Protein 3BMX (pdb70)

Foldseek 3Di:
DVLVVLLVVLLVVLVPDDLLQLVQLQEEAEQQWAAEVPGDDTAGPLADDVFVLVLCQVRLHQAYEYALSHAQDLLSLLRRLVVNQVSRDPAGHQYEYALQAFADHRHNQFARFNAQQLCLQLQDQVLLLVVLQLVLQLCVLSNHAEYADDELAQQFALLAQACFRSANFNDNVSSLSNRQSSCVSNVVSLHAYEYDAPQHSNRWNDDQLEAETEDEDAPVVSVVHSNRSVLSNLVVPHAEYEHFQYAYVNQPQDWDQFPQPRDTDGGGLLLALSRVPVPVCPVSPRLHAYEYDACNRCSRPRGAPLLRSLLSNVLSQHLHYYNSDHDRYSVRSCSSVSNSVSNVVCCVVVSQPVVSSSSSSSNSSSSCVSSCVPPPDDPDDSVVSSVVSVCRGNHPVSNVSSLQSLLQSKFWFFAPPLLPQDQDDAAFEEEEEEADPQLSVQLVVLVVVCCVVVVHHHYHYDYHHFQQHFDDPVNLVVLLRGQAYEYEAEDSRDDFCDDLLRGDLVDGGRPRRRQNVVVVSVVSNVVNVHSYEYEYAARPLCVLSCPVHRTYMYRHHHGGHDPRDGSHSRSSSVSCRNNPNGWYNTFRSYFHAHSSDHPHTPHHGGFGDGSVPRDTD/DVLVVLLVVLLVVLVPDDLLQLVQLQEEAEQQWAAEVPGDDTAGPLADDVFVLVLCQVRLHQAYEYALSHAQDLLSLLNRLVVNQVSRDDAGHQYEYALQAFPGHRHNQFARFNAQLLVLQLLDLVLLLVVLQLSLLLCVLSNHAEYADDELAQQFALLAQACFRSANFNANVSSLSSRQSSCVSNVVSLHQYEYDAPLHSNNWNDDQLEAETEDEDAPVCSVVGSNRSVLSNLVVPHAEYEYFQYAYCNQPVDWDQFPQPRDTDGGGLLLALSRVPVPVCPPSVRLHAYEYDACNRCSNPRGAPLLRSLLSNVLSQGLHYYNSDHDRYSVRSCSSVSNSVSNVVCCVVPVRPVVSSSSSSSNSSSSCVSSCVPPPDDPDDSVRSSVVSVCRGNHPVSNVSSLQSLLQSKFWDFAPPCLPQDQDDAAFEEEEEEADPQLSVQLVVLVVVCCVVVVHHHYHYDYHHFQQHFCDPVNLVVLLRGQAYEYEAEDRRDDFDDDLLRGDLVDGGRPNRRQNVVVVSQVSNVVNVHSYEYEYAARPLCVLSCPVHRTYIYRHHHGGHDPRDGSHSRSSSVSCRNNPNGWYNTFRSYFHAHPSDHPHTPHHGGFGAGSPPRHTD

InterPro domains:
  IPR001764 Glycoside hydrolase, family 3, N-terminal [PF00933] (44-392)
  IPR002772 Glycoside hydrolase family 3 C-terminal domain [PF01915] (436-635)
  IPR017853 Glycoside hydrolase superfamily [SSF51445] (35-434)
  IPR019800 Glycoside hydrolase, family 3, active site [PS00775] (304-321)
  IPR036881 Glycoside hydrolase family 3 C-terminal domain superfamily [G3DSA:3.40.50.1700] (420-641)
  IPR036881 Glycoside hydrolase family 3 C-terminal domain superfamily [SSF52279] (436-635)
  IPR036962 Glycoside hydrolase, family 3, N-terminal domain superfamily [G3DSA:3.20.20.300] (27-419)
  IPR050226 NagZ Beta-hexosaminidase [PTHR30480] (42-617)

Nearest PDB structures (foldseek):
  3nvd-assembly2_B  TM=1.001E+00  e=0.000E+00  Bacillus subtilis
  3lk6-assembly1_A  TM=9.775E-01  e=0.000E+00  Bacillus subtilis
  6k5j-assembly1_A  TM=8.594E-01  e=7.825E-49  Paenibacillaceae
  5vqe-assembly1_A  TM=8.425E-01  e=4.482E-40  unidentified
  5vqd-assembly1_A  TM=8.433E-01  e=1.366E-39  unidentified

Organism: Bacillus subtilis (strain 168) (NCBI:txid224308)

Sequence (1234 aa):
ASASKRAIDANQIVNRMSLDEKLGQMLMPDFRNWQKEGESSPQALTKMNDEVASLVKKYQFGGIILFAENVKTTKQTVQLTDDYQKASPKIPLMLSIDQEGGIVTRLGEGTNFPGNMALGAARSRINAYQTGSSIIGKELSSALGINTDFSPVVDINNNPDNPVIGVRSFSSNRELTSRLGLYTMKGLQRQDIASALKHFPGHGDTDVDSHYGLPLVSHGQERLREVELYPFQKAIDAGADMVMTAHVQFPAFDDTTYKSKLDGSDILVPATLSKKVMTGLLRQEMGFNGVIVTDALNMMKAIADHFGQEEAVVMAVKAGVDIALMPASVTSLKEEQKFARVIQALKEAVKNGDIPEQQINNSVERIISLKIKRGMYPARNSDSTKEKIAKAKKIVGSKQHLKAEKKLAEKAVTVLKNEQHTLPFKPKKGSRILIVAPYEEQTASIEQTIHHDLIKRKKIKPVSLSKMNFASQVFKTEHEKQVKEADYIITGSYVVKNDPVVNDGVIDDTISDSSKWATVFPRAVMKAALQHNKPFVLMSLRNPYDAANFEEAKALIAVYGFKGYANGRYLQPNIPAGVMAIFGQAKPKGTLPVDIPSVTKPGNNTLYPLGYGLNIKTGRPLLASASKRAIDANQIVNRMSLDEKLGQMLMPDFRNWQKEGESSSPQALTKMNDEVASLVKKYQFGGIILFAENVKTTKQTVQLTDDYQKASPKIPLMLSIDQEGGIVTRLGEGTNFPGNMALGAARSRINAYQTGSSIIGKELSALGINTDFSPVVDINNNPDNPVIGVRSFSSNRELTSRLGLYTMKGLQRQDIASALKHFPGHGDTDVDSHYGLPLVSHGQERLREVELYPFQKAIDAGADMVMTAHVQFPAFDDTTYKSKLDGSDILVPATLSKKVMTGLLRQEMGFNGVIVTDALNMMKAIADHFGQEEAVVMAVKAGVDIALMPASVTSLKEEQKFARVIQALKEAVKNGDIPEQQINNSVERIISLKIKRGMYPARNSDSTKKEKIAKAKKIVGSKQHLKAEKKLAEKAVTVLKKNEQHTLPFKPKKGSRILIVAPYEEQTASIEQTIHDLIKRKKIKPVSLSKMNFASQVFKTEHEKQVKEADYIITGSYVVKNDPVVNDGVIDDTISDSSKWATVFPRAVMKAALQHNKPFVLMSLRNPYDAANFEEAKALLIAVYGFKGYANGRYLQPNIPAGVMAIFGQAKPKGTLPVDIPSVTKPGNTLYPLGYGLNIKTGRPL

B-factor: mean 19.32, std 9.68, range [5.21, 81.59]

Structure (mmCIF, N/CA/C/O backbone):
data_3BMX
#
_entry.id   3BMX
#
_cell.length_a   58.385
_cell.length_b   73.085
_cell.length_c   83.567
_cell.angle_alpha   79.79
_cell.angle_beta   69.61
_cell.angle_gamma   88.25
#
_symmetry.space_group_name_H-M   'P 1'
#
loop_
_entity.id
_entity.type
_entity.pdbx_description
1 polymer 'Uncharacterized lipoprotein ybbD'
2 non-polymer 'ACETATE ION'
3 non-polymer 'SODIUM ION'
4 non-polymer 1-ETHOXY-2-(2-ETHOXYETHOXY)ETHANE
5 water water
#
loop_
_atom_site.group_PDB
_atom_site.id
_atom_site.type_symbol
_atom_site.label_atom_id
_atom_site.label_alt_id
_atom_site.label_comp_id
_atom_site.label_asym_id
_atom_site.label_entity_id
_atom_site.label_seq_id
_atom_site.pdbx_PDB_ins_code
_atom_site.Cartn_x
_atom_site.Cartn_y
_atom_site.Cartn_z
_atom_site.occupancy
_atom_site.B_iso_or_equiv
_atom_site.auth_seq_id
_atom_site.auth_comp_id
_atom_site.auth_asym_id
_atom_site.auth_atom_id
_atom_site.pdbx_PDB_model_num
ATOM 1 N N . ALA A 1 26 ? 64.155 25.951 70.834 1.00 38.46 26 ALA A N 1
ATOM 2 C CA . ALA A 1 26 ? 64.017 24.800 71.717 1.00 38.24 26 ALA A CA 1
ATOM 3 C C . ALA A 1 26 ? 64.309 25.216 73.151 1.00 36.23 26 ALA A C 1
ATOM 4 O O . ALA A 1 26 ? 63.692 24.718 74.088 1.00 33.15 26 ALA A O 1
ATOM 6 N N . SER A 1 27 ? 65.251 26.135 73.321 1.00 36.52 27 SER A N 1
ATOM 7 C CA . SER A 1 27 ? 65.583 26.615 74.653 1.00 35.39 27 SER A CA 1
ATOM 8 C C . SER A 1 27 ? 64.449 27.485 75.194 1.00 30.54 27 SER A C 1
ATOM 9 O O . SER A 1 27 ? 64.158 27.450 76.383 1.00 27.08 27 SER A O 1
ATOM 12 N N . ALA A 1 28 ? 63.789 28.243 74.325 1.00 29.38 28 ALA A N 1
ATOM 13 C CA . ALA A 1 28 ? 62.640 29.039 74.757 1.00 29.24 28 ALA A CA 1
ATOM 14 C C . ALA A 1 28 ? 61.472 28.144 75.192 1.00 28.03 28 ALA A C 1
ATOM 15 O O . ALA A 1 28 ? 60.809 28.411 76.198 1.00 26.00 28 ALA A O 1
ATOM 17 N N . SER A 1 29 ? 61.237 27.070 74.446 1.00 28.31 29 SER A N 1
ATOM 18 C CA . SER A 1 29 ? 60.170 26.133 74.763 1.00 27.87 29 SER A CA 1
ATOM 19 C C . SER A 1 29 ? 60.435 25.434 76.082 1.00 25.29 29 SER A C 1
ATOM 20 O O . SER A 1 29 ? 59.534 25.278 76.892 1.00 24.81 29 SER A O 1
ATOM 23 N N . LYS A 1 30 ? 61.674 24.996 76.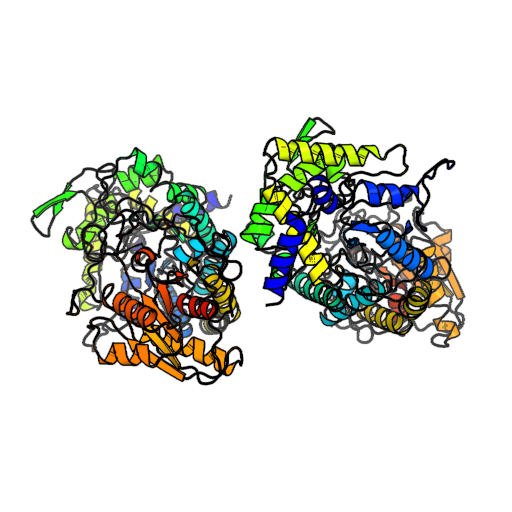280 1.00 24.55 30 LYS A N 1
ATOM 24 C CA . LYS A 1 30 ? 62.075 24.346 77.517 1.00 23.69 30 LYS A CA 1
ATOM 25 C C . LYS A 1 30 ? 61.938 25.299 78.696 1.00 21.19 30 LYS A C 1
ATOM 26 O O . LYS A 1 30 ? 61.492 24.913 79.757 1.00 20.91 30 LYS A O 1
ATOM 32 N N . ARG A 1 31 ? 62.322 26.550 78.499 1.00 20.46 31 ARG A N 1
ATOM 33 C CA . ARG A 1 31 ? 62.247 27.543 79.564 1.00 20.35 31 ARG A CA 1
ATOM 34 C C . ARG A 1 31 ? 60.811 27.733 80.041 1.00 17.80 31 ARG A C 1
ATOM 35 O O . ARG A 1 31 ? 60.548 27.815 81.236 1.00 17.18 31 ARG A O 1
ATOM 43 N N . ALA A 1 32 ? 59.882 27.789 79.100 1.00 19.32 32 ALA A N 1
ATOM 44 C CA . ALA A 1 32 ? 58.481 27.965 79.429 1.00 19.35 32 ALA A CA 1
ATOM 45 C C . ALA A 1 32 ? 57.964 26.769 80.216 1.00 17.65 32 ALA A C 1
ATOM 46 O O . ALA A 1 32 ? 57.249 26.931 81.207 1.00 16.94 32 ALA A O 1
ATOM 48 N N . ILE A 1 33 ? 58.349 25.566 79.801 1.00 17.34 33 ILE A N 1
ATOM 49 C CA . ILE A 1 33 ? 57.931 24.365 80.509 1.00 17.37 33 ILE A CA 1
ATOM 50 C C . ILE A 1 33 ? 58.542 24.290 81.904 1.00 15.92 33 ILE A C 1
ATOM 51 O O . ILE A 1 33 ? 57.847 23.999 82.875 1.00 15.45 33 ILE A O 1
ATOM 56 N N . ASP A 1 34 ? 59.825 24.605 82.013 1.00 16.26 34 ASP A N 1
ATOM 57 C CA . ASP A 1 34 ? 60.525 24.544 83.303 1.00 16.32 34 ASP A CA 1
ATOM 58 C C . ASP A 1 34 ? 59.876 25.521 84.278 1.00 15.22 34 ASP A C 1
ATOM 59 O O . ASP A 1 34 ? 59.614 25.183 85.428 1.00 14.26 34 ASP A O 1
ATOM 64 N N . ALA A 1 35 ? 59.597 26.738 83.809 1.00 15.10 35 ALA A N 1
ATOM 65 C CA . ALA A 1 35 ? 58.943 27.735 84.653 1.00 14.17 35 ALA A CA 1
ATOM 66 C C . ALA A 1 35 ? 57.573 27.258 85.125 1.00 14.31 35 ALA A C 1
ATOM 67 O O . ALA A 1 35 ? 57.230 27.414 86.297 1.00 14.86 35 ALA A O 1
ATOM 69 N N . ASN A 1 36 ? 56.796 26.663 84.224 1.00 15.90 36 ASN A N 1
ATOM 70 C CA . ASN A 1 36 ? 55.498 26.100 84.598 1.00 15.51 36 ASN A CA 1
ATOM 71 C C . ASN A 1 36 ? 55.647 25.004 85.665 1.00 15.50 36 ASN A C 1
ATOM 72 O O . ASN A 1 36 ? 54.889 24.961 86.638 1.00 15.97 36 ASN A O 1
ATOM 77 N N . GLN A 1 37 ? 56.635 24.133 85.514 1.00 15.79 37 GLN A N 1
ATOM 78 C CA . GLN A 1 37 ? 56.791 23.044 86.468 1.00 16.48 37 GLN A CA 1
ATOM 79 C C . GLN A 1 37 ? 57.189 23.558 87.852 1.00 16.35 37 GLN A C 1
ATOM 80 O O . GLN A 1 37 ? 56.683 23.090 88.877 1.00 16.54 37 GLN A O 1
ATOM 86 N N . ILE A 1 38 ? 58.053 24.566 87.879 1.00 15.42 38 ILE A N 1
ATOM 87 C CA . ILE A 1 38 ? 58.497 25.161 89.129 1.00 16.08 38 ILE A CA 1
ATOM 88 C C . ILE A 1 38 ? 57.325 25.854 89.820 1.00 15.23 38 ILE A C 1
ATOM 89 O O . ILE A 1 38 ? 57.072 25.645 90.995 1.00 14.86 38 ILE A O 1
ATOM 94 N N . VAL A 1 39 ? 56.567 26.649 89.079 1.00 15.09 39 VAL A N 1
ATOM 95 C CA . VAL A 1 39 ? 55.482 27.385 89.683 1.00 14.26 39 VAL A CA 1
ATOM 96 C C . VAL A 1 39 ? 54.371 26.458 90.156 1.00 15.67 39 VAL A C 1
ATOM 97 O O . VAL A 1 39 ? 53.777 26.699 91.179 1.00 16.15 39 VAL A O 1
ATOM 101 N N . ASN A 1 40 ? 54.154 25.351 89.456 1.00 16.89 40 ASN A N 1
ATOM 102 C CA . ASN A 1 40 ? 53.134 24.408 89.862 1.00 18.55 40 ASN A CA 1
ATOM 103 C C . ASN A 1 40 ? 53.371 23.809 91.238 1.00 18.77 40 ASN A C 1
ATOM 104 O O . ASN A 1 40 ? 52.420 23.359 91.890 1.00 20.65 40 ASN A O 1
ATOM 109 N N . ARG A 1 41 ? 54.634 23.763 91.658 1.00 17.77 41 ARG A N 1
ATOM 110 C CA . ARG A 1 41 ? 55.004 23.206 92.961 1.00 19.44 41 ARG A CA 1
ATOM 111 C C . ARG A 1 41 ? 55.003 24.246 94.104 1.00 19.55 41 ARG A C 1
ATOM 112 O O . ARG A 1 41 ? 55.212 23.912 95.275 1.00 23.14 41 ARG A O 1
ATOM 120 N N . MET A 1 42 ? 54.724 25.502 93.778 1.00 18.12 42 MET A N 1
ATOM 121 C CA . MET A 1 42 ? 54.767 26.555 94.784 1.00 18.52 42 MET A CA 1
ATOM 122 C C . MET A 1 42 ? 53.436 26.727 95.505 1.00 18.55 42 MET A C 1
ATOM 123 O O . MET A 1 42 ? 52.368 26.573 94.915 1.00 19.34 42 MET A O 1
ATOM 128 N N . SER A 1 43 ? 53.511 27.078 96.778 1.00 17.05 43 SER A N 1
ATOM 129 C CA . SER A 1 43 ? 52.328 27.505 97.510 1.00 15.25 43 SER A CA 1
ATOM 130 C C . SER A 1 43 ? 51.893 28.906 97.066 1.00 16.10 43 SER A C 1
ATOM 131 O O . SER A 1 43 ? 52.662 29.633 96.455 1.00 14.40 43 SER A O 1
ATOM 134 N N . LEU A 1 44 ? 50.661 29.289 97.387 1.00 16.12 44 LEU A N 1
ATOM 135 C CA . LEU A 1 44 ? 50.195 30.637 97.062 1.00 14.55 44 LEU A CA 1
ATOM 136 C C . LEU A 1 44 ? 51.069 31.686 97.768 1.00 15.05 44 LEU A C 1
ATOM 137 O O . LEU A 1 44 ? 51.443 32.689 97.159 1.00 14.16 44 LEU A O 1
ATOM 142 N N . ASP A 1 45 ? 51.428 31.451 99.030 1.00 15.17 45 ASP A N 1
ATOM 143 C CA . ASP A 1 45 ? 52.329 32.372 99.716 1.00 17.31 45 ASP A CA 1
ATOM 144 C C . ASP A 1 45 ? 53.643 32.573 98.951 1.00 15.64 45 ASP A C 1
ATOM 145 O O . ASP A 1 45 ? 54.132 33.684 98.832 1.00 14.49 45 ASP A O 1
ATOM 150 N N . GLU A 1 46 ? 54.223 31.488 98.454 1.00 14.22 46 GLU A N 1
ATOM 151 C CA . GLU A 1 46 ? 55.463 31.582 97.703 1.00 14.26 46 GLU A CA 1
ATOM 152 C C . GLU A 1 46 ? 55.258 32.336 96.390 1.00 12.89 46 GLU A C 1
ATOM 153 O O . GLU A 1 46 ? 56.105 33.145 95.983 1.00 12.63 46 GLU A O 1
ATOM 159 N N . LYS A 1 47 ? 54.131 32.094 95.730 1.00 13.03 47 LYS A N 1
ATOM 160 C CA . LYS A 1 47 ? 53.870 32.756 94.459 1.00 11.83 47 LYS A CA 1
ATOM 161 C C . LYS A 1 47 ? 53.694 34.251 94.659 1.00 10.64 47 LYS A C 1
ATOM 162 O O . LYS A 1 47 ? 54.290 35.051 93.930 1.00 10.45 47 LYS A O 1
ATOM 168 N N . LEU A 1 48 ? 52.905 34.637 95.653 1.00 11.02 48 LEU A N 1
ATOM 169 C CA . LEU A 1 48 ? 52.688 36.059 95.904 1.00 11.74 48 LEU A CA 1
ATOM 170 C C . LEU A 1 48 ? 53.992 36.729 96.337 1.00 12.32 48 LEU A C 1
ATOM 171 O O . LEU A 1 48 ? 54.256 37.865 95.975 1.00 11.50 48 LEU A O 1
ATOM 176 N N . GLY A 1 49 ? 54.823 36.003 97.083 1.00 10.38 49 GLY A N 1
ATOM 177 C CA . GLY A 1 49 ? 56.129 36.523 97.466 1.00 11.08 49 GLY A CA 1
ATOM 178 C C . GLY A 1 49 ? 56.957 36.892 96.254 1.00 10.35 49 GLY A C 1
ATOM 179 O O . GLY A 1 49 ? 57.602 37.936 96.236 1.00 10.00 49 GLY A O 1
ATOM 180 N N . GLN A 1 50 ? 56.951 36.026 95.238 1.00 10.97 50 GLN A N 1
ATOM 181 C CA . GLN A 1 50 ? 57.729 36.282 94.034 1.00 11.83 50 GLN A CA 1
ATOM 182 C C . GLN A 1 50 ? 57.352 37.595 93.371 1.00 10.33 50 GLN A C 1
ATOM 183 O O . GLN A 1 50 ? 58.175 38.193 92.689 1.00 10.96 50 GLN A O 1
ATOM 189 N N . MET A 1 51 ? 56.084 37.994 93.514 1.00 9.16 51 MET A N 1
ATOM 190 C CA . MET A 1 51 ? 55.537 39.187 92.902 1.00 8.30 51 MET A CA 1
ATOM 191 C C . MET A 1 51 ? 55.806 40.450 93.712 1.00 10.49 51 MET A C 1
ATOM 192 O O . MET A 1 51 ? 55.389 41.522 93.307 1.00 10.65 51 MET A O 1
ATOM 197 N N . LEU A 1 52 ? 56.544 40.339 94.815 1.00 10.07 52 LEU A N 1
ATOM 198 C CA . LEU A 1 52 ? 56.909 41.527 95.597 1.00 10.90 52 LEU A CA 1
ATOM 199 C C . LEU A 1 52 ? 58.387 41.808 95.497 1.00 9.25 52 LEU A C 1
ATOM 200 O O . LEU A 1 52 ? 59.196 40.899 95.629 1.00 10.15 52 LEU A O 1
ATOM 205 N N . MET A 1 53 ? 58.731 43.075 95.305 1.00 9.00 53 MET A N 1
ATOM 206 C CA . MET A 1 53 ? 60.121 43.502 95.292 1.00 8.99 53 MET A CA 1
ATOM 207 C C . MET A 1 53 ? 60.294 44.712 96.199 1.00 8.60 53 MET A C 1
ATOM 208 O O . MET A 1 53 ? 60.245 45.853 95.737 1.00 8.50 53 MET A O 1
ATOM 213 N N . PRO A 1 54 ? 60.507 44.484 97.499 1.00 9.40 54 PRO A N 1
ATOM 214 C CA . PRO A 1 54 ? 60.743 45.602 98.414 1.00 8.79 54 PRO A CA 1
ATOM 215 C C . PRO A 1 54 ? 62.131 46.177 98.267 1.00 9.07 54 PRO A C 1
ATOM 216 O O . PRO A 1 54 ? 62.977 45.608 97.579 1.00 9.21 54 PRO A O 1
ATOM 220 N N . ASP A 1 55 ? 62.328 47.332 98.887 1.00 8.71 55 ASP A N 1
ATOM 221 C CA . ASP A 1 55 ? 63.672 47.810 99.204 1.00 9.35 55 ASP A CA 1
ATOM 222 C C . ASP A 1 55 ? 63.921 47.626 100.675 1.00 9.69 55 ASP A C 1
ATOM 223 O O . ASP A 1 55 ? 62.985 47.534 101.462 1.00 11.12 55 ASP A O 1
ATOM 228 N N . PHE A 1 56 ? 65.197 47.567 101.039 1.00 9.08 56 PHE A N 1
ATOM 229 C CA . PHE A 1 56 ? 65.612 47.784 102.416 1.00 10.26 56 PHE A CA 1
ATOM 230 C C . PHE A 1 56 ? 66.729 48.816 102.362 1.00 8.66 56 PHE A C 1
ATOM 231 O O . PHE A 1 56 ? 67.894 48.543 102.647 1.00 10.94 56 PHE A O 1
ATOM 239 N N . ARG A 1 57 ? 66.357 50.032 101.992 1.00 11.17 57 ARG A N 1
ATOM 240 C CA . ARG A 1 57 ? 67.327 51.109 101.847 1.00 9.69 57 ARG A CA 1
ATOM 241 C C . ARG A 1 57 ? 67.999 51.391 103.174 1.00 10.40 57 ARG A C 1
ATOM 242 O O . ARG A 1 57 ? 69.221 51.377 103.263 1.00 11.13 57 ARG A O 1
ATOM 250 N N . ASN A 1 58 ? 67.161 51.639 104.180 1.00 11.91 58 ASN A N 1
ATOM 251 C CA . ASN A 1 58 ? 67.581 51.883 105.547 1.00 13.48 58 ASN A CA 1
ATOM 252 C C . ASN A 1 58 ? 66.967 50.868 106.495 1.00 13.21 58 ASN A C 1
ATOM 253 O O . ASN A 1 58 ? 65.911 50.316 106.220 1.00 14.85 58 ASN A O 1
ATOM 258 N N . TRP A 1 59 ? 67.629 50.634 107.618 1.00 13.80 59 TRP A N 1
ATOM 259 C CA . TRP A 1 59 ? 67.141 49.650 108.561 1.00 14.18 59 TRP A CA 1
ATOM 260 C C . TRP A 1 59 ? 67.514 50.074 109.963 1.00 13.66 59 TRP A C 1
ATOM 261 O O . TRP A 1 59 ? 68.599 50.571 110.170 1.00 14.16 59 TRP A O 1
ATOM 272 N N . GLN A 1 60 ? 66.615 49.825 110.903 1.00 13.73 60 GLN A N 1
ATOM 273 C CA . GLN A 1 60 ? 66.806 50.119 112.309 1.00 14.02 60 GLN A CA 1
ATOM 274 C C . GLN A 1 60 ? 66.822 48.773 113.030 1.00 12.69 60 GLN A C 1
ATOM 275 O O . GLN A 1 60 ? 65.788 48.159 113.208 1.00 14.31 60 GLN A O 1
ATOM 281 N N . LYS A 1 61 ? 68.007 48.307 113.423 1.00 12.71 61 LYS A N 1
ATOM 282 C CA . LYS A 1 61 ? 68.115 47.051 114.145 1.00 13.86 61 LYS A CA 1
ATOM 283 C C . LYS A 1 61 ? 67.566 47.181 115.545 1.00 14.23 61 LYS A C 1
ATOM 284 O O . LYS A 1 61 ? 67.410 48.270 116.069 1.00 14.30 61 LYS A O 1
ATOM 290 N N . GLU A 1 62 ? 67.272 46.050 116.141 1.00 13.99 62 GLU A N 1
ATOM 291 C CA . GLU A 1 62 ? 66.982 46.020 117.561 1.00 14.46 62 GLU A CA 1
ATOM 292 C C . GLU A 1 62 ? 68.063 46.787 118.322 1.00 14.91 62 GLU A C 1
ATOM 293 O O . GLU A 1 62 ? 69.255 46.531 118.158 1.00 15.86 62 GLU A O 1
ATOM 299 N N . GLY A 1 63 ? 67.643 47.719 119.163 1.00 15.77 63 GLY A N 1
ATOM 300 C CA . GLY A 1 63 ? 68.586 48.509 119.937 1.00 18.09 63 GLY A CA 1
ATOM 301 C C . GLY A 1 63 ? 68.953 49.854 119.346 1.00 17.15 63 GLY A C 1
ATOM 302 O O . GLY A 1 63 ? 69.478 50.710 120.051 1.00 20.19 63 GLY A O 1
ATOM 303 N N . GLU A 1 64 ? 68.684 50.055 118.053 1.00 17.25 64 GLU A N 1
ATOM 304 C CA . GLU A 1 64 ? 69.007 51.302 117.374 1.00 17.27 64 GLU A CA 1
ATOM 305 C C . GLU A 1 64 ? 67.818 52.239 117.429 1.00 18.87 64 GLU A C 1
ATOM 306 O O . GLU A 1 64 ? 66.706 51.784 117.650 1.00 17.98 64 GLU A O 1
ATOM 312 N N . SER A 1 65 ? 68.043 53.544 117.250 1.00 21.09 65 SER A N 1
ATOM 313 C CA . SER A 1 65 ? 66.955 54.509 117.466 1.00 23.08 65 SER A CA 1
ATOM 314 C C . SER A 1 65 ? 66.332 55.069 116.186 1.00 22.30 65 SER A C 1
ATOM 315 O O . SER A 1 65 ? 65.241 55.632 116.234 1.00 24.01 65 SER A O 1
ATOM 318 N N . SER A 1 66 ? 67.002 54.910 115.046 1.00 20.76 66 SER A N 1
ATOM 319 C CA . SER A 1 66 ? 66.455 55.387 113.778 1.00 20.41 66 SER A CA 1
ATOM 320 C C . SER A 1 66 ? 67.038 54.556 112.646 1.00 19.19 66 SER A C 1
ATOM 321 O O . SER A 1 66 ? 68.094 53.954 112.811 1.00 18.42 66 SER A O 1
ATOM 324 N N . PRO A 1 67 ? 66.361 54.520 111.485 1.00 18.74 67 PRO A N 1
ATOM 325 C CA . PRO A 1 67 ? 66.919 53.692 110.410 1.00 18.75 67 PRO A CA 1
ATOM 326 C C . PRO A 1 67 ? 68.211 54.266 109.834 1.00 18.21 67 PRO A C 1
ATOM 327 O O . PRO A 1 67 ? 68.337 55.477 109.639 1.00 21.16 67 PRO A O 1
ATOM 331 N N . GLN A 1 68 ? 69.157 53.371 109.567 1.00 17.07 68 GLN A N 1
ATOM 332 C CA . GLN A 1 68 ? 70.449 53.699 108.990 1.00 19.03 68 GLN A CA 1
ATOM 333 C C . GLN A 1 68 ? 70.637 52.973 107.670 1.00 14.19 68 GLN A C 1
ATOM 334 O O . GLN A 1 68 ? 70.052 51.927 107.460 1.00 13.33 68 GLN A O 1
ATOM 340 N N . ALA A 1 69 ? 71.489 53.494 106.799 1.00 14.18 69 ALA A N 1
ATOM 341 C CA . ALA A 1 69 ? 71.796 52.813 105.543 1.00 14.06 69 ALA A CA 1
ATOM 342 C C . ALA A 1 69 ? 72.142 51.343 105.762 1.00 13.40 69 ALA A C 1
ATOM 343 O O . ALA A 1 69 ? 73.010 50.993 106.584 1.00 14.20 69 ALA A O 1
ATOM 345 N N . LEU A 1 70 ? 71.484 50.464 105.014 1.00 12.78 70 LEU A N 1
ATOM 346 C CA . LEU A 1 70 ? 71.798 49.048 105.095 1.00 12.51 70 LEU A CA 1
ATOM 347 C C . LEU A 1 70 ? 72.928 48.686 104.137 1.00 11.98 70 LEU A C 1
ATOM 348 O O . LEU A 1 70 ? 72.714 48.453 102.945 1.00 13.16 70 LEU A O 1
ATOM 353 N N . THR A 1 71 ? 74.145 48.638 104.654 1.00 13.00 71 THR A N 1
ATOM 354 C CA . THR A 1 71 ? 75.287 48.252 103.821 1.00 14.35 71 THR A CA 1
ATOM 355 C C . THR A 1 71 ? 75.745 46.814 104.049 1.00 12.98 71 THR A C 1
ATOM 356 O O . THR A 1 71 ? 76.505 46.277 103.241 1.00 14.36 71 THR A O 1
ATOM 360 N N . LYS A 1 72 ? 75.262 46.197 105.124 1.00 13.46 72 LYS A N 1
ATOM 361 C CA . LYS A 1 72 ? 75.622 44.836 105.512 1.00 15.10 72 LYS A CA 1
ATOM 362 C C . LYS A 1 72 ? 74.361 44.106 105.930 1.00 14.36 72 LYS A C 1
ATOM 363 O O . LYS A 1 72 ? 73.484 44.682 106.563 1.00 15.43 72 LYS A O 1
ATOM 369 N N . MET A 1 73 ? 74.232 42.856 105.513 1.00 12.93 73 MET A N 1
ATOM 370 C CA . MET A 1 73 ? 73.091 42.055 105.893 1.00 13.12 73 MET A CA 1
ATOM 371 C C . MET A 1 73 ? 73.071 41.863 107.404 1.00 13.31 73 MET A C 1
ATOM 372 O O . MET A 1 73 ? 74.111 41.828 108.058 1.00 14.83 73 MET A O 1
ATOM 377 N N . ASN A 1 74 ? 71.882 41.715 107.956 1.00 13.24 74 ASN A N 1
ATOM 378 C CA . ASN A 1 74 ? 71.729 41.279 109.327 1.00 13.04 74 ASN A CA 1
ATOM 379 C C . ASN A 1 74 ? 70.621 40.238 109.368 1.00 13.98 74 ASN A C 1
ATOM 380 O O . ASN A 1 74 ? 69.894 40.057 108.406 1.00 13.44 74 ASN A O 1
ATOM 385 N N . ASP A 1 75 ? 70.500 39.540 110.482 1.00 13.48 75 ASP A N 1
ATOM 386 C CA . ASP A 1 75 ? 69.595 38.412 110.561 1.00 13.45 75 ASP A CA 1
ATOM 387 C C . ASP A 1 75 ? 68.154 38.862 110.612 1.00 13.15 75 ASP A C 1
ATOM 388 O O . ASP A 1 75 ? 67.272 38.074 110.346 1.00 14.03 75 ASP A O 1
ATOM 393 N N . GLU A 1 76 ? 67.913 40.132 110.939 1.00 11.98 76 GLU A N 1
ATOM 394 C CA . GLU A 1 76 ? 66.550 40.638 110.978 1.00 13.09 76 GLU A CA 1
ATOM 395 C C . GLU A 1 76 ? 66.006 40.749 109.558 1.00 11.53 76 GLU A C 1
ATOM 396 O O . GLU A 1 76 ? 64.951 40.202 109.238 1.00 12.05 76 GLU A O 1
ATOM 402 N N . VAL A 1 77 ? 66.713 41.459 108.694 1.00 12.14 77 VAL A N 1
ATOM 403 C CA . VAL A 1 77 ? 66.327 41.562 107.281 1.00 11.61 77 VAL A CA 1
ATOM 404 C C . VAL A 1 77 ? 66.325 40.180 106.636 1.00 10.67 77 VAL A C 1
ATOM 405 O O . VAL A 1 77 ? 65.384 39.822 105.942 1.00 11.49 77 VAL A O 1
ATOM 409 N N . ALA A 1 78 ? 67.326 39.364 106.939 1.00 11.25 78 ALA A N 1
ATOM 410 C CA . ALA A 1 78 ? 67.362 38.022 106.359 1.00 11.89 78 ALA A CA 1
ATOM 411 C C . ALA A 1 78 ? 66.135 37.229 106.763 1.00 12.00 78 ALA A C 1
ATOM 412 O O . ALA A 1 78 ? 65.609 36.464 105.964 1.00 12.79 78 ALA A O 1
ATOM 414 N N . SER A 1 79 ? 65.675 37.405 108.000 1.00 11.66 79 SER A N 1
ATOM 415 C CA . SER A 1 79 ? 64.497 36.691 108.464 1.00 12.55 79 SER A CA 1
ATOM 416 C C . SER A 1 79 ? 63.236 37.050 107.683 1.00 12.53 79 SER A C 1
ATOM 417 O O . SER A 1 79 ? 62.365 36.202 107.516 1.00 13.73 79 SER A O 1
ATOM 420 N N . LEU A 1 80 ? 63.151 38.284 107.185 1.00 12.02 80 LEU A N 1
ATOM 421 C CA . LEU A 1 80 ? 61.996 38.727 106.407 1.00 12.03 80 LEU A CA 1
ATOM 422 C C . LEU A 1 80 ? 62.079 38.180 104.994 1.00 10.96 80 LEU A C 1
ATOM 423 O O . LEU A 1 80 ? 61.071 37.800 104.423 1.00 11.33 80 LEU A O 1
ATOM 428 N N . VAL A 1 81 ? 63.275 38.126 104.428 1.00 10.83 81 VAL A N 1
ATOM 429 C CA . VAL A 1 81 ? 63.452 37.468 103.147 1.00 11.99 81 VAL A CA 1
ATOM 430 C C . VAL A 1 81 ? 63.016 36.004 103.253 1.00 12.93 81 VAL A C 1
ATOM 431 O O . VAL A 1 81 ? 62.306 35.488 102.398 1.00 13.12 81 VAL A O 1
ATOM 435 N N . LYS A 1 82 ? 63.429 35.339 104.323 1.00 13.39 82 LYS A N 1
ATOM 436 C CA . LYS A 1 82 ? 63.059 33.948 104.528 1.00 13.80 82 LYS A CA 1
ATOM 437 C C . LYS A 1 82 ? 61.554 33.781 104.720 1.00 13.59 82 LYS A C 1
ATOM 438 O O . LYS A 1 82 ? 60.950 32.832 104.217 1.00 15.59 82 LYS A O 1
ATOM 444 N N . LYS A 1 83 ? 60.954 34.686 105.478 1.00 12.83 83 LYS A N 1
ATOM 445 C CA . LYS A 1 83 ? 59.542 34.571 105.828 1.00 13.05 83 LYS A CA 1
ATOM 446 C C . LYS A 1 83 ? 58.625 34.831 104.633 1.00 13.36 83 LYS A C 1
ATOM 447 O O . LYS A 1 83 ? 57.691 34.070 104.367 1.00 15.68 83 LYS A O 1
ATOM 453 N N . TYR A 1 84 ? 58.908 35.900 103.910 1.00 11.58 84 TYR A N 1
ATOM 454 C CA . TYR A 1 84 ? 58.029 36.349 102.831 1.00 10.60 84 TYR A CA 1
ATOM 455 C C . TYR A 1 84 ? 58.446 35.867 101.457 1.00 9.99 84 TYR A C 1
ATOM 456 O O . TYR A 1 84 ? 57.643 35.882 100.540 1.00 11.98 84 TYR A O 1
ATOM 465 N N . GLN A 1 85 ? 59.699 35.446 101.322 1.00 11.34 85 GLN A N 1
ATOM 466 C CA . GLN A 1 85 ? 60.206 34.840 100.087 1.00 11.16 85 GLN A CA 1
ATOM 467 C C . GLN A 1 85 ? 59.986 35.754 98.888 1.00 9.62 85 GLN A C 1
ATOM 468 O O . GLN A 1 85 ? 59.420 35.378 97.860 1.00 10.77 85 GLN A O 1
ATOM 474 N N . PHE A 1 86 ? 60.472 36.973 99.029 1.00 10.06 86 PHE A N 1
ATOM 475 C CA . PHE A 1 86 ? 60.344 37.948 97.971 1.00 10.26 86 PHE A CA 1
ATOM 476 C C . PHE A 1 86 ? 60.984 37.443 96.700 1.00 9.11 86 PHE A C 1
ATOM 477 O O . PHE A 1 86 ? 61.948 36.686 96.726 1.00 10.01 86 PHE A O 1
ATOM 485 N N . GLY A 1 87 ? 60.463 37.910 95.576 1.00 8.86 87 GLY A N 1
ATOM 486 C CA . GLY A 1 87 ? 61.051 37.642 94.290 1.00 9.46 87 GLY A CA 1
ATOM 487 C C . GLY A 1 87 ? 62.306 38.428 94.009 1.00 9.72 87 GLY A C 1
ATOM 488 O O . GLY A 1 87 ? 63.100 38.054 93.138 1.00 10.16 87 GLY A O 1
ATOM 489 N N . GLY A 1 88 ? 62.446 39.567 94.669 1.00 9.82 88 GLY A N 1
ATOM 490 C CA . GLY A 1 88 ? 63.604 40.402 94.445 1.00 9.66 88 GLY A CA 1
ATOM 491 C C . GLY A 1 88 ? 63.696 41.538 95.451 1.00 9.96 88 GLY A C 1
ATOM 492 O O . GLY A 1 88 ? 62.824 41.725 96.279 1.00 9.76 88 GLY A O 1
ATOM 493 N N . ILE A 1 89 ? 64.797 42.278 95.373 1.00 9.06 89 ILE A N 1
ATOM 494 C CA . ILE A 1 89 ? 65.050 43.419 96.212 1.00 9.11 89 ILE A CA 1
ATOM 495 C C . ILE A 1 89 ? 65.605 44.500 95.307 1.00 9.54 89 ILE A C 1
ATOM 496 O O . ILE A 1 89 ? 66.471 44.200 94.468 1.00 9.35 89 ILE A O 1
ATOM 501 N N . ILE A 1 90 ? 65.106 45.733 95.435 1.00 8.04 90 ILE A N 1
ATOM 502 C CA . ILE A 1 90 ? 65.735 46.866 94.778 1.00 8.41 90 ILE A CA 1
ATOM 503 C C . ILE A 1 90 ? 66.735 47.510 95.727 1.00 8.33 90 ILE A C 1
ATOM 504 O O . ILE A 1 90 ? 66.418 47.778 96.879 1.00 9.59 90 ILE A O 1
ATOM 509 N N . LEU A 1 91 ? 67.905 47.806 95.190 1.00 9.10 91 LEU A N 1
ATOM 510 C CA . LEU A 1 91 ? 68.986 48.448 95.898 1.00 8.59 91 LEU A CA 1
ATOM 511 C C . LEU A 1 91 ? 69.084 49.905 95.544 1.00 8.94 91 LEU A C 1
ATOM 512 O O . LEU A 1 91 ? 68.844 50.283 94.424 1.00 10.05 91 LEU A O 1
ATOM 517 N N . PHE A 1 92 ? 69.433 50.710 96.529 1.00 9.09 92 PHE A N 1
ATOM 518 C CA . PHE A 1 92 ? 69.686 52.130 96.345 1.00 8.65 92 PHE A CA 1
ATOM 519 C C . PHE A 1 92 ? 71.121 52.482 96.702 1.00 9.43 92 PHE A C 1
ATOM 520 O O . PHE A 1 92 ? 71.875 51.620 97.138 1.00 10.37 92 PHE A O 1
ATOM 528 N N . ALA A 1 93 ? 71.494 53.741 96.536 1.00 9.70 93 ALA A N 1
ATOM 529 C CA . ALA A 1 93 ? 72.881 54.131 96.735 1.00 9.07 93 ALA A CA 1
ATOM 530 C C . ALA A 1 93 ? 73.343 53.816 98.153 1.00 10.78 93 ALA A C 1
ATOM 531 O O . ALA A 1 93 ? 74.510 53.491 98.368 1.00 12.06 93 ALA A O 1
ATOM 533 N N . GLU A 1 94 ? 72.426 53.942 99.113 1.00 11.38 94 GLU A N 1
ATOM 534 C CA . GLU A 1 94 ? 72.695 53.623 100.526 1.00 12.12 94 GLU A CA 1
ATOM 535 C C . GLU A 1 94 ? 73.250 52.202 100.694 1.00 11.95 94 GLU A C 1
ATOM 536 O O . GLU A 1 94 ? 73.986 51.935 101.625 1.00 12.97 94 GLU A O 1
ATOM 542 N N . ASN A 1 95 ? 72.844 51.295 99.807 1.00 10.04 95 ASN A N 1
ATOM 543 C CA . ASN A 1 95 ? 73.145 49.860 99.885 1.00 9.91 95 ASN A CA 1
ATOM 544 C C . ASN A 1 95 ? 74.369 49.422 99.088 1.00 10.40 95 ASN A C 1
ATOM 545 O O . ASN A 1 95 ? 74.765 48.271 99.188 1.00 12.56 95 ASN A O 1
ATOM 550 N N . VAL A 1 96 ? 74.944 50.321 98.291 1.00 9.84 96 VAL A N 1
ATOM 551 C CA . VAL A 1 96 ? 75.976 49.949 97.325 1.00 10.44 96 VAL A CA 1
ATOM 552 C C . VAL A 1 96 ? 77.112 50.974 97.294 1.00 11.69 96 VAL A C 1
ATOM 553 O O . VAL A 1 96 ? 77.670 51.274 96.233 1.00 11.30 96 VAL A O 1
ATOM 557 N N . LYS A 1 97 ? 77.485 51.466 98.476 1.00 11.67 97 LYS A N 1
ATOM 558 C CA . LYS A 1 97 ? 78.528 52.481 98.596 1.00 11.79 97 LYS A CA 1
ATOM 559 C C . LYS A 1 97 ? 79.909 52.019 98.171 1.00 10.70 97 LYS A C 1
ATOM 560 O O . LYS A 1 97 ? 80.654 52.817 97.610 1.00 13.23 97 LYS A O 1
ATOM 566 N N . THR A 1 98 ? 80.253 50.765 98.433 1.00 11.78 98 THR A N 1
ATOM 567 C CA . THR A 1 98 ? 81.580 50.249 98.073 1.00 12.50 98 THR A CA 1
ATOM 568 C C . THR A 1 98 ? 81.424 48.910 97.377 1.00 11.98 98 THR A C 1
ATOM 569 O O . THR A 1 98 ? 80.489 48.150 97.650 1.00 11.96 98 THR A O 1
ATOM 573 N N . THR A 1 99 ? 82.325 48.655 96.449 1.00 12.24 99 THR A N 1
ATOM 574 C CA . THR A 1 99 ? 82.327 47.416 95.717 1.00 12.64 99 THR A CA 1
ATOM 575 C C . THR A 1 99 ? 82.416 46.219 96.624 1.00 13.70 99 THR A C 1
ATOM 576 O O . THR A 1 99 ? 81.634 45.304 96.496 1.00 12.14 99 THR A O 1
ATOM 580 N N . LYS A 1 100 ? 83.355 46.232 97.559 1.00 14.51 100 LYS A N 1
ATOM 581 C CA . LYS A 1 100 ? 83.507 45.139 98.513 1.00 16.02 100 LYS A CA 1
ATOM 582 C C . LYS A 1 100 ? 82.245 44.869 99.333 1.00 15.34 100 LYS A C 1
ATOM 583 O O . LYS A 1 100 ? 81.788 43.727 99.403 1.00 15.04 100 LYS A O 1
ATOM 589 N N . GLN A 1 101 ? 81.671 45.899 99.956 1.00 12.54 101 GLN A N 1
ATOM 590 C CA . GLN A 1 101 ? 80.434 45.712 100.712 1.00 13.40 101 GLN A CA 1
ATOM 591 C C . GLN A 1 101 ? 79.281 45.235 99.828 1.00 11.38 101 GLN A C 1
ATOM 592 O O . GLN A 1 101 ? 78.460 44.436 100.259 1.00 12.85 101 GLN A O 1
ATOM 598 N N . THR A 1 102 ? 79.241 45.702 98.585 1.00 11.28 102 THR A N 1
ATOM 599 C CA . THR A 1 102 ? 78.129 45.354 97.705 1.00 10.62 102 THR A CA 1
ATOM 600 C C . THR A 1 102 ? 78.177 43.875 97.350 1.00 11.39 102 THR A C 1
ATOM 601 O O . THR A 1 102 ? 77.151 43.209 97.383 1.00 11.29 102 THR A O 1
ATOM 605 N N . VAL A 1 103 ? 79.361 43.353 97.026 1.00 11.43 103 VAL A N 1
ATOM 606 C CA . VAL A 1 103 ? 79.475 41.939 96.696 1.00 11.24 103 VAL A CA 1
ATOM 607 C C . VAL A 1 103 ? 79.064 41.100 97.895 1.00 11.72 103 VAL A C 1
ATOM 608 O O . VAL A 1 103 ? 78.382 40.082 97.751 1.00 12.29 103 VAL A O 1
ATOM 612 N N . GLN A 1 104 ? 79.475 41.523 99.085 1.00 11.88 104 GLN A N 1
ATOM 613 C CA . GLN A 1 104 ? 79.121 40.794 100.292 1.00 12.77 104 GLN A CA 1
ATOM 614 C C . GLN A 1 104 ? 77.599 40.815 100.507 1.00 13.00 104 GLN A C 1
ATOM 615 O O . GLN A 1 104 ? 77.007 39.814 100.866 1.00 12.27 104 GLN A O 1
ATOM 621 N N . LEU A 1 105 ? 76.974 41.966 100.278 1.00 10.33 105 LEU A N 1
ATOM 622 C CA . LEU A 1 105 ? 75.536 42.121 100.456 1.00 10.44 105 LEU A CA 1
ATOM 623 C C . LEU A 1 105 ? 74.725 41.312 99.457 1.00 11.13 105 LEU A C 1
ATOM 624 O O . LEU A 1 105 ? 73.741 40.701 99.832 1.00 12.58 105 LEU A O 1
ATOM 629 N N . THR A 1 106 ? 75.116 41.293 98.192 1.00 10.34 106 THR A N 1
ATOM 630 C CA . THR A 1 106 ? 74.344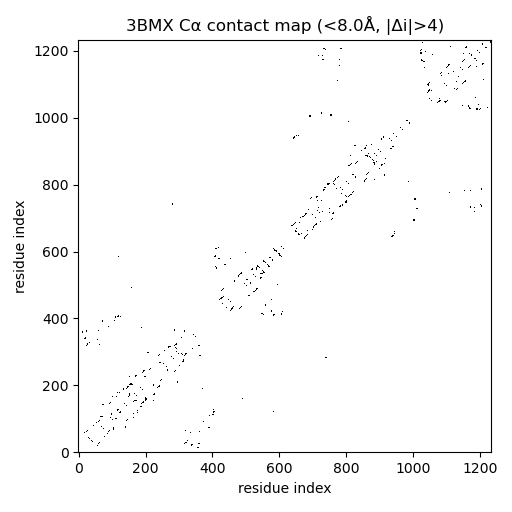 40.503 97.241 1.00 10.41 106 THR A CA 1
ATOM 631 C C . THR A 1 106 ? 74.536 39.003 97.508 1.00 11.26 106 THR A C 1
ATOM 632 O O . THR A 1 106 ? 73.576 38.243 97.413 1.00 11.53 106 THR A O 1
ATOM 636 N N . ASP A 1 107 ? 75.747 38.573 97.867 1.00 11.99 107 ASP A N 1
ATOM 637 C CA . ASP A 1 107 ? 75.949 37.182 98.282 1.00 12.40 107 ASP A CA 1
ATOM 638 C C . ASP A 1 107 ? 75.080 36.859 99.502 1.00 11.92 107 ASP A C 1
ATOM 639 O O . ASP A 1 107 ? 74.444 35.807 99.553 1.00 12.22 107 ASP A O 1
ATOM 644 N N . ASP A 1 108 ? 75.021 37.764 100.471 1.00 11.89 108 ASP A N 1
ATOM 645 C CA . ASP A 1 108 ? 74.239 37.516 101.679 1.00 11.76 108 ASP A CA 1
ATOM 646 C C . ASP A 1 108 ? 72.737 37.524 101.382 1.00 11.14 108 ASP A C 1
ATOM 647 O O . ASP A 1 108 ? 71.989 36.751 101.954 1.00 12.13 108 ASP A O 1
ATOM 652 N N . TYR A 1 109 ? 72.275 38.388 100.477 1.00 10.65 109 TYR A N 1
ATOM 653 C CA . TYR A 1 109 ? 70.868 38.344 100.095 1.00 11.20 109 TYR A CA 1
ATOM 654 C C . TYR A 1 109 ? 70.545 37.009 99.444 1.00 11.51 109 TYR A C 1
ATOM 655 O O . TYR A 1 109 ? 69.506 36.395 99.745 1.00 11.01 109 TYR A O 1
ATOM 664 N N . GLN A 1 110 ? 71.413 36.528 98.557 1.00 11.40 110 GLN A N 1
ATOM 665 C CA . GLN A 1 110 ? 71.127 35.248 97.915 1.00 11.78 110 GLN A CA 1
ATOM 666 C C . GLN A 1 110 ? 71.173 34.095 98.913 1.00 12.31 110 GLN A C 1
ATOM 667 O O . GLN A 1 110 ? 70.416 33.132 98.802 1.00 13.65 110 GLN A O 1
ATOM 673 N N . LYS A 1 111 ? 72.041 34.196 99.909 1.00 13.50 111 LYS A N 1
ATOM 674 C CA . LYS A 1 111 ? 72.101 33.192 100.959 1.00 14.50 111 LYS A CA 1
ATOM 675 C C . LYS A 1 111 ? 70.800 33.172 101.774 1.00 14.37 111 LYS A C 1
ATOM 676 O O . LYS A 1 111 ? 70.321 32.114 102.183 1.00 17.10 111 LYS A O 1
ATOM 682 N N . ALA A 1 112 ? 70.210 34.345 101.968 1.00 14.29 112 ALA A N 1
ATOM 683 C CA . ALA A 1 112 ? 68.974 34.450 102.728 1.00 14.17 112 ALA A CA 1
ATOM 684 C C . ALA A 1 112 ? 67.771 33.913 101.956 1.00 14.94 112 ALA A C 1
ATOM 685 O O . ALA A 1 112 ? 66.845 33.373 102.553 1.00 19.42 112 ALA A O 1
ATOM 687 N N . SER A 1 113 ? 67.783 34.046 100.637 1.00 12.74 113 SER A N 1
ATOM 688 C CA . SER A 1 113 ? 66.633 33.639 99.837 1.00 14.16 113 SER A CA 1
ATOM 689 C C . SER A 1 113 ? 66.487 32.125 99.898 1.00 15.88 113 SER A C 1
ATOM 690 O O . SER A 1 113 ? 67.390 31.403 99.482 1.00 16.17 113 SER A O 1
ATOM 693 N N . PRO A 1 114 ? 65.349 31.636 100.421 1.00 15.84 114 PRO A N 1
ATOM 694 C CA . PRO A 1 114 ? 65.302 30.210 100.775 1.00 17.02 114 PRO A CA 1
ATOM 695 C C . PRO A 1 114 ? 65.143 29.229 99.606 1.00 17.56 114 PRO A C 1
ATOM 696 O O . PRO A 1 114 ? 65.638 28.112 99.723 1.00 19.91 114 PRO A O 1
ATOM 700 N N . LYS A 1 115 ? 64.476 29.610 98.516 1.00 15.60 115 LYS A N 1
ATOM 701 C CA . LYS A 1 115 ? 64.157 28.627 97.461 1.00 16.14 115 LYS A CA 1
ATOM 702 C C . LYS A 1 115 ? 64.539 29.081 96.053 1.00 15.03 115 LYS A C 1
ATOM 703 O O . LYS A 1 115 ? 65.013 28.286 95.243 1.00 17.41 115 LYS A O 1
ATOM 709 N N . ILE A 1 116 ? 64.317 30.359 95.758 1.00 13.28 116 ILE A N 1
ATOM 710 C CA . ILE A 1 116 ? 64.526 30.889 94.417 1.00 12.14 116 ILE A CA 1
ATOM 711 C C . ILE A 1 116 ? 65.453 32.091 94.498 1.00 12.14 116 ILE A C 1
ATOM 712 O O . ILE A 1 116 ? 65.223 32.992 95.297 1.00 12.50 116 ILE A O 1
ATOM 717 N N . PRO A 1 117 ? 66.504 32.125 93.671 1.00 11.55 117 PRO A N 1
ATOM 718 C CA . PRO A 1 117 ? 67.385 33.299 93.670 1.00 12.68 117 PRO A CA 1
ATOM 719 C C . PRO A 1 117 ? 66.617 34.579 93.403 1.00 10.67 117 PRO A C 1
ATOM 720 O O . PRO A 1 117 ? 65.669 34.612 92.607 1.00 10.60 117 PRO A O 1
ATOM 724 N N . LEU A 1 118 ? 67.041 35.633 94.080 1.00 11.59 118 LEU A N 1
ATOM 725 C CA . LEU A 1 118 ? 66.423 36.943 93.977 1.00 10.58 118 LEU A CA 1
ATOM 726 C C . LEU A 1 118 ? 66.824 37.690 92.725 1.00 9.75 118 LEU A C 1
ATOM 727 O O . LEU A 1 118 ? 67.977 37.624 92.310 1.00 12.04 118 LEU A O 1
ATOM 732 N N . MET A 1 119 ? 65.885 38.442 92.149 1.00 9.98 119 MET A N 1
ATOM 733 C CA . MET A 1 119 ? 66.255 39.556 91.290 1.00 11.08 119 MET A CA 1
ATOM 734 C C . MET A 1 119 ? 66.781 40.627 92.224 1.00 10.83 119 MET A C 1
ATOM 735 O O . MET A 1 119 ? 66.136 40.992 93.178 1.00 13.71 119 MET A O 1
ATOM 740 N N . LEU A 1 120 ? 67.995 41.076 91.981 1.00 9.36 120 LEU A N 1
ATOM 741 C CA . LEU A 1 120 ? 68.578 42.177 92.712 1.00 10.43 120 LEU A CA 1
ATOM 742 C C . LEU A 1 120 ? 68.709 43.311 91.715 1.00 9.75 120 LEU A C 1
ATOM 743 O O . LEU A 1 120 ? 69.506 43.216 90.778 1.00 9.89 120 LEU A O 1
ATOM 748 N N . SER A 1 121 ? 67.882 44.353 91.878 1.00 8.64 121 SER A N 1
ATOM 749 C CA . SER A 1 121 ? 67.683 45.395 90.869 1.00 8.71 121 SER A CA 1
ATOM 750 C C . SER A 1 121 ? 68.240 46.709 91.369 1.00 8.11 121 SER A C 1
ATOM 751 O O . SER A 1 121 ? 68.491 46.902 92.562 1.00 8.70 121 SER A O 1
ATOM 754 N N . ILE A 1 122 ? 68.381 47.641 90.452 1.00 8.81 122 ILE A N 1
ATOM 755 C CA . ILE A 1 122 ? 68.973 48.934 90.732 1.00 8.97 122 ILE A CA 1
ATOM 756 C C . ILE A 1 122 ? 68.631 49.887 89.592 1.00 9.44 122 ILE A C 1
ATOM 757 O O . ILE A 1 122 ? 68.364 49.454 88.501 1.00 9.67 122 ILE A O 1
ATOM 762 N N . ASP A 1 123 ? 68.638 51.185 89.868 1.00 8.33 123 ASP A N 1
ATOM 763 C CA . ASP A 1 123 ? 68.481 52.212 88.836 1.00 9.62 123 ASP A CA 1
ATOM 764 C C . ASP A 1 123 ? 69.849 52.738 88.421 1.00 9.07 123 ASP A C 1
ATOM 765 O O . ASP A 1 123 ? 70.233 53.859 88.748 1.00 11.15 123 ASP A O 1
ATOM 770 N N . GLN A 1 124 ? 70.617 51.909 87.741 1.00 9.02 124 GLN A N 1
ATOM 771 C CA . GLN A 1 124 ? 71.918 52.350 87.254 1.00 9.51 124 GLN A CA 1
ATOM 772 C C . GLN A 1 124 ? 71.709 52.770 85.804 1.00 9.11 124 GLN A C 1
ATOM 773 O O . GLN A 1 124 ? 71.976 52.029 84.857 1.00 9.90 124 GLN A O 1
ATOM 779 N N . GLU A 1 125 ? 71.148 53.959 85.649 1.00 9.29 125 GLU A N 1
ATOM 780 C CA . GLU A 1 125 ? 70.842 54.493 84.341 1.00 8.81 125 GLU A CA 1
ATOM 781 C C . GLU A 1 125 ? 72.065 55.091 83.675 1.00 9.62 125 GLU A C 1
ATOM 782 O O . GLU A 1 125 ? 72.188 55.018 82.458 1.00 10.11 125 GLU A O 1
ATOM 788 N N . GLY A 1 126 ? 72.934 55.697 84.481 1.00 8.69 126 GLY A N 1
ATOM 789 C CA . GLY A 1 126 ? 74.041 56.508 84.003 1.00 9.58 126 GLY A CA 1
ATOM 790 C C . GLY A 1 126 ? 73.714 57.984 84.109 1.00 8.79 126 GLY A C 1
ATOM 791 O O . GLY A 1 126 ? 72.552 58.380 84.179 1.00 9.57 126 GLY A O 1
ATOM 792 N N . GLY A 1 127 ? 74.743 58.809 84.137 1.00 9.40 127 GLY A N 1
ATOM 793 C CA . GLY A 1 127 ? 74.532 60.247 84.184 1.00 8.90 127 GLY A CA 1
ATOM 794 C C . GLY A 1 127 ? 73.950 60.690 85.511 1.00 9.23 127 GLY A C 1
ATOM 795 O O . GLY A 1 127 ? 74.523 60.410 86.553 1.00 10.20 127 GLY A O 1
ATOM 796 N N . ILE A 1 128 ? 72.793 61.360 85.487 1.00 9.56 128 ILE A N 1
ATOM 797 C CA . ILE A 1 128 ? 72.266 61.928 86.717 1.00 10.20 128 ILE A CA 1
ATOM 798 C C . ILE A 1 128 ? 71.564 60.913 87.618 1.00 9.19 128 ILE A C 1
ATOM 799 O O . ILE A 1 128 ? 71.208 61.263 88.728 1.00 12.71 128 ILE A O 1
ATOM 804 N N . VAL A 1 129 ? 71.369 59.680 87.142 1.00 9.53 129 VAL A N 1
ATOM 805 C CA . VAL A 1 129 ? 70.825 58.620 87.988 1.00 9.36 129 VAL A CA 1
ATOM 806 C C . VAL A 1 129 ? 71.769 57.419 87.969 1.00 9.64 129 VAL A C 1
ATOM 807 O O . VAL A 1 129 ? 71.805 56.615 87.026 1.00 9.81 129 VAL A O 1
ATOM 811 N N . THR A 1 130 ? 72.562 57.346 89.024 1.00 10.14 130 THR A N 1
ATOM 812 C CA . THR A 1 130 ? 73.434 56.223 89.299 1.00 10.03 130 THR A CA 1
ATOM 813 C C . THR A 1 130 ? 73.387 55.967 90.784 1.00 10.30 130 THR A C 1
ATOM 814 O O . THR A 1 130 ? 73.060 56.860 91.581 1.00 11.59 130 THR A O 1
ATOM 818 N N . ARG A 1 131 ? 73.764 54.750 91.150 1.00 12.02 131 ARG A N 1
ATOM 819 C CA . ARG A 1 131 ? 73.742 54.329 92.544 1.00 10.56 131 ARG A CA 1
ATOM 820 C C . ARG A 1 131 ? 75.094 53.830 93.046 1.00 10.63 131 ARG A C 1
ATOM 821 O O . ARG A 1 131 ? 75.375 53.947 94.220 1.00 11.91 131 ARG A O 1
ATOM 829 N N . LEU A 1 132 ? 75.874 53.209 92.178 1.00 10.98 132 LEU A N 1
ATOM 830 C CA . LEU A 1 132 ? 77.106 52.543 92.629 1.00 10.61 132 LEU A CA 1
ATOM 831 C C . LEU A 1 132 ? 78.135 53.540 93.141 1.00 12.30 132 LEU A C 1
ATOM 832 O O . LEU A 1 132 ? 78.529 54.454 92.450 1.00 13.43 132 LEU A O 1
ATOM 837 N N . GLY A 1 133 ? 78.609 53.326 94.357 1.00 12.99 133 GLY A N 1
ATOM 838 C CA . GLY A 1 133 ? 79.530 54.265 94.965 1.00 13.32 133 GLY A CA 1
ATOM 839 C C . GLY A 1 133 ? 80.884 54.315 94.287 1.00 12.36 133 GLY A C 1
ATOM 840 O O . GLY A 1 133 ? 81.526 55.353 94.302 1.00 16.58 133 GLY A O 1
ATOM 841 N N . GLU A 1 134 ? 81.318 53.205 93.692 1.00 13.18 134 GLU A N 1
ATOM 842 C CA . GLU A 1 134 ? 82.631 53.151 93.035 1.00 14.65 134 GLU A CA 1
ATOM 843 C C . GLU A 1 134 ? 82.505 52.810 91.545 1.00 14.06 134 GLU A C 1
ATOM 844 O O . GLU A 1 134 ? 83.492 52.516 90.872 1.00 16.71 134 GLU A O 1
ATOM 850 N N . GLY A 1 135 ? 81.274 52.850 91.031 1.00 12.75 135 GLY A N 1
ATOM 851 C CA . GLY A 1 135 ? 81.027 52.503 89.650 1.00 13.01 135 GLY A CA 1
ATOM 852 C C . GLY A 1 135 ? 81.311 53.630 88.673 1.00 12.02 135 GLY A C 1
ATOM 853 O O . GLY A 1 135 ? 81.577 54.772 89.057 1.00 14.18 135 GLY A O 1
ATOM 854 N N . THR A 1 136 ? 81.280 53.288 87.395 1.00 10.51 136 THR A N 1
ATOM 855 C CA . THR A 1 136 ? 81.460 54.260 86.326 1.00 10.67 136 THR A CA 1
ATOM 856 C C . THR A 1 136 ? 80.126 54.963 86.086 1.00 10.57 136 THR A C 1
ATOM 857 O O . THR A 1 136 ? 79.129 54.315 85.810 1.00 11.36 136 THR A O 1
ATOM 861 N N . ASN A 1 137 ? 80.098 56.282 86.216 1.00 9.85 137 ASN A N 1
ATOM 862 C CA . ASN A 1 137 ? 78.834 56.997 86.212 1.00 10.14 137 ASN A CA 1
ATOM 863 C C . ASN A 1 137 ? 78.257 57.264 84.859 1.00 9.25 137 ASN A C 1
ATOM 864 O O . ASN A 1 137 ? 77.049 57.171 84.705 1.00 11.08 137 ASN A O 1
ATOM 869 N N . PHE A 1 138 ? 79.113 57.577 83.885 1.00 10.00 138 PHE A N 1
ATOM 870 C CA . PHE A 1 138 ? 78.734 57.919 82.515 1.00 10.68 138 PHE A CA 1
ATOM 871 C C . PHE A 1 138 ? 78.010 59.265 82.417 1.00 8.71 138 PHE A C 1
ATOM 872 O O . PHE A 1 138 ? 77.542 59.778 83.407 1.00 9.56 138 PHE A O 1
ATOM 880 N N . PRO A 1 139 ? 77.949 59.844 81.215 1.00 9.41 139 PRO A N 1
ATOM 881 C CA . PRO A 1 139 ? 77.355 61.185 81.117 1.00 8.62 139 PRO A CA 1
ATOM 882 C C . PRO A 1 139 ? 75.828 61.205 81.075 1.00 7.71 139 PRO A C 1
ATOM 883 O O . PRO A 1 139 ? 75.250 62.259 81.296 1.00 9.99 139 PRO A O 1
ATOM 887 N N . GLY A 1 140 ? 75.193 60.062 80.833 1.00 8.10 140 GLY A N 1
ATOM 888 C CA . GLY A 1 140 ? 73.747 59.961 80.886 1.00 8.25 140 GLY A CA 1
ATOM 889 C C . GLY A 1 140 ? 73.059 59.949 79.532 1.00 8.03 140 GLY A C 1
ATOM 890 O O . GLY A 1 140 ? 73.657 60.168 78.479 1.00 8.14 140 GLY A O 1
ATOM 891 N N . ASN A 1 141 ? 71.734 59.758 79.557 1.00 8.73 141 ASN A N 1
ATOM 892 C CA . ASN A 1 141 ? 70.994 59.542 78.330 1.00 8.73 141 ASN A CA 1
ATOM 893 C C . ASN A 1 141 ? 70.951 60.723 77.390 1.00 8.65 141 ASN A C 1
ATOM 894 O O . ASN A 1 141 ? 71.172 60.546 76.208 1.00 8.54 141 ASN A O 1
ATOM 899 N N . MET A 1 142 ? 70.732 61.928 77.884 1.00 8.47 142 MET A N 1
ATOM 900 C CA . MET A 1 142 ? 70.644 63.026 76.936 1.00 9.24 142 MET A CA 1
ATOM 901 C C . MET A 1 142 ? 72.012 63.324 76.328 1.00 8.02 142 MET A C 1
ATOM 902 O O . MET A 1 142 ? 72.100 63.683 75.166 1.00 8.78 142 MET A O 1
ATOM 907 N N . ALA A 1 143 ? 73.082 63.103 77.090 1.00 8.67 143 ALA A N 1
ATOM 908 C CA . ALA A 1 143 ? 74.410 63.191 76.525 1.00 8.44 143 ALA A CA 1
ATOM 909 C C . ALA A 1 143 ? 74.586 62.157 75.406 1.00 8.48 143 ALA A C 1
ATOM 910 O O . ALA A 1 143 ? 75.140 62.466 74.348 1.00 9.31 143 ALA A O 1
ATOM 912 N N . LEU A 1 144 ? 74.121 60.930 75.630 1.00 7.89 144 LEU A N 1
ATOM 913 C CA . LEU A 1 144 ? 74.150 59.917 74.567 1.00 8.87 144 LEU A CA 1
ATOM 914 C C . LEU A 1 144 ? 73.314 60.381 73.368 1.00 8.21 144 LEU A C 1
ATOM 915 O O . LEU A 1 144 ? 73.739 60.196 72.222 1.00 8.22 144 LEU A O 1
ATOM 920 N N . GLY A 1 145 ? 72.165 61.021 73.600 1.00 8.38 145 GLY A N 1
ATOM 921 C CA . GLY A 1 145 ? 71.379 61.576 72.505 1.00 8.83 145 GLY A CA 1
ATOM 922 C C . GLY A 1 145 ? 72.215 62.574 71.713 1.00 8.19 145 GLY A C 1
ATOM 923 O O . GLY A 1 145 ? 72.265 62.548 70.474 1.00 9.76 145 GLY A O 1
ATOM 924 N N . ALA A 1 146 ? 72.909 63.452 72.427 1.00 8.04 146 ALA A N 1
ATOM 925 C CA . ALA A 1 146 ? 73.724 64.459 71.782 1.00 9.65 146 ALA A CA 1
ATOM 926 C C . ALA A 1 146 ? 74.861 63.857 70.946 1.00 9.79 146 ALA A C 1
ATOM 927 O O . ALA A 1 146 ? 75.186 64.381 69.888 1.00 11.53 146 ALA A O 1
ATOM 929 N N . ALA A 1 147 ? 75.435 62.751 71.414 1.00 9.84 147 ALA A N 1
ATOM 930 C CA . ALA A 1 147 ? 76.492 62.063 70.694 1.00 11.04 147 ALA A CA 1
ATOM 931 C C . ALA A 1 147 ? 75.978 61.208 69.543 1.00 10.75 147 ALA A C 1
ATOM 932 O O . ALA A 1 147 ? 76.771 60.771 68.713 1.00 12.66 147 ALA A O 1
ATOM 934 N N . ARG A 1 148 ? 74.662 60.981 69.527 1.00 10.74 148 ARG A N 1
ATOM 935 C CA . ARG A 1 148 ? 73.914 60.354 68.422 1.00 12.39 148 ARG A CA 1
ATOM 936 C C . ARG A 1 148 ? 74.086 58.844 68.203 1.00 13.98 148 ARG A C 1
ATOM 937 O O . ARG A 1 148 ? 73.091 58.112 68.065 1.00 17.75 148 ARG A O 1
ATOM 945 N N . SER A 1 149 ? 75.302 58.343 68.242 1.00 12.32 149 SER A N 1
ATOM 946 C CA . SER A 1 149 ? 75.554 57.006 67.745 1.00 12.97 149 SER A CA 1
ATOM 947 C C . SER A 1 149 ? 75.030 55.904 68.658 1.00 11.83 149 SER A C 1
ATOM 948 O O . SER A 1 149 ? 75.221 55.904 69.891 1.00 12.74 149 SER A O 1
ATOM 951 N N . ARG A 1 150 ? 74.355 54.933 68.052 1.00 11.45 150 ARG A N 1
ATOM 952 C CA . ARG A 1 150 ? 73.708 53.948 68.868 1.00 14.75 150 ARG A CA 1
ATOM 953 C C . ARG A 1 150 ? 74.712 52.980 69.508 1.00 11.62 150 ARG A C 1
ATOM 954 O O . ARG A 1 150 ? 74.451 52.483 70.614 1.00 13.96 150 ARG A O 1
ATOM 962 N N . ILE A 1 151 ? 75.882 52.798 68.916 1.00 12.21 151 ILE A N 1
ATOM 963 C CA . ILE A 1 151 ? 76.872 51.949 69.558 1.00 15.69 151 ILE A CA 1
ATOM 964 C C . ILE A 1 151 ? 77.387 52.532 70.890 1.00 14.17 151 ILE A C 1
ATOM 965 O O . ILE A 1 151 ? 77.781 51.772 71.772 1.00 13.81 151 ILE A O 1
ATOM 970 N N . ASN A 1 152 ? 77.351 53.853 71.061 1.00 13.63 152 ASN A N 1
ATOM 971 C CA . ASN A 1 152 ? 77.722 54.453 72.339 1.00 12.95 152 ASN A CA 1
ATOM 972 C C . ASN A 1 152 ? 76.776 54.033 73.441 1.00 11.07 152 ASN A C 1
ATOM 973 O O . ASN A 1 152 ? 77.189 53.800 74.572 1.00 11.46 152 ASN A O 1
ATOM 978 N N . ALA A 1 153 ? 75.497 53.918 73.092 1.00 10.36 153 ALA A N 1
ATOM 979 C CA . ALA A 1 153 ? 74.534 53.408 74.051 1.00 10.61 153 ALA A CA 1
ATOM 980 C C . ALA A 1 153 ? 74.760 51.924 74.384 1.00 11.66 153 ALA A C 1
ATOM 981 O O . ALA A 1 153 ? 74.623 51.508 75.536 1.00 11.85 153 ALA A O 1
ATOM 983 N N . TYR A 1 154 ? 75.097 51.134 73.378 1.00 10.78 154 TYR A N 1
ATOM 984 C CA . TYR A 1 154 ? 75.459 49.743 73.580 1.00 9.38 154 TYR A CA 1
ATOM 985 C C . TYR A 1 154 ? 76.637 49.615 74.508 1.00 11.18 154 TYR A C 1
ATOM 986 O O . TYR A 1 154 ? 76.616 48.787 75.396 1.00 11.18 154 TYR A O 1
ATOM 995 N N . GLN A 1 155 ? 77.653 50.440 74.291 1.00 10.81 155 GLN A N 1
ATOM 996 C CA . GLN A 1 155 ? 78.845 50.409 75.107 1.00 13.10 155 GLN A CA 1
ATOM 997 C C . GLN A 1 155 ? 78.502 50.766 76.545 1.00 11.85 155 GLN A C 1
ATOM 998 O O . GLN A 1 155 ? 78.997 50.151 77.479 1.00 12.24 155 GLN A O 1
ATOM 1004 N N . THR A 1 156 ? 77.672 51.788 76.722 1.00 11.34 156 THR A N 1
ATOM 1005 C CA . THR A 1 156 ? 77.268 52.201 78.050 1.00 11.68 156 THR A CA 1
ATOM 1006 C C . THR A 1 156 ? 76.529 51.065 78.751 1.00 10.25 156 THR A C 1
ATOM 1007 O O . THR A 1 156 ? 76.840 50.681 79.887 1.00 10.54 156 THR A O 1
ATOM 1011 N N . GLY A 1 157 ? 75.560 50.479 78.068 1.00 10.74 157 GLY A N 1
ATOM 1012 C CA . GLY A 1 157 ? 74.834 49.359 78.647 1.00 11.63 157 GLY A CA 1
ATOM 1013 C C . GLY A 1 157 ? 75.711 48.171 78.983 1.00 11.06 157 GLY A C 1
ATOM 1014 O O . GLY A 1 157 ? 75.527 47.503 79.997 1.00 10.54 157 GLY A O 1
ATOM 1015 N N A SER A 1 158 ? 76.655 47.891 78.096 0.50 10.37 158 SER A N 1
ATOM 1016 N N B SER A 1 158 ? 76.672 47.912 78.110 0.50 10.35 158 SER A N 1
ATOM 1017 C CA A SER A 1 158 ? 77.582 46.780 78.280 0.50 10.35 158 SER A CA 1
ATOM 1018 C CA B SER A 1 158 ? 77.558 46.768 78.262 0.50 10.24 158 SER A CA 1
ATOM 1019 C C A SER A 1 158 ? 78.427 47.001 79.514 0.50 10.00 158 SER A C 1
ATOM 1020 C C B SER A 1 158 ? 78.516 46.963 79.434 0.50 10.52 158 SER A C 1
ATOM 1021 O O A SER A 1 158 ? 78.545 46.121 80.361 0.50 9.17 158 SER A O 1
ATOM 1022 O O B SER A 1 158 ? 78.778 46.025 80.179 0.50 10.63 158 SER A O 1
ATOM 1027 N N . ILE A 1 159 ? 79.044 48.169 79.613 1.00 9.70 159 ILE A N 1
ATOM 1028 C CA . ILE A 1 159 ? 79.928 48.425 80.744 1.00 10.01 159 ILE A CA 1
ATOM 1029 C C . ILE A 1 159 ? 79.137 48.440 82.048 1.00 9.87 159 ILE A C 1
ATOM 1030 O O . ILE A 1 159 ? 79.550 47.819 83.015 1.00 10.01 159 ILE A O 1
ATOM 1035 N N . ILE A 1 160 ? 77.989 49.127 82.074 1.00 9.28 160 ILE A N 1
ATOM 1036 C CA . ILE A 1 160 ? 77.147 49.113 83.264 1.00 8.75 160 ILE A CA 1
ATOM 1037 C C . ILE A 1 160 ? 76.801 47.659 83.597 1.00 9.59 160 ILE A C 1
ATOM 1038 O O . ILE A 1 160 ? 76.919 47.237 84.741 1.00 9.27 160 ILE A O 1
ATOM 1043 N N . GLY A 1 161 ? 76.465 46.879 82.576 1.00 9.18 161 GLY A N 1
ATOM 1044 C CA . GLY A 1 161 ? 76.092 45.496 82.786 1.00 10.56 161 GLY A CA 1
ATOM 1045 C C . GLY A 1 161 ? 77.230 44.666 83.347 1.00 11.17 161 GLY A C 1
ATOM 1046 O O . GLY A 1 161 ? 77.024 43.825 84.209 1.00 11.63 161 GLY A O 1
ATOM 1047 N N . LYS A 1 162 ? 78.442 44.922 82.876 1.00 10.45 162 LYS A N 1
ATOM 1048 C CA . LYS A 1 162 ? 79.599 44.186 83.371 1.00 10.79 162 LYS A CA 1
ATOM 1049 C C . LYS A 1 162 ? 79.852 44.532 84.843 1.00 10.24 162 LYS A C 1
ATOM 1050 O O . LYS A 1 162 ? 80.186 43.656 85.653 1.00 11.24 162 LYS A O 1
ATOM 1056 N N . GLU A 1 163 ? 79.692 45.809 85.197 1.00 10.48 163 GLU A N 1
ATOM 1057 C CA . GLU A 1 163 ? 79.884 46.222 86.574 1.00 10.75 163 GLU A CA 1
ATOM 1058 C C . GLU A 1 163 ? 78.827 45.606 87.490 1.00 10.37 163 GLU A C 1
ATOM 1059 O O . GLU A 1 163 ? 79.141 45.071 88.549 1.00 11.48 163 GLU A O 1
ATOM 1065 N N . LEU A 1 164 ? 77.568 45.679 87.077 1.00 10.58 164 LEU A N 1
ATOM 1066 C CA . LEU A 1 164 ? 76.491 45.088 87.851 1.00 9.60 164 LEU A CA 1
ATOM 1067 C C . LEU A 1 164 ? 76.719 43.599 88.031 1.00 10.16 164 LEU A C 1
ATOM 1068 O O . LEU A 1 164 ? 76.579 43.084 89.127 1.00 10.78 164 LEU A O 1
ATOM 1073 N N A SER A 1 165 ? 77.094 42.924 86.955 0.50 9.53 165 SER A N 1
ATOM 1074 N N B SER A 1 165 ? 77.076 42.923 86.945 0.50 9.50 165 SER A N 1
ATOM 1075 C CA A SER A 1 165 ? 77.317 41.488 87.018 0.50 10.99 165 SER A CA 1
ATOM 1076 C CA B SER A 1 165 ? 77.345 41.491 86.993 0.50 11.15 165 SER A CA 1
ATOM 1077 C C A SER A 1 165 ? 78.408 41.107 88.011 0.50 11.41 165 SER A C 1
ATOM 1078 C C B SER A 1 165 ? 78.389 41.140 88.040 0.50 11.30 165 SER A C 1
ATOM 1079 O O A SER A 1 165 ? 78.251 40.158 88.770 0.50 13.31 165 SER A O 1
ATOM 1080 O O B SER A 1 165 ? 78.185 40.246 88.857 0.50 12.49 165 SER A O 1
ATOM 1085 N N . ALA A 1 166 ? 79.498 41.860 88.025 1.00 11.21 166 ALA A N 1
ATOM 1086 C CA . ALA A 1 166 ? 80.567 41.617 88.982 1.00 12.81 166 ALA A CA 1
ATOM 1087 C C . ALA A 1 166 ? 80.082 41.801 90.425 1.00 12.14 166 ALA A C 1
ATOM 1088 O O . ALA A 1 166 ? 80.556 41.136 91.342 1.00 13.26 166 ALA A O 1
ATOM 1090 N N . LEU A 1 167 ? 79.167 42.748 90.624 1.00 11.60 167 LEU A N 1
ATOM 1091 C CA . LEU A 1 167 ? 78.642 43.054 91.944 1.00 11.29 167 LEU A CA 1
ATOM 1092 C C . LEU A 1 167 ? 77.572 42.090 92.400 1.00 10.92 167 LEU A C 1
ATOM 1093 O O . LEU A 1 167 ? 77.166 42.151 93.547 1.00 11.74 167 LEU A O 1
ATOM 1098 N N . GLY A 1 168 ? 77.111 41.206 91.513 1.00 11.08 168 GLY A N 1
ATOM 1099 C CA . GLY A 1 168 ? 76.027 40.291 91.834 1.00 12.23 168 GLY A CA 1
ATOM 1100 C C . GLY A 1 168 ? 74.651 40.930 91.724 1.00 11.51 168 GLY A C 1
ATOM 1101 O O . GLY A 1 168 ? 73.651 40.429 92.261 1.00 10.84 168 GLY A O 1
ATOM 1102 N N . ILE A 1 169 ? 74.595 42.055 91.032 1.00 10.88 169 ILE A N 1
ATOM 1103 C CA . ILE A 1 169 ? 73.316 42.717 90.743 1.00 10.45 169 ILE A CA 1
ATOM 1104 C C . ILE A 1 169 ? 72.895 42.223 89.380 1.00 11.41 169 ILE A C 1
ATOM 1105 O O . ILE A 1 169 ? 73.687 42.183 88.477 1.00 14.78 169 ILE A O 1
ATOM 1110 N N . ASN A 1 170 ? 71.663 41.766 89.243 1.00 10.29 170 ASN A N 1
ATOM 1111 C CA . ASN A 1 170 ? 71.295 41.048 88.024 1.00 10.04 170 ASN A CA 1
ATOM 1112 C C . ASN A 1 170 ? 70.195 41.724 87.203 1.00 8.88 170 ASN A C 1
ATOM 1113 O O . ASN A 1 170 ? 69.830 41.186 86.153 1.00 10.36 170 ASN A O 1
ATOM 1118 N N . THR A 1 171 ? 69.684 42.868 87.678 1.00 9.15 171 THR A N 1
ATOM 1119 C CA . THR A 1 171 ? 68.601 43.578 87.003 1.00 10.50 171 THR A CA 1
ATOM 1120 C C . THR A 1 171 ? 68.836 45.065 87.059 1.00 9.99 171 THR A C 1
ATOM 1121 O O . THR A 1 171 ? 69.101 45.611 88.104 1.00 10.41 171 THR A O 1
ATOM 1125 N N . ASP A 1 172 ? 68.750 45.708 85.906 1.00 9.33 172 ASP A N 1
ATOM 1126 C CA . ASP A 1 172 ? 68.909 47.146 85.827 1.00 8.27 172 ASP A CA 1
ATOM 1127 C C . ASP A 1 172 ? 67.617 47.747 85.324 1.00 9.23 172 ASP A C 1
ATOM 1128 O O . ASP A 1 172 ? 67.123 47.389 84.258 1.00 10.38 172 ASP A O 1
ATOM 1133 N N . PHE A 1 173 ? 67.089 48.684 86.101 1.00 8.13 173 PHE A N 1
ATOM 1134 C CA . PHE A 1 173 ? 65.936 49.451 85.657 1.00 8.63 173 PHE A CA 1
ATOM 1135 C C . PHE A 1 173 ? 66.391 50.596 84.726 1.00 9.72 173 PHE A C 1
ATOM 1136 O O . PHE A 1 173 ? 66.446 51.782 85.075 1.00 11.03 173 PHE A O 1
ATOM 1144 N N . SER A 1 174 ? 66.769 50.166 83.535 1.00 8.78 174 SER A N 1
ATOM 1145 C CA . SER A 1 174 ? 67.231 51.004 82.452 1.00 8.77 174 SER A CA 1
ATOM 1146 C C . SER A 1 174 ? 67.028 50.174 81.192 1.00 9.25 174 SER A C 1
ATOM 1147 O O . SER A 1 174 ? 67.177 48.946 81.243 1.00 10.09 174 SER A O 1
ATOM 1150 N N . PRO A 1 175 ? 66.754 50.818 80.045 1.00 9.04 175 PRO A N 1
ATOM 1151 C CA . PRO A 1 175 ? 66.736 52.257 79.774 1.00 8.10 175 PRO A CA 1
ATOM 1152 C C . PRO A 1 175 ? 65.424 52.964 79.977 1.00 7.51 175 PRO A C 1
ATOM 1153 O O . PRO A 1 175 ? 64.342 52.421 79.742 1.00 8.99 175 PRO A O 1
ATOM 1157 N N . VAL A 1 176 ? 65.547 54.199 80.407 1.00 8.44 176 VAL A N 1
ATOM 1158 C CA . VAL A 1 176 ? 64.480 55.166 80.222 1.00 8.32 176 VAL A CA 1
ATOM 1159 C C . VAL A 1 176 ? 64.298 55.393 78.730 1.00 6.89 176 VAL A C 1
ATOM 1160 O O . VAL A 1 176 ? 65.239 55.785 78.062 1.00 8.17 176 VAL A O 1
ATOM 1164 N N . VAL A 1 177 ? 63.083 55.133 78.227 1.00 7.75 177 VAL A N 1
ATOM 1165 C CA . VAL A 1 177 ? 62.739 55.446 76.839 1.00 8.51 177 VAL A CA 1
ATOM 1166 C C . VAL A 1 177 ? 61.582 56.444 76.777 1.00 7.76 177 VAL A C 1
ATOM 1167 O O . VAL A 1 177 ? 60.944 56.598 75.746 1.00 9.17 177 VAL A O 1
ATOM 1171 N N . ASP A 1 178 ? 61.368 57.153 77.876 1.00 8.33 178 ASP A N 1
ATOM 1172 C CA . ASP A 1 178 ? 60.554 58.370 77.877 1.00 8.13 178 ASP A CA 1
ATOM 1173 C C . ASP A 1 178 ? 61.185 59.353 76.910 1.00 7.99 178 ASP A C 1
ATOM 1174 O O . ASP A 1 178 ? 62.407 59.435 76.817 1.00 8.72 178 ASP A O 1
ATOM 1179 N N . ILE A 1 179 ? 60.344 60.095 76.198 1.00 8.32 179 ILE A N 1
ATOM 1180 C CA . ILE A 1 179 ? 60.759 61.070 75.213 1.00 9.79 179 ILE A CA 1
ATOM 1181 C C . ILE A 1 179 ? 60.502 62.440 75.836 1.00 9.69 179 ILE A C 1
ATOM 1182 O O . ILE A 1 179 ? 59.357 62.809 76.058 1.00 9.54 179 ILE A O 1
ATOM 1187 N N . ASN A 1 180 ? 61.552 63.207 76.100 1.00 9.14 180 ASN A N 1
ATOM 1188 C CA . ASN A 1 180 ? 61.392 64.443 76.850 1.00 9.16 180 ASN A CA 1
ATOM 1189 C C . ASN A 1 180 ? 60.967 65.574 75.933 1.00 9.42 180 ASN A C 1
ATOM 1190 O O . ASN A 1 180 ? 61.738 66.473 75.616 1.00 11.49 180 ASN A O 1
ATOM 1195 N N . ASN A 1 181 ? 59.718 65.499 75.509 1.00 10.76 181 ASN A N 1
ATOM 1196 C CA . ASN A 1 181 ? 59.193 66.514 74.611 1.00 13.01 181 ASN A CA 1
ATOM 1197 C C . ASN A 1 181 ? 58.606 67.703 75.327 1.00 13.71 181 ASN A C 1
ATOM 1198 O O . ASN A 1 181 ? 58.259 68.690 74.676 1.00 18.80 181 ASN A O 1
ATOM 1203 N N . ASN A 1 182 ? 58.465 67.610 76.646 1.00 11.59 182 ASN A N 1
ATOM 1204 C CA . ASN A 1 182 ? 58.063 68.769 77.443 1.00 11.47 182 ASN A CA 1
ATOM 1205 C C . ASN A 1 182 ? 59.295 69.291 78.183 1.00 10.40 182 ASN A C 1
ATOM 1206 O O . ASN A 1 182 ? 59.802 68.616 79.078 1.00 10.61 182 ASN A O 1
ATOM 1211 N N . PRO A 1 183 ? 59.803 70.460 77.783 1.00 9.37 183 PRO A N 1
ATOM 1212 C CA . PRO A 1 183 ? 61.040 70.942 78.419 1.00 11.43 183 PRO A CA 1
ATOM 1213 C C . PRO A 1 183 ? 60.868 71.224 79.909 1.00 10.89 183 PRO A C 1
ATOM 1214 O O . PRO A 1 183 ? 61.849 71.305 80.630 1.00 11.82 183 PRO A O 1
ATOM 1218 N N . ASP A 1 184 ? 59.640 71.354 80.370 1.00 11.19 184 ASP A N 1
ATOM 1219 C CA . ASP A 1 184 ? 59.383 71.629 81.776 1.00 13.17 184 ASP A CA 1
ATOM 1220 C C . ASP A 1 184 ? 59.307 70.368 82.617 1.00 11.84 184 ASP A C 1
ATOM 1221 O O . ASP A 1 184 ? 59.028 70.433 83.804 1.00 13.33 184 ASP A O 1
ATOM 1226 N N . ASN A 1 185 ? 59.581 69.232 82.011 1.00 10.39 185 ASN A N 1
ATOM 1227 C CA . ASN A 1 185 ? 59.492 67.961 82.719 1.00 9.53 185 ASN A CA 1
ATOM 1228 C C . ASN A 1 185 ? 60.495 67.888 83.867 1.00 8.42 185 ASN A C 1
ATOM 1229 O O . ASN A 1 185 ? 61.713 67.932 83.635 1.00 9.52 185 ASN A O 1
ATOM 1234 N N . PRO A 1 186 ? 60.001 67.797 85.120 1.00 8.76 186 PRO A N 1
ATOM 1235 C CA . PRO A 1 186 ? 60.897 67.861 86.287 1.00 9.48 186 PRO A CA 1
ATOM 1236 C C . PRO A 1 186 ? 61.482 66.544 86.743 1.00 10.34 186 PRO A C 1
ATOM 1237 O O . PRO A 1 186 ? 62.324 66.580 87.619 1.00 11.79 186 PRO A O 1
ATOM 1241 N N . VAL A 1 187 ? 61.067 65.433 86.148 1.00 9.18 187 VAL A N 1
ATOM 1242 C CA . VAL A 1 187 ? 61.532 64.123 86.601 1.00 8.89 187 VAL A CA 1
ATOM 1243 C C . VAL A 1 187 ? 62.273 63.355 85.510 1.00 8.51 187 VAL A C 1
ATOM 1244 O O . VAL A 1 187 ? 63.086 62.500 85.843 1.00 10.33 187 VAL A O 1
ATOM 1248 N N . ILE A 1 188 ? 62.069 63.681 84.234 1.00 8.63 188 ILE A N 1
ATOM 1249 C CA . ILE A 1 188 ? 62.756 62.979 83.164 1.00 8.64 188 ILE A CA 1
ATOM 1250 C C . ILE A 1 188 ? 63.928 63.836 82.723 1.00 8.90 188 ILE A C 1
ATOM 1251 O O . ILE A 1 188 ? 65.048 63.590 83.187 1.00 9.12 188 ILE A O 1
ATOM 1256 N N . GLY A 1 189 ? 63.731 64.831 81.858 1.00 8.56 189 GLY A N 1
ATOM 1257 C CA . GLY A 1 189 ? 64.815 65.752 81.521 1.00 9.26 189 GLY A CA 1
ATOM 1258 C C . GLY A 1 189 ? 65.969 64.989 80.890 1.00 7.81 189 GLY A C 1
ATOM 1259 O O . GLY A 1 189 ? 65.768 64.221 79.959 1.00 8.16 189 GLY A O 1
ATOM 1260 N N . VAL A 1 190 ? 67.176 65.180 81.422 1.00 8.31 190 VAL A N 1
ATOM 1261 C CA . VAL A 1 190 ? 68.361 64.552 80.854 1.00 9.20 190 VAL A CA 1
ATOM 1262 C C . VAL A 1 190 ? 68.435 63.045 81.051 1.00 8.52 190 VAL A C 1
ATOM 1263 O O . VAL A 1 190 ? 69.317 62.394 80.508 1.00 8.77 190 VAL A O 1
ATOM 1267 N N . ARG A 1 191 ? 67.478 62.489 81.784 1.00 7.05 191 ARG A N 1
ATOM 1268 C CA . ARG A 1 191 ? 67.308 61.041 81.798 1.00 7.90 191 ARG A CA 1
ATOM 1269 C C . ARG A 1 191 ? 66.762 60.484 80.487 1.00 8.41 191 ARG A C 1
ATOM 1270 O O . ARG A 1 191 ? 66.806 59.279 80.271 1.00 8.82 191 ARG A O 1
ATOM 1278 N N . SER A 1 192 ? 66.212 61.344 79.636 1.00 7.96 192 SER A N 1
ATOM 1279 C CA . SER A 1 192 ? 65.780 60.963 78.292 1.00 6.57 192 SER A CA 1
ATOM 1280 C C . SER A 1 192 ? 66.867 61.191 77.256 1.00 8.11 192 SER A C 1
ATOM 1281 O O . SER A 1 192 ? 67.584 62.165 77.327 1.00 8.83 192 SER A O 1
ATOM 1284 N N . PHE A 1 193 ? 66.955 60.302 76.265 1.00 8.10 193 PHE A N 1
ATOM 1285 C CA . PHE A 1 193 ? 67.870 60.512 75.153 1.00 8.43 193 PHE A CA 1
ATOM 1286 C C . PHE A 1 193 ? 67.548 61.754 74.329 1.00 8.42 193 PHE A C 1
ATOM 1287 O O . PHE A 1 193 ? 68.459 62.403 73.842 1.00 8.69 193 PHE A O 1
ATOM 1295 N N . SER A 1 194 ? 66.273 62.082 74.145 1.00 8.36 194 SER A N 1
ATOM 1296 C CA . SER A 1 194 ? 65.897 62.986 73.072 1.00 9.92 194 SER A CA 1
ATOM 1297 C C . SER A 1 194 ? 64.424 63.278 73.121 1.00 9.97 194 SER A C 1
ATOM 1298 O O . SER A 1 194 ? 63.649 62.500 73.667 1.00 11.69 194 SER A O 1
ATOM 1301 N N . SER A 1 195 ? 64.032 64.389 72.504 1.00 10.31 195 SER A N 1
ATOM 1302 C CA . SER A 1 195 ? 62.620 64.642 72.255 1.00 11.49 195 SER A CA 1
ATOM 1303 C C . SER A 1 195 ? 62.163 63.998 70.959 1.00 12.58 195 SER A C 1
ATOM 1304 O O . SER A 1 195 ? 60.989 64.097 70.600 1.00 14.34 195 SER A O 1
ATOM 1307 N N . ASN A 1 196 ? 63.080 63.359 70.249 1.00 12.75 196 ASN A N 1
ATOM 1308 C CA . ASN A 1 196 ? 62.761 62.691 68.989 1.00 13.43 196 ASN A CA 1
ATOM 1309 C C . ASN A 1 196 ? 62.544 61.204 69.206 1.00 12.20 196 ASN A C 1
ATOM 1310 O O . ASN A 1 196 ? 63.357 60.542 69.849 1.00 12.24 196 ASN A O 1
ATOM 1315 N N . ARG A 1 197 ? 61.451 60.658 68.686 1.00 12.61 197 ARG A N 1
ATOM 1316 C CA . ARG A 1 197 ? 61.108 59.255 68.955 1.00 11.87 197 ARG A CA 1
ATOM 1317 C C . ARG A 1 197 ? 62.103 58.248 68.390 1.00 12.01 197 ARG A C 1
ATOM 1318 O O . ARG A 1 197 ? 62.350 57.227 68.995 1.00 11.40 197 ARG A O 1
ATOM 1326 N N . GLU A 1 198 ? 62.677 58.527 67.233 1.00 12.07 198 GLU A N 1
ATOM 1327 C CA . GLU A 1 198 ? 63.553 57.557 66.598 1.00 12.60 198 GLU A CA 1
ATOM 1328 C C . GLU A 1 198 ? 64.882 57.521 67.315 1.00 12.33 198 GLU A C 1
ATOM 1329 O O . GLU A 1 198 ? 65.445 56.450 67.526 1.00 11.84 198 GLU A O 1
ATOM 1335 N N . LEU A 1 199 ? 65.396 58.691 67.680 1.00 11.28 199 LEU A N 1
ATOM 1336 C CA . LEU A 1 199 ? 66.681 58.734 68.368 1.00 10.89 199 LEU A CA 1
ATOM 1337 C C . LEU A 1 199 ? 66.528 58.040 69.722 1.00 10.26 199 LEU A C 1
ATOM 1338 O O . LEU A 1 199 ? 67.377 57.248 70.133 1.00 10.92 199 LEU A O 1
ATOM 1343 N N . THR A 1 200 ? 65.429 58.317 70.417 1.00 10.64 200 THR A N 1
ATOM 1344 C CA . THR A 1 200 ? 65.168 57.656 71.690 1.00 8.60 200 THR A CA 1
ATOM 1345 C C . THR A 1 200 ? 65.029 56.162 71.533 1.00 9.42 200 THR A C 1
ATOM 1346 O O . THR A 1 200 ? 65.614 55.389 72.316 1.00 9.26 200 THR A O 1
ATOM 1350 N N . SER A 1 201 ? 64.280 55.736 70.526 1.00 9.06 201 SER A N 1
ATOM 1351 C CA . SER A 1 201 ? 64.091 54.329 70.287 1.00 10.01 201 SER A CA 1
ATOM 1352 C C . SER A 1 201 ? 65.399 53.597 69.971 1.00 10.36 201 SER A C 1
ATOM 1353 O O . SER A 1 201 ? 65.658 52.526 70.528 1.00 10.74 201 SER A O 1
ATOM 1356 N N . ARG A 1 202 ? 66.231 54.159 69.097 1.00 10.35 202 ARG A N 1
ATOM 1357 C CA . ARG A 1 202 ? 67.496 53.539 68.723 1.00 11.67 202 ARG A CA 1
ATOM 1358 C C . ARG A 1 202 ? 68.438 53.393 69.916 1.00 9.96 202 ARG A C 1
ATOM 1359 O O . ARG A 1 202 ? 69.040 52.332 70.131 1.00 9.95 202 ARG A O 1
ATOM 1367 N N . LEU A 1 203 ? 68.546 54.444 70.713 1.00 9.88 203 LEU A N 1
ATOM 1368 C CA . LEU A 1 203 ? 69.498 54.414 71.813 1.00 10.73 203 LEU A CA 1
ATOM 1369 C C . LEU A 1 203 ? 68.954 53.543 72.939 1.00 9.70 203 LEU A C 1
ATOM 1370 O O . LEU A 1 203 ? 69.701 52.847 73.596 1.00 9.39 203 LEU A O 1
ATOM 1375 N N . GLY A 1 204 ? 67.644 53.522 73.103 1.00 9.25 204 GLY A N 1
ATOM 1376 C CA . GLY A 1 204 ? 67.011 52.656 74.089 1.00 9.77 204 GLY A CA 1
ATOM 1377 C C . GLY A 1 204 ? 67.268 51.198 73.743 1.00 9.85 204 GLY A C 1
ATOM 1378 O O . GLY A 1 204 ? 67.675 50.394 74.592 1.00 9.91 204 GLY A O 1
ATOM 1379 N N . LEU A 1 205 ? 67.094 50.856 72.473 1.00 10.06 205 LEU A N 1
ATOM 1380 C CA . LEU A 1 205 ? 67.273 49.489 72.019 1.00 10.51 205 LEU A CA 1
ATOM 1381 C C . LEU A 1 205 ? 68.688 49.034 72.263 1.00 11.36 205 LEU A C 1
ATOM 1382 O O . LEU A 1 205 ? 68.909 47.949 72.755 1.00 9.17 205 LEU A O 1
ATOM 1387 N N . TYR A 1 206 ? 69.652 49.881 71.941 1.00 9.28 206 TYR A N 1
ATOM 1388 C CA . TYR A 1 206 ? 71.050 49.491 72.054 1.00 10.06 206 TYR A CA 1
ATOM 1389 C C . TYR A 1 206 ? 71.523 49.449 73.506 1.00 9.85 206 TYR A C 1
ATOM 1390 O O . TYR A 1 206 ? 72.342 48.610 73.849 1.00 10.80 206 TYR A O 1
ATOM 1399 N N . THR A 1 207 ? 70.997 50.320 74.362 1.00 9.94 207 THR A N 1
ATOM 1400 C CA . THR A 1 207 ? 71.264 50.225 75.788 1.00 9.55 207 THR A CA 1
ATOM 1401 C C . THR A 1 207 ? 70.773 48.893 76.309 1.00 9.74 207 THR A C 1
ATOM 1402 O O . THR A 1 207 ? 71.482 48.176 77.011 1.00 9.47 207 THR A O 1
ATOM 1406 N N . MET A 1 208 ? 69.536 48.562 75.976 1.00 9.62 208 MET A N 1
ATOM 1407 C CA . MET A 1 208 ? 68.933 47.321 76.389 1.00 11.12 208 MET A CA 1
ATOM 1408 C C . MET A 1 208 ? 69.719 46.103 75.933 1.00 9.86 208 MET A C 1
ATOM 1409 O O . MET A 1 208 ? 70.007 45.209 76.727 1.00 10.78 208 MET A O 1
ATOM 1414 N N . LYS A 1 209 ? 70.154 46.104 74.676 1.00 10.82 209 LYS A N 1
ATOM 1415 C CA . LYS A 1 209 ? 70.911 44.990 74.158 1.00 11.09 209 LYS A CA 1
ATOM 1416 C C . LYS A 1 209 ? 72.254 44.887 74.842 1.00 11.04 209 LYS A C 1
ATOM 1417 O O . LYS A 1 209 ? 72.725 43.768 75.098 1.00 12.38 209 LYS A O 1
ATOM 1423 N N . GLY A 1 210 ? 72.884 46.024 75.144 1.00 10.81 210 GLY A N 1
ATOM 1424 C CA . GLY A 1 210 ? 74.161 45.977 75.838 1.00 10.31 210 GLY A CA 1
ATOM 1425 C C . GLY A 1 210 ? 74.053 45.356 77.225 1.00 10.93 210 GLY A C 1
ATOM 1426 O O . GLY A 1 210 ? 74.921 44.594 77.670 1.00 11.53 210 GLY A O 1
ATOM 1427 N N . LEU A 1 211 ? 72.984 45.683 77.935 1.00 9.61 211 LEU A N 1
ATOM 1428 C CA . LEU A 1 211 ? 72.745 45.117 79.266 1.00 8.79 211 LEU A CA 1
ATOM 1429 C C . LEU A 1 211 ? 72.456 43.616 79.161 1.00 10.65 211 LEU A C 1
ATOM 1430 O O . LEU A 1 211 ? 73.013 42.814 79.897 1.00 10.47 211 LEU A O 1
ATOM 1435 N N . GLN A 1 212 ? 71.607 43.245 78.220 1.00 11.67 212 GLN A N 1
ATOM 1436 C CA . GLN A 1 212 ? 71.199 41.853 78.075 1.00 12.61 212 GLN A CA 1
ATOM 1437 C C . GLN A 1 212 ? 72.362 40.972 77.668 1.00 13.59 212 GLN A C 1
ATOM 1438 O O . GLN A 1 212 ? 72.430 39.811 78.050 1.00 15.80 212 GLN A O 1
ATOM 1444 N N . ARG A 1 213 ? 73.287 41.524 76.900 1.00 15.06 213 ARG A N 1
ATOM 1445 C CA . ARG A 1 213 ? 74.463 40.768 76.508 1.00 17.46 213 ARG A CA 1
ATOM 1446 C C . ARG A 1 213 ? 75.331 40.375 77.710 1.00 15.53 213 ARG A C 1
ATOM 1447 O O . ARG A 1 213 ? 76.085 39.411 77.638 1.00 16.10 213 ARG A O 1
ATOM 1455 N N . GLN A 1 214 ? 75.220 41.130 78.800 1.00 14.22 214 GLN A N 1
ATOM 1456 C CA . GLN A 1 214 ? 75.952 40.866 80.035 1.00 14.39 214 GLN A CA 1
ATOM 1457 C C . GLN A 1 214 ? 75.099 40.072 81.014 1.00 14.65 214 GLN A C 1
ATOM 1458 O O . GLN A 1 214 ? 75.436 39.944 82.182 1.00 15.45 214 GLN A O 1
ATOM 1464 N N . ASP A 1 215 ? 73.991 39.544 80.507 1.00 14.61 215 ASP A N 1
ATOM 1465 C CA . ASP A 1 215 ? 73.070 38.736 81.297 1.00 14.56 215 ASP A CA 1
ATOM 1466 C C . ASP A 1 215 ? 72.458 39.566 82.430 1.00 14.04 215 ASP A C 1
ATOM 1467 O O . ASP A 1 215 ? 72.251 39.092 83.539 1.00 17.26 215 ASP A O 1
ATOM 1472 N N . ILE A 1 216 ? 72.165 40.827 82.145 1.00 12.18 216 ILE A N 1
ATOM 1473 C CA . ILE A 1 216 ? 71.441 41.665 83.092 1.00 10.01 216 ILE A CA 1
ATOM 1474 C C . ILE A 1 216 ? 70.036 41.870 82.552 1.00 10.08 216 ILE A C 1
ATOM 1475 O O . ILE A 1 216 ? 69.866 42.235 81.394 1.00 11.36 216 ILE A O 1
ATOM 1480 N N . ALA A 1 217 ? 69.021 41.577 83.355 1.00 9.69 217 ALA A N 1
ATOM 1481 C CA . ALA A 1 217 ? 67.650 41.900 82.942 1.00 10.76 217 ALA A CA 1
ATOM 1482 C C . ALA A 1 217 ? 67.470 43.396 82.824 1.00 10.33 217 ALA A C 1
ATOM 1483 O O . ALA A 1 217 ? 67.807 44.130 83.737 1.00 12.34 217 ALA A O 1
ATOM 1485 N N . SER A 1 218 ? 66.903 43.823 81.709 1.00 8.11 218 SER A N 1
ATOM 1486 C CA . SER A 1 218 ? 66.708 45.239 81.433 1.00 9.47 218 SER A CA 1
ATOM 1487 C C . SER A 1 218 ? 65.232 45.628 81.406 1.00 10.51 218 SER A C 1
ATOM 1488 O O . SER A 1 218 ? 64.419 44.929 80.816 1.00 12.74 218 SER A O 1
ATOM 1491 N N . ALA A 1 219 ? 64.907 46.753 82.033 1.00 9.65 219 ALA A N 1
ATOM 1492 C CA . ALA A 1 219 ? 63.536 47.256 82.051 1.00 9.44 219 ALA A CA 1
ATOM 1493 C C . ALA A 1 219 ? 63.429 48.579 81.305 1.00 9.08 219 ALA A C 1
ATOM 1494 O O . ALA A 1 219 ? 64.118 49.544 81.624 1.00 10.02 219 ALA A O 1
ATOM 1496 N N . LEU A 1 220 ? 62.525 48.618 80.335 1.00 9.53 220 LEU A N 1
ATOM 1497 C CA . LEU A 1 220 ? 62.134 49.863 79.696 1.00 9.15 220 LEU A CA 1
ATOM 1498 C C . LEU A 1 220 ? 61.275 50.684 80.655 1.00 9.12 220 LEU A C 1
ATOM 1499 O O . LEU A 1 220 ? 60.378 50.145 81.288 1.00 9.89 220 LEU A O 1
ATOM 1504 N N . LYS A 1 221 ? 61.513 51.984 80.734 1.00 8.66 221 LYS A N 1
ATOM 1505 C CA . LYS A 1 221 ? 60.753 52.841 81.667 1.00 9.20 221 LYS A CA 1
ATOM 1506 C C . LYS A 1 221 ? 60.381 54.162 80.986 1.00 7.60 221 LYS A C 1
ATOM 1507 O O . LYS A 1 221 ? 61.168 54.636 80.162 1.00 8.15 221 LYS A O 1
ATOM 1513 N N . HIS A 1 222 ? 59.248 54.798 81.304 1.00 7.95 222 HIS A N 1
ATOM 1514 C CA . HIS A 1 222 ? 58.205 54.368 82.232 1.00 7.65 222 HIS A CA 1
ATOM 1515 C C . HIS A 1 222 ? 56.925 54.316 81.400 1.00 8.33 222 HIS A C 1
ATOM 1516 O O . HIS A 1 222 ? 56.465 55.348 80.898 1.00 8.69 222 HIS A O 1
ATOM 1523 N N . PHE A 1 223 ? 56.374 53.127 81.213 1.00 8.99 223 PHE A N 1
ATOM 1524 C CA . PHE A 1 223 ? 55.273 52.915 80.260 1.00 8.37 223 PHE A CA 1
ATOM 1525 C C . PHE A 1 223 ? 53.935 53.434 80.773 1.00 8.98 223 PHE A C 1
ATOM 1526 O O . PHE A 1 223 ? 53.581 53.164 81.898 1.00 9.20 223 PHE A O 1
ATOM 1534 N N . PRO A 1 224 ? 53.161 54.119 79.927 1.00 8.28 224 PRO A N 1
ATOM 1535 C CA . PRO A 1 224 ? 53.330 54.280 78.480 1.00 8.03 224 PRO A CA 1
ATOM 1536 C C . PRO A 1 224 ? 54.009 55.555 77.997 1.00 10.59 224 PRO A C 1
ATOM 1537 O O . PRO A 1 224 ? 53.847 55.913 76.824 1.00 14.13 224 PRO A O 1
ATOM 1541 N N . GLY A 1 225 ? 54.763 56.217 78.868 1.00 9.33 225 GLY A N 1
ATOM 1542 C CA . GLY A 1 225 ? 55.637 57.314 78.480 1.00 9.99 225 GLY A CA 1
ATOM 1543 C C . GLY A 1 225 ? 55.460 58.502 79.386 1.00 9.34 225 GLY A C 1
ATOM 1544 O O . GLY A 1 225 ? 54.454 59.176 79.346 1.00 10.91 225 GLY A O 1
ATOM 1545 N N . HIS A 1 226 ? 56.489 58.821 80.155 1.00 9.56 226 HIS A N 1
ATOM 1546 C CA . HIS A 1 226 ? 56.428 59.890 81.159 1.00 8.90 226 HIS A CA 1
ATOM 1547 C C . HIS A 1 226 ? 57.059 61.181 80.636 1.00 8.69 226 HIS A C 1
ATOM 1548 O O . HIS A 1 226 ? 57.237 62.131 81.380 1.00 10.29 226 HIS A O 1
ATOM 1555 N N . GLY A 1 227 ? 57.397 61.227 79.355 1.00 8.42 227 GLY A N 1
ATOM 1556 C CA . GLY A 1 227 ? 58.143 62.341 78.813 1.00 9.85 227 GLY A CA 1
ATOM 1557 C C . GLY A 1 227 ? 57.439 63.684 78.695 1.00 10.52 227 GLY A C 1
ATOM 1558 O O . GLY A 1 227 ? 58.089 64.724 78.687 1.00 11.37 227 GLY A O 1
ATOM 1559 N N . ASP A 1 228 ? 56.116 63.682 78.608 1.00 9.69 228 ASP A N 1
ATOM 1560 C CA . ASP A 1 228 ? 55.381 64.917 78.387 1.00 11.66 228 ASP A CA 1
ATOM 1561 C C . ASP A 1 228 ? 54.896 65.587 79.670 1.00 14.94 228 ASP A C 1
ATOM 1562 O O . ASP A 1 228 ? 54.254 66.628 79.615 1.00 18.36 228 ASP A O 1
ATOM 1567 N N . THR A 1 229 ? 55.238 65.039 80.823 1.00 12.59 229 THR A N 1
ATOM 1568 C CA . THR A 1 229 ? 54.668 65.532 82.084 1.00 11.75 229 THR A CA 1
ATOM 1569 C C . THR A 1 229 ? 55.362 66.805 82.584 1.00 13.19 229 THR A C 1
ATOM 1570 O O . THR A 1 229 ? 56.552 66.924 82.472 1.00 15.66 229 THR A O 1
ATOM 1574 N N . ASP A 1 230 ? 54.617 67.717 83.186 1.00 12.48 230 ASP A N 1
ATOM 1575 C CA . ASP A 1 230 ? 55.243 68.814 83.921 1.00 12.48 230 ASP A CA 1
ATOM 1576 C C . ASP A 1 230 ? 55.217 68.606 85.438 1.00 10.66 230 ASP A C 1
ATOM 1577 O O . ASP A 1 230 ? 55.621 69.487 86.178 1.00 12.43 230 ASP A O 1
ATOM 1582 N N . VAL A 1 231 ? 54.747 67.443 85.876 1.00 10.75 231 VAL A N 1
ATOM 1583 C CA . VAL A 1 231 ? 54.683 67.066 87.292 1.00 9.65 231 VAL A CA 1
ATOM 1584 C C . VAL A 1 231 ? 55.534 65.815 87.511 1.00 9.43 231 VAL A C 1
ATOM 1585 O O . VAL A 1 231 ? 55.538 64.909 86.687 1.00 10.39 231 VAL A O 1
ATOM 1589 N N . ASP A 1 232 ? 56.250 65.796 88.631 1.00 8.34 232 ASP A N 1
ATOM 1590 C CA . ASP A 1 232 ? 57.076 64.677 89.039 1.00 10.14 232 ASP A CA 1
ATOM 1591 C C . ASP A 1 232 ? 56.195 63.712 89.831 1.00 9.54 232 ASP A C 1
ATOM 1592 O O . ASP A 1 232 ? 55.635 64.086 90.868 1.00 10.14 232 ASP A O 1
ATOM 1597 N N . SER A 1 233 ? 56.105 62.467 89.359 1.00 9.10 233 SER A N 1
ATOM 1598 C CA . SER A 1 233 ? 55.304 61.451 90.020 1.00 9.47 233 SER A CA 1
ATOM 1599 C C . SER A 1 233 ? 55.813 61.058 91.420 1.00 9.61 233 SER A C 1
ATOM 1600 O O . SER A 1 233 ? 55.126 60.358 92.164 1.00 10.58 233 SER A O 1
ATOM 1603 N N . HIS A 1 234 ? 57.013 61.500 91.796 1.00 9.55 234 HIS A N 1
ATOM 1604 C CA . HIS A 1 234 ? 57.423 61.308 93.178 1.00 9.95 234 HIS A CA 1
ATOM 1605 C C . HIS A 1 234 ? 56.636 62.212 94.122 1.00 12.26 234 HIS A C 1
ATOM 1606 O O . HIS A 1 234 ? 56.500 61.891 95.303 1.00 13.84 234 HIS A O 1
ATOM 1613 N N . TYR A 1 235 ? 56.099 63.317 93.598 1.00 11.47 235 TYR A N 1
ATOM 1614 C CA . TYR A 1 235 ? 55.471 64.339 94.431 1.00 12.06 235 TYR A CA 1
ATOM 1615 C C . TYR A 1 235 ? 53.991 64.548 94.204 1.00 12.18 235 TYR A C 1
ATOM 1616 O O . TYR A 1 235 ? 53.306 65.062 95.078 1.00 14.49 235 TYR A O 1
ATOM 1625 N N . GLY A 1 236 ? 53.501 64.109 93.057 1.00 12.47 236 GLY A N 1
ATOM 1626 C CA . GLY A 1 236 ? 52.095 64.260 92.730 1.00 11.83 236 GLY A CA 1
ATOM 1627 C C . GLY A 1 236 ? 51.749 63.431 91.517 1.00 11.44 236 GLY A C 1
ATOM 1628 O O . GLY A 1 236 ? 52.609 62.859 90.869 1.00 12.85 236 GLY A O 1
ATOM 1629 N N . LEU A 1 237 ? 50.465 63.353 91.213 1.00 12.84 237 LEU A N 1
ATOM 1630 C CA . LEU A 1 237 ? 49.995 62.504 90.127 1.00 12.34 237 LEU A CA 1
ATOM 1631 C C . LEU A 1 237 ? 49.932 63.311 88.847 1.00 11.45 237 LEU A C 1
ATOM 1632 O O . LEU A 1 237 ? 49.139 64.225 88.745 1.00 12.55 237 LEU A O 1
ATOM 1637 N N . PRO A 1 238 ? 50.783 63.001 87.866 1.00 10.48 238 PRO A N 1
ATOM 1638 C CA . PRO A 1 238 ? 50.779 63.755 86.622 1.00 9.42 238 PRO A CA 1
ATOM 1639 C C . PRO A 1 238 ? 49.695 63.308 85.662 1.00 10.65 238 PRO A C 1
ATOM 1640 O O . PRO A 1 238 ? 49.262 62.152 85.705 1.00 10.71 238 PRO A O 1
ATOM 1644 N N . LEU A 1 239 ? 49.302 64.243 84.793 1.00 12.18 239 LEU A N 1
ATOM 1645 C CA . LEU A 1 239 ? 48.309 64.021 83.741 1.00 10.91 239 LEU A CA 1
ATOM 1646 C C . LEU A 1 239 ? 48.912 64.235 82.324 1.00 10.19 239 LEU A C 1
ATOM 1647 O O . LEU A 1 239 ? 49.607 65.252 82.061 1.00 12.93 239 LEU A O 1
ATOM 1652 N N . VAL A 1 240 ? 48.673 63.296 81.406 1.00 10.43 240 VAL A N 1
ATOM 1653 C CA . VAL A 1 240 ? 49.046 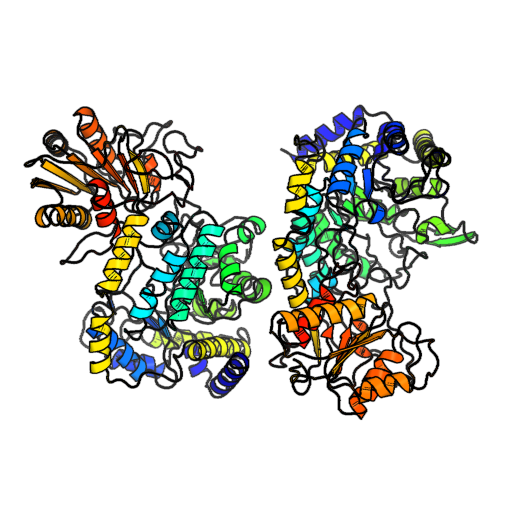63.488 80.001 1.00 10.65 240 VAL A CA 1
ATOM 1654 C C . VAL A 1 240 ? 47.738 63.367 79.235 1.00 11.21 240 VAL A C 1
ATOM 1655 O O . VAL A 1 240 ? 47.105 62.311 79.250 1.00 13.25 240 VAL A O 1
ATOM 1659 N N . SER A 1 241 ? 47.336 64.434 78.551 1.00 11.52 241 SER A N 1
ATOM 1660 C CA . SER A 1 241 ? 45.975 64.509 78.004 1.00 13.44 241 SER A CA 1
ATOM 1661 C C . SER A 1 241 ? 45.874 64.247 76.521 1.00 13.89 241 SER A C 1
ATOM 1662 O O . SER A 1 241 ? 44.785 64.327 75.952 1.00 16.66 241 SER A O 1
ATOM 1665 N N . HIS A 1 242 ? 46.995 63.949 75.888 1.00 13.78 242 HIS A N 1
ATOM 1666 C CA . HIS A 1 242 ? 47.017 63.733 74.445 1.00 13.43 242 HIS A CA 1
ATOM 1667 C C . HIS A 1 242 ? 46.128 62.575 74.018 1.00 13.93 242 HIS A C 1
ATOM 1668 O O . HIS A 1 242 ? 45.967 61.605 74.745 1.00 13.38 242 HIS A O 1
ATOM 1675 N N . GLY A 1 243 ? 45.599 62.659 72.799 1.00 14.70 243 GLY A N 1
ATOM 1676 C CA . GLY A 1 243 ? 44.825 61.572 72.245 1.00 14.43 243 GLY A CA 1
ATOM 1677 C C . GLY A 1 243 ? 45.631 60.349 71.866 1.00 13.47 243 GLY A C 1
ATOM 1678 O O . GLY A 1 243 ? 46.857 60.356 71.867 1.00 13.11 243 GLY A O 1
ATOM 1679 N N . GLN A 1 244 ? 44.929 59.269 71.552 1.00 13.72 244 GLN A N 1
ATOM 1680 C CA . GLN A 1 244 ? 45.564 58.011 71.232 1.00 15.20 244 GLN A CA 1
ATOM 1681 C C . GLN A 1 244 ? 46.482 58.090 70.021 1.00 14.34 244 GLN A C 1
ATOM 1682 O O . GLN A 1 244 ? 47.490 57.407 69.984 1.00 13.48 244 GLN A O 1
ATOM 1688 N N . GLU A 1 245 ? 46.120 58.871 69.007 1.00 14.26 245 GLU A N 1
ATOM 1689 C CA . GLU A 1 245 ? 46.948 58.924 67.812 1.00 15.75 245 GLU A CA 1
ATOM 1690 C C . GLU A 1 245 ? 48.322 59.475 68.167 1.00 13.08 245 GLU A C 1
ATOM 1691 O O . GLU A 1 245 ? 49.339 58.893 67.821 1.00 14.11 245 GLU A O 1
ATOM 1697 N N . ARG A 1 246 ? 48.362 60.566 68.912 1.00 13.09 246 ARG A N 1
ATOM 1698 C CA . ARG A 1 246 ? 49.647 61.136 69.337 1.00 12.60 246 ARG A CA 1
ATOM 1699 C C . ARG A 1 246 ? 50.407 60.178 70.258 1.00 12.90 246 ARG A C 1
ATOM 1700 O O . ARG A 1 246 ? 51.608 59.988 70.118 1.00 13.83 246 ARG A O 1
ATOM 1708 N N . LEU A 1 247 ? 49.712 59.579 71.214 1.00 12.24 247 LEU A N 1
ATOM 1709 C CA . LEU A 1 247 ? 50.377 58.672 72.131 1.00 12.20 247 LEU A CA 1
ATOM 1710 C C . LEU A 1 247 ? 50.991 57.493 71.393 1.00 12.36 247 LEU A C 1
ATOM 1711 O O . LEU A 1 247 ? 52.102 57.067 71.735 1.00 13.11 247 LEU A O 1
ATOM 1716 N N . ARG A 1 248 ? 50.298 56.954 70.390 1.00 13.95 248 ARG A N 1
ATOM 1717 C CA . ARG A 1 248 ? 50.858 55.833 69.620 1.00 16.31 248 ARG A CA 1
ATOM 1718 C C . ARG A 1 248 ? 52.058 56.262 68.782 1.00 15.13 248 ARG A C 1
ATOM 1719 O O . ARG A 1 248 ? 53.072 55.544 68.677 1.00 16.13 248 ARG A O 1
ATOM 1727 N N . GLU A 1 249 ? 51.968 57.449 68.200 1.00 15.78 249 GLU A N 1
ATOM 1728 C CA . GLU A 1 249 ? 53.009 57.952 67.322 1.00 16.36 249 GLU A CA 1
ATOM 1729 C C . GLU A 1 249 ? 54.268 58.378 68.035 1.00 18.21 249 GLU A C 1
ATOM 1730 O O . GLU A 1 249 ? 55.346 58.319 67.478 1.00 20.27 249 GLU A O 1
ATOM 1736 N N . VAL A 1 250 ? 54.138 58.790 69.282 1.00 15.12 250 VAL A N 1
ATOM 1737 C CA . VAL A 1 250 ? 55.279 59.332 70.002 1.00 13.52 250 VAL A CA 1
ATOM 1738 C C . VAL A 1 250 ? 55.592 58.454 71.209 1.00 12.04 250 VAL A C 1
ATOM 1739 O O . VAL A 1 250 ? 56.502 57.635 71.137 1.00 13.03 250 VAL A O 1
ATOM 1743 N N . GLU A 1 251 ? 54.826 58.599 72.293 1.00 11.27 251 GLU A N 1
ATOM 1744 C CA . GLU A 1 251 ? 55.108 57.913 73.551 1.00 11.38 251 GLU A CA 1
ATOM 1745 C C . GLU A 1 251 ? 55.345 56.420 73.362 1.00 10.10 251 GLU A C 1
ATOM 1746 O O . GLU A 1 251 ? 56.319 55.878 73.876 1.00 10.33 251 GLU A O 1
ATOM 1752 N N . LEU A 1 252 ? 54.481 55.734 72.625 1.00 10.29 252 LEU A N 1
ATOM 1753 C CA . LEU A 1 252 ? 54.584 54.278 72.561 1.00 10.29 252 LEU A CA 1
ATOM 1754 C C . LEU A 1 252 ? 55.702 53.774 71.659 1.00 10.88 252 LEU A C 1
ATOM 1755 O O . LEU A 1 252 ? 56.123 52.619 71.777 1.00 10.51 252 LEU A O 1
ATOM 1760 N N . TYR A 1 253 ? 56.158 54.617 70.742 1.00 10.12 253 TYR A N 1
ATOM 1761 C CA . TYR A 1 253 ? 57.064 54.176 69.681 1.00 9.55 253 TYR A CA 1
ATOM 1762 C C . TYR A 1 253 ? 58.333 53.465 70.195 1.00 9.46 253 TYR A C 1
ATOM 1763 O O . TYR A 1 253 ? 58.600 52.338 69.804 1.00 10.82 253 TYR A O 1
ATOM 1772 N N . PRO A 1 254 ? 59.096 54.091 71.102 1.00 9.16 254 PRO A N 1
ATOM 1773 C CA . PRO A 1 254 ? 60.312 53.380 71.527 1.00 9.98 254 PRO A CA 1
ATOM 1774 C C . PRO A 1 254 ? 60.017 52.111 72.339 1.00 10.38 254 PRO A C 1
ATOM 1775 O O . PRO A 1 254 ? 60.803 51.165 72.287 1.00 10.34 254 PRO A O 1
ATOM 1779 N N . PHE A 1 255 ? 58.904 52.081 73.067 1.00 9.90 255 PHE A N 1
ATOM 1780 C CA . PHE A 1 255 ? 58.505 50.858 73.760 1.00 10.31 255 PHE A CA 1
ATOM 1781 C C . PHE A 1 255 ? 58.225 49.725 72.778 1.00 10.53 255 PHE A C 1
ATOM 1782 O O . PHE A 1 255 ? 58.673 48.603 72.950 1.00 11.53 255 PHE A O 1
ATOM 1790 N N . GLN A 1 256 ? 57.495 50.033 71.720 1.00 10.91 256 GLN A N 1
ATOM 1791 C CA . GLN A 1 256 ? 57.143 48.990 70.763 1.00 11.90 256 GLN A CA 1
ATOM 1792 C C . GLN A 1 256 ? 58.385 48.394 70.112 1.00 12.28 256 GLN A C 1
ATOM 1793 O O . GLN A 1 256 ? 58.493 47.180 69.974 1.00 12.49 256 GLN A O 1
ATOM 1799 N N . LYS A 1 257 ? 59.332 49.244 69.734 1.00 11.59 257 LYS A N 1
ATOM 1800 C CA . LYS A 1 257 ? 60.529 48.773 69.039 1.00 13.26 257 LYS A CA 1
ATOM 1801 C C . LYS A 1 257 ? 61.343 47.862 69.944 1.00 12.26 257 LYS A C 1
ATOM 1802 O O . LYS A 1 257 ? 61.844 46.821 69.517 1.00 13.16 257 LYS A O 1
ATOM 1808 N N . ALA A 1 258 ? 61.462 48.250 71.202 1.00 11.59 258 ALA A N 1
ATOM 1809 C CA . ALA A 1 258 ? 62.282 47.476 72.126 1.00 10.94 258 ALA A CA 1
ATOM 1810 C C . ALA A 1 258 ? 61.567 46.199 72.572 1.00 13.20 258 ALA A C 1
ATOM 1811 O O . ALA A 1 258 ? 62.207 45.181 72.789 1.00 12.47 258 ALA A O 1
ATOM 1813 N N . ILE A 1 259 ? 60.245 46.255 72.696 1.00 12.85 259 ILE A N 1
ATOM 1814 C CA . ILE A 1 259 ? 59.462 45.072 73.008 1.00 12.73 259 ILE A CA 1
ATOM 1815 C C . ILE A 1 259 ? 59.645 44.040 71.889 1.00 13.63 259 ILE A C 1
ATOM 1816 O O . ILE A 1 259 ? 59.939 42.859 72.147 1.00 15.50 259 ILE A O 1
ATOM 1821 N N . ASP A 1 260 ? 59.508 44.491 70.644 1.00 15.66 260 ASP A N 1
ATOM 1822 C CA . ASP A 1 260 ? 59.692 43.615 69.488 1.00 16.46 260 ASP A CA 1
ATOM 1823 C C . ASP A 1 260 ? 61.091 42.990 69.432 1.00 16.82 260 ASP A C 1
ATOM 1824 O O . ASP A 1 260 ? 61.266 41.873 68.945 1.00 20.04 260 ASP A O 1
ATOM 1829 N N . ALA A 1 261 ? 62.079 43.717 69.926 1.00 14.67 261 ALA A N 1
ATOM 1830 C CA . ALA A 1 261 ? 63.458 43.241 69.969 1.00 16.30 261 ALA A CA 1
ATOM 1831 C C . ALA A 1 261 ? 63.831 42.439 71.217 1.00 18.95 261 ALA A C 1
ATOM 1832 O O . ALA A 1 261 ? 65.003 42.118 71.409 1.00 22.14 261 ALA A O 1
ATOM 1834 N N . GLY A 1 262 ? 62.869 42.118 72.069 1.00 17.24 262 GLY A N 1
ATOM 1835 C CA . GLY A 1 262 ? 63.153 41.226 73.183 1.00 17.02 262 GLY A CA 1
ATOM 1836 C C . GLY A 1 262 ? 63.348 41.855 74.565 1.00 18.01 262 GLY A C 1
ATOM 1837 O O . GLY A 1 262 ? 64.063 41.300 75.400 1.00 18.19 262 GLY A O 1
ATOM 1838 N N . ALA A 1 263 ? 62.692 42.969 74.853 1.00 18.19 263 ALA A N 1
ATOM 1839 C CA . ALA A 1 263 ? 62.760 43.552 76.190 1.00 16.62 263 ALA A CA 1
ATOM 1840 C C . ALA A 1 263 ? 62.356 42.543 77.268 1.00 14.09 263 ALA A C 1
ATOM 1841 O O . ALA A 1 263 ? 61.387 41.822 77.118 1.00 17.14 263 ALA A O 1
ATOM 1843 N N . ASP A 1 264 ? 63.103 42.511 78.368 1.00 11.66 264 ASP A N 1
ATOM 1844 C CA . ASP A 1 264 ? 62.829 41.626 79.478 1.00 10.92 264 ASP A CA 1
ATOM 1845 C C . ASP A 1 264 ? 61.694 42.100 80.360 1.00 10.20 264 ASP A C 1
ATOM 1846 O O . ASP A 1 264 ? 60.887 41.297 80.846 1.00 10.66 264 ASP A O 1
ATOM 1851 N N . MET A 1 265 ? 61.657 43.406 80.590 1.00 9.28 265 MET A N 1
ATOM 1852 C CA . MET A 1 265 ? 60.795 43.994 81.606 1.00 9.88 265 MET A CA 1
ATOM 1853 C C . MET A 1 265 ? 60.358 45.348 81.125 1.00 9.42 265 MET A C 1
ATOM 1854 O O . MET A 1 265 ? 61.055 45.978 80.344 1.00 9.47 265 MET A O 1
ATOM 1859 N N . VAL A 1 266 ? 59.185 45.770 81.582 1.00 8.31 266 VAL A N 1
ATOM 1860 C CA . VAL A 1 266 ? 58.695 47.125 81.376 1.00 8.59 266 VAL A CA 1
ATOM 1861 C C . VAL A 1 266 ? 58.216 47.648 82.713 1.00 8.72 266 VAL A C 1
ATOM 1862 O O . VAL A 1 266 ? 57.453 46.969 83.386 1.00 9.31 266 VAL A O 1
ATOM 1866 N N . MET A 1 267 ? 58.712 48.816 83.127 1.00 7.84 267 MET A N 1
ATOM 1867 C CA . MET A 1 267 ? 58.261 49.467 84.329 1.00 8.09 267 MET A CA 1
ATOM 1868 C C . MET A 1 267 ? 57.181 50.501 83.990 1.00 8.65 267 MET A C 1
ATOM 1869 O O . MET A 1 267 ? 57.263 51.184 82.982 1.00 9.05 267 MET A O 1
ATOM 1874 N N . THR A 1 268 ? 56.166 50.585 84.831 1.00 8.70 268 THR A N 1
ATOM 1875 C CA . THR A 1 268 ? 55.032 51.480 84.589 1.00 8.43 268 THR A CA 1
ATOM 1876 C C . THR A 1 268 ? 55.356 52.918 84.965 1.00 8.57 268 THR A C 1
ATOM 1877 O O . THR A 1 268 ? 56.371 53.217 85.640 1.00 9.36 268 THR A O 1
ATOM 1881 N N . ALA A 1 269 ? 54.476 53.805 84.515 1.00 9.03 269 ALA A N 1
ATOM 1882 C CA . ALA A 1 269 ? 54.432 55.203 84.922 1.00 10.22 269 ALA A CA 1
ATOM 1883 C C . ALA A 1 269 ? 53.188 55.439 85.763 1.00 8.84 269 ALA A C 1
ATOM 1884 O O . ALA A 1 269 ? 52.090 55.094 85.345 1.00 9.35 269 ALA A O 1
ATOM 1886 N N . HIS A 1 270 ? 53.329 56.110 86.895 1.00 9.44 270 HIS A N 1
ATOM 1887 C CA . HIS A 1 270 ? 52.217 56.518 87.719 1.00 9.64 270 HIS A CA 1
ATOM 1888 C C . HIS A 1 270 ? 51.679 57.819 87.173 1.00 8.90 270 HIS A C 1
ATOM 1889 O O . HIS A 1 270 ? 51.802 58.867 87.812 1.00 11.09 270 HIS A O 1
ATOM 1896 N N . VAL A 1 271 ? 51.072 57.732 85.994 1.00 9.01 271 VAL A N 1
ATOM 1897 C CA . VAL A 1 271 ? 50.673 58.907 85.249 1.00 9.12 271 VAL A CA 1
ATOM 1898 C C . VAL A 1 271 ? 49.307 58.628 84.649 1.00 8.51 271 VAL A C 1
ATOM 1899 O O . VAL A 1 271 ? 49.055 57.525 84.197 1.00 8.24 271 VAL A O 1
ATOM 1903 N N . GLN A 1 272 ? 48.439 59.643 84.616 1.00 8.46 272 GLN A N 1
ATOM 1904 C CA . GLN A 1 272 ? 47.092 59.503 84.048 1.00 9.14 272 GLN A CA 1
ATOM 1905 C C . GLN A 1 272 ? 47.122 59.716 82.524 1.00 9.83 272 GLN A C 1
ATOM 1906 O O . GLN A 1 272 ? 47.744 60.653 82.040 1.00 10.31 272 GLN A O 1
ATOM 1912 N N . PHE A 1 273 ? 46.473 58.821 81.789 1.00 9.22 273 PHE A N 1
ATOM 1913 C CA . PHE A 1 273 ? 46.340 58.924 80.342 1.00 9.61 273 PHE A CA 1
ATOM 1914 C C . PHE A 1 273 ? 44.867 58.691 79.996 1.00 10.54 273 PHE A C 1
ATOM 1915 O O . PHE A 1 273 ? 44.495 57.581 79.601 1.00 11.06 273 PHE A O 1
ATOM 1923 N N . PRO A 1 274 ? 44.031 59.714 80.163 1.00 10.44 274 PRO A N 1
ATOM 1924 C CA . PRO A 1 274 ? 42.602 59.525 79.919 1.00 10.81 274 PRO A CA 1
ATOM 1925 C C . PRO A 1 274 ? 42.280 59.018 78.518 1.00 10.85 274 PRO A C 1
ATOM 1926 O O . PRO A 1 274 ? 41.252 58.390 78.349 1.00 12.57 274 PRO A O 1
ATOM 1930 N N . ALA A 1 275 ? 43.104 59.287 77.517 1.00 10.60 275 ALA A N 1
ATOM 1931 C CA . ALA A 1 275 ? 42.803 58.755 76.176 1.00 12.85 275 ALA A CA 1
ATOM 1932 C C . ALA A 1 275 ? 42.870 57.227 76.128 1.00 13.25 275 ALA A C 1
ATOM 1933 O O . ALA A 1 275 ? 42.236 56.594 75.275 1.00 14.19 275 ALA A O 1
ATOM 1935 N N . PHE A 1 276 ? 43.650 56.633 77.024 1.00 11.94 276 PHE A N 1
ATOM 1936 C CA . PHE A 1 276 ? 43.723 55.181 77.136 1.00 11.17 276 PHE A CA 1
ATOM 1937 C C . PHE A 1 276 ? 42.761 54.612 78.189 1.00 12.83 276 PHE A C 1
ATOM 1938 O O . PHE A 1 276 ? 42.231 53.498 78.023 1.00 13.38 276 PHE A O 1
ATOM 1946 N N . ASP A 1 277 ? 42.581 55.329 79.298 1.00 11.15 277 ASP A N 1
ATOM 1947 C CA . ASP A 1 277 ? 41.717 54.860 80.388 1.00 11.07 277 ASP A CA 1
ATOM 1948 C C . ASP A 1 277 ? 41.220 56.033 81.169 1.00 10.76 277 ASP A C 1
ATOM 1949 O O . ASP A 1 277 ? 41.990 56.710 81.823 1.00 12.34 277 ASP A O 1
ATOM 1954 N N . ASP A 1 278 ? 39.920 56.301 81.080 1.00 12.33 278 ASP A N 1
ATOM 1955 C CA . ASP A 1 278 ? 39.325 57.402 81.818 1.00 13.30 278 ASP A CA 1
ATOM 1956 C C . ASP A 1 278 ? 38.550 56.949 83.055 1.00 13.02 278 ASP A C 1
ATOM 1957 O O . ASP A 1 278 ? 37.722 57.683 83.594 1.00 15.94 278 ASP A O 1
ATOM 1962 N N . THR A 1 279 ? 38.843 55.735 83.507 1.00 11.87 279 THR A N 1
ATOM 1963 C CA . THR A 1 279 ? 38.342 55.247 84.785 1.00 12.17 279 THR A CA 1
ATOM 1964 C C . THR A 1 279 ? 38.781 56.180 85.877 1.00 13.53 279 THR A C 1
ATOM 1965 O O . THR A 1 279 ? 39.952 56.563 85.907 1.00 14.02 279 THR A O 1
ATOM 1969 N N . THR A 1 280 ? 37.876 56.520 86.790 1.00 15.38 280 THR A N 1
ATOM 1970 C CA . THR A 1 280 ? 38.237 57.306 87.955 1.00 16.70 280 THR A CA 1
ATOM 1971 C C . THR A 1 280 ? 38.036 56.563 89.256 1.00 17.53 280 THR A C 1
ATOM 1972 O O . THR A 1 280 ? 37.264 55.604 89.350 1.00 18.86 280 THR A O 1
ATOM 1976 N N . TYR A 1 281 ? 38.757 57.039 90.265 1.00 15.59 281 TYR A N 1
ATOM 1977 C CA . TYR A 1 281 ? 38.647 56.550 91.630 1.00 15.53 281 TYR A CA 1
ATOM 1978 C C . TYR A 1 281 ? 38.514 57.744 92.562 1.00 16.30 281 TYR A C 1
ATOM 1979 O O . TYR A 1 281 ? 38.933 58.841 92.248 1.00 18.55 281 TYR A O 1
ATOM 1988 N N . LYS A 1 282 ? 37.930 57.508 93.729 1.00 18.22 282 LYS A N 1
ATOM 1989 C CA . LYS A 1 282 ? 37.892 58.495 94.791 1.00 20.25 282 LYS A CA 1
ATOM 1990 C C . LYS A 1 282 ? 39.251 58.526 95.501 1.00 18.40 282 LYS A C 1
ATOM 1991 O O . LYS A 1 282 ? 39.675 57.543 96.068 1.00 19.64 282 LYS A O 1
ATOM 1997 N N . SER A 1 283 ? 39.915 59.673 95.460 1.00 16.08 283 SER A N 1
ATOM 1998 C CA . SER A 1 283 ? 41.229 59.828 96.068 1.00 16.68 283 SER A CA 1
ATOM 1999 C C . SER A 1 283 ? 41.136 59.754 97.572 1.00 17.37 283 SER A C 1
ATOM 2000 O O . SER A 1 283 ? 40.258 60.355 98.178 1.00 18.82 283 SER A O 1
ATOM 2003 N N . LYS A 1 284 ? 42.091 59.046 98.162 1.00 16.30 284 LYS A N 1
ATOM 2004 C CA . LYS A 1 284 ? 42.236 58.961 99.598 1.00 20.60 284 LYS A CA 1
ATOM 2005 C C . LYS A 1 284 ? 42.628 60.313 100.196 1.00 21.31 284 LYS A C 1
ATOM 2006 O O . LYS A 1 284 ? 42.399 60.578 101.371 1.00 22.82 284 LYS A O 1
ATOM 2012 N N . LEU A 1 285 ? 43.246 61.167 99.393 1.00 21.51 285 LEU A N 1
ATOM 2013 C CA . LEU A 1 285 ? 43.718 62.461 99.876 1.00 22.87 285 LEU A CA 1
ATOM 2014 C C . LEU A 1 285 ? 42.573 63.433 100.166 1.00 24.93 285 LEU A C 1
ATOM 2015 O O . LEU A 1 285 ? 42.481 63.981 101.259 1.00 26.18 285 LEU A O 1
ATOM 2020 N N . ASP A 1 286 ? 41.692 63.638 99.197 1.00 25.40 286 ASP A N 1
ATOM 2021 C CA . ASP A 1 286 ? 40.668 64.659 99.346 1.00 27.84 286 ASP A CA 1
ATOM 2022 C C . ASP A 1 286 ? 39.282 64.216 98.887 1.00 28.20 286 ASP A C 1
ATOM 2023 O O . ASP A 1 286 ? 38.372 65.039 98.805 1.00 29.08 286 ASP A O 1
ATOM 2028 N N . GLY A 1 287 ? 39.125 62.929 98.592 1.00 26.45 287 GLY A N 1
ATOM 2029 C CA . GLY A 1 287 ? 37.835 62.368 98.213 1.00 25.71 287 GLY A CA 1
ATOM 2030 C C . GLY A 1 287 ? 37.388 62.668 96.787 1.00 26.27 287 GLY A C 1
ATOM 2031 O O . GLY A 1 287 ? 36.302 62.243 96.365 1.00 26.73 287 GLY A O 1
ATOM 2032 N N . SER A 1 288 ? 38.213 63.390 96.036 1.00 24.90 288 SER A N 1
ATOM 2033 C CA . SER A 1 288 ? 37.840 63.790 94.675 1.00 24.92 288 SER A CA 1
ATOM 2034 C C . SER A 1 288 ? 38.010 62.655 93.677 1.00 22.43 288 SER A C 1
ATOM 2035 O O . SER A 1 288 ? 38.738 61.729 93.916 1.00 20.25 288 SER A O 1
ATOM 2038 N N . ASP A 1 289 ? 37.316 62.737 92.551 1.00 23.31 289 ASP A N 1
ATOM 2039 C CA . ASP A 1 289 ? 37.512 61.810 91.443 1.00 23.68 289 ASP A CA 1
ATOM 2040 C C . ASP A 1 289 ? 38.858 62.099 90.800 1.00 21.67 289 ASP A C 1
ATOM 2041 O O . ASP A 1 289 ? 39.106 63.224 90.356 1.00 23.06 289 ASP A O 1
ATOM 2046 N N . ILE A 1 290 ? 39.712 61.088 90.733 1.00 18.32 290 ILE A N 1
ATOM 2047 C CA . ILE A 1 290 ? 40.966 61.208 90.004 1.00 15.72 290 ILE A CA 1
ATOM 2048 C C . ILE A 1 290 ? 41.039 60.155 88.929 1.00 13.37 290 ILE A C 1
ATOM 2049 O O . ILE A 1 290 ? 40.600 59.034 89.121 1.00 14.75 290 ILE A O 1
ATOM 2054 N N . LEU A 1 291 ? 41.580 60.525 87.773 1.00 12.86 291 LEU A N 1
ATOM 2055 C CA . LEU A 1 291 ? 41.824 59.553 86.744 1.00 12.09 291 LEU A CA 1
ATOM 2056 C C . LEU A 1 291 ? 42.826 58.520 87.243 1.00 10.29 291 LEU A C 1
ATOM 2057 O O . LEU A 1 291 ? 43.789 58.819 87.977 1.00 12.05 291 LEU A O 1
ATOM 2062 N N . VAL A 1 292 ? 42.644 57.298 86.790 1.00 10.69 292 VAL A N 1
ATOM 2063 C CA . VAL A 1 292 ? 43.502 56.211 87.234 1.00 10.44 292 VAL A CA 1
ATOM 2064 C C . VAL A 1 292 ? 44.937 56.411 86.732 1.00 10.07 292 VAL A C 1
ATOM 2065 O O . VAL A 1 292 ? 45.160 56.734 85.587 1.00 11.85 292 VAL A O 1
ATOM 2069 N N . PRO A 1 293 ? 45.924 56.187 87.604 1.00 9.22 293 PRO A N 1
ATOM 2070 C CA . PRO A 1 293 ? 47.320 56.140 87.139 1.00 11.63 293 PRO A CA 1
ATOM 2071 C C . PRO A 1 293 ? 47.547 54.909 86.265 1.00 11.00 293 PRO A C 1
ATOM 2072 O O . PRO A 1 293 ? 46.948 53.873 86.511 1.00 9.83 293 PRO A O 1
ATOM 2076 N N . ALA A 1 294 ? 48.411 55.011 85.270 1.00 10.34 294 ALA A N 1
ATOM 2077 C CA . ALA A 1 294 ? 48.597 53.911 84.337 1.00 9.40 294 ALA A CA 1
ATOM 2078 C C . ALA A 1 294 ? 48.967 52.609 85.068 1.00 8.86 294 ALA A C 1
ATOM 2079 O O . ALA A 1 294 ? 48.530 51.513 84.702 1.00 9.55 294 ALA A O 1
ATOM 2081 N N . THR A 1 295 ? 49.792 52.732 86.094 1.00 9.29 295 THR A N 1
ATOM 2082 C CA . THR A 1 295 ? 50.190 51.594 86.924 1.00 10.41 295 THR A CA 1
ATOM 2083 C C . THR A 1 295 ? 49.002 50.751 87.382 1.00 10.11 295 THR A C 1
ATOM 2084 O O . THR A 1 295 ? 49.122 49.545 87.503 1.00 10.47 295 THR A O 1
ATOM 2088 N N . LEU A 1 296 ? 47.861 51.398 87.636 1.00 9.52 296 LEU A N 1
ATOM 2089 C CA . LEU A 1 296 ? 46.668 50.722 88.185 1.00 9.97 296 LEU A CA 1
ATOM 2090 C C . LEU A 1 296 ? 45.579 50.517 87.143 1.00 8.99 296 LEU A C 1
ATOM 2091 O O . LEU A 1 296 ? 44.448 50.183 87.482 1.00 10.99 296 LEU A O 1
ATOM 2096 N N . SER A 1 297 ? 45.938 50.707 85.877 1.00 9.66 297 SER A N 1
ATOM 2097 C CA . SER A 1 297 ? 44.972 50.618 84.762 1.00 10.03 297 SER A CA 1
ATOM 2098 C C . SER A 1 297 ? 45.080 49.280 84.047 1.00 10.90 297 SER A C 1
ATOM 2099 O O . SER A 1 297 ? 46.115 48.971 83.443 1.00 10.87 297 SER A O 1
ATOM 2102 N N . LYS A 1 298 ? 44.015 48.494 84.088 1.00 11.56 298 LYS A N 1
ATOM 2103 C CA . LYS A 1 298 ? 43.977 47.259 83.332 1.00 10.74 298 LYS A CA 1
ATOM 2104 C C . LYS A 1 298 ? 43.967 47.545 81.843 1.00 9.04 298 LYS A C 1
ATOM 2105 O O . LYS A 1 298 ? 44.540 46.809 81.077 1.00 9.94 298 LYS A O 1
ATOM 2111 N N . LYS A 1 299 ? 43.274 48.592 81.413 1.00 10.41 299 LYS A N 1
ATOM 2112 C CA . LYS A 1 299 ? 43.272 48.926 79.996 1.00 11.69 299 LYS A CA 1
ATOM 2113 C C . LYS A 1 299 ? 44.681 49.194 79.476 1.00 10.95 299 LYS A C 1
ATOM 2114 O O . LYS A 1 299 ? 45.033 48.772 78.375 1.00 13.17 299 LYS A O 1
ATOM 2120 N N . VAL A 1 300 ? 45.484 49.910 80.256 1.00 10.72 300 VAL A N 1
ATOM 2121 C CA . VAL A 1 300 ? 46.858 50.193 79.821 1.00 10.26 300 VAL A CA 1
ATOM 2122 C C . VAL A 1 300 ? 47.801 48.989 79.949 1.00 11.13 300 VAL A C 1
ATOM 2123 O O . VAL A 1 300 ? 48.518 48.666 79.013 1.00 11.90 300 VAL A O 1
ATOM 2127 N N . MET A 1 301 ? 47.759 48.300 81.084 1.00 10.17 301 MET A N 1
ATOM 2128 C CA . MET A 1 301 ? 48.753 47.270 81.331 1.00 10.36 301 MET A CA 1
ATOM 2129 C C . MET A 1 301 ? 48.377 45.941 80.695 1.00 10.23 301 MET A C 1
ATOM 2130 O O . MET A 1 301 ? 49.232 45.260 80.157 1.00 12.68 301 MET A O 1
ATOM 2135 N N . THR A 1 302 ? 47.093 45.615 80.666 1.00 10.63 302 THR A N 1
ATOM 2136 C CA . THR A 1 302 ? 46.681 44.382 80.016 1.00 11.81 302 THR A CA 1
ATOM 2137 C C . THR A 1 302 ? 46.213 44.643 78.584 1.00 11.34 302 THR A C 1
ATOM 2138 O O . THR A 1 302 ? 46.700 44.014 77.653 1.00 11.88 302 THR A O 1
ATOM 2142 N N . GLY A 1 303 ? 45.262 45.542 78.401 1.00 11.60 303 GLY A N 1
ATOM 2143 C CA . GLY A 1 303 ? 44.766 45.809 77.070 1.00 11.13 303 GLY A CA 1
ATOM 2144 C C . GLY A 1 303 ? 45.823 46.297 76.105 1.00 12.41 303 GLY A C 1
ATOM 2145 O O . GLY A 1 303 ? 45.938 45.762 74.992 1.00 13.36 303 GLY A O 1
ATOM 2146 N N . LEU A 1 304 ? 46.599 47.298 76.513 1.00 11.80 304 LEU A N 1
ATOM 2147 C CA . LEU A 1 304 ? 47.551 47.926 75.603 1.00 11.49 304 LEU A CA 1
ATOM 2148 C C . LEU A 1 304 ? 48.921 47.212 75.629 1.00 11.03 304 LEU A C 1
ATOM 2149 O O . LEU A 1 304 ? 49.401 46.741 74.602 1.00 11.01 304 LEU A O 1
ATOM 2154 N N . LEU A 1 305 ? 49.532 47.097 76.795 1.00 10.89 305 LEU A N 1
ATOM 2155 C CA . LEU A 1 305 ? 50.880 46.557 76.842 1.00 9.98 305 LEU A CA 1
ATOM 2156 C C . LEU A 1 305 ? 50.947 45.071 76.528 1.00 10.88 305 LEU A C 1
ATOM 2157 O O . LEU A 1 305 ? 51.697 44.662 75.656 1.00 11.19 305 LEU A O 1
ATOM 2162 N N . ARG A 1 306 ? 50.131 44.280 77.220 1.00 11.29 306 ARG A N 1
ATOM 2163 C CA . ARG A 1 306 ? 50.170 42.830 77.088 1.00 13.62 306 ARG A CA 1
ATOM 2164 C C . ARG A 1 306 ? 49.572 42.405 75.759 1.00 13.94 306 ARG A C 1
ATOM 2165 O O . ARG A 1 306 ? 50.171 41.639 75.000 1.00 18.20 306 ARG A O 1
ATOM 2173 N N . GLN A 1 307 ? 48.390 42.923 75.446 1.00 14.48 307 GLN A N 1
ATOM 2174 C CA . GLN A 1 307 ? 47.643 42.410 74.309 1.00 15.61 307 GLN A CA 1
ATOM 2175 C C . GLN A 1 307 ? 47.997 43.151 73.013 1.00 15.87 307 GLN A C 1
ATOM 2176 O O . GLN A 1 307 ? 48.542 42.559 72.096 1.00 18.75 307 GLN A O 1
ATOM 2182 N N . GLU A 1 308 ? 47.706 44.441 72.936 1.00 13.91 308 GLU A N 1
ATOM 2183 C CA . GLU A 1 308 ? 47.950 45.171 71.700 1.00 13.46 308 GLU A CA 1
ATOM 2184 C C . GLU A 1 308 ? 49.421 45.151 71.300 1.00 13.15 308 GLU A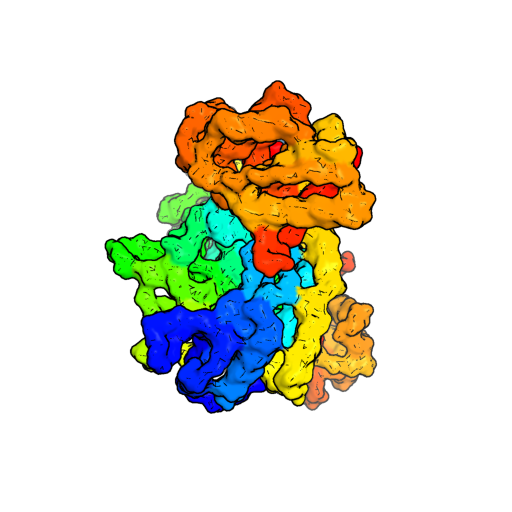 C 1
ATOM 2185 O O . GLU A 1 308 ? 49.760 44.888 70.141 1.00 14.62 308 GLU A O 1
ATOM 2191 N N . MET A 1 309 ? 50.301 45.412 72.257 1.00 12.48 309 MET A N 1
ATOM 2192 C CA . MET A 1 309 ? 51.705 45.567 71.944 1.00 12.31 309 MET A CA 1
ATOM 2193 C C . MET A 1 309 ? 52.466 44.249 72.046 1.00 14.01 309 MET A C 1
ATOM 2194 O O . MET A 1 309 ? 53.625 44.169 71.634 1.00 15.13 309 MET A O 1
ATOM 2199 N N . GLY A 1 310 ? 51.805 43.217 72.565 1.00 12.79 310 GLY A N 1
ATOM 2200 C CA . GLY A 1 310 ? 52.352 41.868 72.563 1.00 13.59 310 GLY A CA 1
ATOM 2201 C C . GLY A 1 310 ? 53.505 41.645 73.525 1.00 11.38 310 GLY A C 1
ATOM 2202 O O . GLY A 1 310 ? 54.307 40.734 73.329 1.00 13.76 310 GLY A O 1
ATOM 2203 N N . PHE A 1 311 ? 53.586 42.442 74.589 1.00 11.06 311 PHE A N 1
ATOM 2204 C CA . PHE A 1 311 ? 54.656 42.258 75.571 1.00 9.89 311 PHE A CA 1
ATOM 2205 C C . PHE A 1 311 ? 54.334 41.132 76.546 1.00 11.62 311 PHE A C 1
ATOM 2206 O O . PHE A 1 311 ? 53.374 41.211 77.322 1.00 12.50 311 PHE A O 1
ATOM 2214 N N . ASN A 1 312 ? 55.153 40.088 76.521 1.00 11.37 312 ASN A N 1
ATOM 2215 C CA . ASN A 1 312 ? 54.942 38.932 77.388 1.00 12.87 312 ASN A CA 1
ATOM 2216 C C . ASN A 1 312 ? 55.958 38.825 78.502 1.00 12.38 312 ASN A C 1
ATOM 2217 O O . ASN A 1 312 ? 55.991 37.840 79.194 1.00 13.48 312 ASN A O 1
ATOM 2222 N N . GLY A 1 313 ? 56.807 39.839 78.651 1.00 11.05 313 GLY A N 1
ATOM 2223 C CA . GLY A 1 313 ? 57.807 39.845 79.709 1.00 9.42 313 GLY A CA 1
ATOM 2224 C C . GLY A 1 313 ? 57.219 40.375 81.019 1.00 9.31 313 GLY A C 1
ATOM 2225 O O . GLY A 1 313 ? 56.013 40.464 81.203 1.00 10.58 313 GLY A O 1
ATOM 2226 N N . VAL A 1 314 ? 58.095 40.675 81.957 1.00 9.53 314 VAL A N 1
ATOM 2227 C CA . VAL A 1 314 ? 57.675 41.067 83.292 1.00 8.49 314 VAL A CA 1
ATOM 2228 C C . VAL A 1 314 ? 57.311 42.543 83.349 1.00 8.83 314 VAL A C 1
ATOM 2229 O O . VAL A 1 314 ? 58.099 43.402 82.945 1.00 8.69 314 VAL A O 1
ATOM 2233 N N . ILE A 1 315 ? 56.097 42.845 83.800 1.00 9.70 315 ILE A N 1
ATOM 2234 C CA . ILE A 1 315 ? 55.680 44.208 84.038 1.00 8.82 315 ILE A CA 1
ATOM 2235 C C . ILE A 1 315 ? 55.896 44.494 85.509 1.00 8.94 315 ILE A C 1
ATOM 2236 O O . ILE A 1 315 ? 55.408 43.763 86.367 1.00 10.03 315 ILE A O 1
ATOM 2241 N N . VAL A 1 316 ? 56.645 45.552 85.794 1.00 8.70 316 VAL A N 1
ATOM 2242 C CA . VAL A 1 316 ? 56.910 45.947 87.164 1.00 8.34 316 VAL A CA 1
ATOM 2243 C C . VAL A 1 316 ? 56.380 47.369 87.400 1.00 8.59 316 VAL A C 1
ATOM 2244 O O . VAL A 1 316 ? 56.540 48.232 86.559 1.00 8.79 316 VAL A O 1
ATOM 2248 N N . THR A 1 317 ? 55.788 47.621 88.558 1.00 8.03 317 THR A N 1
ATOM 2249 C CA . THR A 1 317 ? 55.337 48.966 88.879 1.00 7.91 317 THR A CA 1
ATOM 2250 C C . THR A 1 317 ? 56.554 49.870 89.096 1.00 7.69 317 THR A C 1
ATOM 2251 O O . THR A 1 317 ? 57.641 49.410 89.529 1.00 8.62 317 THR A O 1
ATOM 2255 N N . ASP A 1 318 ? 56.387 51.163 88.822 1.00 7.51 318 ASP A N 1
ATOM 2256 C CA . ASP A 1 318 ? 57.278 52.148 89.441 1.00 8.29 318 ASP A CA 1
ATOM 2257 C C . ASP A 1 318 ? 57.044 52.060 90.967 1.00 7.82 318 ASP A C 1
ATOM 2258 O O . ASP A 1 318 ? 56.089 51.422 91.432 1.00 8.44 318 ASP A O 1
ATOM 2263 N N . ALA A 1 319 ? 57.954 52.632 91.738 1.00 9.52 319 ALA A N 1
ATOM 2264 C CA . ALA A 1 319 ? 57.926 52.455 93.188 1.00 9.89 319 ALA A CA 1
ATOM 2265 C C . ALA A 1 319 ? 56.592 52.888 93.773 1.00 10.31 319 ALA A C 1
ATOM 2266 O O . ALA A 1 319 ? 56.159 54.011 93.541 1.00 10.01 319 ALA A O 1
ATOM 2268 N N . LEU A 1 320 ? 55.957 52.026 94.571 1.00 9.25 320 LEU A N 1
ATOM 2269 C CA . LEU A 1 320 ? 54.598 52.300 95.008 1.00 10.05 320 LEU A CA 1
ATOM 2270 C C . LEU A 1 320 ? 54.496 53.284 96.166 1.00 10.25 320 LEU A C 1
ATOM 2271 O O . LEU A 1 320 ? 53.391 53.722 96.508 1.00 12.23 320 LEU A O 1
ATOM 2276 N N . ASN A 1 321 ? 55.631 53.662 96.744 1.00 12.71 321 ASN A N 1
ATOM 2277 C CA . ASN A 1 321 ? 55.631 54.699 97.758 1.00 12.10 321 ASN A CA 1
ATOM 2278 C C . ASN A 1 321 ? 55.620 56.100 97.189 1.00 11.42 321 ASN A C 1
ATOM 2279 O O . ASN A 1 321 ? 55.460 57.067 97.921 1.00 12.91 321 ASN A O 1
ATOM 2284 N N . MET A 1 322 ? 55.799 56.225 95.877 1.00 9.54 322 MET A N 1
ATOM 2285 C CA A MET A 1 322 ? 55.754 57.528 95.232 0.50 9.10 322 MET A CA 1
ATOM 2286 C CA B MET A 1 322 ? 55.730 57.540 95.257 0.50 9.24 322 MET A CA 1
ATOM 2287 C C . MET A 1 322 ? 54.373 58.171 95.446 1.00 8.46 322 MET A C 1
ATOM 2288 O O . MET A 1 322 ? 53.359 57.495 95.388 1.00 9.50 322 MET A O 1
ATOM 2297 N N . LYS A 1 323 ? 54.361 59.481 95.680 1.00 10.47 323 LYS A N 1
ATOM 2298 C CA . LYS A 1 323 ? 53.135 60.142 96.052 1.00 10.59 323 LYS A CA 1
ATOM 2299 C C . LYS A 1 323 ? 52.051 60.112 94.984 1.00 10.46 323 LYS A C 1
ATOM 2300 O O . LYS A 1 323 ? 50.870 60.159 95.347 1.00 11.86 323 LYS A O 1
ATOM 2306 N N . ALA A 1 324 ? 52.415 59.961 93.704 1.00 8.82 324 ALA A N 1
ATOM 2307 C CA . ALA A 1 324 ? 51.408 59.811 92.664 1.00 9.80 324 ALA A CA 1
ATOM 2308 C C . ALA A 1 324 ? 50.454 58.669 93.016 1.00 9.89 324 ALA A C 1
ATOM 2309 O O . ALA A 1 324 ? 49.290 58.720 92.673 1.00 11.99 324 ALA A O 1
ATOM 2311 N N . ILE A 1 325 ? 50.969 57.624 93.664 1.00 9.43 325 ILE A N 1
ATOM 2312 C CA . ILE A 1 325 ? 50.158 56.515 94.122 1.00 10.12 325 ILE A CA 1
ATOM 2313 C C . ILE A 1 325 ? 49.757 56.680 95.584 1.00 9.91 325 ILE A C 1
ATOM 2314 O O . ILE A 1 325 ? 48.582 56.611 95.903 1.00 11.24 325 ILE A O 1
ATOM 2319 N N . ALA A 1 326 ? 50.743 56.866 96.466 1.00 10.55 326 ALA A N 1
ATOM 2320 C CA . ALA A 1 326 ? 50.511 56.805 97.892 1.00 12.87 326 ALA A CA 1
ATOM 2321 C C . ALA A 1 326 ? 49.648 57.920 98.450 1.00 12.25 326 ALA A C 1
ATOM 2322 O O . ALA A 1 326 ? 49.038 57.730 99.500 1.00 14.46 326 ALA A O 1
ATOM 2324 N N . ASP A 1 327 ? 49.553 59.063 97.779 1.00 11.36 327 ASP A N 1
ATOM 2325 C CA . ASP A 1 327 ? 48.679 60.114 98.292 1.00 12.01 327 ASP A CA 1
ATOM 2326 C C . ASP A 1 327 ? 47.220 59.719 98.055 1.00 12.35 327 ASP A C 1
ATOM 2327 O O . ASP A 1 327 ? 46.327 60.197 98.741 1.00 14.81 327 ASP A O 1
ATOM 2332 N N . HIS A 1 328 ? 46.986 58.845 97.081 1.00 12.17 328 HIS A N 1
ATOM 2333 C CA . HIS A 1 328 ? 45.632 58.642 96.559 1.00 12.60 328 HIS A CA 1
ATOM 2334 C C . HIS A 1 328 ? 45.017 57.280 96.806 1.00 12.69 328 HIS A C 1
ATOM 2335 O O . HIS A 1 328 ? 43.801 57.130 96.735 1.00 15.17 328 HIS A O 1
ATOM 2342 N N . PHE A 1 329 ? 45.867 56.297 97.070 1.00 11.89 329 PHE A N 1
ATOM 2343 C CA . PHE A 1 329 ? 45.460 54.918 97.250 1.00 12.27 329 PHE A CA 1
ATOM 2344 C C . PHE A 1 329 ? 46.119 54.347 98.484 1.00 12.27 329 PHE A C 1
ATOM 2345 O O . PHE A 1 329 ? 47.233 54.695 98.812 1.00 13.41 329 PHE A O 1
ATOM 2353 N N . GLY A 1 330 ? 45.415 53.473 99.173 1.00 13.68 330 GLY A N 1
ATOM 2354 C CA . GLY A 1 330 ? 45.971 52.796 100.324 1.00 14.55 330 GLY A CA 1
ATOM 2355 C C . GLY A 1 330 ? 47.064 51.845 99.914 1.00 12.84 330 GLY A C 1
ATOM 2356 O O . GLY A 1 330 ? 47.195 51.466 98.760 1.00 13.23 330 GLY A O 1
ATOM 2357 N N . GLN A 1 331 ? 47.863 51.460 100.887 1.00 12.65 331 GLN A N 1
ATOM 2358 C CA . GLN A 1 331 ? 49.040 50.672 100.617 1.00 12.39 331 GLN A CA 1
ATOM 2359 C C . GLN A 1 331 ? 48.694 49.285 100.085 1.00 11.61 331 GLN A C 1
ATOM 2360 O O . GLN A 1 331 ? 49.235 48.851 99.062 1.00 12.27 331 GLN A O 1
ATOM 2366 N N . GLU A 1 332 ? 47.774 48.599 100.756 1.00 12.34 332 GLU A N 1
ATOM 2367 C CA . GLU A 1 332 ? 47.327 47.284 100.290 1.00 13.40 332 GLU A CA 1
ATOM 2368 C C . GLU A 1 332 ? 46.574 47.417 98.971 1.00 13.21 332 GLU A C 1
ATOM 2369 O O . GLU A 1 332 ? 46.788 46.626 98.029 1.00 12.98 332 GLU A O 1
ATOM 2375 N N . GLU A 1 333 ? 45.700 48.418 98.911 1.00 13.67 333 GLU A N 1
ATOM 2376 C CA . GLU A 1 333 ? 44.856 48.666 97.751 1.00 14.94 333 GLU A CA 1
ATOM 2377 C C . GLU A 1 333 ? 45.695 48.886 96.508 1.00 13.15 333 GLU A C 1
ATOM 2378 O O . GLU A 1 333 ? 45.386 48.374 95.438 1.00 14.21 333 GLU A O 1
ATOM 2384 N N . ALA A 1 334 ? 46.793 49.614 96.643 1.00 12.16 334 ALA A N 1
ATOM 2385 C CA . ALA A 1 334 ? 47.606 49.913 95.465 1.00 11.75 334 ALA A CA 1
ATOM 2386 C C . ALA A 1 334 ? 48.203 48.642 94.879 1.00 11.41 334 ALA A C 1
ATOM 2387 O O . ALA A 1 334 ? 48.282 48.486 93.662 1.00 11.43 334 ALA A O 1
ATOM 2389 N N . VAL A 1 335 ? 48.641 47.744 95.745 1.00 10.26 335 VAL A N 1
ATOM 2390 C CA . VAL A 1 335 ? 49.261 46.518 95.279 1.00 11.00 335 VAL A CA 1
ATOM 2391 C C . VAL A 1 335 ? 48.216 45.653 94.602 1.00 11.48 335 VAL A C 1
ATOM 2392 O O . VAL A 1 335 ? 48.445 45.149 93.504 1.00 11.84 335 VAL A O 1
ATOM 2396 N N . VAL A 1 336 ? 47.065 45.477 95.249 1.00 11.35 336 VAL A N 1
ATOM 2397 C CA . VAL A 1 336 ? 45.998 44.688 94.659 1.00 12.18 336 VAL A CA 1
ATOM 2398 C C . VAL A 1 336 ? 45.533 45.267 93.315 1.00 11.68 336 VAL A C 1
ATOM 2399 O O . VAL A 1 336 ? 45.348 44.529 92.346 1.00 11.66 336 VAL A O 1
ATOM 2403 N N . MET A 1 337 ? 45.361 46.579 93.243 1.00 11.23 337 MET A N 1
ATOM 2404 C CA . MET A 1 337 ? 44.940 47.206 92.001 1.00 11.21 337 MET A CA 1
ATOM 2405 C C . MET A 1 337 ? 45.993 47.031 90.903 1.00 9.92 337 MET A C 1
ATOM 2406 O O . MET A 1 337 ? 45.647 46.860 89.733 1.00 11.22 337 MET A O 1
ATOM 2411 N N . ALA A 1 338 ? 47.280 47.109 91.261 1.00 10.48 338 ALA A N 1
ATOM 2412 C CA . ALA A 1 338 ? 48.331 46.950 90.271 1.00 10.05 338 ALA A CA 1
ATOM 2413 C C . ALA A 1 338 ? 48.331 45.543 89.702 1.00 9.48 338 ALA A C 1
ATOM 2414 O O . ALA A 1 338 ? 48.403 45.354 88.492 1.00 10.30 338 ALA A O 1
ATOM 2416 N N . VAL A 1 339 ? 48.174 44.555 90.571 1.00 10.86 339 VAL A N 1
ATOM 2417 C CA . VAL A 1 339 ? 48.116 43.185 90.093 1.00 10.75 339 VAL A CA 1
ATOM 2418 C C . VAL A 1 339 ? 46.852 42.951 89.255 1.00 11.07 339 VAL A C 1
ATOM 2419 O O . VAL A 1 339 ? 46.902 42.343 88.176 1.00 11.62 339 VAL A O 1
ATOM 2423 N N . LYS A 1 340 ? 45.728 43.482 89.715 1.00 11.89 340 LYS A N 1
ATOM 2424 C CA . LYS A 1 340 ? 44.496 43.413 88.926 1.00 12.98 340 LYS A CA 1
ATOM 2425 C C . LYS A 1 340 ? 44.700 44.010 87.524 1.00 12.95 340 LYS A C 1
ATOM 2426 O O . LYS A 1 340 ? 44.162 43.493 86.541 1.00 14.36 340 LYS A O 1
ATOM 2432 N N . ALA A 1 341 ? 45.505 45.064 87.430 1.00 11.81 341 ALA A N 1
ATOM 2433 C CA . ALA A 1 341 ? 45.745 45.738 86.158 1.00 12.77 341 ALA A CA 1
ATOM 2434 C C . ALA A 1 341 ? 46.590 44.881 85.230 1.00 10.62 341 ALA A C 1
ATOM 2435 O O . ALA A 1 341 ? 46.630 45.115 84.032 1.00 11.47 341 ALA A O 1
ATOM 2437 N N . GLY A 1 342 ? 47.302 43.916 85.808 1.00 11.37 342 GLY A N 1
ATOM 2438 C CA . GLY A 1 342 ? 48.124 42.989 85.056 1.00 11.33 342 GLY A CA 1
ATOM 2439 C C . GLY A 1 342 ? 49.610 43.045 85.369 1.00 11.09 342 GLY A C 1
ATOM 2440 O O . GLY A 1 342 ? 50.391 42.364 84.702 1.00 12.06 342 GLY A O 1
ATOM 2441 N N . VAL A 1 343 ? 50.041 43.822 86.359 1.00 10.81 343 VAL A N 1
ATOM 2442 C CA . VAL A 1 343 ? 51.476 43.857 86.625 1.00 10.32 343 VAL A CA 1
ATOM 2443 C C . VAL A 1 343 ? 51.905 42.532 87.242 1.00 9.86 343 VAL A C 1
ATOM 2444 O O . VAL A 1 343 ? 51.122 41.891 87.942 1.00 11.10 343 VAL A O 1
ATOM 2448 N N . ASP A 1 344 ? 53.163 42.156 87.025 1.00 8.75 344 ASP A N 1
ATOM 2449 C CA . ASP A 1 344 ? 53.723 40.934 87.582 1.00 9.95 344 ASP A CA 1
ATOM 2450 C C . ASP A 1 344 ? 54.489 41.162 88.887 1.00 10.01 344 ASP A C 1
ATOM 2451 O O . ASP A 1 344 ? 54.547 40.281 89.727 1.00 10.50 344 ASP A O 1
ATOM 2456 N N . ILE A 1 345 ? 55.119 42.329 89.024 1.00 9.43 345 ILE A N 1
ATOM 2457 C CA . ILE A 1 345 ? 55.862 42.669 90.219 1.00 9.11 345 ILE A CA 1
ATOM 2458 C C . ILE A 1 345 ? 55.445 44.020 90.774 1.00 9.63 345 ILE A C 1
ATOM 2459 O O . ILE A 1 345 ? 55.395 45.015 90.053 1.00 9.53 345 ILE A O 1
ATOM 2464 N N . ALA A 1 346 ? 55.118 44.030 92.060 1.00 8.06 346 ALA A N 1
ATOM 2465 C CA . ALA A 1 346 ? 54.871 45.255 92.824 1.00 9.40 346 ALA A CA 1
ATOM 2466 C C . ALA A 1 346 ? 56.179 45.702 93.466 1.00 9.27 346 ALA A C 1
ATOM 2467 O O . ALA A 1 346 ? 56.728 45.040 94.377 1.00 9.16 346 ALA A O 1
ATOM 2469 N N . LEU A 1 347 ? 56.673 46.844 92.995 1.00 9.21 347 LEU A N 1
ATOM 2470 C CA . LEU A 1 347 ? 57.943 47.410 93.432 1.00 8.78 347 LEU A CA 1
ATOM 2471 C C . LEU A 1 347 ? 57.696 48.288 94.650 1.00 9.17 347 LEU A C 1
ATOM 2472 O O . LEU A 1 347 ? 56.881 49.199 94.611 1.00 9.57 347 LEU A O 1
ATOM 2477 N N . MET A 1 348 ? 58.448 48.037 95.717 1.00 9.77 348 MET A N 1
ATOM 2478 C CA . MET A 1 348 ? 58.371 48.830 96.923 1.00 11.43 348 MET A CA 1
ATOM 2479 C C . MET A 1 348 ? 56.955 48.938 97.419 1.00 10.94 348 MET A C 1
ATOM 2480 O O . MET A 1 348 ? 56.429 50.033 97.601 1.00 10.66 348 MET A O 1
ATOM 2485 N N . PRO A 1 349 ? 56.345 47.790 97.698 1.00 9.56 349 PRO A N 1
ATOM 2486 C CA . PRO A 1 349 ? 54.932 47.816 98.081 1.00 11.08 349 PRO A CA 1
ATOM 2487 C C . PRO A 1 349 ? 54.670 48.421 99.464 1.00 11.75 349 PRO A C 1
ATOM 2488 O O . PRO A 1 349 ? 53.563 48.868 99.748 1.00 12.84 349 PRO A O 1
ATOM 2492 N N . ALA A 1 350 ? 55.663 48.382 100.337 1.00 12.35 350 ALA A N 1
ATOM 2493 C CA . ALA A 1 350 ? 55.535 48.921 101.681 1.00 12.54 350 ALA A CA 1
ATOM 2494 C C . ALA A 1 350 ? 56.936 49.153 102.184 1.00 13.28 350 ALA A C 1
ATOM 2495 O O . ALA A 1 350 ? 57.841 48.388 101.863 1.00 13.27 350 ALA A O 1
ATOM 2497 N N . SER A 1 351 ? 57.109 50.200 102.974 1.00 14.61 351 SER A N 1
ATOM 2498 C CA . SER A 1 351 ? 58.400 50.499 103.573 1.00 14.68 351 SER A CA 1
ATOM 2499 C C . SER A 1 351 ? 58.470 49.957 105.000 1.00 14.55 351 SER A C 1
ATOM 2500 O O . SER A 1 351 ? 57.777 50.441 105.903 1.00 15.79 351 SER A O 1
ATOM 2503 N N . VAL A 1 352 ? 59.327 48.957 105.178 1.00 12.81 352 VAL A N 1
ATOM 2504 C CA . VAL A 1 352 ? 59.554 48.303 106.461 1.00 12.28 352 VAL A CA 1
ATOM 2505 C C . VAL A 1 352 ? 60.997 48.572 106.854 1.00 13.61 352 VAL A C 1
ATOM 2506 O O . VAL A 1 352 ? 61.902 48.083 106.213 1.00 13.50 352 VAL A O 1
ATOM 2510 N N . THR A 1 353 ? 61.196 49.370 107.904 1.00 14.05 353 THR A N 1
ATOM 2511 C CA . THR A 1 353 ? 62.533 49.788 108.302 1.00 14.69 353 THR A CA 1
ATOM 2512 C C . THR A 1 353 ? 62.949 49.175 109.623 1.00 15.22 353 THR A C 1
ATOM 2513 O O . THR A 1 353 ? 64.026 49.488 110.124 1.00 16.57 353 THR A O 1
ATOM 2517 N N . SER A 1 354 ? 62.091 48.328 110.196 1.00 15.26 354 SER A N 1
ATOM 2518 C CA . SER A 1 354 ? 62.448 47.543 111.370 1.00 15.03 354 SER A CA 1
ATOM 2519 C C . SER A 1 354 ? 61.516 46.359 111.513 1.00 13.98 354 SER A C 1
ATOM 2520 O O . SER A 1 354 ? 60.473 46.302 110.867 1.00 14.64 354 SER A O 1
ATOM 2523 N N . LEU A 1 355 ? 61.885 45.412 112.363 1.00 15.03 355 LEU A N 1
ATOM 2524 C CA . LEU A 1 355 ? 61.064 44.230 112.588 1.00 15.58 355 LEU A CA 1
ATOM 2525 C C . LEU A 1 355 ? 59.715 44.629 113.155 1.00 15.89 355 LEU A C 1
ATOM 2526 O O . LEU A 1 355 ? 58.736 43.932 112.958 1.00 18.12 355 LEU A O 1
ATOM 2531 N N . LYS A 1 356 ? 59.642 45.776 113.816 1.00 16.58 356 LYS A N 1
ATOM 2532 C CA . LYS A 1 356 ? 58.379 46.180 114.419 1.00 18.72 356 LYS A CA 1
ATOM 2533 C C . LYS A 1 356 ? 57.327 46.572 113.382 1.00 18.11 356 LYS A C 1
ATOM 2534 O O . LYS A 1 356 ? 56.141 46.636 113.700 1.00 21.82 356 LYS A O 1
ATOM 2540 N N . GLU A 1 357 ? 57.752 46.762 112.132 1.00 16.85 357 GLU A N 1
ATOM 2541 C CA . GLU A 1 357 ? 56.831 47.108 111.026 1.00 18.16 357 GLU A CA 1
ATOM 2542 C C . GLU A 1 357 ? 56.635 45.945 110.038 1.00 15.99 357 GLU A C 1
ATOM 2543 O O . GLU A 1 357 ? 56.041 46.135 108.987 1.00 15.68 357 GLU A O 1
ATOM 2549 N N . GLU A 1 358 ? 57.136 44.750 110.344 1.00 15.23 358 GLU A N 1
ATOM 2550 C CA . GLU A 1 358 ? 57.151 43.667 109.355 1.00 14.91 358 GLU A CA 1
ATOM 2551 C C . GLU A 1 358 ? 55.754 43.206 108.928 1.00 15.25 358 GLU A C 1
ATOM 2552 O O . GLU A 1 358 ? 55.583 42.680 107.840 1.00 13.68 358 GLU A O 1
ATOM 2558 N N . GLN A 1 359 ? 54.751 43.418 109.763 1.00 14.70 359 GLN A N 1
ATOM 2559 C CA . GLN A 1 359 ? 53.383 43.060 109.389 1.00 15.78 359 GLN A CA 1
ATOM 2560 C C . GLN A 1 359 ? 52.846 43.841 108.199 1.00 15.21 359 GLN A C 1
ATOM 2561 O O . GLN A 1 359 ? 51.858 43.439 107.616 1.00 15.92 359 GLN A O 1
ATOM 2567 N N . LYS A 1 360 ? 53.483 44.938 107.816 1.00 13.75 360 LYS A N 1
ATOM 2568 C CA . LYS A 1 360 ? 53.077 45.626 106.584 1.00 13.62 360 LYS A CA 1
ATOM 2569 C C . LYS A 1 360 ? 53.147 44.674 105.397 1.00 13.70 360 LYS A C 1
ATOM 2570 O O . LYS A 1 360 ? 52.288 44.706 104.512 1.00 12.98 360 LYS A O 1
ATOM 2576 N N . PHE A 1 361 ? 54.159 43.811 105.380 1.00 11.99 361 PHE A N 1
ATOM 2577 C CA . PHE A 1 361 ? 54.273 42.810 104.315 1.00 12.58 361 PHE A CA 1
ATOM 2578 C C . PHE A 1 361 ? 53.169 41.764 104.416 1.00 13.78 361 PHE A C 1
ATOM 2579 O O . PHE A 1 361 ? 52.538 41.408 103.406 1.00 14.07 361 PHE A O 1
ATOM 2587 N N . ALA A 1 362 ? 52.913 41.291 105.635 1.00 12.69 362 ALA A N 1
ATOM 2588 C CA . ALA A 1 362 ? 51.859 40.300 105.839 1.00 12.41 362 ALA A CA 1
ATOM 2589 C C . ALA A 1 362 ? 50.510 40.859 105.385 1.00 12.40 362 ALA A C 1
ATOM 2590 O O . ALA A 1 362 ? 49.711 40.132 104.786 1.00 13.46 362 ALA A O 1
ATOM 2592 N N . ARG A 1 363 ? 50.281 42.150 105.601 1.00 12.81 363 ARG A N 1
ATOM 2593 C CA . ARG A 1 363 ? 48.996 42.740 105.214 1.00 12.72 363 ARG A CA 1
ATOM 2594 C C . ARG A 1 363 ? 48.840 42.870 103.711 1.00 13.77 363 ARG A C 1
ATOM 2595 O O . ARG A 1 363 ? 47.742 42.677 103.173 1.00 13.54 363 ARG A O 1
ATOM 2603 N N . VAL A 1 364 ? 49.933 43.169 103.022 1.00 14.00 364 VAL A N 1
ATOM 2604 C CA . VAL A 1 364 ? 49.911 43.185 101.560 1.00 12.91 364 VAL A CA 1
ATOM 2605 C C . VAL A 1 364 ? 49.630 41.781 101.030 1.00 12.25 364 VAL A C 1
ATOM 2606 O O . VAL A 1 364 ? 48.788 41.592 100.162 1.00 13.23 364 VAL A O 1
ATOM 2610 N N . ILE A 1 365 ? 50.318 40.783 101.559 1.00 13.22 365 ILE A N 1
ATOM 2611 C CA . ILE A 1 365 ? 50.104 39.417 101.111 1.00 13.88 365 ILE A CA 1
ATOM 2612 C C . ILE A 1 365 ? 48.654 38.988 101.376 1.00 14.69 365 ILE A C 1
ATOM 2613 O O . ILE A 1 365 ? 48.002 38.376 100.528 1.00 13.82 365 ILE A O 1
ATOM 2618 N N . GLN A 1 366 ? 48.137 39.331 102.537 1.00 13.80 366 GLN A N 1
ATOM 2619 C CA . GLN A 1 366 ? 46.778 38.940 102.879 1.00 14.36 366 GLN A CA 1
ATOM 2620 C C . GLN A 1 366 ? 45.774 39.595 101.942 1.00 13.19 366 GLN A C 1
ATOM 2621 O O . GLN A 1 366 ? 44.812 38.964 101.555 1.00 13.54 366 GLN A O 1
ATOM 2627 N N . ALA A 1 367 ? 46.000 40.858 101.586 1.00 12.42 367 ALA A N 1
ATOM 2628 C CA . ALA A 1 367 ? 45.086 41.549 100.685 1.00 12.32 367 ALA A CA 1
ATOM 2629 C C . ALA A 1 367 ? 45.075 40.853 99.324 1.00 12.03 367 ALA A C 1
ATOM 2630 O O . ALA A 1 367 ? 44.020 40.688 98.700 1.00 12.46 367 ALA A O 1
ATOM 2632 N N . LEU A 1 368 ? 46.240 40.440 98.860 1.00 12.32 368 LEU A N 1
ATOM 2633 C CA . LEU A 1 368 ? 46.337 39.687 97.606 1.00 11.51 368 LEU A CA 1
ATOM 2634 C C . LEU A 1 368 ? 45.626 38.351 97.732 1.00 12.77 368 LEU A C 1
ATOM 2635 O O . LEU A 1 368 ? 44.858 37.982 96.856 1.00 13.13 368 LEU A O 1
ATOM 2640 N N . LYS A 1 369 ? 45.800 37.663 98.860 1.00 13.13 369 LYS A N 1
ATOM 2641 C CA . LYS A 1 369 ? 45.128 36.373 99.045 1.00 14.19 369 LYS A CA 1
ATOM 2642 C C . LYS A 1 369 ? 43.615 36.520 99.028 1.00 15.14 369 LYS A C 1
ATOM 2643 O O . LYS A 1 369 ? 42.922 35.660 98.523 1.00 17.23 369 LYS A O 1
ATOM 2649 N N . GLU A 1 370 ? 43.116 37.583 99.627 1.00 15.09 370 GLU A N 1
ATOM 2650 C CA . GLU A 1 370 ? 41.684 37.831 99.664 1.00 17.52 370 GLU A CA 1
ATOM 2651 C C . GLU A 1 370 ? 41.135 38.035 98.258 1.00 16.46 370 GLU A C 1
ATOM 2652 O O . GLU A 1 370 ? 40.059 37.527 97.941 1.00 18.40 370 GLU A O 1
ATOM 2658 N N . ALA A 1 371 ? 41.877 38.760 97.431 1.00 15.36 371 ALA A N 1
ATOM 2659 C CA . ALA A 1 371 ? 41.510 38.993 96.036 1.00 14.99 371 ALA A CA 1
ATOM 2660 C C . ALA A 1 371 ? 41.545 37.705 95.220 1.00 15.84 371 ALA A C 1
ATOM 2661 O O . ALA A 1 371 ? 40.709 37.499 94.344 1.00 18.25 371 ALA A O 1
ATOM 2663 N N . VAL A 1 372 ? 42.456 36.800 95.551 1.00 14.44 372 VAL A N 1
ATOM 2664 C CA . VAL A 1 372 ? 42.499 35.518 94.867 1.00 15.43 372 VAL A CA 1
ATOM 2665 C C . VAL A 1 372 ? 41.339 34.641 95.326 1.00 19.03 372 VAL A C 1
ATOM 2666 O O . VAL A 1 372 ? 40.689 33.989 94.512 1.00 20.60 372 VAL A O 1
ATOM 2670 N N . LYS A 1 373 ? 41.062 34.665 96.628 1.00 19.16 373 LYS A N 1
ATOM 2671 C CA . LYS A 1 373 ? 39.999 33.862 97.210 1.00 22.06 373 LYS A CA 1
ATOM 2672 C C . LYS A 1 373 ? 38.643 34.253 96.619 1.00 23.49 373 LYS A C 1
ATOM 2673 O O . LYS A 1 373 ? 37.812 33.380 96.344 1.00 26.40 373 LYS A O 1
ATOM 2679 N N . ASN A 1 374 ? 38.414 35.551 96.417 1.00 25.15 374 ASN A N 1
ATOM 2680 C CA . ASN A 1 374 ? 37.131 36.016 95.865 1.00 27.07 374 ASN A CA 1
ATOM 2681 C C . ASN A 1 374 ? 37.064 35.885 94.354 1.00 25.95 374 ASN A C 1
ATOM 2682 O O . ASN A 1 374 ? 35.997 36.095 93.774 1.00 28.53 374 ASN A O 1
ATOM 2687 N N . GLY A 1 375 ? 38.186 35.583 93.710 1.00 25.07 375 GLY A N 1
ATOM 2688 C CA . GLY A 1 375 ? 38.213 35.446 92.264 1.00 24.22 375 GLY A CA 1
ATOM 2689 C C . GLY A 1 375 ? 38.515 36.734 91.507 1.00 24.07 375 GLY A C 1
ATOM 2690 O O . GLY A 1 375 ? 38.654 36.705 90.278 1.00 24.15 375 GLY A O 1
ATOM 2691 N N . ASP A 1 376 ? 38.619 37.860 92.213 1.00 23.74 376 ASP A N 1
ATOM 2692 C CA . ASP A 1 376 ? 38.957 39.133 91.572 1.00 23.88 376 ASP A CA 1
ATOM 2693 C C . ASP A 1 376 ? 40.332 39.087 90.897 1.00 21.36 376 ASP A C 1
ATOM 2694 O O . ASP A 1 376 ? 40.554 39.709 89.858 1.00 22.90 376 ASP A O 1
ATOM 2699 N N . ILE A 1 377 ? 41.257 38.341 91.483 1.00 20.35 377 ILE A N 1
ATOM 2700 C CA . ILE A 1 377 ? 42.482 37.994 90.796 1.00 19.29 377 ILE A CA 1
ATOM 2701 C C . ILE A 1 377 ? 42.505 36.479 90.678 1.00 18.73 377 ILE A C 1
ATOM 2702 O O . ILE A 1 377 ? 42.770 35.790 91.651 1.00 20.55 377 ILE A O 1
ATOM 2707 N N . PRO A 1 378 ? 42.223 35.945 89.484 1.00 18.91 378 PRO A N 1
ATOM 2708 C CA . PRO A 1 378 ? 42.211 34.480 89.353 1.00 19.76 378 PRO A CA 1
ATOM 2709 C C . PRO A 1 378 ? 43.569 33.907 89.696 1.00 18.82 378 PRO A C 1
ATOM 2710 O O . PRO A 1 378 ? 44.586 34.512 89.327 1.00 17.69 378 PRO A O 1
ATOM 2714 N N . GLU A 1 379 ? 43.608 32.779 90.393 1.00 19.33 379 GLU A N 1
ATOM 2715 C CA . GLU A 1 379 ? 44.902 32.192 90.726 1.00 20.13 379 GLU A CA 1
ATOM 2716 C C . GLU A 1 379 ? 45.711 31.921 89.466 1.00 19.46 379 GLU A C 1
ATOM 2717 O O . GLU A 1 379 ? 46.926 31.973 89.500 1.00 17.64 379 GLU A O 1
ATOM 2723 N N . GLN A 1 380 ? 45.061 31.650 88.342 1.00 18.82 380 GLN A N 1
ATOM 2724 C CA . GLN A 1 380 ? 45.811 31.414 87.116 1.00 18.01 380 GLN A CA 1
ATOM 2725 C C . GLN A 1 380 ? 46.571 32.666 86.640 1.00 15.89 380 GLN A C 1
ATOM 2726 O O . GLN A 1 380 ? 47.626 32.568 86.002 1.00 15.64 380 GLN A O 1
ATOM 2732 N N . GLN A 1 381 ? 46.017 33.840 86.912 1.00 14.07 381 GLN A N 1
ATOM 2733 C CA . GLN A 1 381 ? 46.722 35.086 86.638 1.00 13.48 381 GLN A CA 1
ATOM 2734 C C . GLN A 1 381 ? 48.005 35.177 87.476 1.00 11.96 381 GLN A C 1
ATOM 2735 O O . GLN A 1 381 ? 49.068 35.552 86.971 1.00 11.93 381 GLN A O 1
ATOM 2741 N N . ILE A 1 382 ? 47.913 34.844 88.756 1.00 12.43 382 ILE A N 1
ATOM 2742 C CA . ILE A 1 382 ? 49.095 34.768 89.604 1.00 12.43 382 ILE A CA 1
ATOM 2743 C C . ILE A 1 382 ? 50.103 33.770 89.022 1.00 12.04 382 ILE A C 1
ATOM 2744 O O . ILE A 1 382 ? 51.279 34.091 88.901 1.00 11.88 382 ILE A O 1
ATOM 2749 N N . ASN A 1 383 ? 49.657 32.583 88.625 1.00 13.09 383 ASN A N 1
ATOM 2750 C CA . ASN A 1 383 ? 50.585 31.592 88.084 1.00 12.83 383 ASN A CA 1
ATOM 2751 C C . ASN A 1 383 ? 51.290 32.132 86.851 1.00 13.12 383 ASN A C 1
ATOM 2752 O O . ASN A 1 383 ? 52.502 31.984 86.707 1.00 13.43 383 ASN A O 1
ATOM 2757 N N . ASN A 1 384 ? 50.542 32.788 85.969 1.00 13.76 384 ASN A N 1
ATOM 2758 C CA . ASN A 1 384 ? 51.149 33.302 84.743 1.00 12.42 384 ASN A CA 1
ATOM 2759 C C . ASN A 1 384 ? 52.186 34.363 85.061 1.00 12.12 384 ASN A C 1
ATOM 2760 O O . ASN A 1 384 ? 53.235 34.406 84.451 1.00 12.85 384 ASN A O 1
ATOM 2765 N N . SER A 1 385 ? 51.883 35.233 86.019 1.00 11.25 385 SER A N 1
ATOM 2766 C CA . SER A 1 385 ? 52.836 36.269 86.429 1.00 10.14 385 SER A CA 1
ATOM 2767 C C . SER A 1 385 ? 54.099 35.662 87.021 1.00 10.97 385 SER A C 1
ATOM 2768 O O . SER A 1 385 ? 55.207 36.069 86.684 1.00 10.59 385 SER A O 1
ATOM 2771 N N . VAL A 1 386 ? 53.941 34.691 87.910 1.00 9.51 386 VAL A N 1
ATOM 2772 C CA . VAL A 1 386 ? 55.103 34.072 88.524 1.00 9.87 386 VAL A CA 1
ATOM 2773 C C . VAL A 1 386 ? 55.925 33.308 87.487 1.00 10.92 386 VAL A C 1
ATOM 2774 O O . VAL A 1 386 ? 57.159 33.317 87.554 1.00 10.76 386 VAL A O 1
ATOM 2778 N N . GLU A 1 387 ? 55.257 32.687 86.515 1.00 11.94 387 GLU A N 1
ATOM 2779 C CA . GLU A 1 387 ? 55.964 32.047 85.419 1.00 12.21 387 GLU A CA 1
ATOM 2780 C C . GLU A 1 387 ? 56.800 33.024 84.605 1.00 13.53 387 GLU A C 1
ATOM 2781 O O . GLU A 1 387 ? 57.931 32.700 84.223 1.00 14.60 387 GLU A O 1
ATOM 2787 N N . ARG A 1 388 ? 56.288 34.229 84.384 1.00 11.80 388 ARG A N 1
ATOM 2788 C CA . ARG A 1 388 ? 57.087 35.258 83.690 1.00 11.19 388 ARG A CA 1
ATOM 2789 C C . ARG A 1 388 ? 58.342 35.596 84.499 1.00 9.59 388 ARG A C 1
ATOM 2790 O O . ARG A 1 388 ? 59.419 35.782 83.944 1.00 10.44 388 ARG A O 1
ATOM 2798 N N . ILE A 1 389 ? 58.182 35.740 85.809 1.00 8.85 389 ILE A N 1
ATOM 2799 C CA . ILE A 1 389 ? 59.300 36.095 86.668 1.00 9.71 389 ILE A CA 1
ATOM 2800 C C . ILE A 1 389 ? 60.347 34.983 86.666 1.00 9.72 389 ILE A C 1
ATOM 2801 O O . ILE A 1 389 ? 61.538 35.249 86.493 1.00 10.18 389 ILE A O 1
ATOM 2806 N N . ILE A 1 390 ? 59.917 33.738 86.887 1.00 9.49 390 ILE A N 1
ATOM 2807 C CA . ILE A 1 390 ? 60.833 32.600 86.919 1.00 8.47 390 ILE A CA 1
ATOM 2808 C C . ILE A 1 390 ? 61.490 32.431 85.549 1.00 10.43 390 ILE A C 1
ATOM 2809 O O . ILE A 1 390 ? 62.681 32.154 85.459 1.00 11.17 390 ILE A O 1
ATOM 2814 N N . SER A 1 391 ? 60.724 32.610 84.485 1.00 11.15 391 SER A N 1
ATOM 2815 C CA . SER A 1 391 ? 61.270 32.479 83.143 1.00 11.76 391 SER A CA 1
ATOM 2816 C C . SER A 1 391 ? 62.395 33.497 82.922 1.00 11.77 391 SER A C 1
ATOM 2817 O O . SER A 1 391 ? 63.423 33.162 82.349 1.00 12.41 391 SER A O 1
ATOM 2820 N N . LEU A 1 392 ? 62.211 34.737 83.375 1.00 10.00 392 LEU A N 1
ATOM 2821 C CA . LEU A 1 392 ? 63.256 35.748 83.241 1.00 10.53 392 LEU A CA 1
ATOM 2822 C C . LEU A 1 392 ? 64.484 35.387 84.069 1.00 10.09 392 LEU A C 1
ATOM 2823 O O . LEU A 1 392 ? 65.612 35.549 83.620 1.00 10.50 392 LEU A O 1
ATOM 2828 N N . LYS A 1 393 ? 64.259 34.879 85.279 1.00 8.95 393 LYS A N 1
ATOM 2829 C CA . LYS A 1 393 ? 65.374 34.442 86.116 1.00 9.31 393 LYS A CA 1
ATOM 2830 C C . LYS A 1 393 ? 66.181 33.335 85.431 1.00 11.56 393 LYS A C 1
ATOM 2831 O O . LYS A 1 393 ? 67.420 33.318 85.514 1.00 13.09 393 LYS A O 1
ATOM 2837 N N . ILE A 1 394 ? 65.496 32.413 84.755 1.00 11.21 394 ILE A N 1
ATOM 2838 C CA . ILE A 1 394 ? 66.187 31.379 84.005 1.00 12.09 394 ILE A CA 1
ATOM 2839 C C . ILE A 1 394 ? 66.911 31.962 82.781 1.00 13.40 394 ILE A C 1
ATOM 2840 O O . ILE A 1 394 ? 68.085 31.698 82.547 1.00 13.36 394 ILE A O 1
ATOM 2845 N N . LYS A 1 395 ? 66.214 32.807 82.044 1.00 11.97 395 LYS A N 1
ATOM 2846 C CA . LYS A 1 395 ? 66.734 33.358 80.799 1.00 13.11 395 LYS A CA 1
ATOM 2847 C C . LYS A 1 395 ? 68.033 34.109 81.020 1.00 13.70 395 LYS A C 1
ATOM 2848 O O . LYS A 1 395 ? 68.970 34.007 80.219 1.00 15.83 395 LYS A O 1
ATOM 2854 N N . ARG A 1 396 ? 68.083 34.874 82.104 1.00 12.69 396 ARG A N 1
ATOM 2855 C CA . ARG A 1 396 ? 69.244 35.711 82.376 1.00 12.63 396 ARG A CA 1
ATOM 2856 C C . ARG A 1 396 ? 70.267 35.046 83.316 1.00 14.20 396 ARG A C 1
ATOM 2857 O O . ARG A 1 396 ? 71.197 35.687 83.786 1.00 16.27 396 ARG A O 1
ATOM 2865 N N . GLY A 1 397 ? 70.121 33.750 83.555 1.00 13.80 397 GLY A N 1
ATOM 2866 C CA . GLY A 1 397 ? 71.160 33.023 84.265 1.00 15.39 397 GLY A CA 1
ATOM 2867 C C . GLY A 1 397 ? 71.192 33.305 85.759 1.00 14.68 397 GLY A C 1
ATOM 2868 O O . GLY A 1 397 ? 72.205 33.119 86.403 1.00 16.85 397 GLY A O 1
ATOM 2869 N N . MET A 1 398 ? 70.077 33.752 86.318 1.00 13.55 398 MET A N 1
ATOM 2870 C CA . MET A 1 398 ? 69.947 33.921 87.766 1.00 13.52 398 MET A CA 1
ATOM 2871 C C . MET A 1 398 ? 69.614 32.615 88.489 1.00 14.46 398 MET A C 1
ATOM 2872 O O . MET A 1 398 ? 69.915 32.469 89.665 1.00 15.33 398 MET A O 1
ATOM 2877 N N . TYR A 1 399 ? 68.968 31.696 87.775 1.00 14.60 399 TYR A N 1
ATOM 2878 C CA . TYR A 1 399 ? 68.366 30.491 88.352 1.00 14.71 399 TYR A CA 1
ATOM 2879 C C . TYR A 1 399 ? 68.466 29.373 87.327 1.00 16.87 399 TYR A C 1
ATOM 2880 O O . TYR A 1 399 ? 67.875 29.477 86.259 1.00 17.36 399 TYR A O 1
ATOM 2889 N N . PRO A 1 400 ? 69.236 28.312 87.618 1.00 18.60 400 PRO A N 1
ATOM 2890 C CA . PRO A 1 400 ? 70.040 28.066 88.817 1.00 20.79 400 PRO A CA 1
ATOM 2891 C C . PRO A 1 400 ? 71.183 29.073 88.944 1.00 21.22 400 PRO A C 1
ATOM 2892 O O . PRO A 1 400 ? 71.655 29.614 87.947 1.00 21.38 400 PRO A O 1
ATOM 2896 N N . ALA A 1 401 ? 71.620 29.322 90.166 1.00 23.17 401 ALA A N 1
ATOM 2897 C CA . ALA A 1 401 ? 72.763 30.195 90.393 1.00 25.22 401 ALA A CA 1
ATOM 2898 C C . ALA A 1 401 ? 73.996 29.603 89.712 1.00 27.86 401 ALA A C 1
ATOM 2899 O O . ALA A 1 401 ? 74.209 28.389 89.743 1.00 28.47 401 ALA A O 1
ATOM 2901 N N . ARG A 1 402 ? 74.804 30.463 89.099 1.00 29.72 402 ARG A N 1
ATOM 2902 C CA . ARG A 1 402 ? 75.869 30.023 88.206 1.00 32.77 402 ARG A CA 1
ATOM 2903 C C . ARG A 1 402 ? 77.276 30.171 88.779 1.00 33.09 402 ARG A C 1
ATOM 2904 O O . ARG A 1 402 ? 78.209 29.511 88.323 1.00 33.60 402 ARG A O 1
ATOM 2912 N N . ASN A 1 403 ? 77.431 31.044 89.764 1.00 32.74 403 ASN A N 1
ATOM 2913 C CA . ASN A 1 403 ? 78.755 31.426 90.230 1.00 33.91 403 ASN A CA 1
ATOM 2914 C C . ASN A 1 403 ? 79.148 30.665 91.492 1.00 34.84 403 ASN A C 1
ATOM 2915 O O . ASN A 1 403 ? 78.526 30.837 92.541 1.00 35.46 403 ASN A O 1
ATOM 2920 N N . SER A 1 404 ? 80.188 29.840 91.388 1.00 35.10 404 SER A N 1
ATOM 2921 C CA . SER A 1 404 ? 80.658 29.045 92.520 1.00 35.02 404 SER A CA 1
ATOM 2922 C C . SER A 1 404 ? 81.880 29.635 93.230 1.00 32.58 404 SER A C 1
ATOM 2923 O O . SER A 1 404 ? 82.458 28.988 94.105 1.00 33.93 404 SER A O 1
ATOM 2926 N N . ASP A 1 405 ? 82.291 30.845 92.863 1.00 30.22 405 ASP A N 1
ATOM 2927 C CA . ASP A 1 405 ? 83.420 31.480 93.542 1.00 28.51 405 ASP A CA 1
ATOM 2928 C C . ASP A 1 405 ? 83.035 31.812 94.967 1.00 25.57 405 ASP A C 1
ATOM 2929 O O . ASP A 1 405 ? 81.869 32.061 95.255 1.00 25.90 405 ASP A O 1
ATOM 2934 N N . SER A 1 406 ? 84.022 31.832 95.853 1.00 23.72 406 SER A N 1
ATOM 2935 C CA . SER A 1 406 ? 83.827 32.322 97.208 1.00 22.23 406 SER A CA 1
ATOM 2936 C C . SER A 1 406 ? 83.568 33.823 97.154 1.00 20.62 406 SER A C 1
ATOM 2937 O O . SER A 1 406 ? 83.900 34.474 96.178 1.00 20.47 406 SER A O 1
ATOM 2940 N N . THR A 1 407 ? 83.008 34.361 98.226 1.00 19.45 407 THR A N 1
ATOM 2941 C CA . THR A 1 407 ? 82.731 35.787 98.292 1.00 18.15 407 THR A CA 1
ATOM 2942 C C . THR A 1 407 ? 84.040 36.572 98.158 1.00 19.24 407 THR A C 1
ATOM 2943 O O . THR A 1 407 ? 84.092 37.582 97.473 1.00 18.09 407 THR A O 1
ATOM 2947 N N . LYS A 1 408 ? 85.097 36.100 98.810 1.00 20.38 408 LYS A N 1
ATOM 2948 C CA . LYS A 1 408 ? 86.373 36.788 98.764 1.00 21.25 408 LYS A CA 1
ATOM 2949 C C . LYS A 1 408 ? 86.864 36.874 97.323 1.00 21.78 408 LYS A C 1
ATOM 2950 O O . LYS A 1 408 ? 87.377 37.925 96.894 1.00 21.77 408 LYS A O 1
ATOM 2956 N N . GLU A 1 409 ? 86.715 35.768 96.588 1.00 22.19 409 GLU A N 1
ATOM 2957 C CA . GLU A 1 409 ? 87.100 35.702 95.179 1.00 22.25 409 GLU A CA 1
ATOM 2958 C C . GLU A 1 409 ? 86.263 36.680 94.340 1.00 19.74 409 GLU A C 1
ATOM 2959 O O . GLU A 1 409 ? 86.787 37.391 93.488 1.00 20.87 409 GLU A O 1
ATOM 2965 N N . LYS A 1 410 ? 84.959 36.713 94.569 1.00 17.41 410 LYS A N 1
ATOM 2966 C CA . LYS A 1 410 ? 84.090 37.634 93.841 1.00 16.41 410 LYS A CA 1
ATOM 2967 C C . LYS A 1 410 ? 84.442 39.089 94.140 1.00 15.98 410 LYS A C 1
ATOM 2968 O O . LYS A 1 410 ? 84.397 39.936 93.262 1.00 16.00 410 LYS A O 1
ATOM 2974 N N . ILE A 1 411 ? 84.790 39.379 95.388 1.00 16.69 411 ILE A N 1
ATOM 2975 C CA . ILE A 1 411 ? 85.185 40.723 95.774 1.00 16.95 411 ILE A CA 1
ATOM 2976 C C . ILE A 1 411 ? 86.427 41.157 94.999 1.00 16.84 411 ILE A C 1
ATOM 2977 O O . ILE A 1 411 ? 86.460 42.238 94.415 1.00 17.29 411 ILE A O 1
ATOM 2982 N N . ALA A 1 412 ? 87.445 40.299 94.995 1.00 18.61 412 ALA A N 1
ATOM 2983 C CA . ALA A 1 412 ? 88.682 40.606 94.317 1.00 20.37 412 ALA A CA 1
ATOM 2984 C C . ALA A 1 412 ? 88.432 40.842 92.837 1.00 18.73 412 ALA A C 1
ATOM 2985 O O . ALA A 1 412 ? 88.953 41.788 92.259 1.00 20.77 412 ALA A O 1
ATOM 2987 N N . LYS A 1 413 ? 87.592 40.017 92.221 1.00 19.28 413 LYS A N 1
ATOM 2988 C CA . LYS A 1 413 ? 87.301 40.189 90.802 1.00 19.16 413 LYS A CA 1
ATOM 2989 C C . LYS A 1 413 ? 86.559 41.489 90.533 1.00 17.45 413 LYS A C 1
ATOM 2990 O O . LYS A 1 413 ? 86.854 42.208 89.565 1.00 17.93 413 LYS A O 1
ATOM 2996 N N . ALA A 1 414 ? 85.613 41.808 91.403 1.00 15.52 414 ALA A N 1
ATOM 2997 C CA . ALA A 1 414 ? 84.788 42.984 91.197 1.00 14.65 414 ALA A CA 1
ATOM 2998 C C . ALA A 1 414 ? 85.610 44.259 91.332 1.00 16.57 414 ALA A C 1
ATOM 2999 O O . ALA A 1 414 ? 85.368 45.241 90.641 1.00 15.57 414 ALA A O 1
ATOM 3001 N N . LYS A 1 415 ? 86.596 44.244 92.224 1.00 16.69 415 LYS A N 1
ATOM 3002 C CA . LYS A 1 415 ? 87.399 45.439 92.448 1.00 18.04 415 LYS A CA 1
ATOM 3003 C C . LYS A 1 415 ? 88.274 45.779 91.252 1.00 18.80 415 LYS A C 1
ATOM 3004 O O . LYS A 1 415 ? 88.680 46.922 91.103 1.00 21.03 415 LYS A O 1
ATOM 3010 N N . LYS A 1 416 ? 88.555 44.800 90.400 1.00 17.61 416 LYS A N 1
ATOM 3011 C CA . LYS A 1 416 ? 89.311 45.045 89.172 1.00 18.81 416 LYS A CA 1
ATOM 3012 C C . LYS A 1 416 ? 88.429 45.492 88.015 1.00 17.69 416 LYS A C 1
ATOM 3013 O O . LYS A 1 416 ? 88.932 45.997 87.019 1.00 20.89 416 LYS A O 1
ATOM 3019 N N . ILE A 1 417 ? 87.124 45.292 88.139 1.00 15.15 417 ILE A N 1
ATOM 3020 C CA . ILE A 1 417 ? 86.166 45.609 87.066 1.00 14.29 417 ILE A CA 1
ATOM 3021 C C . ILE A 1 417 ? 85.381 46.901 87.313 1.00 12.80 417 ILE A C 1
ATOM 3022 O O . ILE A 1 417 ? 85.218 47.734 86.402 1.00 13.39 417 ILE A O 1
ATOM 3027 N N . VAL A 1 418 ? 84.859 47.058 88.518 1.00 12.68 418 VAL A N 1
ATOM 3028 C CA . VAL A 1 418 ? 83.952 48.162 88.808 1.00 13.32 418 VAL A CA 1
ATOM 3029 C C . VAL A 1 418 ? 84.759 49.449 88.932 1.00 14.02 418 VAL A C 1
ATOM 3030 O O . VAL A 1 418 ? 85.651 49.563 89.773 1.00 15.18 418 VAL A O 1
ATOM 3034 N N . GLY A 1 419 ? 84.480 50.412 88.058 1.00 12.94 419 GLY A N 1
ATOM 3035 C CA . GLY A 1 419 ? 85.258 51.636 88.005 1.00 13.76 419 GLY A CA 1
ATOM 3036 C C . GLY A 1 419 ? 86.670 51.485 87.464 1.00 14.61 419 GLY A C 1
ATOM 3037 O O . GLY A 1 419 ? 87.508 52.334 87.729 1.00 16.30 419 GLY A O 1
ATOM 3038 N N . SER A 1 420 ? 86.912 50.433 86.684 1.00 14.27 420 SER A N 1
ATOM 3039 C CA . SER A 1 420 ? 88.232 50.166 86.110 1.00 15.32 420 SER A CA 1
ATOM 3040 C C . SER A 1 420 ? 88.702 51.292 85.203 1.00 14.12 420 SER A C 1
ATOM 3041 O O . SER A 1 420 ? 87.935 52.086 84.668 1.00 15.55 420 SER A O 1
ATOM 3044 N N . LYS A 1 421 ? 89.997 51.364 85.011 1.00 15.43 421 LYS A N 1
ATOM 3045 C CA . LYS A 1 421 ? 90.565 52.381 84.168 1.00 17.49 421 LYS A CA 1
ATOM 3046 C C . LYS A 1 421 ? 90.032 52.335 82.734 1.00 17.14 421 LYS A C 1
ATOM 3047 O O . LYS A 1 421 ? 89.767 53.372 82.136 1.00 16.97 421 LYS A O 1
ATOM 3053 N N . GLN A 1 422 ? 89.844 51.142 82.189 1.00 18.16 422 GLN A N 1
ATOM 3054 C CA . GLN A 1 422 ? 89.273 51.004 80.854 1.00 18.02 422 GLN A CA 1
ATOM 3055 C C . GLN A 1 422 ? 87.853 51.578 80.816 1.00 15.65 422 GLN A C 1
ATOM 3056 O O . GLN A 1 422 ? 87.449 52.221 79.837 1.00 17.03 422 GLN A O 1
ATOM 3062 N N . HIS A 1 423 ? 87.089 51.353 81.876 1.00 13.61 423 HIS A N 1
ATOM 3063 C CA . HIS A 1 423 ? 85.724 51.899 81.929 1.00 11.56 423 HIS A CA 1
ATOM 3064 C C . HIS A 1 423 ? 85.759 53.411 82.046 1.00 12.13 423 HIS A C 1
ATOM 3065 O O . HIS A 1 423 ? 84.955 54.098 81.426 1.00 11.47 423 HIS A O 1
ATOM 3072 N N . LEU A 1 424 ? 86.689 53.939 82.831 1.00 12.10 424 LEU A N 1
ATOM 3073 C CA . LEU A 1 424 ? 86.812 55.399 82.947 1.00 13.08 424 LEU A CA 1
ATOM 3074 C C . LEU A 1 424 ? 87.214 56.038 81.627 1.00 13.49 424 LEU A C 1
ATOM 3075 O O . LEU A 1 424 ? 86.749 57.131 81.286 1.00 13.22 424 LEU A O 1
ATOM 3080 N N . LYS A 1 425 ? 88.074 55.357 80.879 1.00 14.12 425 LYS A N 1
ATOM 3081 C CA . LYS A 1 425 ? 88.480 55.849 79.578 1.00 15.80 425 LYS A CA 1
ATOM 3082 C C . LYS A 1 425 ? 87.269 55.929 78.646 1.00 14.94 425 LYS A C 1
ATOM 3083 O O . LYS A 1 425 ? 87.077 56.925 77.947 1.00 14.22 425 LYS A O 1
ATOM 3089 N N . ALA A 1 426 ? 86.443 54.890 78.642 1.00 14.11 426 ALA A N 1
ATOM 3090 C CA . ALA A 1 426 ? 85.236 54.922 77.840 1.00 13.71 426 ALA A CA 1
ATOM 3091 C C . ALA A 1 426 ? 84.327 56.054 78.270 1.00 12.26 426 ALA A C 1
ATOM 3092 O O . ALA A 1 426 ? 83.755 56.741 77.418 1.00 12.03 426 ALA A O 1
ATOM 3094 N N . GLU A 1 427 ? 84.160 56.223 79.579 1.00 10.61 427 GLU A N 1
ATOM 3095 C CA . GLU A 1 427 ? 83.307 57.276 80.117 1.00 10.79 427 GLU A CA 1
ATOM 3096 C C . GLU A 1 427 ? 83.758 58.653 79.667 1.00 10.56 427 GLU A C 1
ATOM 3097 O O . GLU A 1 427 ? 82.955 59.488 79.262 1.00 11.15 427 GLU A O 1
ATOM 3103 N N . LYS A 1 428 ? 85.053 58.889 79.731 1.00 10.32 428 LYS A N 1
ATOM 3104 C CA . LYS A 1 428 ? 85.625 60.163 79.335 1.00 10.68 428 LYS A CA 1
ATOM 3105 C C . LYS A 1 428 ? 85.379 60.433 77.852 1.00 11.83 428 LYS A C 1
ATOM 3106 O O . LYS A 1 428 ? 84.985 61.528 77.485 1.00 11.99 428 LYS A O 1
ATOM 3112 N N . LYS A 1 429 ? 85.595 59.439 77.002 1.00 11.82 429 LYS A N 1
ATOM 3113 C CA . LYS A 1 429 ? 85.397 59.622 75.567 1.00 13.27 429 LYS A CA 1
ATOM 3114 C C . LYS A 1 429 ? 83.944 59.955 75.273 1.00 12.56 429 LYS A C 1
ATOM 3115 O O . LYS A 1 429 ? 83.658 60.845 74.484 1.00 12.07 429 LYS A O 1
ATOM 3121 N N . LEU A 1 430 ? 83.019 59.248 75.916 1.00 11.95 430 LEU A N 1
ATOM 3122 C CA . LEU A 1 430 ? 81.595 59.496 75.682 1.00 11.25 430 LEU A CA 1
ATOM 3123 C C . LEU A 1 430 ? 81.156 60.861 76.189 1.00 10.65 430 LEU A C 1
ATOM 3124 O O . LEU A 1 430 ? 80.435 61.561 75.499 1.00 11.59 430 LEU A O 1
ATOM 3129 N N . ALA A 1 431 ? 81.607 61.264 77.372 1.00 9.94 431 ALA A N 1
ATOM 3130 C CA . ALA A 1 431 ? 81.247 62.557 77.910 1.00 10.12 431 ALA A CA 1
ATOM 3131 C C . ALA A 1 431 ? 81.791 63.675 77.049 1.00 10.98 431 ALA A C 1
ATOM 3132 O O . ALA A 1 431 ? 81.091 64.680 76.832 1.00 10.08 431 ALA A O 1
ATOM 3134 N N . GLU A 1 432 ? 83.021 63.521 76.566 1.00 11.49 432 GLU A N 1
ATOM 3135 C CA . GLU A 1 432 ? 83.628 64.549 75.717 1.00 11.36 432 GLU A CA 1
ATOM 3136 C C . GLU A 1 432 ? 82.925 64.666 74.376 1.00 11.21 432 GLU A C 1
ATOM 3137 O O . GLU A 1 432 ? 82.668 65.777 73.920 1.00 11.43 432 GLU A O 1
ATOM 3143 N N . LYS A 1 433 ? 82.562 63.540 73.765 1.00 11.29 433 LYS A N 1
ATOM 3144 C CA . LYS A 1 433 ? 81.804 63.566 72.504 1.00 12.70 433 LYS A CA 1
ATOM 3145 C C . LYS A 1 433 ? 80.491 64.283 72.647 1.00 11.07 433 LYS A C 1
ATOM 3146 O O . LYS A 1 433 ? 80.062 65.004 71.745 1.00 11.24 433 LYS A O 1
ATOM 3152 N N . ALA A 1 434 ? 79.849 64.085 73.786 1.00 9.37 434 ALA A N 1
ATOM 3153 C CA . ALA A 1 434 ? 78.496 64.584 73.974 1.00 10.34 434 ALA A CA 1
ATOM 3154 C C . ALA A 1 434 ? 78.429 66.092 74.130 1.00 9.68 434 ALA A C 1
ATOM 3155 O O . ALA A 1 434 ? 77.396 66.686 73.870 1.00 10.10 434 ALA A O 1
ATOM 3157 N N . VAL A 1 435 ? 79.505 66.715 74.573 1.00 9.93 435 VAL A N 1
ATOM 3158 C CA . VAL A 1 435 ? 79.489 68.156 74.784 1.00 9.69 435 VAL A CA 1
ATOM 3159 C C . VAL A 1 435 ? 78.992 68.825 73.505 1.00 8.69 435 VAL A C 1
ATOM 3160 O O . VAL A 1 435 ? 79.450 68.515 72.396 1.00 9.40 435 VAL A O 1
ATOM 3164 N N . THR A 1 436 ? 78.064 69.759 73.660 1.00 10.01 436 THR A N 1
ATOM 3165 C CA . THR A 1 436 ? 77.434 70.427 72.536 1.00 9.14 436 THR A CA 1
ATOM 3166 C C . THR A 1 436 ? 77.753 71.905 72.584 1.00 8.84 436 THR A C 1
ATOM 3167 O O . THR A 1 436 ? 77.415 72.601 73.529 1.00 11.07 436 THR A O 1
ATOM 3171 N N . VAL A 1 437 ? 78.446 72.379 71.560 1.00 10.24 437 VAL A N 1
ATOM 3172 C CA . VAL A 1 437 ? 78.797 73.780 71.468 1.00 11.01 437 VAL A CA 1
ATOM 3173 C C . VAL A 1 437 ? 77.681 74.495 70.739 1.00 10.18 437 VAL A C 1
ATOM 3174 O O . VAL A 1 437 ? 77.380 74.188 69.576 1.00 10.94 437 VAL A O 1
ATOM 3178 N N . LEU A 1 438 ? 77.110 75.499 71.390 1.00 10.64 438 LEU A N 1
ATOM 3179 C CA . LEU A 1 438 ? 75.957 76.194 70.823 1.00 11.30 438 LEU A CA 1
ATOM 3180 C C . LEU A 1 438 ? 76.349 77.558 70.289 1.00 12.95 438 LEU A C 1
ATOM 3181 O O . LEU A 1 438 ? 75.711 78.065 69.375 1.00 13.73 438 LEU A O 1
ATOM 3186 N N . LYS A 1 439 ? 77.371 78.162 70.886 1.00 16.11 439 LYS A N 1
ATOM 3187 C CA . LYS A 1 439 ? 77.915 79.428 70.408 1.00 14.86 439 LYS A CA 1
ATOM 3188 C C . LYS A 1 439 ? 79.406 79.466 70.654 1.00 13.58 439 LYS A C 1
ATOM 3189 O O . LYS A 1 439 ? 79.893 79.045 71.698 1.00 14.15 439 LYS A O 1
ATOM 3195 N N . ASN A 1 440 ? 80.125 80.010 69.687 1.00 14.41 440 ASN A N 1
ATOM 3196 C CA . ASN A 1 440 ? 81.540 80.277 69.843 1.00 15.48 440 ASN A CA 1
ATOM 3197 C C . ASN A 1 440 ? 81.942 81.357 68.864 1.00 17.13 440 ASN A C 1
ATOM 3198 O O . ASN A 1 440 ? 82.469 81.070 67.805 1.00 17.87 440 ASN A O 1
ATOM 3203 N N . GLU A 1 441 ? 81.681 82.604 69.225 1.00 18.01 441 GLU A N 1
ATOM 3204 C CA . GLU A 1 441 ? 81.921 83.713 68.315 1.00 20.81 441 GLU A CA 1
ATOM 3205 C C . GLU A 1 441 ? 83.371 84.145 68.366 1.00 22.31 441 GLU A C 1
ATOM 3206 O O . GLU A 1 441 ? 83.951 84.247 69.429 1.00 21.17 441 GLU A O 1
ATOM 3212 N N . GLN A 1 442 ? 83.953 84.344 67.191 1.00 22.76 442 GLN A N 1
ATOM 3213 C CA . GLN A 1 442 ? 85.305 84.878 67.052 1.00 26.61 442 GLN A CA 1
ATOM 3214 C C . GLN A 1 442 ? 86.319 84.088 67.880 1.00 23.68 442 GLN A C 1
ATOM 3215 O O . GLN A 1 442 ? 87.218 84.651 68.497 1.00 24.67 442 GLN A O 1
ATOM 3221 N N . HIS A 1 443 ? 86.161 82.774 67.878 1.00 22.22 443 HIS A N 1
ATOM 3222 C CA . HIS A 1 443 ? 87.113 81.884 68.521 1.00 20.71 443 HIS A CA 1
ATOM 3223 C C . HIS A 1 443 ? 87.355 82.260 69.979 1.00 17.54 443 HIS A C 1
ATOM 3224 O O . HIS A 1 443 ? 88.480 82.216 70.481 1.00 18.66 443 HIS A O 1
ATOM 3231 N N . THR A 1 444 ? 86.276 82.593 70.668 1.00 15.64 444 THR A N 1
ATOM 3232 C CA . THR A 1 444 ? 86.331 82.818 72.103 1.00 15.19 444 THR A CA 1
ATOM 3233 C C . THR A 1 444 ? 86.858 81.557 72.796 1.00 13.24 444 THR A C 1
ATOM 3234 O O . THR A 1 444 ? 87.693 81.623 73.706 1.00 15.01 444 THR A O 1
ATOM 3238 N N . LEU A 1 445 ? 86.365 80.401 72.352 1.00 14.64 445 LEU A N 1
ATOM 3239 C CA . LEU A 1 445 ? 86.903 79.117 72.752 1.00 14.64 445 LEU A CA 1
ATOM 3240 C C . LEU A 1 445 ? 87.776 78.593 71.627 1.00 15.42 445 LEU A C 1
ATOM 3241 O O . LEU A 1 445 ? 87.457 78.801 70.465 1.00 16.77 445 LEU A O 1
ATOM 3246 N N . PRO A 1 446 ? 88.845 77.854 71.968 1.00 16.83 446 PRO A N 1
ATOM 3247 C CA . PRO A 1 446 ? 89.219 77.515 73.342 1.00 15.69 446 PRO A CA 1
ATOM 3248 C C . PRO A 1 446 ? 89.904 78.669 74.052 1.00 15.33 446 PRO A C 1
ATOM 3249 O O . PRO A 1 446 ? 90.554 79.481 73.398 1.00 16.46 446 PRO A O 1
ATOM 3253 N N . PHE A 1 447 ? 89.755 78.746 75.369 1.00 15.30 447 PHE A N 1
ATOM 3254 C CA . PHE A 1 447 ? 90.566 79.660 76.148 1.00 15.54 447 PHE A CA 1
ATOM 3255 C C . PHE A 1 447 ? 92.022 79.190 76.095 1.00 16.93 447 PHE A C 1
ATOM 3256 O O . PHE A 1 447 ? 92.311 77.991 76.274 1.00 17.34 447 PHE A O 1
ATOM 3264 N N . LYS A 1 448 ? 92.937 80.135 75.902 1.00 19.27 448 LYS A N 1
ATOM 3265 C CA . LYS A 1 448 ? 94.374 79.859 75.863 1.00 20.71 448 LYS A CA 1
ATOM 3266 C C . LYS A 1 448 ? 95.083 80.831 76.804 1.00 20.17 448 LYS A C 1
ATOM 3267 O O . LYS A 1 448 ? 95.723 81.774 76.357 1.00 22.33 448 LYS A O 1
ATOM 3273 N N . PRO A 1 449 ? 94.943 80.618 78.115 1.00 19.72 449 PRO A N 1
ATOM 3274 C CA . PRO A 1 449 ? 95.390 81.630 79.078 1.00 20.52 449 PRO A CA 1
ATOM 3275 C C . PRO A 1 449 ? 96.908 81.758 79.157 1.00 21.67 449 PRO A C 1
ATOM 3276 O O . PRO A 1 449 ? 97.618 80.752 79.205 1.00 23.03 449 PRO A O 1
ATOM 3280 N N . LYS A 1 450 ? 97.404 82.989 79.196 1.00 23.68 450 LYS A N 1
ATOM 3281 C CA . LYS A 1 450 ? 98.823 83.189 79.419 1.00 26.38 450 LYS A CA 1
ATOM 3282 C C . LYS A 1 450 ? 99.116 82.863 80.878 1.00 25.35 450 LYS A C 1
ATOM 3283 O O . LYS A 1 450 ? 98.220 82.868 81.728 1.00 25.39 450 LYS A O 1
ATOM 3289 N N . LYS A 1 451 ? 100.377 82.576 81.176 1.00 24.23 451 LYS A N 1
ATOM 3290 C CA . LYS A 1 451 ? 100.756 82.263 82.537 1.00 24.51 451 LYS A CA 1
ATOM 3291 C C . LYS A 1 451 ? 100.360 83.397 83.470 1.00 24.16 451 LYS A C 1
ATOM 3292 O O . LYS A 1 451 ? 100.586 84.577 83.171 1.00 27.30 451 LYS A O 1
ATOM 3298 N N . GLY A 1 452 ? 99.787 83.032 84.606 1.00 21.77 452 GLY A N 1
ATOM 3299 C CA . GLY A 1 452 ? 99.398 83.989 85.611 1.00 23.94 452 GLY A CA 1
ATOM 3300 C C . GLY A 1 452 ? 97.998 84.541 85.432 1.00 23.29 452 GLY A C 1
ATOM 3301 O O . GLY A 1 452 ? 97.563 85.338 86.251 1.00 23.52 452 GLY A O 1
ATOM 3302 N N . SER A 1 453 ? 97.297 84.121 84.378 1.00 22.33 453 SER A N 1
ATOM 3303 C CA . SER A 1 453 ? 95.896 84.518 84.189 1.00 22.64 453 SER A CA 1
ATOM 3304 C C . SER A 1 453 ? 95.065 84.122 85.412 1.00 21.62 453 SER A C 1
ATOM 3305 O O . SER A 1 453 ? 95.347 83.119 86.062 1.00 22.19 453 SER A O 1
ATOM 3308 N N . ARG A 1 454 ? 94.048 84.922 85.709 1.00 19.41 454 ARG A N 1
ATOM 3309 C CA . ARG A 1 454 ? 93.099 84.656 86.768 1.00 20.95 454 ARG A CA 1
ATOM 3310 C C . ARG A 1 454 ? 91.828 84.085 86.127 1.00 18.25 454 ARG A C 1
ATOM 3311 O O . ARG A 1 454 ? 91.209 84.738 85.297 1.00 19.18 454 ARG A O 1
ATOM 3319 N N . ILE A 1 455 ? 91.455 82.869 86.498 1.00 17.45 455 ILE A N 1
ATOM 3320 C CA . ILE A 1 455 ? 90.226 82.253 86.011 1.00 16.04 455 ILE A CA 1
ATOM 3321 C C . ILE A 1 455 ? 89.214 82.246 87.138 1.00 15.72 455 ILE A C 1
ATOM 3322 O O . ILE A 1 455 ? 89.487 81.737 88.230 1.00 17.42 455 ILE A O 1
ATOM 3327 N N . LEU A 1 456 ? 88.057 82.846 86.880 1.00 14.91 456 LEU A N 1
ATOM 3328 C CA . LEU A 1 456 ? 86.962 82.859 87.833 1.00 15.77 456 LEU A CA 1
ATOM 3329 C C . LEU A 1 456 ? 85.964 81.760 87.474 1.00 14.96 456 LEU A C 1
ATOM 3330 O O . LEU A 1 456 ? 85.473 81.681 86.341 1.00 15.82 456 LEU A O 1
ATOM 3335 N N . ILE A 1 457 ? 85.665 80.921 88.458 1.00 14.27 457 ILE A N 1
ATOM 3336 C CA . ILE A 1 457 ? 84.810 79.763 88.266 1.00 13.14 457 ILE A CA 1
ATOM 3337 C C . ILE A 1 457 ? 83.512 80.002 89.018 1.00 13.85 457 ILE A C 1
ATOM 3338 O O . ILE A 1 457 ? 83.529 80.154 90.235 1.00 14.00 457 ILE A O 1
ATOM 3343 N N . VAL A 1 458 ? 82.394 80.032 88.303 1.00 12.58 458 VAL A N 1
ATOM 3344 C CA . VAL A 1 458 ? 81.124 80.451 88.862 1.00 12.74 458 VAL A CA 1
ATOM 3345 C C . VAL A 1 458 ? 80.127 79.324 88.632 1.00 12.18 458 VAL A C 1
ATOM 3346 O O . VAL A 1 458 ? 79.943 78.882 87.499 1.00 12.85 458 VAL A O 1
ATOM 3350 N N . ALA A 1 459 ? 79.514 78.821 89.695 1.00 11.81 459 ALA A N 1
ATOM 3351 C CA . ALA A 1 459 ? 78.494 77.790 89.542 1.00 11.57 459 ALA A CA 1
ATOM 3352 C C . ALA A 1 459 ? 77.566 77.800 90.736 1.00 11.88 459 ALA A C 1
ATOM 3353 O O . ALA A 1 459 ? 77.891 78.392 91.758 1.00 12.71 459 ALA A O 1
ATOM 3355 N N . PRO A 1 460 ? 76.411 77.129 90.619 1.00 12.66 460 PRO A N 1
ATOM 3356 C CA . PRO A 1 460 ? 75.472 77.172 91.740 1.00 12.22 460 PRO A CA 1
ATOM 3357 C C . PRO A 1 460 ? 76.024 76.606 93.033 1.00 13.26 460 PRO A C 1
ATOM 3358 O O . PRO A 1 460 ? 75.845 77.232 94.071 1.00 13.17 460 PRO A O 1
ATOM 3362 N N . TYR A 1 461 ? 76.664 75.453 92.963 1.00 13.34 461 TYR A N 1
ATOM 3363 C CA . TYR A 1 461 ? 76.984 74.673 94.153 1.00 13.55 461 TYR A CA 1
ATOM 3364 C C . TYR A 1 461 ? 78.469 74.382 94.259 1.00 14.15 461 TYR A C 1
ATOM 3365 O O . TYR A 1 461 ? 79.165 74.228 93.265 1.00 12.74 461 TYR A O 1
ATOM 3374 N N . GLU A 1 462 ? 78.941 74.242 95.484 1.00 14.56 462 GLU A N 1
ATOM 3375 C CA . GLU A 1 462 ? 80.368 74.072 95.727 1.00 15.70 462 GLU A CA 1
ATOM 3376 C C . GLU A 1 462 ? 80.961 72.839 95.040 1.00 16.00 462 GLU A C 1
ATOM 3377 O O . GLU A 1 462 ? 82.094 72.863 94.570 1.00 15.15 462 GLU A O 1
ATOM 3383 N N . GLU A 1 463 ? 80.194 71.764 94.943 1.00 13.59 463 GLU A N 1
ATOM 3384 C CA . GLU A 1 463 ? 80.713 70.570 94.290 1.00 14.13 463 GLU A CA 1
ATOM 3385 C C . GLU A 1 463 ? 80.967 70.859 92.801 1.00 12.99 463 GLU A C 1
ATOM 3386 O O . GLU A 1 463 ? 81.852 70.262 92.178 1.00 14.03 463 GLU A O 1
ATOM 3392 N N . GLN A 1 464 ? 80.170 71.758 92.216 1.00 12.14 464 GLN A N 1
ATOM 3393 C CA . GLN A 1 464 ? 80.346 72.076 90.810 1.00 12.88 464 GLN A CA 1
ATOM 3394 C C . GLN A 1 464 ? 81.563 72.959 90.581 1.00 11.93 464 GLN A C 1
ATOM 3395 O O . GLN A 1 464 ? 82.356 72.708 89.678 1.00 11.53 464 GLN A O 1
ATOM 3401 N N . THR A 1 465 ? 81.744 73.987 91.392 1.00 12.19 465 THR A N 1
ATOM 3402 C CA . THR A 1 465 ? 82.958 74.783 91.235 1.00 12.88 465 THR A CA 1
ATOM 3403 C C . THR A 1 465 ? 84.178 73.930 91.541 1.00 13.65 465 THR A C 1
ATOM 3404 O O . THR A 1 465 ? 85.204 74.088 90.908 1.00 13.20 465 THR A O 1
ATOM 3408 N N . ALA A 1 466 ? 84.056 73.005 92.482 1.00 12.89 466 ALA A N 1
ATOM 3409 C CA . ALA A 1 466 ? 85.155 72.108 92.789 1.00 12.61 466 ALA A CA 1
ATOM 3410 C C . ALA A 1 466 ? 85.528 71.224 91.596 1.00 12.73 466 ALA A C 1
ATOM 3411 O O . ALA A 1 466 ? 86.695 71.002 91.330 1.00 13.90 466 ALA A O 1
ATOM 3413 N N . SER A 1 467 ? 84.534 70.726 90.868 1.00 10.82 467 SER A N 1
ATOM 3414 C CA . SER A 1 467 ? 84.815 69.887 89.719 1.00 11.09 467 SER A CA 1
ATOM 3415 C C . SER A 1 467 ? 85.554 70.655 88.634 1.00 12.26 467 SER A C 1
ATOM 3416 O O . SER A 1 467 ? 86.541 70.161 88.085 1.00 13.60 467 SER A O 1
ATOM 3419 N N . ILE A 1 468 ? 85.092 71.873 88.342 1.00 11.90 468 ILE A N 1
ATOM 3420 C CA . ILE A 1 468 ? 85.771 72.728 87.384 1.00 12.28 468 ILE A CA 1
ATOM 3421 C C . ILE A 1 468 ? 87.201 73.023 87.862 1.00 12.25 468 ILE A C 1
ATOM 3422 O O . ILE A 1 468 ? 88.158 72.886 87.094 1.00 12.73 468 ILE A O 1
ATOM 3427 N N . GLU A 1 469 ? 87.355 73.384 89.132 1.00 12.51 469 GLU A N 1
ATOM 3428 C CA . GLU A 1 469 ? 88.666 73.693 89.693 1.00 12.68 469 GLU A CA 1
ATOM 3429 C C . GLU A 1 469 ? 89.613 72.506 89.577 1.00 14.03 469 GLU A C 1
ATOM 3430 O O . GLU A 1 469 ? 90.778 72.661 89.210 1.00 15.57 469 GLU A O 1
ATOM 3436 N N . GLN A 1 470 ? 89.128 71.322 89.917 1.00 13.77 470 GLN A N 1
ATOM 3437 C CA . GLN A 1 470 ? 89.983 70.148 89.921 1.00 15.05 470 GLN A CA 1
ATOM 3438 C C . GLN A 1 470 ? 90.418 69.813 88.497 1.00 14.45 470 GLN A C 1
ATOM 3439 O O . GLN A 1 470 ? 91.544 69.391 88.268 1.00 14.75 470 GLN A O 1
ATOM 3445 N N . THR A 1 471 ? 89.528 70.002 87.536 1.00 13.30 471 THR A N 1
ATOM 3446 C CA . THR A 1 471 ? 89.864 69.703 86.153 1.00 13.36 471 THR A CA 1
ATOM 3447 C C . THR A 1 471 ? 90.938 70.678 85.654 1.00 14.70 471 THR A C 1
ATOM 3448 O O . THR A 1 471 ? 91.890 70.274 84.984 1.00 14.56 471 THR A O 1
ATOM 3452 N N . ILE A 1 472 ? 90.794 71.962 85.988 1.00 13.69 472 ILE A N 1
ATOM 3453 C CA . ILE A 1 472 ? 91.804 72.941 85.593 1.00 13.87 472 ILE A CA 1
ATOM 3454 C C . ILE A 1 472 ? 93.135 72.645 86.285 1.00 14.33 472 ILE A C 1
ATOM 3455 O O . ILE A 1 472 ? 94.182 72.669 85.654 1.00 14.52 472 ILE A O 1
ATOM 3460 N N . HIS A 1 473 ? 93.087 72.320 87.563 1.00 14.65 473 HIS A N 1
ATOM 3461 C CA A HIS A 1 473 ? 94.298 71.983 88.303 0.50 15.97 473 HIS A CA 1
ATOM 3462 C CA B HIS A 1 473 ? 94.308 71.979 88.298 0.50 15.98 473 HIS A CA 1
ATOM 3463 C C . HIS A 1 473 ? 95.032 70.834 87.621 1.00 16.50 473 HIS A C 1
ATOM 3464 O O . HIS A 1 473 ? 96.264 70.844 87.506 1.00 17.32 473 HIS A O 1
ATOM 3477 N N . ASP A 1 474 ? 94.278 69.843 87.162 1.00 15.19 474 ASP A N 1
ATOM 3478 C CA . ASP A 1 474 ? 94.897 68.734 86.475 1.00 16.72 474 ASP A CA 1
ATOM 3479 C C . ASP A 1 474 ? 95.501 69.128 85.135 1.00 16.48 474 ASP A C 1
ATOM 3480 O O . ASP A 1 474 ? 96.572 68.629 84.774 1.00 16.27 474 ASP A O 1
ATOM 3485 N N . LEU A 1 475 ? 94.843 70.036 84.427 1.00 16.88 475 LEU A N 1
ATOM 3486 C CA . LEU A 1 475 ? 95.354 70.522 83.154 1.00 13.86 475 LEU A CA 1
ATOM 3487 C C . LEU A 1 475 ? 96.680 71.239 83.349 1.00 14.12 475 LEU A C 1
ATOM 3488 O O . LEU A 1 475 ? 97.582 71.086 82.543 1.00 16.33 475 LEU A O 1
ATOM 3493 N N . ILE A 1 476 ? 96.794 72.002 84.434 1.00 14.24 476 ILE A N 1
ATOM 3494 C CA . ILE A 1 476 ? 98.053 72.662 84.799 1.00 15.46 476 ILE A CA 1
ATOM 3495 C C . ILE A 1 476 ? 99.132 71.643 85.143 1.00 18.08 476 ILE A C 1
ATOM 3496 O O . ILE A 1 476 ? 100.268 71.748 84.671 1.00 19.23 476 ILE A O 1
ATOM 3501 N N . LYS A 1 477 ? 98.774 70.664 85.963 1.00 17.92 477 LYS A N 1
ATOM 3502 C CA . LYS A 1 477 ? 99.720 69.653 86.427 1.00 19.41 477 LYS A CA 1
ATOM 3503 C C . LYS A 1 477 ? 100.269 68.850 85.250 1.00 18.24 477 LYS A C 1
ATOM 3504 O O . LYS A 1 477 ? 101.434 68.449 85.228 1.00 18.76 477 LYS A O 1
ATOM 3510 N N . ARG A 1 478 ? 99.432 68.628 84.247 1.00 18.83 478 ARG A N 1
ATOM 3511 C CA . ARG A 1 478 ? 99.831 67.839 83.109 1.00 18.24 478 ARG A CA 1
ATOM 3512 C C . ARG A 1 478 ? 100.412 68.690 82.000 1.00 19.71 478 ARG A C 1
ATOM 3513 O O . ARG A 1 478 ? 100.701 68.191 80.916 1.00 20.17 478 ARG A O 1
ATOM 3521 N N . LYS A 1 479 ? 100.578 69.980 82.287 1.00 19.65 479 LYS A N 1
ATOM 3522 C CA . LYS A 1 479 ? 101.241 70.908 81.382 1.00 20.88 479 LYS A CA 1
ATOM 3523 C C . LYS A 1 479 ? 100.463 71.138 80.102 1.00 20.46 479 LYS A C 1
ATOM 3524 O O . LYS A 1 479 ? 101.043 71.433 79.060 1.00 22.68 479 LYS A O 1
ATOM 3530 N N . LYS A 1 480 ? 99.145 70.997 80.181 1.00 18.35 480 LYS A N 1
ATOM 3531 C CA . LYS A 1 480 ? 98.313 71.242 79.008 1.00 20.08 480 LYS A CA 1
ATOM 3532 C C . LYS A 1 480 ? 97.921 72.695 78.887 1.00 20.35 480 LYS A C 1
ATOM 3533 O O . LYS A 1 480 ? 97.597 73.165 77.795 1.00 22.00 480 LYS A O 1
ATOM 3539 N N . ILE A 1 481 ? 97.896 73.399 80.010 1.00 19.11 481 ILE A N 1
ATOM 3540 C CA . ILE A 1 481 ? 97.717 74.843 79.982 1.00 20.20 481 ILE A CA 1
ATOM 3541 C C . ILE A 1 481 ? 98.767 75.442 80.897 1.00 21.30 481 ILE A C 1
ATOM 3542 O O . ILE A 1 481 ? 99.381 74.723 81.700 1.00 20.30 481 ILE A O 1
ATOM 3547 N N . LYS A 1 482 ? 99.002 76.743 80.748 1.00 22.08 482 LYS A N 1
ATOM 3548 C CA . LYS A 1 482 ? 99.941 77.453 81.608 1.00 22.93 482 LYS A CA 1
ATOM 3549 C C . LYS A 1 482 ? 99.372 77.565 83.006 1.00 23.06 482 LYS A C 1
ATOM 3550 O O . LYS A 1 482 ? 98.156 77.528 83.195 1.00 23.30 482 LYS A O 1
ATOM 3556 N N . PRO A 1 483 ? 100.249 77.703 84.000 1.00 22.34 483 PRO A N 1
ATOM 3557 C CA . PRO A 1 483 ? 99.807 77.950 85.368 1.00 23.20 483 PRO A CA 1
ATOM 3558 C C . PRO A 1 483 ? 98.913 79.170 85.407 1.00 23.18 483 PRO A C 1
ATOM 3559 O O . PRO A 1 483 ? 99.259 80.202 84.827 1.00 23.93 483 PRO A O 1
ATOM 3563 N N . VAL A 1 484 ? 97.766 79.031 86.054 1.00 21.92 484 VAL A N 1
ATOM 3564 C CA . VAL A 1 484 ? 96.821 80.123 86.228 1.00 20.69 484 VAL A CA 1
ATOM 3565 C C . VAL A 1 484 ? 96.325 80.038 87.654 1.00 22.34 484 VAL A C 1
ATOM 3566 O O . VAL A 1 484 ? 96.452 78.983 88.295 1.00 24.62 484 VAL A O 1
ATOM 3570 N N . SER A 1 485 ? 95.776 81.135 88.168 1.00 20.55 485 SER A N 1
ATOM 3571 C CA . SER A 1 485 ? 95.202 81.130 89.501 1.00 21.97 485 SER A CA 1
ATOM 3572 C C . SER A 1 485 ? 93.692 81.030 89.355 1.00 21.39 485 SER A C 1
ATOM 3573 O O . SER A 1 485 ? 93.130 81.540 88.398 1.00 24.04 485 SER A O 1
ATOM 3576 N N . LEU A 1 486 ? 93.055 80.392 90.323 1.00 20.83 486 LEU A N 1
ATOM 3577 C CA . LEU A 1 486 ? 91.645 80.066 90.252 1.00 20.90 486 LEU A CA 1
ATOM 3578 C C . LEU A 1 486 ? 90.941 80.633 91.462 1.00 21.56 486 LEU A C 1
ATOM 3579 O O . LEU A 1 486 ? 91.484 80.645 92.557 1.00 24.34 486 LEU A O 1
ATOM 3584 N N . SER A 1 487 ? 89.733 81.132 91.263 1.00 19.81 487 SER A N 1
ATOM 3585 C CA . SER A 1 487 ? 88.878 81.484 92.377 1.00 20.40 487 SER A CA 1
ATOM 3586 C C . SER A 1 487 ? 87.488 80.990 92.038 1.00 19.28 487 SER A C 1
ATOM 3587 O O . SER A 1 487 ? 87.164 80.818 90.866 1.00 19.37 487 SER A O 1
ATOM 3590 N N . LYS A 1 488 ? 86.687 80.769 93.069 1.00 20.40 488 LYS A N 1
ATOM 3591 C CA . LYS A 1 488 ? 85.376 80.163 92.924 1.00 18.90 488 LYS A CA 1
ATOM 3592 C C . LYS A 1 488 ? 84.301 81.074 93.501 1.00 19.10 488 LYS A C 1
ATOM 3593 O O . LYS A 1 488 ? 84.511 81.765 94.499 1.00 22.62 488 LYS A O 1
ATOM 3599 N N . MET A 1 489 ? 83.143 81.043 92.867 1.00 15.81 489 MET A N 1
ATOM 3600 C CA . MET A 1 489 ? 81.976 81.805 93.276 1.00 16.78 489 MET A CA 1
ATOM 3601 C C . MET A 1 489 ? 80.781 80.863 93.177 1.00 15.57 489 MET A C 1
ATOM 3602 O O . MET A 1 489 ? 80.420 80.441 92.093 1.00 16.60 489 MET A O 1
ATOM 3607 N N . ASN A 1 490 ? 80.232 80.475 94.327 1.00 15.72 490 ASN A N 1
ATOM 3608 C CA . ASN A 1 490 ? 79.059 79.610 94.390 1.00 15.10 490 ASN A CA 1
ATOM 3609 C C . ASN A 1 490 ? 77.841 80.478 94.564 1.00 15.34 490 ASN A C 1
ATOM 3610 O O . ASN A 1 490 ? 77.766 81.218 95.521 1.00 20.18 490 ASN A O 1
ATOM 3615 N N . PHE A 1 491 ? 76.874 80.386 93.668 1.00 14.96 491 PHE A N 1
ATOM 3616 C CA . PHE A 1 491 ? 75.835 81.402 93.664 1.00 14.51 491 PHE A CA 1
ATOM 3617 C C . PHE A 1 491 ? 74.425 80.953 94.034 1.00 15.69 491 PHE A C 1
ATOM 3618 O O . PHE A 1 491 ? 73.519 81.772 94.063 1.00 16.44 491 PHE A O 1
ATOM 3626 N N . ALA A 1 492 ? 74.218 79.681 94.348 1.00 15.20 492 ALA A N 1
ATOM 3627 C CA . ALA A 1 492 ? 72.868 79.265 94.705 1.00 17.41 492 ALA A CA 1
ATOM 3628 C C . ALA A 1 492 ? 72.370 80.078 95.906 1.00 18.24 492 ALA A C 1
ATOM 3629 O O . ALA A 1 492 ? 73.075 80.261 96.898 1.00 19.02 492 ALA A O 1
ATOM 3631 N N . SER A 1 493 ? 71.144 80.562 95.790 1.00 17.99 493 SER A N 1
ATOM 3632 C CA . SER A 1 493 ? 70.465 81.345 96.825 1.00 20.04 493 SER A CA 1
ATOM 3633 C C . SER A 1 493 ? 71.115 82.690 97.114 1.00 20.33 493 SER A C 1
ATOM 3634 O O . SER A 1 493 ? 70.782 83.333 98.113 1.00 24.11 493 SER A O 1
ATOM 3637 N N . GLN A 1 494 ? 71.973 83.152 96.212 1.00 19.03 494 GLN A N 1
ATOM 3638 C CA . GLN A 1 494 ? 72.647 84.432 96.395 1.00 20.73 494 GLN A CA 1
ATOM 3639 C C . GLN A 1 494 ? 72.115 85.534 95.504 1.00 22.04 494 GLN A C 1
ATOM 3640 O O . GLN A 1 494 ? 71.542 85.297 94.436 1.00 20.11 494 GLN A O 1
ATOM 3646 N N . VAL A 1 495 ? 72.328 86.761 95.949 1.00 25.14 495 VAL A N 1
ATOM 3647 C CA . VAL A 1 495 ? 72.038 87.906 95.102 1.00 28.31 495 VAL A CA 1
ATOM 3648 C C . VAL A 1 495 ? 73.367 88.469 94.624 1.00 26.92 495 VAL A C 1
ATOM 3649 O O . VAL A 1 495 ? 74.362 88.445 95.340 1.00 27.18 495 VAL A O 1
ATOM 3653 N N . PHE A 1 496 ? 73.395 88.914 93.381 1.00 27.61 496 PHE A N 1
ATOM 3654 C CA . PHE A 1 496 ? 74.605 89.446 92.791 1.00 26.65 496 PHE A CA 1
ATOM 3655 C C . PHE A 1 496 ? 74.907 90.800 93.422 1.00 26.73 496 PHE A C 1
ATOM 3656 O O . PHE A 1 496 ? 74.099 91.717 93.357 1.00 29.01 496 PHE A O 1
ATOM 3664 N N . LYS A 1 497 ? 76.077 90.917 94.025 1.00 26.81 497 LYS A N 1
ATOM 3665 C CA . LYS A 1 497 ? 76.436 92.112 94.787 1.00 29.59 497 LYS A CA 1
ATOM 3666 C C . LYS A 1 497 ? 77.677 92.750 94.219 1.00 29.11 497 LYS A C 1
ATOM 3667 O O . LYS A 1 497 ? 78.338 92.200 93.348 1.00 28.56 497 LYS A O 1
ATOM 3673 N N . THR A 1 498 ? 78.022 93.909 94.752 1.00 30.56 498 THR A N 1
ATOM 3674 C CA . THR A 1 498 ? 79.212 94.610 94.309 1.00 31.06 498 THR A CA 1
ATOM 3675 C C . THR A 1 498 ? 80.467 93.738 94.448 1.00 31.06 498 THR A C 1
ATOM 3676 O O . THR A 1 498 ? 81.336 93.777 93.588 1.00 31.09 498 THR A O 1
ATOM 3680 N N . GLU A 1 499 ? 80.550 92.925 95.497 1.00 30.84 499 GLU A N 1
ATOM 3681 C CA . GLU A 1 499 ? 81.725 92.067 95.695 1.00 31.70 499 GLU A CA 1
ATOM 3682 C C . GLU A 1 499 ? 81.895 91.080 94.535 1.00 28.59 499 GLU A C 1
ATOM 3683 O O . GLU A 1 499 ? 83.011 90.736 94.156 1.00 27.83 499 GLU A O 1
ATOM 3689 N N . HIS A 1 500 ? 80.782 90.629 93.970 1.00 26.12 500 HIS A N 1
ATOM 3690 C CA . HIS A 1 500 ? 80.833 89.694 92.864 1.00 24.24 500 HIS A CA 1
ATOM 3691 C C . HIS A 1 500 ? 81.286 90.405 91.600 1.00 23.21 500 HIS A C 1
ATOM 3692 O O . HIS A 1 500 ? 82.077 89.871 90.827 1.00 24.22 500 HIS A O 1
ATOM 3699 N N . GLU A 1 501 ? 80.792 91.626 91.396 1.00 24.60 501 GLU A N 1
ATOM 3700 C CA . GLU A 1 501 ? 81.167 92.388 90.213 1.00 27.41 501 GLU A CA 1
ATOM 3701 C C . GLU A 1 501 ? 82.668 92.667 90.256 1.00 26.32 501 GLU A C 1
ATOM 3702 O O . GLU A 1 501 ? 83.344 92.655 89.231 1.00 25.11 501 GLU A O 1
ATOM 3708 N N . LYS A 1 502 ? 83.191 92.899 91.456 1.00 27.24 502 LYS A N 1
ATOM 3709 C CA . LYS A 1 502 ? 84.621 93.139 91.616 1.00 29.60 502 LYS A CA 1
ATOM 3710 C C . LYS A 1 502 ? 85.432 91.908 91.202 1.00 27.73 502 LYS A C 1
ATOM 3711 O O . LYS A 1 502 ? 86.454 92.038 90.548 1.00 27.85 502 LYS A O 1
ATOM 3717 N N . GLN A 1 503 ? 84.979 90.715 91.577 1.00 26.06 503 GLN A N 1
ATOM 3718 C CA . GLN A 1 503 ? 85.654 89.490 91.144 1.00 23.90 503 GLN A CA 1
ATOM 3719 C C . GLN A 1 503 ? 85.621 89.313 89.623 1.00 22.58 503 GLN A C 1
ATOM 3720 O O . GLN A 1 503 ? 86.595 88.870 89.026 1.00 22.71 503 GLN A O 1
ATOM 3726 N N . VAL A 1 504 ? 84.506 89.665 88.997 1.00 20.91 504 VAL A N 1
ATOM 3727 C CA . VAL A 1 504 ? 84.423 89.589 87.550 1.00 21.23 504 VAL A CA 1
ATOM 3728 C C . VAL A 1 504 ? 85.414 90.552 86.929 1.00 22.75 504 VAL A C 1
ATOM 3729 O O . VAL A 1 504 ? 86.141 90.206 86.011 1.00 21.26 504 VAL A O 1
ATOM 3733 N N . LYS A 1 505 ? 85.465 91.767 87.458 1.00 25.36 505 LYS A N 1
ATOM 3734 C CA . LYS A 1 505 ? 86.337 92.792 86.915 1.00 28.94 505 LYS A CA 1
ATOM 3735 C C . LYS A 1 505 ? 87.806 92.391 87.013 1.00 29.76 505 LYS A C 1
ATOM 3736 O O . LYS A 1 505 ? 88.609 92.734 86.148 1.00 30.87 505 LYS A O 1
ATOM 3742 N N . GLU A 1 506 ? 88.145 91.658 88.066 1.00 28.57 506 GLU A N 1
ATOM 3743 C CA . GLU A 1 506 ? 89.526 91.254 88.313 1.00 29.95 506 GLU A CA 1
ATOM 3744 C C . GLU A 1 506 ? 89.941 90.001 87.549 1.00 25.60 506 GLU A C 1
ATOM 3745 O O . GLU A 1 506 ? 91.130 89.732 87.397 1.00 26.94 506 GLU A O 1
ATOM 3751 N N . ALA A 1 507 ? 88.970 89.225 87.077 1.00 23.56 507 ALA A N 1
ATOM 3752 C CA . ALA A 1 507 ? 89.276 87.994 86.355 1.00 22.06 507 ALA A CA 1
ATOM 3753 C C . ALA A 1 507 ? 89.774 88.249 84.939 1.00 21.30 507 ALA A C 1
ATOM 3754 O O . ALA A 1 507 ? 89.461 89.271 84.327 1.00 24.01 507 ALA A O 1
ATOM 3756 N N . ASP A 1 508 ? 90.543 87.307 84.408 1.00 18.89 508 ASP A N 1
ATOM 3757 C CA . ASP A 1 508 ? 90.939 87.339 83.003 1.00 18.87 508 ASP A CA 1
ATOM 3758 C C . ASP A 1 508 ? 90.086 86.435 82.123 1.00 17.98 508 ASP A C 1
ATOM 3759 O O . ASP A 1 508 ? 89.928 86.703 80.930 1.00 18.71 508 ASP A O 1
ATOM 3764 N N . TYR A 1 509 ? 89.558 85.366 82.717 1.00 16.33 509 TYR A N 1
ATOM 3765 C CA . TYR A 1 509 ? 88.654 84.430 82.049 1.00 16.25 509 TYR A CA 1
ATOM 3766 C C . TYR A 1 509 ? 87.573 84.041 83.025 1.00 15.93 509 TYR A C 1
ATOM 3767 O O . TYR A 1 509 ? 87.848 83.857 84.209 1.00 17.02 509 TYR A O 1
ATOM 3776 N N . ILE A 1 510 ? 86.352 83.880 82.524 1.00 14.87 510 ILE A N 1
ATOM 3777 C CA . ILE A 1 510 ? 85.233 83.495 83.379 1.00 14.38 510 ILE A CA 1
ATOM 3778 C C . ILE A 1 510 ? 84.492 82.282 82.813 1.00 13.85 510 ILE A C 1
ATOM 3779 O O . ILE A 1 510 ? 84.114 82.269 81.639 1.00 13.27 510 ILE A O 1
ATOM 3784 N N . ILE A 1 511 ? 84.354 81.251 83.638 1.00 12.23 511 ILE A N 1
ATOM 3785 C CA . ILE A 1 511 ? 83.553 80.079 83.311 1.00 12.53 511 ILE A CA 1
ATOM 3786 C C . ILE A 1 511 ? 82.389 80.051 84.281 1.00 11.47 511 ILE A C 1
ATOM 3787 O O . ILE A 1 511 ? 82.584 79.998 85.485 1.00 13.03 511 ILE A O 1
ATOM 3792 N N . THR A 1 512 ? 81.176 80.105 83.745 1.00 10.59 512 THR A N 1
ATOM 3793 C CA . THR A 1 512 ? 79.955 80.089 84.546 1.00 10.50 512 THR A CA 1
ATOM 3794 C C . THR A 1 512 ? 79.084 78.905 84.167 1.00 10.55 512 THR A C 1
ATOM 3795 O O . THR A 1 512 ? 78.800 78.677 82.994 1.00 13.15 512 THR A O 1
ATOM 3799 N N . GLY A 1 513 ? 78.676 78.146 85.166 1.00 10.11 513 GLY A N 1
ATOM 3800 C CA . GLY A 1 513 ? 77.723 77.074 84.970 1.00 10.26 513 GLY A CA 1
ATOM 3801 C C . GLY A 1 513 ? 76.331 77.526 85.367 1.00 10.47 513 GLY A C 1
ATOM 3802 O O . GLY A 1 513 ? 76.141 78.208 86.371 1.00 13.08 513 GLY A O 1
ATOM 3803 N N . SER A 1 514 ? 75.363 77.136 84.547 1.00 10.48 514 SER A N 1
ATOM 3804 C CA . SER A 1 514 ? 73.948 77.382 84.784 1.00 10.52 514 SER A CA 1
ATOM 3805 C C . SER A 1 514 ? 73.244 76.063 85.030 1.00 9.91 514 SER A C 1
ATOM 3806 O O . SER A 1 514 ? 73.521 75.077 84.366 1.00 11.37 514 SER A O 1
ATOM 3809 N N . TYR A 1 515 ? 72.323 76.062 85.979 1.00 10.37 515 TYR A N 1
ATOM 3810 C CA . TYR A 1 515 ? 71.585 74.877 86.370 1.00 11.01 515 TYR A CA 1
ATOM 3811 C C . TYR A 1 515 ? 70.087 75.170 86.369 1.00 10.30 515 TYR A C 1
ATOM 3812 O O . TYR A 1 515 ? 69.614 75.985 87.161 1.00 10.71 515 TYR A O 1
ATOM 3821 N N . VAL A 1 516 ? 69.346 74.462 85.525 1.00 10.27 516 VAL A N 1
ATOM 3822 C CA . VAL A 1 516 ? 67.888 74.497 85.569 1.00 10.65 516 VAL A CA 1
ATOM 3823 C C . VAL A 1 516 ? 67.298 73.127 85.344 1.00 9.94 516 VAL A C 1
ATOM 3824 O O . VAL A 1 516 ? 67.885 72.285 84.683 1.00 10.78 516 VAL A O 1
ATOM 3828 N N . VAL A 1 517 ? 66.127 72.926 85.939 1.00 10.35 517 VAL A N 1
ATOM 3829 C CA . VAL A 1 517 ? 65.263 71.804 85.634 1.00 11.62 517 VAL A CA 1
ATOM 3830 C C . VAL A 1 517 ? 64.213 72.408 84.711 1.00 12.05 517 VAL A C 1
ATOM 3831 O O . VAL A 1 517 ? 64.425 72.452 83.507 1.00 13.83 517 VAL A O 1
ATOM 3835 N N . LYS A 1 518 ? 63.136 72.959 85.259 1.00 13.62 518 LYS A N 1
ATOM 3836 C CA . LYS A 1 518 ? 62.232 73.783 84.469 1.00 12.34 518 LYS A CA 1
ATOM 3837 C C . LYS A 1 518 ? 62.867 75.140 84.312 1.00 12.54 518 LYS A C 1
ATOM 3838 O O . LYS A 1 518 ? 63.145 75.808 85.308 1.00 14.75 518 LYS A O 1
ATOM 3844 N N . ASN A 1 519 ? 63.107 75.555 83.077 1.00 13.13 519 ASN A N 1
ATOM 3845 C CA . ASN A 1 519 ? 63.651 76.884 82.847 1.00 16.24 519 ASN A CA 1
ATOM 3846 C C . ASN A 1 519 ? 62.582 77.915 83.057 1.00 19.70 519 ASN A C 1
ATOM 3847 O O . ASN A 1 519 ? 61.613 77.972 82.302 1.00 21.38 519 ASN A O 1
ATOM 3852 N N . ASP A 1 520 ? 62.778 78.759 84.063 1.00 21.52 520 ASP A N 1
ATOM 3853 C CA . ASP A 1 520 ? 61.759 79.732 84.442 1.00 24.07 520 ASP A CA 1
ATOM 3854 C C . ASP A 1 520 ? 62.362 81.100 84.719 1.00 24.03 520 ASP A C 1
ATOM 3855 O O . ASP A 1 520 ? 62.274 81.610 85.836 1.00 25.67 520 ASP A O 1
ATOM 3860 N N . PRO A 1 521 ? 62.988 81.696 83.706 1.00 20.76 521 PRO A N 1
ATOM 3861 C CA . PRO A 1 521 ? 63.461 83.067 83.895 1.00 21.12 521 PRO A CA 1
ATOM 3862 C C . PRO A 1 521 ? 62.282 83.996 84.037 1.00 23.26 521 PRO A C 1
ATOM 3863 O O . PRO A 1 521 ? 61.207 83.687 83.550 1.00 23.81 521 PRO A O 1
ATOM 3867 N N . VAL A 1 522 ? 62.498 85.148 84.657 1.00 23.75 522 VAL A N 1
ATOM 3868 C CA . VAL A 1 522 ? 61.475 86.181 84.698 1.00 25.21 522 VAL A CA 1
ATOM 3869 C C . VAL A 1 522 ? 61.554 86.974 83.396 1.00 22.38 522 VAL A C 1
ATOM 3870 O O . VAL A 1 522 ? 62.583 87.547 83.075 1.00 21.36 522 VAL A O 1
ATOM 3874 N N . VAL A 1 523 ? 60.476 86.988 82.633 1.00 21.99 523 VAL A N 1
ATOM 3875 C CA . VAL A 1 523 ? 60.524 87.590 81.312 1.00 21.53 523 VAL A CA 1
ATOM 3876 C C . VAL A 1 523 ? 59.246 88.370 81.067 1.00 22.63 523 VAL A C 1
ATOM 3877 O O . VAL A 1 523 ? 58.153 87.929 81.409 1.00 23.62 523 VAL A O 1
ATOM 3881 N N . ASN A 1 524 ? 59.412 89.571 80.533 1.00 21.21 524 ASN A N 1
ATOM 3882 C CA . ASN A 1 524 ? 58.296 90.449 80.229 1.00 20.97 524 ASN A CA 1
ATOM 3883 C C . ASN A 1 524 ? 58.500 91.001 78.827 1.00 23.22 524 ASN A C 1
ATOM 3884 O O . ASN A 1 524 ? 59.503 91.651 78.524 1.00 24.07 524 ASN A O 1
ATOM 3889 N N . ASP A 1 525 ? 57.544 90.717 77.961 1.00 26.38 525 ASP A N 1
ATOM 3890 C CA . ASP A 1 525 ? 57.618 91.166 76.589 1.00 28.88 525 ASP A CA 1
ATOM 3891 C C . ASP A 1 525 ? 58.966 90.861 75.962 1.00 29.65 525 ASP A C 1
ATOM 3892 O O . ASP A 1 525 ? 59.524 91.697 75.261 1.00 29.72 525 ASP A O 1
ATOM 3897 N N . GLY A 1 526 ? 59.485 89.666 76.232 1.00 30.17 526 GLY A N 1
ATOM 3898 C CA . GLY A 1 526 ? 60.707 89.196 75.603 1.00 30.23 526 GLY A CA 1
ATOM 3899 C C . GLY A 1 526 ? 61.996 89.701 76.227 1.00 28.89 526 GLY A C 1
ATOM 3900 O O . GLY A 1 526 ? 63.085 89.328 75.795 1.00 31.53 526 GLY A O 1
ATOM 3901 N N . VAL A 1 527 ? 61.879 90.550 77.239 1.00 24.47 527 VAL A N 1
ATOM 3902 C CA . VAL A 1 527 ? 63.043 91.064 77.958 1.00 21.59 527 VAL A CA 1
ATOM 3903 C C . VAL A 1 527 ? 63.178 90.296 79.249 1.00 19.65 527 VAL A C 1
ATOM 3904 O O . VAL A 1 527 ? 62.268 90.319 80.074 1.00 20.05 527 VAL A O 1
ATOM 3908 N N . ILE A 1 528 ? 64.296 89.583 79.421 1.00 17.74 528 ILE A N 1
ATOM 3909 C CA . ILE A 1 528 ? 64.525 88.888 80.670 1.00 17.65 528 ILE A CA 1
ATOM 3910 C C . ILE A 1 528 ? 64.772 89.961 81.717 1.00 18.24 528 ILE A C 1
ATOM 3911 O O . ILE A 1 528 ? 65.496 90.926 81.473 1.00 20.24 528 ILE A O 1
ATOM 3916 N N . ASP A 1 529 ? 64.171 89.788 82.885 1.00 18.60 529 ASP A N 1
ATOM 3917 C CA . ASP A 1 529 ? 64.172 90.834 83.891 1.00 19.64 529 ASP A CA 1
ATOM 3918 C C . ASP A 1 529 ? 65.426 90.747 84.735 1.00 20.34 529 ASP A C 1
ATOM 3919 O O . ASP A 1 529 ? 65.560 89.871 85.583 1.00 23.89 529 ASP A O 1
ATOM 3924 N N . ASP A 1 530 ? 66.347 91.675 84.517 1.00 18.92 530 ASP A N 1
ATOM 3925 C CA . ASP A 1 530 ? 67.567 91.704 85.302 1.00 19.40 530 ASP A CA 1
ATOM 3926 C C . ASP A 1 530 ? 67.485 92.741 86.432 1.00 19.62 530 ASP A C 1
ATOM 3927 O O . ASP A 1 530 ? 68.477 93.009 87.104 1.00 21.11 530 ASP A O 1
ATOM 3932 N N . THR A 1 531 ? 66.301 93.300 86.659 1.00 19.26 531 THR A N 1
ATOM 3933 C CA . THR A 1 531 ? 66.151 94.310 87.704 1.00 19.86 531 THR A CA 1
ATOM 3934 C C . THR A 1 531 ? 65.883 93.687 89.060 1.00 22.46 531 THR A C 1
ATOM 3935 O O . THR A 1 531 ? 65.889 94.382 90.063 1.00 23.16 531 THR A O 1
ATOM 3939 N N . ILE A 1 532 ? 65.633 92.383 89.085 1.00 24.22 532 ILE A N 1
ATOM 3940 C CA . ILE A 1 532 ? 65.419 91.667 90.331 1.00 28.06 532 ILE A CA 1
ATOM 3941 C C . ILE A 1 532 ? 66.670 91.785 91.198 1.00 30.04 532 ILE A C 1
ATOM 3942 O O . ILE A 1 532 ? 67.775 91.500 90.738 1.00 31.01 532 ILE A O 1
ATOM 3947 N N . SER A 1 533 ? 66.488 92.212 92.445 1.00 32.01 533 SER A N 1
ATOM 3948 C CA . SER A 1 533 ? 67.610 92.557 93.316 1.00 33.70 533 SER A CA 1
ATOM 3949 C C . SER A 1 533 ? 67.643 91.730 94.599 1.00 33.86 533 SER A C 1
ATOM 3950 O O . SER A 1 533 ? 68.436 92.014 95.499 1.00 34.15 533 SER A O 1
ATOM 3953 N N . ASP A 1 534 ? 66.793 90.705 94.679 1.00 32.54 534 ASP A N 1
ATOM 3954 C CA . ASP A 1 534 ? 66.893 89.730 95.757 1.00 33.21 534 ASP A CA 1
ATOM 3955 C C . ASP A 1 534 ? 67.353 88.388 95.176 1.00 32.13 534 ASP A C 1
ATOM 3956 O O . ASP A 1 534 ? 67.838 88.341 94.041 1.00 32.02 534 ASP A O 1
ATOM 3961 N N . SER A 1 535 ? 67.201 87.308 95.940 1.00 29.95 535 SER A N 1
ATOM 3962 C CA . SER A 1 535 ? 67.769 86.009 95.558 1.00 28.32 535 SER A CA 1
ATOM 3963 C C . SER A 1 535 ? 66.724 85.035 95.034 1.00 27.67 535 SER A C 1
ATOM 3964 O O . SER A 1 535 ? 67.034 83.870 94.775 1.00 25.57 535 SER A O 1
ATOM 3967 N N . SER A 1 536 ? 65.505 85.531 94.843 1.00 29.35 536 SER A N 1
ATOM 3968 C CA . SER A 1 536 ? 64.347 84.685 94.577 1.00 30.15 536 SER A CA 1
ATOM 3969 C C . SER A 1 536 ? 64.435 83.931 93.245 1.00 29.09 536 SER A C 1
ATOM 3970 O O . SER A 1 536 ? 63.780 82.904 93.040 1.00 31.83 536 SER A O 1
ATOM 3973 N N . LYS A 1 537 ? 65.256 84.438 92.340 1.00 25.57 537 LYS A N 1
ATOM 3974 C CA . LYS A 1 537 ? 65.342 83.862 91.021 1.00 22.28 537 LYS A CA 1
ATOM 3975 C C . LYS A 1 537 ? 66.804 83.645 90.664 1.00 18.66 537 LYS A C 1
ATOM 3976 O O . LYS A 1 537 ? 67.222 83.840 89.520 1.00 18.22 537 LYS A O 1
ATOM 3982 N N . TRP A 1 538 ? 67.580 83.200 91.648 1.00 17.10 538 TRP A N 1
ATOM 3983 C CA . TRP A 1 538 ? 69.026 83.134 91.490 1.00 16.60 538 TRP A CA 1
ATOM 3984 C C . TRP A 1 538 ? 69.479 82.292 90.298 1.00 14.58 538 TRP A C 1
ATOM 3985 O O . TRP A 1 538 ? 70.513 82.569 89.703 1.00 16.21 538 TRP A O 1
ATOM 3996 N N . ALA A 1 539 ? 68.733 81.247 89.960 1.00 14.96 539 ALA A N 1
ATOM 3997 C CA . ALA A 1 539 ? 69.187 80.321 88.925 1.00 15.30 539 ALA A CA 1
ATOM 3998 C C . ALA A 1 539 ? 69.309 80.974 87.554 1.00 14.74 539 ALA A C 1
ATOM 3999 O O . ALA A 1 539 ? 70.006 80.470 86.695 1.00 14.93 539 ALA A O 1
ATOM 4001 N N . THR A 1 540 ? 68.622 82.085 87.343 1.00 16.37 540 THR A N 1
ATOM 4002 C CA . THR A 1 540 ? 68.688 82.780 86.080 1.00 17.14 540 THR A CA 1
ATOM 4003 C C . THR A 1 540 ? 69.297 84.161 86.273 1.00 15.28 540 THR A C 1
ATOM 4004 O O . THR A 1 540 ? 70.158 84.578 85.501 1.00 16.62 540 THR A O 1
ATOM 4008 N N . VAL A 1 541 ? 68.851 84.865 87.305 1.00 15.65 541 VAL A N 1
ATOM 4009 C CA . VAL A 1 541 ? 69.294 86.226 87.527 1.00 16.06 541 VAL A CA 1
ATOM 4010 C C . VAL A 1 541 ? 70.798 86.301 87.787 1.00 16.33 541 VAL A C 1
ATOM 4011 O O . VAL A 1 541 ? 71.497 87.137 87.219 1.00 15.65 541 VAL A O 1
ATOM 4015 N N . PHE A 1 542 ? 71.311 85.432 88.645 1.00 15.92 542 PHE A N 1
ATOM 4016 C CA . PHE A 1 542 ? 72.708 85.550 89.018 1.00 15.59 542 PHE A CA 1
ATOM 4017 C C . PHE A 1 542 ? 73.638 85.283 87.830 1.00 15.19 542 PHE A C 1
ATOM 4018 O O . PHE A 1 542 ? 74.481 86.107 87.535 1.00 14.84 542 PHE A O 1
ATOM 4026 N N . PRO A 1 543 ? 73.484 84.137 87.133 1.00 14.96 543 PRO A N 1
ATOM 4027 C CA . PRO A 1 543 ? 74.456 83.949 86.052 1.00 15.35 543 PRO A CA 1
ATOM 4028 C C . PRO A 1 543 ? 74.317 84.984 84.937 1.00 15.18 543 PRO A C 1
ATOM 4029 O O . PRO A 1 543 ? 75.313 85.306 84.307 1.00 14.66 543 PRO A O 1
ATOM 4033 N N . ARG A 1 544 ? 73.128 85.515 84.698 1.00 14.27 544 ARG A N 1
ATOM 4034 C CA . ARG A 1 544 ? 72.998 86.589 83.723 1.00 15.31 544 ARG A CA 1
ATOM 4035 C C . ARG A 1 544 ? 73.717 87.835 84.199 1.00 14.85 544 ARG A C 1
ATOM 4036 O O . ARG A 1 544 ? 74.293 88.559 83.408 1.00 16.24 544 ARG A O 1
ATOM 4044 N N . ALA A 1 545 ? 73.694 88.087 85.496 1.00 15.26 545 ALA A N 1
ATOM 4045 C CA . ALA A 1 545 ? 74.393 89.258 86.009 1.00 17.01 545 ALA A CA 1
ATOM 4046 C C . ALA A 1 545 ? 75.912 89.097 85.857 1.00 16.82 545 ALA A C 1
ATOM 4047 O O . ALA A 1 545 ? 76.608 90.056 85.528 1.00 16.77 545 ALA A O 1
ATOM 4049 N N . VAL A 1 546 ? 76.430 87.893 86.097 1.00 16.19 546 VAL A N 1
ATOM 4050 C CA . VAL A 1 546 ? 77.841 87.639 85.858 1.00 15.90 546 VAL A CA 1
ATOM 4051 C C . VAL A 1 546 ? 78.162 87.867 84.375 1.00 15.46 546 VAL A C 1
ATOM 4052 O O . VAL A 1 546 ? 79.153 88.531 84.031 1.00 14.35 546 VAL A O 1
ATOM 4056 N N . MET A 1 547 ? 77.321 87.338 83.487 1.00 14.43 547 MET A N 1
ATOM 4057 C CA . MET A 1 547 ? 77.544 87.501 82.061 1.00 15.46 547 MET A CA 1
ATOM 4058 C C . MET A 1 547 ? 77.562 88.979 81.678 1.00 16.24 547 MET A C 1
ATOM 4059 O O . MET A 1 547 ? 78.437 89.426 80.941 1.00 15.94 547 MET A O 1
ATOM 4064 N N . LYS A 1 548 ? 76.596 89.739 82.185 1.00 16.77 548 LYS A N 1
ATOM 4065 C CA . LYS A 1 548 ? 76.494 91.149 81.841 1.00 18.62 548 LYS A CA 1
ATOM 4066 C C . LYS A 1 548 ? 77.760 91.876 82.286 1.00 18.60 548 LYS A C 1
ATOM 4067 O O . LYS A 1 548 ? 78.322 92.662 81.536 1.00 18.23 548 LYS A O 1
ATOM 4073 N N . ALA A 1 549 ? 78.213 91.604 83.503 1.00 19.56 549 ALA A N 1
ATOM 4074 C CA . ALA A 1 549 ? 79.412 92.255 84.015 1.00 19.34 549 ALA A CA 1
ATOM 4075 C C . ALA A 1 549 ? 80.636 91.857 83.181 1.00 18.37 549 ALA A C 1
ATOM 4076 O O . ALA A 1 549 ? 81.485 92.679 82.877 1.00 19.88 549 ALA A O 1
ATOM 4078 N N . ALA A 1 550 ? 80.709 90.590 82.787 1.00 18.01 550 ALA A N 1
ATOM 4079 C CA . ALA A 1 550 ? 81.850 90.116 82.029 1.00 16.88 550 ALA A CA 1
ATOM 4080 C C . ALA A 1 550 ? 81.898 90.785 80.671 1.00 18.74 550 ALA A C 1
ATOM 4081 O O . ALA A 1 550 ? 82.943 91.259 80.237 1.00 18.75 550 ALA A O 1
ATOM 4083 N N . LEU A 1 551 ? 80.759 90.846 79.997 1.00 18.86 551 LEU A N 1
ATOM 4084 C CA . LEU A 1 551 ? 80.718 91.453 78.680 1.00 20.15 551 LEU A CA 1
ATOM 4085 C C . LEU A 1 551 ? 81.033 92.949 78.759 1.00 22.12 551 LEU A C 1
ATOM 4086 O O . LEU A 1 551 ? 81.722 93.469 77.899 1.00 23.31 551 LEU A O 1
ATOM 4091 N N . GLN A 1 552 ? 80.528 93.619 79.794 1.00 21.63 552 GLN A N 1
ATOM 4092 C CA . GLN A 1 552 ? 80.747 95.055 79.947 1.00 23.36 552 GLN A CA 1
ATOM 4093 C C . GLN A 1 552 ? 82.231 95.346 80.134 1.00 24.93 552 GLN A C 1
ATOM 4094 O O . GLN A 1 552 ? 82.724 96.399 79.726 1.00 25.73 552 GLN A O 1
ATOM 4100 N N . HIS A 1 553 ? 82.942 94.408 80.752 1.00 24.04 553 HIS A N 1
ATOM 4101 C CA . HIS A 1 553 ? 84.365 94.586 81.018 1.00 25.11 553 HIS A CA 1
ATOM 4102 C C . HIS A 1 553 ? 85.250 93.815 80.044 1.00 25.47 553 HIS A C 1
ATOM 4103 O O . HIS A 1 553 ? 86.447 93.661 80.267 1.00 25.57 553 HIS A O 1
ATOM 4110 N N . ASN A 1 554 ? 84.649 93.354 78.953 1.00 25.65 554 ASN A N 1
ATOM 4111 C CA . ASN A 1 554 ? 85.385 92.749 77.857 1.00 26.49 554 ASN A CA 1
ATOM 4112 C C . ASN A 1 554 ? 86.177 91.524 78.314 1.00 25.20 554 ASN A C 1
ATOM 4113 O O . ASN A 1 554 ? 87.294 91.301 77.871 1.00 25.18 554 ASN A O 1
ATOM 4118 N N . LYS A 1 555 ? 85.578 90.740 79.204 1.00 23.13 555 LYS A N 1
ATOM 4119 C CA . LYS A 1 555 ? 86.179 89.496 79.694 1.00 21.28 555 LYS A CA 1
ATOM 4120 C C . LYS A 1 555 ? 85.701 88.301 78.881 1.00 20.91 555 LYS A C 1
ATOM 4121 O O . LYS A 1 555 ? 84.508 88.140 78.672 1.00 23.21 555 LYS A O 1
ATOM 4127 N N . PRO A 1 556 ? 86.630 87.434 78.458 1.00 17.15 556 PRO A N 1
ATOM 4128 C CA . PRO A 1 556 ? 86.265 86.131 77.902 1.00 15.85 556 PRO A CA 1
ATOM 4129 C C . PRO A 1 556 ? 85.369 85.395 78.883 1.00 14.88 556 PRO A C 1
ATOM 4130 O O . PRO A 1 556 ? 85.722 85.237 80.057 1.00 15.13 556 PRO A O 1
ATOM 4134 N N . PHE A 1 557 ? 84.207 84.987 78.388 1.00 13.91 557 PHE A N 1
ATOM 4135 C CA . PHE A 1 557 ? 83.153 84.412 79.199 1.00 12.80 557 PHE A CA 1
ATOM 4136 C C . PHE A 1 557 ? 82.540 83.227 78.469 1.00 12.83 557 PHE A C 1
ATOM 4137 O O . PHE A 1 557 ? 82.184 83.325 77.302 1.00 14.04 557 PHE A O 1
ATOM 4145 N N . VAL A 1 558 ? 82.389 82.116 79.171 1.00 12.69 558 VAL A N 1
ATOM 4146 C CA . VAL A 1 558 ? 81.695 80.979 78.623 1.00 11.86 558 VAL A CA 1
ATOM 4147 C C . VAL A 1 558 ? 80.677 80.484 79.624 1.00 11.99 558 VAL A C 1
ATOM 4148 O O . VAL A 1 558 ? 80.951 80.409 80.818 1.00 12.14 558 VAL A O 1
ATOM 4152 N N . LEU A 1 559 ? 79.479 80.208 79.114 1.00 11.17 559 LEU A N 1
ATOM 4153 C CA . LEU A 1 559 ? 78.383 79.654 79.883 1.00 10.90 559 LEU A CA 1
ATOM 4154 C C . LEU A 1 559 ? 78.281 78.161 79.572 1.00 11.25 559 LEU A C 1
ATOM 4155 O O . LEU A 1 559 ? 78.172 77.766 78.409 1.00 11.64 559 LEU A O 1
ATOM 4160 N N . MET A 1 560 ? 78.328 77.340 80.616 1.00 10.32 560 MET A N 1
ATOM 4161 C CA . MET A 1 560 ? 78.176 75.898 80.504 1.00 10.91 560 MET A CA 1
ATOM 4162 C C . MET A 1 560 ? 76.836 75.516 81.120 1.00 10.13 560 MET A C 1
ATOM 4163 O O . MET A 1 560 ? 76.612 75.699 82.319 1.00 10.62 560 MET A O 1
ATOM 4168 N N . SER A 1 561 ? 75.930 74.990 80.303 1.00 10.30 561 SER A N 1
ATOM 4169 C CA . SER A 1 561 ? 74.647 74.519 80.801 1.00 10.31 561 SER A CA 1
ATOM 4170 C C . SER A 1 561 ? 74.859 73.152 81.439 1.00 9.34 561 SER A C 1
ATOM 4171 O O . SER A 1 561 ? 75.401 72.230 80.822 1.00 10.63 561 SER A O 1
ATOM 4174 N N . LEU A 1 562 ? 74.429 73.019 82.685 1.00 10.33 562 LEU A N 1
ATOM 4175 C CA . LEU A 1 562 ? 74.789 71.871 83.505 1.00 10.38 562 LEU A CA 1
ATOM 4176 C C . LEU A 1 562 ? 73.754 70.768 83.610 1.00 10.22 562 LEU A C 1
ATOM 4177 O O . LEU A 1 562 ? 74.102 69.601 83.790 1.00 11.29 562 LEU A O 1
ATOM 4182 N N . ARG A 1 563 ? 72.475 71.125 83.585 1.00 9.74 563 ARG A N 1
ATOM 4183 C CA . ARG A 1 563 ? 71.457 70.081 83.684 1.00 10.23 563 ARG A CA 1
ATOM 4184 C C . ARG A 1 563 ? 70.632 70.113 82.416 1.00 11.25 563 ARG A C 1
ATOM 4185 O O . ARG A 1 563 ? 71.135 69.694 81.363 1.00 10.85 563 ARG A O 1
ATOM 4193 N N . ASN A 1 564 ? 69.406 70.624 82.469 1.00 11.09 564 ASN A N 1
ATOM 4194 C CA . ASN A 1 564 ? 68.618 70.683 81.251 1.00 10.99 564 ASN A CA 1
ATOM 4195 C C . ASN A 1 564 ? 69.159 71.781 80.354 1.00 10.90 564 ASN A C 1
ATOM 4196 O O . ASN A 1 564 ? 69.533 72.841 80.831 1.00 12.25 564 ASN A O 1
ATOM 4201 N N . PRO A 1 565 ? 69.199 71.544 79.036 1.00 11.13 565 PRO A N 1
ATOM 4202 C CA . PRO A 1 565 ? 69.929 72.490 78.187 1.00 11.62 565 PRO A CA 1
ATOM 4203 C C . PRO A 1 565 ? 69.104 73.727 77.824 1.00 10.09 565 PRO A C 1
ATOM 4204 O O . PRO A 1 565 ? 69.610 74.637 77.171 1.00 10.56 565 PRO A O 1
ATOM 4208 N N . TYR A 1 566 ? 67.856 73.766 78.268 1.00 10.95 566 TYR A N 1
ATOM 4209 C CA . TYR A 1 566 ? 66.930 74.843 77.895 1.00 11.36 566 TYR A CA 1
ATOM 4210 C C . TYR A 1 566 ? 67.395 76.199 78.418 1.00 11.56 566 TYR A C 1
ATOM 4211 O O . TYR A 1 566 ? 67.019 77.220 77.861 1.00 11.65 566 TYR A O 1
ATOM 4220 N N . ASP A 1 567 ? 68.235 76.204 79.450 1.00 11.29 567 ASP A N 1
ATOM 4221 C CA . ASP A 1 567 ? 68.792 77.465 79.943 1.00 12.79 567 ASP A CA 1
ATOM 4222 C C . ASP A 1 567 ? 69.754 78.141 78.961 1.00 10.84 567 ASP A C 1
ATOM 4223 O O . ASP A 1 567 ? 70.082 79.308 79.126 1.00 11.90 567 ASP A O 1
ATOM 4228 N N . ALA A 1 568 ? 70.143 77.470 77.886 1.00 11.67 568 ALA A N 1
ATOM 4229 C CA . ALA A 1 568 ? 70.929 78.158 76.868 1.00 14.10 568 ALA A CA 1
ATOM 4230 C C . ALA A 1 568 ? 70.201 79.418 76.351 1.00 13.23 568 ALA A C 1
ATOM 4231 O O . ALA A 1 568 ? 70.835 80.403 76.005 1.00 14.61 568 ALA A O 1
ATOM 4233 N N . ALA A 1 569 ? 68.869 79.392 76.331 1.00 12.08 569 ALA A N 1
ATOM 4234 C CA . ALA A 1 569 ? 68.074 80.521 75.865 1.00 13.05 569 ALA A CA 1
ATOM 4235 C C . ALA A 1 569 ? 68.131 81.727 76.808 1.00 12.42 569 ALA A C 1
ATOM 4236 O O . ALA A 1 569 ? 67.664 82.798 76.454 1.00 13.44 569 ALA A O 1
ATOM 4238 N N . ASN A 1 570 ? 68.726 81.558 77.983 1.00 12.87 570 ASN A N 1
ATOM 4239 C CA . ASN A 1 570 ? 68.846 82.631 78.953 1.00 12.69 570 ASN A CA 1
ATOM 4240 C C . ASN A 1 570 ? 70.124 83.447 78.734 1.00 12.65 570 ASN A C 1
ATOM 4241 O O . ASN A 1 570 ? 70.375 84.409 79.445 1.00 12.73 570 ASN A O 1
ATOM 4246 N N . PHE A 1 571 ? 70.911 83.089 77.727 1.00 12.48 571 PHE A N 1
ATOM 4247 C CA . PHE A 1 571 ? 72.219 83.715 77.536 1.00 12.82 571 PHE A CA 1
ATOM 4248 C C . PHE A 1 571 ? 72.511 84.042 76.082 1.00 14.31 571 PHE A C 1
ATOM 4249 O O . PHE A 1 571 ? 73.590 83.770 75.582 1.00 17.33 571 PHE A O 1
ATOM 4257 N N . GLU A 1 572 ? 71.564 84.674 75.400 1.00 15.04 572 GLU A N 1
ATOM 4258 C CA . GLU A 1 572 ? 71.783 85.024 74.009 1.00 16.65 572 GLU A CA 1
ATOM 4259 C C . GLU A 1 572 ? 72.920 86.016 73.820 1.00 16.64 572 GLU A C 1
ATOM 4260 O O . GLU A 1 572 ? 73.514 86.086 72.755 1.00 18.94 572 GLU A O 1
ATOM 4266 N N . GLU A 1 573 ? 73.212 86.793 74.851 1.00 17.31 573 GLU A N 1
ATOM 4267 C CA . GLU A 1 573 ? 74.260 87.801 74.789 1.00 18.19 573 GLU A CA 1
ATOM 4268 C C . GLU A 1 573 ? 75.655 87.183 74.835 1.00 18.44 573 GLU A C 1
ATOM 4269 O O . GLU A 1 573 ? 76.620 87.816 74.450 1.00 19.11 573 GLU A O 1
ATOM 4275 N N . ALA A 1 574 ? 75.751 85.942 75.292 1.00 16.29 574 ALA A N 1
ATOM 4276 C CA . ALA A 1 574 ? 77.050 85.288 75.436 1.00 16.10 574 ALA A CA 1
ATOM 4277 C C . ALA A 1 574 ? 77.707 85.020 74.096 1.00 15.59 574 ALA A C 1
ATOM 4278 O O . ALA A 1 574 ? 77.047 84.738 73.107 1.00 17.02 574 ALA A O 1
ATOM 4280 N N . LYS A 1 575 ? 79.029 85.073 74.086 1.00 13.77 575 LYS A N 1
ATOM 4281 C CA . LYS A 1 575 ? 79.807 84.750 72.902 1.00 14.86 575 LYS A CA 1
ATOM 4282 C C . LYS A 1 575 ? 80.209 83.276 72.860 1.00 15.43 575 LYS A C 1
ATOM 4283 O O . LYS A 1 575 ? 80.575 82.782 71.811 1.00 17.42 575 LYS A O 1
ATOM 4289 N N . ALA A 1 576 ? 80.125 82.576 73.991 1.00 13.39 576 ALA A N 1
ATOM 4290 C CA . ALA A 1 576 ? 80.504 81.170 74.061 1.00 11.74 576 ALA A CA 1
ATOM 4291 C C . ALA A 1 576 ? 79.571 80.461 75.008 1.00 10.82 576 ALA A C 1
ATOM 4292 O O . ALA A 1 576 ? 79.332 80.921 76.133 1.00 12.54 576 ALA A O 1
ATOM 4294 N N . LEU A 1 577 ? 79.009 79.359 74.534 1.00 11.96 577 LEU A N 1
ATOM 4295 C CA . LEU A 1 577 ? 78.009 78.629 75.280 1.00 12.06 577 LEU A CA 1
ATOM 4296 C C . LEU A 1 577 ? 78.043 77.169 74.876 1.00 10.69 577 LEU A C 1
ATOM 4297 O O . LEU A 1 577 ? 78.022 76.850 73.692 1.00 10.79 577 LEU A O 1
ATOM 4302 N N . ILE A 1 578 ? 78.113 76.299 75.878 1.00 10.31 578 ILE A N 1
ATOM 4303 C CA . ILE A 1 578 ? 78.114 74.872 75.666 1.00 10.61 578 ILE A CA 1
ATOM 4304 C C . ILE A 1 578 ? 77.106 74.212 76.602 1.00 9.42 578 ILE A C 1
ATOM 4305 O O . ILE A 1 578 ? 76.711 74.805 77.607 1.00 10.69 578 ILE A O 1
ATOM 4310 N N . ALA A 1 579 ? 76.661 73.012 76.251 1.00 9.57 579 ALA A N 1
ATOM 4311 C CA . ALA A 1 579 ? 75.770 72.220 77.094 1.00 9.74 579 ALA A CA 1
ATOM 4312 C C . ALA A 1 579 ? 76.435 70.882 77.337 1.00 8.87 579 ALA A C 1
ATOM 4313 O O . ALA A 1 579 ? 77.003 70.290 76.414 1.00 9.41 579 ALA A O 1
ATOM 4315 N N . VAL A 1 580 ? 76.382 70.401 78.578 1.00 8.60 580 VAL A N 1
ATOM 4316 C CA . VAL A 1 580 ? 77.017 69.143 78.930 1.00 9.22 580 VAL A CA 1
ATOM 4317 C C . VAL A 1 580 ? 76.059 68.084 79.469 1.00 9.84 580 VAL A C 1
ATOM 4318 O O . VAL A 1 580 ? 76.435 66.926 79.571 1.00 9.74 580 VAL A O 1
ATOM 4322 N N . TYR A 1 581 ? 74.821 68.467 79.772 1.00 9.35 581 TYR A N 1
ATOM 4323 C CA . TYR A 1 581 ? 73.736 67.540 80.132 1.00 9.18 581 TYR A CA 1
ATOM 4324 C C . TYR A 1 581 ? 73.998 66.717 81.409 1.00 9.49 581 TYR A C 1
ATOM 4325 O O . TYR A 1 581 ? 73.540 65.583 81.524 1.00 9.89 581 TYR A O 1
ATOM 4334 N N . GLY A 1 582 ? 74.750 67.254 82.355 1.00 9.70 582 GLY A N 1
ATOM 4335 C CA . GLY A 1 582 ? 74.935 66.565 83.614 1.00 9.97 582 GLY A CA 1
ATOM 4336 C C . GLY A 1 582 ? 75.641 67.453 84.600 1.00 9.44 582 GLY A C 1
ATOM 4337 O O . GLY A 1 582 ? 76.678 68.012 84.293 1.00 11.60 582 GLY A O 1
ATOM 4338 N N . PHE A 1 583 ? 75.098 67.522 85.808 1.00 9.41 583 PHE A N 1
ATOM 4339 C CA . PHE A 1 583 ? 75.393 68.603 86.749 1.00 10.05 583 PHE A CA 1
ATOM 4340 C C . PHE A 1 583 ? 76.212 68.201 87.975 1.00 11.43 583 PHE A C 1
ATOM 4341 O O . PHE A 1 583 ? 76.649 69.074 88.735 1.00 12.23 583 PHE A O 1
ATOM 4349 N N . LYS A 1 584 ? 76.383 66.909 88.214 1.00 10.33 584 LYS A N 1
ATOM 4350 C CA . LYS A 1 584 ? 76.992 66.498 89.475 1.00 11.14 584 LYS A CA 1
ATOM 4351 C C . LYS A 1 584 ? 78.461 66.812 89.470 1.00 12.40 584 LYS A C 1
ATOM 4352 O O . LYS A 1 584 ? 79.123 66.718 88.449 1.00 11.32 584 LYS A O 1
ATOM 4358 N N . GLY A 1 585 ? 78.957 67.213 90.628 1.00 11.09 585 GLY A N 1
ATOM 4359 C CA . GLY A 1 585 ? 80.299 67.750 90.719 1.00 11.03 585 GLY A CA 1
ATOM 4360 C C . GLY A 1 585 ? 81.280 66.792 91.348 1.00 12.67 585 GLY A C 1
ATOM 4361 O O . GLY A 1 585 ? 81.235 65.588 91.122 1.00 14.58 585 GLY A O 1
ATOM 4362 N N . TYR A 1 586 ? 82.182 67.357 92.133 1.00 12.46 586 TYR A N 1
ATOM 4363 C CA . TYR A 1 586 ? 83.305 66.619 92.694 1.00 12.87 586 TYR A CA 1
ATOM 4364 C C . TYR A 1 586 ? 83.208 66.732 94.193 1.00 13.54 586 TYR A C 1
ATOM 4365 O O . TYR A 1 586 ? 83.061 67.828 94.739 1.00 14.40 586 TYR A O 1
ATOM 4374 N N . ALA A 1 587 ? 83.274 65.598 94.864 1.00 17.49 587 ALA A N 1
ATOM 4375 C CA . ALA A 1 587 ? 83.130 65.564 96.314 1.00 21.39 587 ALA A CA 1
ATOM 4376 C C . ALA A 1 587 ? 83.862 64.356 96.862 1.00 25.09 587 ALA A C 1
ATOM 4377 O O . ALA A 1 587 ? 83.850 63.276 96.272 1.00 24.85 587 ALA A O 1
ATOM 4379 N N . ASN A 1 588 ? 84.475 64.543 98.021 1.00 27.61 588 ASN A N 1
ATOM 4380 C CA . ASN A 1 588 ? 85.179 63.467 98.709 1.00 29.94 588 ASN A CA 1
ATOM 4381 C C . ASN A 1 588 ? 86.147 62.758 97.767 1.00 30.34 588 ASN A C 1
ATOM 4382 O O . ASN A 1 588 ? 86.267 61.533 97.777 1.00 32.31 588 ASN A O 1
ATOM 4387 N N . GLY A 1 589 ? 86.818 63.546 96.931 1.00 29.83 589 GLY A N 1
ATOM 4388 C CA . GLY A 1 589 ? 87.865 63.038 96.065 1.00 28.39 589 GLY A CA 1
ATOM 4389 C C . GLY A 1 589 ? 87.370 62.323 94.818 1.00 26.77 589 GLY A C 1
ATOM 4390 O O . GLY A 1 589 ? 88.173 61.735 94.100 1.00 27.53 589 GLY A O 1
ATOM 4391 N N . ARG A 1 590 ? 86.071 62.406 94.539 1.00 24.03 590 ARG A N 1
ATOM 4392 C CA . ARG A 1 590 ? 85.459 61.635 93.455 1.00 21.72 590 ARG A CA 1
ATOM 4393 C C . ARG A 1 590 ? 84.649 62.550 92.555 1.00 18.25 590 ARG A C 1
ATOM 4394 O O . ARG A 1 590 ? 83.924 63.414 93.036 1.00 18.75 590 ARG A O 1
ATOM 4402 N N . TYR A 1 591 ? 84.803 62.385 91.247 1.00 16.03 591 TYR A N 1
ATOM 4403 C CA . TYR A 1 591 ? 83.885 62.999 90.307 1.00 14.37 591 TYR A CA 1
ATOM 4404 C C . TYR A 1 591 ? 82.593 62.207 90.272 1.00 14.09 591 TYR A C 1
ATOM 4405 O O . TYR A 1 591 ? 82.594 61.012 89.982 1.00 15.81 591 TYR A O 1
ATOM 4414 N N . LEU A 1 592 ? 81.487 62.887 90.530 1.00 11.80 592 LEU A N 1
ATOM 4415 C CA . LEU A 1 592 ? 80.191 62.239 90.567 1.00 13.25 592 LEU A CA 1
ATOM 4416 C C . LEU A 1 592 ? 79.555 62.124 89.183 1.00 10.81 592 LEU A C 1
ATOM 4417 O O . LEU A 1 592 ? 78.615 61.384 89.009 1.00 13.48 592 LEU A O 1
ATOM 4422 N N . GLN A 1 593 ? 80.065 62.883 88.220 1.00 10.43 593 GLN A N 1
ATOM 4423 C CA . GLN A 1 593 ? 79.726 62.743 86.808 1.00 9.92 593 GLN A CA 1
ATOM 4424 C C . GLN A 1 593 ? 80.869 63.264 85.984 1.00 10.33 593 GLN A C 1
ATOM 4425 O O . GLN A 1 593 ? 81.678 64.065 86.460 1.00 11.49 593 GLN A O 1
ATOM 4431 N N . PRO A 1 594 ? 80.951 62.822 84.734 1.00 9.74 594 PRO A N 1
ATOM 4432 C CA . PRO A 1 594 ? 82.055 63.188 83.853 1.00 10.09 594 PRO A CA 1
ATOM 4433 C C . PRO A 1 594 ? 81.774 64.417 82.993 1.00 9.60 594 PRO A C 1
ATOM 4434 O O . PRO A 1 594 ? 82.653 64.889 82.269 1.00 9.15 594 PRO A O 1
ATOM 4438 N N . ASN A 1 595 ? 80.555 64.935 83.082 1.00 10.00 595 ASN A N 1
ATOM 4439 C CA . ASN A 1 595 ? 80.073 65.914 82.129 1.00 9.82 595 ASN A CA 1
ATOM 4440 C C . ASN A 1 595 ? 80.738 67.286 82.304 1.00 8.99 595 ASN A C 1
ATOM 4441 O O . ASN A 1 595 ? 81.188 67.893 81.328 1.00 9.42 595 ASN A O 1
ATOM 4446 N N . ILE A 1 596 ? 80.817 67.764 83.537 1.00 8.77 596 ILE A N 1
ATOM 4447 C CA . ILE A 1 596 ? 81.500 69.014 83.812 1.00 10.59 596 ILE A CA 1
ATOM 4448 C C . ILE A 1 596 ? 82.967 68.950 83.386 1.00 10.78 596 ILE A C 1
ATOM 4449 O O . ILE A 1 596 ? 83.431 69.832 82.682 1.00 10.04 596 ILE A O 1
ATOM 4454 N N . PRO A 1 597 ? 83.704 67.908 83.785 1.00 10.29 597 PRO A N 1
ATOM 4455 C CA . PRO A 1 597 ? 85.085 67.831 83.320 1.00 10.99 597 PRO A CA 1
ATOM 4456 C C . PRO A 1 597 ? 85.202 67.836 81.795 1.00 10.86 597 PRO A C 1
ATOM 4457 O O . PRO A 1 597 ? 86.103 68.476 81.242 1.00 11.25 597 PRO A O 1
ATOM 4461 N N . ALA A 1 598 ? 84.294 67.148 81.116 1.00 10.10 598 ALA A N 1
ATOM 4462 C CA . ALA A 1 598 ? 84.319 67.103 79.670 1.00 10.21 598 ALA A CA 1
ATOM 4463 C C . ALA A 1 598 ? 84.142 68.491 79.089 1.00 10.40 598 ALA A C 1
ATOM 4464 O O . ALA A 1 598 ? 84.812 68.853 78.118 1.00 10.76 598 ALA A O 1
ATOM 4466 N N . GLY A 1 599 ? 83.238 69.275 79.667 1.00 9.87 599 GLY A N 1
ATOM 4467 C CA . GLY A 1 599 ? 83.013 70.636 79.195 1.00 9.49 599 GLY A CA 1
ATOM 4468 C C . GLY A 1 599 ? 84.233 71.528 79.434 1.00 10.50 599 GLY A C 1
ATOM 4469 O O . GLY A 1 599 ? 84.617 72.329 78.576 1.00 10.66 599 GLY A O 1
ATOM 4470 N N . VAL A 1 600 ? 84.865 71.361 80.589 1.00 10.86 600 VAL A N 1
ATOM 4471 C CA . VAL A 1 600 ? 86.043 72.143 80.925 1.00 12.35 600 VAL A CA 1
ATOM 4472 C C . VAL A 1 600 ? 87.195 71.770 79.992 1.00 11.94 600 VAL A C 1
ATOM 4473 O O . VAL A 1 600 ? 87.900 72.637 79.495 1.00 12.42 600 VAL A O 1
ATOM 4477 N N . MET A 1 601 ? 87.368 70.478 79.722 1.00 11.60 601 MET A N 1
ATOM 4478 C CA . MET A 1 601 ? 88.346 70.057 78.735 1.00 12.32 601 MET A CA 1
ATOM 4479 C C . MET A 1 601 ? 88.104 70.725 77.386 1.00 12.24 601 MET A C 1
ATOM 4480 O O . MET A 1 601 ? 89.036 71.218 76.769 1.00 14.20 601 MET A O 1
ATOM 4485 N N . ALA A 1 602 ? 86.850 70.804 76.958 1.00 11.80 602 ALA A N 1
ATOM 4486 C CA . ALA A 1 602 ? 86.534 71.424 75.681 1.00 13.23 602 ALA A CA 1
ATOM 4487 C C . ALA A 1 602 ? 86.898 72.917 75.694 1.00 12.91 602 ALA A C 1
ATOM 4488 O O . ALA A 1 602 ? 87.473 73.451 74.738 1.00 13.93 602 ALA A O 1
ATOM 4490 N N . ILE A 1 603 ? 86.556 73.584 76.786 1.00 12.26 603 ILE A N 1
ATOM 4491 C CA . ILE A 1 603 ? 86.818 75.008 76.943 1.00 12.18 603 ILE A CA 1
ATOM 4492 C C . ILE A 1 603 ? 88.301 75.315 76.776 1.00 13.57 603 ILE A C 1
ATOM 4493 O O . ILE A 1 603 ? 88.653 76.333 76.202 1.00 14.89 603 ILE A O 1
ATOM 4498 N N . PHE A 1 604 ? 89.163 74.427 77.257 1.00 12.51 604 PHE A N 1
ATOM 4499 C CA . PHE A 1 604 ? 90.613 74.661 77.186 1.00 13.12 604 PHE A CA 1
ATOM 4500 C C . PHE A 1 604 ? 91.283 73.949 76.014 1.00 13.61 604 PHE A C 1
ATOM 4501 O O . PHE A 1 604 ? 92.504 73.864 75.940 1.00 16.87 604 PHE A O 1
ATOM 4509 N N . GLY A 1 605 ? 90.489 73.457 75.078 1.00 14.76 605 GLY A N 1
ATOM 4510 C CA . GLY A 1 605 ? 91.017 72.875 73.857 1.00 15.44 605 GLY A CA 1
ATOM 4511 C C . GLY A 1 605 ? 91.626 71.498 73.998 1.00 14.66 605 GLY A C 1
ATOM 4512 O O . GLY A 1 605 ? 92.460 71.096 73.185 1.00 17.99 605 GLY A O 1
ATOM 4513 N N . GLN A 1 606 ? 91.214 70.776 75.031 1.00 14.83 606 GLN A N 1
ATOM 4514 C CA . GLN A 1 606 ? 91.803 69.483 75.343 1.00 15.08 606 GLN A CA 1
ATOM 4515 C C . GLN A 1 606 ? 90.831 68.343 75.108 1.00 16.80 606 GLN A C 1
ATOM 4516 O O . GLN A 1 606 ? 91.105 67.211 75.484 1.00 19.20 606 GLN A O 1
ATOM 4522 N N . ALA A 1 607 ? 89.699 68.650 74.489 1.00 14.00 607 ALA A N 1
ATOM 4523 C CA . ALA A 1 607 ? 88.737 67.627 74.074 1.00 15.74 607 ALA A CA 1
ATOM 4524 C C . ALA A 1 607 ? 88.004 68.173 72.878 1.00 15.98 607 ALA A C 1
ATOM 4525 O O . ALA A 1 607 ? 87.931 69.391 72.705 1.00 16.28 607 ALA A O 1
ATOM 4527 N N . LYS A 1 608 ? 87.437 67.272 72.085 1.00 16.72 608 LYS A N 1
ATOM 4528 C CA . LYS A 1 608 ? 86.732 67.637 70.875 1.00 15.94 608 LYS A CA 1
ATOM 4529 C C . LYS A 1 608 ? 85.237 67.340 70.979 1.00 13.34 608 LYS A C 1
ATOM 4530 O O . LYS A 1 608 ? 84.811 66.198 70.834 1.00 14.60 608 LYS A O 1
ATOM 4536 N N . PRO A 1 609 ? 84.432 68.374 71.248 1.00 12.53 609 PRO A N 1
ATOM 4537 C CA . PRO A 1 609 ? 82.987 68.148 71.308 1.00 12.37 609 PRO A CA 1
ATOM 4538 C C . PRO A 1 609 ? 82.452 67.734 69.947 1.00 12.05 609 PRO A C 1
ATOM 4539 O O . PRO A 1 609 ? 82.890 68.253 68.915 1.00 13.93 609 PRO A O 1
ATOM 4543 N N . LYS A 1 610 ? 81.512 66.798 69.962 1.00 12.52 610 LYS A N 1
ATOM 4544 C CA . LYS A 1 610 ? 80.864 66.339 68.742 1.00 13.84 610 LYS A CA 1
ATOM 4545 C C . LYS A 1 610 ? 79.358 66.371 68.863 1.00 12.70 610 LYS A C 1
ATOM 4546 O O . LYS A 1 610 ? 78.654 65.842 68.011 1.00 14.14 610 LYS A O 1
ATOM 4552 N N . GLY A 1 611 ? 78.859 66.996 69.922 1.00 10.99 611 GLY A N 1
ATOM 4553 C CA . GLY A 1 611 ? 77.449 66.929 70.216 1.00 10.03 611 GLY A CA 1
ATOM 4554 C C . GLY A 1 611 ? 76.598 67.824 69.355 1.00 9.06 611 GLY A C 1
ATOM 4555 O O . GLY A 1 611 ? 76.988 68.913 68.955 1.00 10.17 611 GLY A O 1
ATOM 4556 N N . THR A 1 612 ? 75.386 67.344 69.097 1.00 9.47 612 THR A N 1
ATOM 4557 C CA . THR A 1 612 ? 74.352 68.128 68.442 1.00 10.21 612 THR A CA 1
ATOM 4558 C C . THR A 1 612 ? 73.098 67.966 69.286 1.00 10.61 612 THR A C 1
ATOM 4559 O O . THR A 1 612 ? 72.869 66.909 69.892 1.00 10.75 612 THR A O 1
ATOM 4563 N N . LEU A 1 613 ? 72.284 69.008 69.358 1.00 9.45 613 LEU A N 1
ATOM 4564 C CA . LEU A 1 613 ? 71.178 69.005 70.319 1.00 10.17 613 LEU A CA 1
ATOM 4565 C C . LEU A 1 613 ? 70.257 67.837 70.052 1.00 9.71 613 LEU A C 1
ATOM 4566 O O . LEU A 1 613 ? 69.839 67.623 68.909 1.00 10.08 613 LEU A O 1
ATOM 4571 N N . PRO A 1 614 ? 69.882 67.102 71.103 1.00 9.05 614 PRO A N 1
ATOM 4572 C CA . PRO A 1 614 ? 68.875 66.048 70.960 1.00 9.01 614 PRO A CA 1
ATOM 4573 C C . PRO A 1 614 ? 67.474 66.511 71.327 1.00 9.17 614 PRO A C 1
ATOM 4574 O O . PRO A 1 614 ? 66.548 65.701 71.376 1.00 9.87 614 PRO A O 1
ATOM 4578 N N . VAL A 1 615 ? 67.354 67.801 71.639 1.00 9.70 615 VAL A N 1
ATOM 4579 C CA . VAL A 1 615 ? 66.076 68.449 71.888 1.00 9.65 615 VAL A CA 1
ATOM 4580 C C . VAL A 1 615 ? 66.104 69.824 71.225 1.00 10.61 615 VAL A C 1
ATOM 4581 O O . VAL A 1 615 ? 67.177 70.328 70.934 1.00 12.30 615 VAL A O 1
ATOM 4585 N N . ASP A 1 616 ? 64.934 70.403 70.953 1.00 10.60 616 ASP A N 1
ATOM 4586 C CA . ASP A 1 616 ? 64.847 71.822 70.597 1.00 12.21 616 ASP A CA 1
ATOM 4587 C C . ASP A 1 616 ? 65.016 72.673 71.846 1.00 11.86 616 ASP A C 1
ATOM 4588 O O . ASP A 1 616 ? 64.541 72.300 72.931 1.00 13.04 616 ASP A O 1
ATOM 4593 N N . ILE A 1 617 ? 65.662 73.825 71.695 1.00 11.50 617 ILE A N 1
ATOM 4594 C CA . ILE A 1 617 ? 65.741 74.802 72.760 1.00 11.89 617 ILE A CA 1
ATOM 4595 C C . ILE A 1 617 ? 64.813 75.965 72.442 1.00 11.46 617 ILE A C 1
ATOM 4596 O O . ILE A 1 617 ? 65.064 76.716 71.497 1.00 13.53 617 ILE A O 1
ATOM 4601 N N . PRO A 1 618 ? 63.696 76.074 73.168 1.00 10.25 618 PRO A N 1
ATOM 4602 C CA . PRO A 1 618 ? 62.759 77.173 72.929 1.00 12.65 618 PRO A CA 1
ATOM 4603 C C . PRO A 1 618 ? 63.399 78.514 73.208 1.00 12.78 618 PRO A C 1
ATOM 4604 O O . PRO A 1 618 ? 64.195 78.664 74.124 1.00 12.76 618 PRO A O 1
ATOM 4608 N N . SER A 1 619 ? 63.060 79.502 72.407 1.00 12.98 619 SER A N 1
ATOM 4609 C CA . SER A 1 619 ? 63.424 80.862 72.719 1.00 13.38 619 SER A CA 1
ATOM 4610 C C . SER A 1 619 ? 62.695 81.336 73.954 1.00 14.83 619 SER A C 1
ATOM 4611 O O . SER A 1 619 ? 61.529 81.008 74.174 1.00 15.89 619 SER A O 1
ATOM 4614 N N . VAL A 1 620 ? 63.396 82.123 74.756 1.00 14.67 620 VAL A N 1
ATOM 4615 C CA . VAL A 1 620 ? 62.817 82.847 75.875 1.00 16.33 620 VAL A CA 1
ATOM 4616 C C . VAL A 1 620 ? 62.454 84.276 75.457 1.00 17.56 620 VAL A C 1
ATOM 4617 O O . VAL A 1 620 ? 61.418 84.807 75.850 1.00 18.45 620 VAL A O 1
ATOM 4621 N N . THR A 1 621 ? 63.299 84.900 74.650 1.00 17.27 621 THR A N 1
ATOM 4622 C CA . THR A 1 621 ? 63.076 86.292 74.248 1.00 19.99 621 THR A CA 1
ATOM 4623 C C . THR A 1 621 ? 62.030 86.446 73.148 1.00 21.82 621 THR A C 1
ATOM 4624 O O . THR A 1 621 ? 61.451 87.526 72.977 1.00 23.06 621 THR A O 1
ATOM 4628 N N . LYS A 1 622 ? 61.800 85.379 72.388 1.00 21.63 622 LYS A N 1
ATOM 4629 C CA . LYS A 1 622 ? 60.782 85.379 71.344 1.00 22.04 622 LYS A CA 1
ATOM 4630 C C . LYS A 1 622 ? 59.882 84.159 71.521 1.00 21.09 622 LYS A C 1
ATOM 4631 O O . LYS A 1 622 ? 60.062 83.132 70.870 1.00 19.42 622 LYS A O 1
ATOM 4637 N N . PRO A 1 623 ? 58.913 84.262 72.432 1.00 22.09 623 PRO A N 1
ATOM 4638 C CA . PRO A 1 623 ? 58.104 83.100 72.811 1.00 23.92 623 PRO A CA 1
ATOM 4639 C C . PRO A 1 623 ? 57.397 82.454 71.629 1.00 23.99 623 PRO A C 1
ATOM 4640 O O . PRO A 1 623 ? 56.837 83.158 70.788 1.00 24.96 623 PRO A O 1
ATOM 4644 N N . GLY A 1 624 ? 57.411 81.125 71.596 1.00 23.79 624 GLY A N 1
ATOM 4645 C CA . GLY A 1 624 ? 56.839 80.368 70.498 1.00 23.61 624 GLY A CA 1
ATOM 4646 C C . GLY A 1 624 ? 57.846 79.999 69.420 1.00 23.97 624 GLY A C 1
ATOM 4647 O O . GLY A 1 624 ? 57.566 79.167 68.555 1.00 28.23 624 GLY A O 1
ATOM 4648 N N A ASN A 1 625 ? 59.034 80.581 69.486 0.50 22.64 625 ASN A N 1
ATOM 4649 N N B ASN A 1 625 ? 59.018 80.632 69.471 0.50 22.67 625 ASN A N 1
ATOM 4650 C CA A ASN A 1 625 ? 60.044 80.311 68.482 0.50 21.47 625 ASN A CA 1
ATOM 4651 C CA B ASN A 1 625 ? 60.094 80.376 68.521 0.50 21.32 625 ASN A CA 1
ATOM 4652 C C A ASN A 1 625 ? 61.128 79.414 69.046 0.50 19.96 625 ASN A C 1
ATOM 4653 C C B ASN A 1 625 ? 61.052 79.325 69.062 0.50 19.81 625 ASN A C 1
ATOM 4654 O O A ASN A 1 625 ? 61.331 79.363 70.254 0.50 19.14 625 ASN A O 1
ATOM 4655 O O B ASN A 1 625 ? 61.113 79.103 70.270 0.50 18.82 625 ASN A O 1
ATOM 4664 N N . THR A 1 626 ? 61.798 78.683 68.167 1.00 20.17 626 THR A N 1
ATOM 4665 C CA . THR A 1 626 ? 62.881 77.799 68.571 1.00 17.27 626 THR A CA 1
ATOM 4666 C C . THR A 1 626 ? 64.188 78.557 68.400 1.00 17.40 626 THR A C 1
ATOM 4667 O O . THR A 1 626 ? 64.486 79.045 67.314 1.00 20.32 626 THR A O 1
ATOM 4671 N N . LEU A 1 627 ? 64.949 78.693 69.476 1.00 15.97 627 LEU A N 1
ATOM 4672 C CA . LEU A 1 627 ? 66.249 79.359 69.405 1.00 14.62 627 LEU A CA 1
ATOM 4673 C C . LEU A 1 627 ? 67.314 78.480 68.751 1.00 14.51 627 LEU A C 1
ATOM 4674 O O . LEU A 1 627 ? 68.004 78.919 67.832 1.00 15.44 627 LEU A O 1
ATOM 4679 N N . TYR A 1 628 ? 67.453 77.249 69.238 1.00 14.39 628 TYR A N 1
ATOM 4680 C CA . TYR A 1 628 ? 68.359 76.272 68.663 1.00 13.81 628 TYR A CA 1
ATOM 4681 C C . TYR A 1 628 ? 67.586 74.994 68.399 1.00 12.84 628 TYR A C 1
ATOM 4682 O O . TYR A 1 628 ? 67.005 74.433 69.292 1.00 12.72 628 TYR A O 1
ATOM 4691 N N . PRO A 1 629 ? 67.602 74.524 67.162 1.00 13.03 629 PRO A N 1
ATOM 4692 C CA . PRO A 1 629 ? 66.821 73.344 66.823 1.00 12.14 629 PRO A CA 1
ATOM 4693 C C . PRO A 1 629 ? 67.532 72.042 67.110 1.00 11.81 629 PRO A C 1
ATOM 4694 O O . PRO A 1 629 ? 68.767 71.975 67.113 1.00 13.10 629 PRO A O 1
ATOM 4698 N N . LEU A 1 630 ? 66.739 71.003 67.312 1.00 13.18 630 LEU A N 1
ATOM 4699 C CA . LEU A 1 630 ? 67.270 69.650 67.384 1.00 12.44 630 LEU A CA 1
ATOM 4700 C C . LEU A 1 630 ? 68.212 69.423 66.196 1.00 12.47 630 LEU A C 1
ATOM 4701 O O . LEU A 1 630 ? 67.896 69.744 65.054 1.00 12.89 630 LEU A O 1
ATOM 4706 N N . GLY A 1 631 ? 69.413 68.934 66.483 1.00 11.63 631 GLY A N 1
ATOM 4707 C CA . GLY A 1 631 ? 70.392 68.680 65.453 1.00 12.37 631 GLY A CA 1
ATOM 4708 C C . GLY A 1 631 ? 71.489 69.722 65.352 1.00 13.41 631 GLY A C 1
ATOM 4709 O O . GLY A 1 631 ? 72.475 69.496 64.650 1.00 15.03 631 GLY A O 1
ATOM 4710 N N . TYR A 1 632 ? 71.305 70.865 66.018 1.00 12.45 632 TYR A N 1
ATOM 4711 C CA . TYR A 1 632 ? 72.287 71.947 65.987 1.00 12.03 632 TYR A CA 1
ATOM 4712 C C . TYR A 1 632 ? 73.437 71.712 66.940 1.00 11.84 632 TYR A C 1
ATOM 4713 O O . TYR A 1 632 ? 73.237 71.385 68.101 1.00 11.44 632 TYR A O 1
ATOM 4722 N N . GLY A 1 633 ? 74.644 71.930 66.447 1.00 12.62 633 GLY A N 1
ATOM 4723 C CA . GLY A 1 633 ? 75.822 71.914 67.301 1.00 11.61 633 GLY A CA 1
ATOM 4724 C C . GLY A 1 633 ? 76.989 72.368 66.461 1.00 12.45 633 GLY A C 1
ATOM 4725 O O . GLY A 1 633 ? 76.993 72.141 65.261 1.00 14.24 633 GLY A O 1
ATOM 4726 N N . LEU A 1 634 ? 77.969 73.013 67.087 1.00 13.24 634 LEU A N 1
ATOM 4727 C CA . LEU A 1 634 ? 79.086 73.580 66.356 1.00 12.52 634 LEU A CA 1
ATOM 4728 C C . LEU A 1 634 ? 80.372 72.812 66.544 1.00 13.08 634 LEU A C 1
ATOM 4729 O O . LEU A 1 634 ? 80.601 72.193 67.572 1.00 13.49 634 LEU A O 1
ATOM 4734 N N . ASN A 1 635 ? 81.195 72.862 65.503 1.00 14.83 635 ASN A N 1
ATOM 4735 C CA . ASN A 1 635 ? 82.588 72.455 65.579 1.00 16.47 635 ASN A CA 1
ATOM 4736 C C . ASN A 1 635 ? 83.322 73.568 66.322 1.00 16.69 635 ASN A C 1
ATOM 4737 O O . ASN A 1 635 ? 83.311 74.733 65.894 1.00 18.43 635 ASN A O 1
ATOM 4742 N N . ILE A 1 636 ? 83.977 73.218 67.424 1.00 16.19 636 ILE A N 1
ATOM 4743 C CA . ILE A 1 636 ? 84.538 74.244 68.303 1.00 17.52 636 ILE A CA 1
ATOM 4744 C C . ILE A 1 636 ? 85.716 74.991 67.665 1.00 17.59 636 ILE A C 1
ATOM 4745 O O . ILE A 1 636 ? 85.953 76.162 67.973 1.00 18.63 636 ILE A O 1
ATOM 4750 N N . LYS A 1 637 ? 86.423 74.333 66.751 1.00 18.24 637 LYS A N 1
ATOM 4751 C CA . LYS A 1 637 ? 87.582 74.927 66.085 1.00 21.41 637 LYS A CA 1
ATOM 4752 C C . LYS A 1 637 ? 87.173 75.842 64.932 1.00 23.43 637 LYS A C 1
ATOM 4753 O O . LYS A 1 637 ? 87.820 76.831 64.645 1.00 24.81 637 LYS A O 1
ATOM 4759 N N . THR A 1 638 ? 86.063 75.498 64.295 1.00 25.80 638 THR A N 1
ATOM 4760 C CA . THR A 1 638 ? 85.701 76.041 63.001 1.00 29.26 638 THR A CA 1
ATOM 4761 C C . THR A 1 638 ? 84.550 77.059 63.166 1.00 30.77 638 THR A C 1
ATOM 4762 O O . THR A 1 638 ? 84.387 77.986 62.359 1.00 32.37 63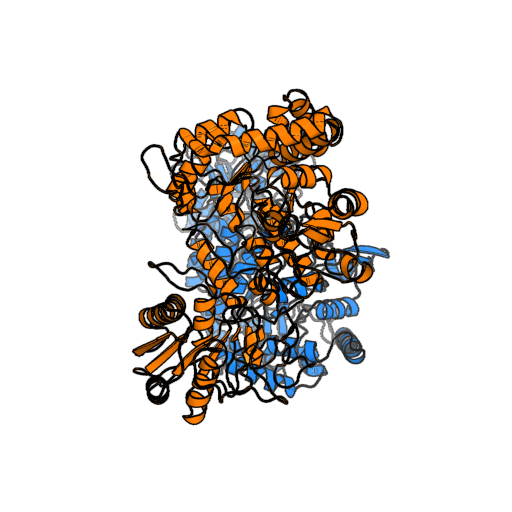8 THR A O 1
ATOM 4766 N N . GLY A 1 639 ? 83.779 76.896 64.239 1.00 31.10 639 GLY A N 1
ATOM 4767 C CA . GLY A 1 639 ? 82.637 77.752 64.540 1.00 33.99 639 GLY A CA 1
ATOM 4768 C C . GLY A 1 639 ? 81.404 77.465 63.696 1.00 35.48 639 GLY A C 1
ATOM 4769 O O . GLY A 1 639 ? 80.371 78.128 63.846 1.00 36.66 639 GLY A O 1
ATOM 4770 N N . ARG A 1 640 ? 81.526 76.485 62.804 1.00 34.95 640 ARG A N 1
ATOM 4771 C CA . ARG A 1 640 ? 80.469 76.096 61.885 1.00 36.68 640 ARG A CA 1
ATOM 4772 C C . ARG A 1 640 ? 79.774 74.812 62.360 1.00 31.10 640 ARG A C 1
ATOM 4773 O O . ARG A 1 640 ? 80.321 74.058 63.154 1.00 27.44 640 ARG A O 1
ATOM 4781 N N . PRO A 1 641 ? 78.565 74.550 61.858 1.00 28.36 641 PRO A N 1
ATOM 4782 C CA . PRO A 1 641 ? 77.730 73.410 62.266 1.00 25.96 641 PRO A CA 1
ATOM 4783 C C . PRO A 1 641 ? 78.229 72.000 61.920 1.00 25.82 641 PRO A C 1
ATOM 4784 O O . PRO A 1 641 ? 78.801 71.755 60.850 1.00 28.10 641 PRO A O 1
ATOM 4788 N N A LEU A 1 642 ? 77.947 71.088 62.848 0.50 24.45 642 LEU A N 1
ATOM 4789 N N B LEU A 1 642 ? 78.035 71.060 62.840 0.50 24.47 642 LEU A N 1
ATOM 4790 C CA A LEU A 1 642 ? 78.072 69.649 62.657 0.50 23.68 642 LEU A CA 1
ATOM 4791 C CA B LEU A 1 642 ? 78.459 69.674 62.635 0.50 24.05 642 LEU A CA 1
ATOM 4792 C C A LEU A 1 642 ? 76.790 69.068 62.058 0.50 23.94 642 LEU A C 1
ATOM 4793 C C B LEU A 1 642 ? 77.496 68.927 61.707 0.50 24.62 642 LEU A C 1
ATOM 4794 O O A LEU A 1 642 ? 75.965 69.791 61.497 0.50 23.72 642 LEU A O 1
ATOM 4795 O O B LEU A 1 642 ? 77.509 67.690 61.631 0.50 24.74 642 LEU A O 1
ATOM 4804 N N . ALA B 1 26 ? 36.045 76.844 64.628 1.00 41.50 26 ALA B N 1
ATOM 4805 C CA . ALA B 1 26 ? 35.272 77.559 63.609 1.00 40.14 26 ALA B CA 1
ATOM 4806 C C . ALA B 1 26 ? 35.437 76.946 62.211 1.00 36.28 26 ALA B C 1
ATOM 4807 O O . ALA B 1 26 ? 34.848 77.423 61.230 1.00 31.39 26 ALA B O 1
ATOM 4809 N N . SER B 1 27 ? 36.228 75.880 62.124 1.00 35.30 27 SER B N 1
ATOM 4810 C CA . SER B 1 27 ? 36.501 75.260 60.839 1.00 32.69 27 SER B CA 1
ATOM 4811 C C . SER B 1 27 ? 35.238 74.620 60.244 1.00 26.45 27 SER B C 1
ATOM 4812 O O . SER B 1 27 ? 34.977 74.789 59.054 1.00 24.69 27 SER B O 1
ATOM 4815 N N . ALA B 1 28 ? 34.444 73.921 61.059 1.00 24.23 28 ALA B N 1
ATOM 4816 C CA . ALA B 1 28 ? 33.228 73.279 60.561 1.00 22.86 28 ALA B CA 1
ATOM 4817 C C . ALA B 1 28 ? 32.224 74.308 60.032 1.00 21.06 28 ALA B C 1
ATOM 4818 O O . ALA B 1 28 ? 31.578 74.088 59.013 1.00 17.95 28 ALA B O 1
ATOM 4820 N N . SER B 1 29 ? 32.101 75.432 60.722 1.00 21.32 29 SER B N 1
ATOM 4821 C CA . SER B 1 29 ? 31.146 76.452 60.340 1.00 21.66 29 SER B CA 1
ATOM 4822 C C . SER B 1 29 ? 31.539 77.098 59.021 1.00 19.34 29 SER B C 1
ATOM 4823 O O . SER B 1 29 ? 30.705 77.279 58.131 1.00 18.02 29 SER B O 1
ATOM 4826 N N . LYS B 1 30 ? 32.814 77.453 58.898 1.00 18.42 30 LYS B N 1
ATOM 4827 C CA . LYS B 1 30 ? 33.339 78.047 57.672 1.00 17.84 30 LYS B CA 1
ATOM 4828 C C . LYS B 1 30 ? 33.192 77.080 56.504 1.00 16.95 30 LYS B C 1
ATOM 4829 O O . LYS B 1 30 ? 32.788 77.474 55.411 1.00 16.79 30 LYS B O 1
ATOM 4835 N N . ARG B 1 31 ? 33.482 75.803 56.746 1.00 17.22 31 ARG B N 1
ATOM 4836 C CA . ARG B 1 31 ? 33.362 74.795 55.696 1.00 15.74 31 ARG B CA 1
ATOM 4837 C C . ARG B 1 31 ? 31.932 74.704 55.145 1.00 14.99 31 ARG B C 1
ATOM 4838 O O . ARG B 1 31 ? 31.726 74.607 53.934 1.00 15.25 31 ARG B O 1
ATOM 4846 N N . ALA B 1 32 ? 30.941 74.712 56.026 1.00 15.65 32 ALA B N 1
ATOM 4847 C CA . ALA B 1 32 ? 29.551 74.632 55.596 1.00 14.88 32 ALA B CA 1
ATOM 4848 C C . ALA B 1 32 ? 29.173 75.859 54.779 1.00 14.95 32 ALA B C 1
ATOM 4849 O O . ALA B 1 32 ? 28.503 75.765 53.761 1.00 15.61 32 ALA B O 1
ATOM 4851 N N . ILE B 1 33 ? 29.594 77.021 55.232 1.00 15.05 33 ILE B N 1
ATOM 4852 C CA . ILE B 1 33 ? 29.288 78.255 54.524 1.00 15.14 33 ILE B CA 1
ATOM 4853 C C . ILE B 1 33 ? 29.989 78.293 53.170 1.00 14.00 33 ILE B C 1
ATOM 4854 O O . ILE B 1 33 ? 29.386 78.636 52.169 1.00 15.25 33 ILE B O 1
ATOM 4859 N N . ASP B 1 34 ? 31.263 77.920 53.139 1.00 13.81 34 ASP B N 1
ATOM 4860 C CA . ASP B 1 34 ? 32.023 77.887 51.901 1.00 15.19 34 ASP B CA 1
ATOM 4861 C C . ASP B 1 34 ? 31.357 76.957 50.885 1.00 14.65 34 ASP B C 1
ATOM 4862 O O . ASP B 1 34 ? 31.185 77.312 49.717 1.00 14.90 34 ASP B O 1
ATOM 4867 N N . ALA B 1 35 ? 31.002 75.750 51.320 1.00 14.45 35 ALA B N 1
ATOM 4868 C CA . ALA B 1 35 ? 30.375 74.804 50.407 1.00 14.55 35 ALA B CA 1
ATOM 4869 C C . ALA B 1 35 ? 29.070 75.367 49.859 1.00 13.93 35 ALA B C 1
ATOM 4870 O O . ALA B 1 35 ? 28.775 75.224 48.682 1.00 14.56 35 ALA B O 1
ATOM 4872 N N . ASN B 1 36 ? 28.280 76.011 50.715 1.00 14.55 36 ASN B N 1
ATOM 4873 C CA . ASN B 1 36 ? 27.023 76.608 50.277 1.00 14.66 36 ASN B CA 1
ATOM 4874 C C . ASN B 1 36 ? 27.259 77.710 49.232 1.00 15.57 36 ASN B C 1
ATOM 4875 O O . ASN B 1 36 ? 26.566 77.769 48.227 1.00 17.62 36 ASN B O 1
ATOM 4880 N N . GLN B 1 37 ? 28.241 78.578 49.457 1.00 15.52 37 GLN B N 1
ATOM 4881 C CA . GLN B 1 37 ? 28.522 79.656 48.512 1.00 17.75 37 GLN B CA 1
ATOM 4882 C C . GLN B 1 37 ? 28.947 79.098 47.147 1.00 17.13 37 GLN B C 1
ATOM 4883 O O . GLN B 1 37 ? 28.531 79.600 46.096 1.00 17.48 37 GLN B O 1
ATOM 4889 N N . ILE B 1 38 ? 29.760 78.044 47.167 1.00 14.89 38 ILE B N 1
ATOM 4890 C CA . ILE B 1 38 ? 30.254 77.425 45.941 1.00 15.36 38 ILE B CA 1
ATOM 4891 C C . ILE B 1 38 ? 29.104 76.780 45.163 1.00 16.18 38 ILE B C 1
ATOM 4892 O O . ILE B 1 38 ? 28.925 77.010 43.959 1.00 15.44 38 ILE B O 1
ATOM 4897 N N . VAL B 1 39 ? 28.289 76.004 45.857 1.00 14.80 39 VAL B N 1
ATOM 4898 C CA . VAL B 1 39 ? 27.163 75.344 45.207 1.00 15.39 39 VAL B CA 1
ATOM 4899 C C . VAL B 1 39 ? 26.123 76.338 44.681 1.00 18.54 39 VAL B C 1
ATOM 4900 O O . VAL B 1 39 ? 25.544 76.126 43.621 1.00 18.78 39 VAL B O 1
ATOM 4904 N N . ASN B 1 40 ? 25.903 77.432 45.406 1.00 18.13 40 ASN B N 1
ATOM 4905 C CA . ASN B 1 40 ? 24.959 78.449 44.951 1.00 20.56 40 ASN B CA 1
ATOM 4906 C C . ASN B 1 40 ? 25.304 79.034 43.579 1.00 22.25 40 ASN B C 1
ATOM 4907 O O . ASN B 1 40 ? 24.418 79.519 42.874 1.00 23.80 40 ASN B O 1
ATOM 4912 N N . ARG B 1 41 ? 26.582 78.991 43.206 1.00 20.76 41 ARG B N 1
ATOM 4913 C CA . ARG B 1 41 ? 27.029 79.542 41.924 1.00 21.47 41 ARG B CA 1
ATOM 4914 C C . ARG B 1 41 ? 26.990 78.535 40.766 1.00 23.06 41 ARG B C 1
ATOM 4915 O O . ARG B 1 41 ? 27.093 78.916 39.598 1.00 24.52 41 ARG B O 1
ATOM 4923 N N . MET B 1 42 ? 26.791 77.264 41.093 1.00 21.61 42 MET B N 1
ATOM 4924 C CA . MET B 1 42 ? 26.819 76.201 40.087 1.00 20.69 42 MET B CA 1
ATOM 4925 C C . MET B 1 42 ? 25.542 76.100 39.278 1.00 20.96 42 MET B C 1
ATOM 4926 O O . MET B 1 42 ? 24.456 76.333 39.779 1.00 21.70 42 MET B O 1
ATOM 4931 N N . SER B 1 43 ? 25.680 75.708 38.019 1.00 20.26 43 SER B N 1
ATOM 4932 C CA . SER B 1 43 ? 24.512 75.418 37.192 1.00 20.05 43 SER B CA 1
ATOM 4933 C C . SER B 1 43 ? 23.961 74.052 37.591 1.00 19.13 43 SER B C 1
ATOM 4934 O O . SER B 1 43 ? 24.645 73.264 38.239 1.00 17.67 43 SER B O 1
ATOM 4937 N N . LEU B 1 44 ? 22.738 73.756 37.190 1.00 19.68 44 LEU B N 1
ATOM 4938 C CA . LEU B 1 44 ? 22.191 72.439 37.448 1.00 19.89 44 LEU B CA 1
ATOM 4939 C C . LEU B 1 44 ? 23.061 71.348 36.808 1.00 18.59 44 LEU B C 1
ATOM 4940 O O . LEU B 1 44 ? 23.305 70.316 37.431 1.00 18.46 44 LEU B O 1
ATOM 4945 N N . ASP B 1 45 ? 23.562 71.564 35.595 1.00 19.63 45 ASP B N 1
ATOM 4946 C CA . ASP B 1 45 ? 24.399 70.544 34.964 1.00 20.93 45 ASP B CA 1
ATOM 4947 C C . ASP B 1 45 ? 25.654 70.287 35.783 1.00 18.94 45 ASP B C 1
ATOM 4948 O O . ASP B 1 45 ? 26.084 69.149 35.942 1.00 17.89 45 ASP B O 1
ATOM 4953 N N . GLU B 1 46 ? 26.246 71.346 36.323 1.00 19.86 46 GLU B N 1
ATOM 4954 C CA . GLU B 1 46 ? 27.421 71.192 37.164 1.00 18.71 46 GLU B CA 1
ATOM 4955 C C . GLU B 1 46 ? 27.110 70.433 38.456 1.00 15.63 46 GLU B C 1
ATOM 4956 O O . GLU B 1 46 ? 27.883 69.574 38.894 1.00 14.39 46 GLU B O 1
ATOM 4962 N N . LYS B 1 47 ? 25.972 70.726 39.067 1.00 15.33 47 LYS B N 1
ATOM 4963 C CA . LYS B 1 47 ? 25.599 70.070 40.310 1.00 15.33 47 LYS B CA 1
ATOM 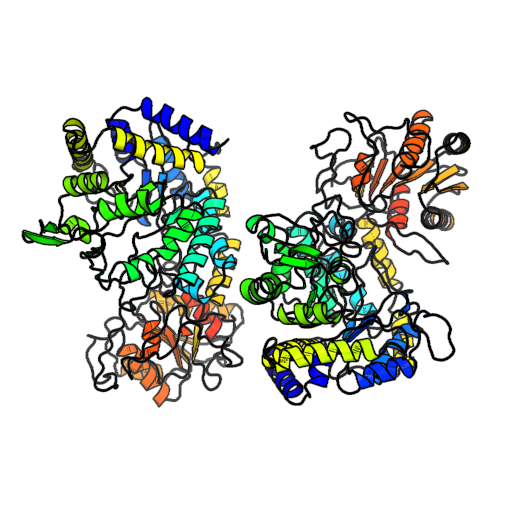4964 C C . LYS B 1 47 ? 25.369 68.596 40.057 1.00 13.48 47 LYS B C 1
ATOM 4965 O O . LYS B 1 47 ? 25.885 67.743 40.786 1.00 13.49 47 LYS B O 1
ATOM 4971 N N . LEU B 1 48 ? 24.600 68.267 39.028 1.00 14.26 48 LEU B N 1
ATOM 4972 C CA . LEU B 1 48 ? 24.339 66.862 38.740 1.00 14.98 48 LEU B CA 1
ATOM 4973 C C . LEU B 1 48 ? 25.631 66.115 38.376 1.00 14.43 48 LEU B C 1
ATOM 4974 O O . LEU B 1 48 ? 25.834 64.967 38.767 1.00 13.75 48 LEU B O 1
ATOM 4979 N N . GLY B 1 49 ? 26.527 66.775 37.653 1.00 15.40 49 GLY B N 1
ATOM 4980 C CA . GLY B 1 49 ? 27.835 66.207 37.389 1.00 14.40 49 GLY B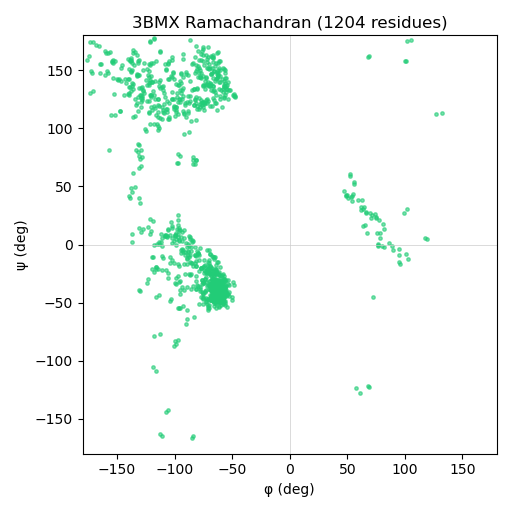 CA 1
ATOM 4981 C C . GLY B 1 49 ? 28.556 65.803 38.660 1.00 13.48 49 GLY B C 1
ATOM 4982 O O . GLY B 1 49 ? 29.146 64.719 38.727 1.00 12.23 49 GLY B O 1
ATOM 4983 N N . GLN B 1 50 ? 28.514 66.653 39.684 1.00 13.30 50 GLN B N 1
ATOM 4984 C CA . GLN B 1 50 ? 29.218 66.359 40.929 1.00 13.81 50 GLN B CA 1
ATOM 4985 C C . GLN B 1 50 ? 28.706 65.086 41.561 1.00 12.90 50 GLN B C 1
ATOM 4986 O O . GLN B 1 50 ? 29.447 64.423 42.250 1.00 12.60 50 GLN B O 1
ATOM 4992 N N . MET B 1 51 ? 27.435 64.758 41.334 1.00 13.12 51 MET B N 1
ATOM 4993 C CA . MET B 1 51 ? 26.809 63.577 41.920 1.00 13.10 51 MET B CA 1
ATOM 4994 C C . MET B 1 51 ? 27.040 62.293 41.134 1.00 11.96 51 MET B C 1
ATOM 4995 O O . MET B 1 51 ? 26.507 61.252 41.504 1.00 13.70 51 MET B O 1
ATOM 5000 N N . LEU B 1 52 ? 27.842 62.358 40.071 1.00 11.85 52 LEU B N 1
ATOM 5001 C CA . LEU B 1 52 ? 28.204 61.166 39.319 1.00 11.70 52 LEU B CA 1
ATOM 5002 C C . LEU B 1 52 ? 29.655 60.795 39.501 1.00 10.60 52 LEU B C 1
ATOM 5003 O O . LEU B 1 52 ? 30.542 61.653 39.458 1.00 12.24 52 LEU B O 1
ATOM 5008 N N . MET B 1 53 ? 29.896 59.503 39.689 1.00 11.21 53 MET B N 1
ATOM 5009 C CA . MET B 1 53 ? 31.247 58.996 39.792 1.00 11.00 53 MET B CA 1
ATOM 5010 C C . MET B 1 53 ? 31.392 57.782 38.886 1.00 10.11 53 MET B C 1
ATOM 5011 O O . MET B 1 53 ? 31.254 56.643 39.330 1.00 10.87 53 MET B O 1
ATOM 5016 N N . PRO B 1 54 ? 31.723 58.017 37.610 1.00 10.33 54 PRO B N 1
ATOM 5017 C CA . PRO B 1 54 ? 31.943 56.898 36.695 1.00 10.47 54 PRO B CA 1
ATOM 5018 C C . PRO B 1 54 ? 33.286 56.246 36.931 1.00 11.05 54 PRO B C 1
ATOM 5019 O O . PRO B 1 54 ? 34.160 56.784 37.623 1.00 12.23 54 PRO B O 1
ATOM 5023 N N . ASP B 1 55 ? 33.432 55.065 36.344 1.00 12.11 55 ASP B N 1
ATOM 5024 C CA . ASP B 1 55 ? 34.748 54.498 36.114 1.00 11.04 55 ASP B CA 1
ATOM 5025 C C . ASP B 1 55 ? 35.111 54.690 34.652 1.00 12.08 55 ASP B C 1
ATOM 5026 O O . ASP B 1 55 ? 34.230 54.835 33.808 1.00 13.88 55 ASP B O 1
ATOM 5031 N N . PHE B 1 56 ? 36.396 54.648 34.351 1.00 12.46 56 PHE B N 1
ATOM 5032 C CA . PHE B 1 56 ? 36.871 54.432 32.989 1.00 13.05 56 PHE B CA 1
ATOM 5033 C C . PHE B 1 56 ? 37.909 53.338 33.076 1.00 12.77 56 PHE B C 1
ATOM 5034 O O . PHE B 1 56 ? 39.083 53.549 32.847 1.00 12.97 56 PHE B O 1
ATOM 5042 N N . ARG B 1 57 ? 37.444 52.149 33.434 1.00 11.70 57 ARG B N 1
ATOM 5043 C CA . ARG B 1 57 ? 38.338 51.024 33.650 1.00 12.51 57 ARG B CA 1
ATOM 5044 C C . ARG B 1 57 ? 39.080 50.709 32.350 1.00 13.58 57 ARG B C 1
ATOM 5045 O O . ARG B 1 57 ? 40.313 50.604 32.331 1.00 12.89 57 ARG B O 1
ATOM 5053 N N . ASN B 1 58 ? 38.300 50.529 31.290 1.00 14.87 58 ASN B N 1
ATOM 5054 C CA . ASN B 1 58 ? 38.814 50.227 29.962 1.00 14.73 58 ASN B CA 1
ATOM 5055 C C . ASN B 1 58 ? 38.346 51.270 28.993 1.00 15.76 58 ASN B C 1
ATOM 5056 O O . ASN B 1 58 ? 37.303 51.875 29.207 1.00 18.30 58 ASN B O 1
ATOM 5061 N N . TRP B 1 59 ? 39.093 51.446 27.901 1.00 15.29 59 TRP B N 1
ATOM 5062 C CA . TRP B 1 59 ? 38.743 52.453 26.895 1.00 15.12 59 TRP B CA 1
ATOM 5063 C C . TRP B 1 59 ? 39.199 52.011 25.514 1.00 14.68 59 TRP B C 1
ATOM 5064 O O . TRP B 1 59 ? 40.279 51.452 25.368 1.00 16.70 59 TRP B O 1
ATOM 5075 N N . GLN B 1 60 ? 38.358 52.303 24.524 1.00 16.92 60 GLN B N 1
ATOM 5076 C CA . GLN B 1 60 ? 38.622 51.983 23.130 1.00 16.24 60 GLN B CA 1
ATOM 5077 C C . GLN B 1 60 ? 38.759 53.323 22.412 1.00 15.92 60 GLN B C 1
ATOM 5078 O O . GLN B 1 60 ? 37.763 53.996 22.157 1.00 17.19 60 GLN B O 1
ATOM 5084 N N . LYS B 1 61 ? 39.993 53.733 22.141 1.00 16.70 61 LYS B N 1
ATOM 5085 C CA . LYS B 1 61 ? 40.244 54.974 21.417 1.00 16.88 61 LYS B CA 1
ATOM 5086 C C . LYS B 1 61 ? 39.758 54.866 19.980 1.00 16.70 61 LYS B C 1
ATOM 5087 O O . LYS B 1 61 ? 39.555 53.785 19.453 1.00 17.42 61 LYS B O 1
ATOM 5093 N N . GLU B 1 62 ? 39.553 56.008 19.353 1.00 16.81 62 GLU B N 1
ATOM 5094 C CA . GLU B 1 62 ? 39.380 56.032 17.916 1.00 16.00 62 GLU B CA 1
ATOM 5095 C C . GLU B 1 62 ? 40.451 55.199 17.232 1.00 16.42 62 GLU B C 1
ATOM 5096 O O . GLU B 1 62 ? 41.650 55.385 17.464 1.00 18.18 62 GLU B O 1
ATOM 5102 N N . GLY B 1 63 ? 40.026 54.278 16.383 1.00 16.85 63 GLY B N 1
ATOM 5103 C CA . GLY B 1 63 ? 40.958 53.447 15.641 1.00 17.50 63 GLY B CA 1
ATOM 5104 C C . GLY B 1 63 ? 41.257 52.096 16.278 1.00 18.45 63 GLY B C 1
ATOM 5105 O O . GLY B 1 63 ? 41.797 51.219 15.604 1.00 21.19 63 GLY B O 1
ATOM 5106 N N . GLU B 1 64 ? 40.901 51.919 17.555 1.00 18.30 64 GLU B N 1
ATOM 5107 C CA . GLU B 1 64 ? 41.063 50.630 18.245 1.00 19.45 64 GLU B CA 1
ATOM 5108 C C . GLU B 1 64 ? 39.775 49.811 18.115 1.00 19.66 64 GLU B C 1
ATOM 5109 O O . GLU B 1 64 ? 38.741 50.367 17.754 1.00 19.60 64 GLU B O 1
ATOM 5115 N N . SER B 1 65 ? 39.801 48.499 18.379 1.00 22.82 65 SER B N 1
ATOM 5116 C CA . SER B 1 65 ? 38.594 47.699 18.103 1.00 24.89 65 SER B CA 1
ATOM 5117 C C . SER B 1 65 ? 37.912 47.090 19.319 1.00 23.53 65 SER B C 1
ATOM 5118 O O . SER B 1 65 ? 36.847 46.510 19.194 1.00 26.71 65 SER B O 1
ATOM 5121 N N A SER B 1 66 ? 38.525 47.241 20.487 0.50 22.16 66 SER B N 1
ATOM 5122 N N B SER B 1 66 ? 38.515 47.219 20.497 0.50 22.42 66 SER B N 1
ATOM 5123 C CA A SER B 1 66 ? 37.936 46.744 21.720 0.50 21.78 66 SER B CA 1
ATOM 5124 C CA B SER B 1 66 ? 37.891 46.718 21.722 0.50 22.35 66 SER B CA 1
ATOM 5125 C C A SER B 1 66 ? 38.491 47.581 22.861 0.50 20.01 66 SER B C 1
ATOM 5126 C C B SER B 1 66 ? 38.529 47.441 22.902 0.50 21.54 66 SER B C 1
ATOM 5127 O O A SER B 1 66 ? 39.538 48.208 22.710 0.50 17.98 66 SER B O 1
ATOM 5128 O O B SER B 1 66 ? 39.690 47.839 22.828 0.50 22.26 66 SER B O 1
ATOM 5133 N N . PRO B 1 67 ? 37.763 47.648 23.988 1.00 20.63 67 PRO B N 1
ATOM 5134 C CA . PRO B 1 67 ? 38.308 48.416 25.112 1.00 21.44 67 PRO B CA 1
ATOM 5135 C C . PRO B 1 67 ? 39.565 47.784 25.697 1.00 20.47 67 PRO B C 1
ATOM 5136 O O . PRO B 1 67 ? 39.673 46.563 25.803 1.00 22.27 67 PRO B O 1
ATOM 5140 N N . GLN B 1 68 ? 40.506 48.636 26.085 1.00 19.02 68 GLN B N 1
ATOM 5141 C CA . GLN B 1 68 ? 41.781 48.229 26.656 1.00 20.27 68 GLN B CA 1
ATOM 5142 C C . GLN B 1 68 ? 41.941 48.953 27.981 1.00 16.33 68 GLN B C 1
ATOM 5143 O O . GLN B 1 68 ? 41.397 50.036 28.142 1.00 16.02 68 GLN B O 1
ATOM 5149 N N . ALA B 1 69 ? 42.743 48.404 28.887 1.00 15.67 69 ALA B N 1
ATOM 5150 C CA . ALA B 1 69 ? 42.948 49.032 30.185 1.00 14.05 69 ALA B CA 1
ATOM 5151 C C . ALA B 1 69 ? 43.401 50.476 30.007 1.00 15.45 69 ALA B C 1
ATOM 5152 O O . ALA B 1 69 ? 44.305 50.758 29.225 1.00 17.04 69 ALA B O 1
ATOM 5154 N N . LEU B 1 70 ? 42.792 51.384 30.758 1.00 14.02 70 LEU B N 1
ATOM 5155 C CA . LEU B 1 70 ? 43.165 52.799 30.681 1.00 13.58 70 LEU B CA 1
ATOM 5156 C C . LEU B 1 70 ? 44.241 53.106 31.709 1.00 13.23 70 LEU B C 1
ATOM 5157 O O . LEU B 1 70 ? 43.942 53.317 32.884 1.00 14.50 70 LEU B O 1
ATOM 5162 N N . THR B 1 71 ? 45.498 53.070 31.291 1.00 14.50 71 THR B N 1
ATOM 5163 C CA . THR B 1 71 ? 46.599 53.367 32.200 1.00 15.00 71 THR B CA 1
ATOM 5164 C C . THR B 1 71 ? 47.178 54.767 31.968 1.00 15.98 71 THR B C 1
ATOM 5165 O O . THR B 1 71 ? 47.967 55.258 32.776 1.00 16.80 71 THR B O 1
ATOM 5169 N N . LYS B 1 72 ? 46.776 55.395 30.869 1.00 16.83 72 LYS B N 1
ATOM 5170 C CA . LYS B 1 72 ? 47.250 56.727 30.504 1.00 17.67 72 LYS B CA 1
ATOM 5171 C C . LYS B 1 72 ? 46.068 57.545 30.006 1.00 15.42 72 LYS B C 1
ATOM 5172 O O . LYS B 1 72 ? 45.217 57.039 29.291 1.00 17.91 72 LYS B O 1
ATOM 5178 N N . MET B 1 73 ? 46.008 58.813 30.394 1.00 13.88 73 MET B N 1
ATOM 5179 C CA . MET B 1 73 ? 44.932 59.679 29.964 1.00 14.10 73 MET B CA 1
ATOM 5180 C C . MET B 1 73 ? 45.007 59.892 28.456 1.00 14.50 73 MET B C 1
ATOM 5181 O O . MET B 1 73 ? 46.086 59.868 27.854 1.00 16.32 73 MET B O 1
ATOM 5186 N N . ASN B 1 74 ? 43.854 60.093 27.838 1.00 15.97 74 ASN B N 1
ATOM 5187 C CA . ASN B 1 74 ? 43.836 60.510 26.453 1.00 15.70 74 ASN B CA 1
ATOM 5188 C C . ASN B 1 74 ? 42.806 61.608 26.329 1.00 16.30 74 ASN B C 1
ATOM 5189 O O . ASN B 1 74 ? 42.019 61.815 27.242 1.00 16.06 74 ASN B O 1
ATOM 5194 N N . ASP B 1 75 ? 42.839 62.346 25.230 1.00 18.06 75 ASP B N 1
ATOM 5195 C CA . ASP B 1 75 ? 41.996 63.530 25.100 1.00 17.09 75 ASP B CA 1
ATOM 5196 C C . ASP B 1 75 ? 40.519 63.167 24.972 1.00 14.92 75 ASP B C 1
ATOM 5197 O O . ASP B 1 75 ? 39.641 64.003 25.192 1.00 16.68 75 ASP B O 1
ATOM 5202 N N . GLU B 1 76 ? 40.232 61.913 24.617 1.00 14.53 76 GLU B N 1
ATOM 5203 C CA . GLU B 1 76 ? 38.845 61.481 24.507 1.00 15.87 76 GLU B CA 1
ATOM 5204 C C . GLU B 1 76 ? 38.182 61.398 25.892 1.00 13.74 76 GLU B C 1
ATOM 5205 O O . GLU B 1 76 ? 37.143 61.994 26.141 1.00 14.11 76 GLU B O 1
ATOM 5211 N N . VAL B 1 77 ? 38.789 60.648 26.790 1.00 13.01 77 VAL B N 1
ATOM 5212 C CA . VAL B 1 77 ? 38.305 60.572 28.163 1.00 13.34 77 VAL B CA 1
ATOM 5213 C C . VAL B 1 77 ? 38.322 61.970 28.781 1.00 14.55 77 VAL B C 1
ATOM 5214 O O . VAL B 1 77 ? 37.355 62.383 29.447 1.00 15.23 77 VAL B O 1
ATOM 5218 N N . ALA B 1 78 ? 39.407 62.710 28.560 1.00 14.26 78 ALA B N 1
ATOM 5219 C CA . ALA B 1 78 ? 39.497 64.054 29.136 1.00 15.24 78 ALA B CA 1
ATOM 5220 C C . ALA B 1 78 ? 38.313 64.888 28.676 1.00 16.43 78 ALA B C 1
ATOM 5221 O O . ALA B 1 78 ? 37.793 65.712 29.434 1.00 15.34 78 ALA B O 1
ATOM 5223 N N . SER B 1 79 ? 37.896 64.706 27.428 1.00 15.80 79 SER B N 1
ATOM 5224 C CA . SER B 1 79 ? 36.819 65.522 26.914 1.00 17.48 79 SER B CA 1
ATOM 5225 C C . SER B 1 79 ? 35.501 65.232 27.607 1.00 17.01 79 SER B C 1
ATOM 5226 O O . SER B 1 79 ? 34.669 66.116 27.727 1.00 16.42 79 SER B O 1
ATOM 5229 N N . LEU B 1 80 ? 35.314 64.006 28.086 1.00 16.32 80 LEU B N 1
ATOM 5230 C CA . LEU B 1 80 ? 34.080 63.658 28.784 1.00 16.63 80 LEU B CA 1
ATOM 5231 C C . LEU B 1 80 ? 34.111 64.201 30.206 1.00 15.71 80 LEU B C 1
ATOM 5232 O O . LEU B 1 80 ? 33.086 64.667 30.724 1.00 16.22 80 LEU B O 1
ATOM 5237 N N . VAL B 1 81 ? 35.287 64.176 30.825 1.00 13.49 81 VAL B N 1
ATOM 5238 C CA . VAL B 1 81 ? 35.429 64.821 32.133 1.00 13.36 81 VAL B CA 1
ATOM 5239 C C . VAL B 1 81 ? 35.076 66.318 32.028 1.00 14.29 81 VAL B C 1
ATOM 5240 O O . VAL B 1 81 ? 34.354 66.863 32.865 1.00 15.67 81 VAL B O 1
ATOM 5244 N N . LYS B 1 82 ? 35.572 66.972 30.988 1.00 15.26 82 LYS B N 1
ATOM 5245 C CA . LYS B 1 82 ? 35.295 68.388 30.761 1.00 15.92 82 LYS B CA 1
ATOM 5246 C C . LYS B 1 82 ? 33.826 68.638 30.443 1.00 15.62 82 LYS B C 1
ATOM 5247 O O . LYS B 1 82 ? 33.236 69.632 30.889 1.00 19.16 82 LYS B O 1
ATOM 5253 N N . LYS B 1 83 ? 33.228 67.748 29.662 1.00 15.83 83 LYS B N 1
ATOM 5254 C CA . LYS B 1 83 ? 31.860 67.951 29.229 1.00 16.18 83 LYS B CA 1
ATOM 5255 C C . LYS B 1 83 ? 30.852 67.739 30.359 1.00 16.97 83 LYS B C 1
ATOM 5256 O O . LYS B 1 83 ? 29.945 68.551 30.555 1.00 19.47 83 LYS B O 1
ATOM 5262 N N . TYR B 1 84 ? 31.016 66.656 31.109 1.00 15.93 84 TYR B N 1
ATOM 5263 C CA . TYR B 1 84 ? 30.040 66.273 32.124 1.00 15.38 84 TYR B CA 1
ATOM 5264 C C . TYR B 1 84 ? 30.412 66.730 33.537 1.00 14.19 84 TYR B C 1
ATOM 5265 O O . TYR B 1 84 ? 29.564 66.753 34.423 1.00 15.33 84 TYR B O 1
ATOM 5274 N N . GLN B 1 85 ? 31.672 67.081 33.741 1.00 15.79 85 GLN B N 1
ATOM 5275 C CA . GLN B 1 85 ? 32.118 67.655 35.013 1.00 15.19 85 GLN B CA 1
ATOM 5276 C C . GLN B 1 85 ? 31.782 66.743 36.195 1.00 12.69 85 GLN B C 1
ATOM 5277 O O . GLN B 1 85 ? 31.204 67.166 37.197 1.00 12.01 85 GLN B O 1
ATOM 5283 N N . PHE B 1 86 ? 32.191 65.485 36.077 1.00 12.13 86 PHE B N 1
ATOM 5284 C CA . PHE B 1 86 ? 31.978 64.518 37.137 1.00 11.66 86 PHE B CA 1
ATOM 5285 C C . PHE B 1 86 ? 32.575 64.984 38.454 1.00 11.36 86 PHE B C 1
ATOM 5286 O O . PHE B 1 86 ? 33.583 65.704 38.491 1.00 12.22 86 PHE B O 1
ATOM 5294 N N . GLY B 1 87 ? 31.940 64.548 39.534 1.00 10.86 87 GLY B N 1
ATOM 5295 C CA . GLY B 1 87 ? 32.432 64.786 40.875 1.00 10.31 87 GLY B CA 1
ATOM 5296 C C . GLY B 1 87 ? 33.625 63.928 41.226 1.00 11.47 87 GLY B C 1
ATOM 5297 O O . GLY B 1 87 ? 34.404 64.266 42.096 1.00 12.47 87 GLY B O 1
ATOM 5298 N N . GLY B 1 88 ? 33.792 62.820 40.527 1.00 10.78 88 GLY B N 1
ATOM 5299 C CA . GLY B 1 88 ? 34.866 61.901 40.850 1.00 11.27 88 GLY B CA 1
ATOM 5300 C C . GLY B 1 88 ? 34.970 60.788 39.839 1.00 11.31 88 GLY B C 1
ATOM 5301 O O . GLY B 1 88 ? 34.130 60.668 38.952 1.00 11.45 88 GLY B O 1
ATOM 5302 N N . ILE B 1 89 ? 36.009 59.981 39.997 1.00 11.02 89 ILE B N 1
ATOM 5303 C CA . ILE B 1 89 ? 36.234 58.816 39.185 1.00 9.19 89 ILE B CA 1
ATOM 5304 C C . ILE B 1 89 ? 36.674 57.706 40.112 1.00 10.38 89 ILE B C 1
ATOM 5305 O O . ILE B 1 89 ? 37.508 57.942 40.964 1.00 11.37 89 ILE B O 1
ATOM 5310 N N . ILE B 1 90 ? 36.136 56.504 39.928 1.00 9.22 90 ILE B N 1
ATOM 5311 C CA . ILE B 1 90 ? 36.648 55.326 40.613 1.00 10.14 90 ILE B CA 1
ATOM 5312 C C . ILE B 1 90 ? 37.633 54.596 39.703 1.00 9.73 90 ILE B C 1
ATOM 5313 O O . ILE B 1 90 ? 37.399 54.399 38.507 1.00 10.56 90 ILE B O 1
ATOM 5318 N N . LEU B 1 91 ? 38.757 54.257 40.315 1.00 10.09 91 LEU B N 1
ATOM 5319 C CA . LEU B 1 91 ? 39.855 53.567 39.682 1.00 9.97 91 LEU B CA 1
ATOM 5320 C C . LEU B 1 91 ? 39.837 52.097 40.032 1.00 10.10 91 LEU B C 1
ATOM 5321 O O . LEU B 1 91 ? 39.537 51.718 41.153 1.00 11.31 91 LEU B O 1
ATOM 5326 N N . PHE B 1 92 ? 40.184 51.281 39.055 1.00 9.87 92 PHE B N 1
ATOM 5327 C CA . PHE B 1 92 ? 40.324 49.847 39.236 1.00 11.64 92 PHE B CA 1
ATOM 5328 C C . PHE B 1 92 ? 41.759 49.382 38.974 1.00 11.10 92 PHE B C 1
ATOM 5329 O O . PHE B 1 92 ? 42.611 50.169 38.592 1.00 11.47 92 PHE B O 1
ATOM 5337 N N . ALA B 1 93 ? 42.034 48.099 39.169 1.00 9.63 93 ALA B N 1
ATOM 5338 C CA . ALA B 1 93 ? 43.395 47.614 39.030 1.00 11.31 93 ALA B CA 1
ATOM 5339 C C . ALA B 1 93 ? 43.952 47.911 37.633 1.00 10.87 93 ALA B C 1
ATOM 5340 O O . ALA B 1 93 ? 45.143 48.185 37.494 1.00 12.42 93 ALA B O 1
ATOM 5342 N N . GLU B 1 94 ? 43.090 47.870 36.611 1.00 11.49 94 GLU B N 1
ATOM 5343 C CA . GLU B 1 94 ? 43.489 48.160 35.234 1.00 13.00 94 GLU B CA 1
ATOM 5344 C C . GLU B 1 94 ? 44.111 49.546 35.112 1.00 13.50 94 GLU B C 1
ATOM 5345 O O . GLU B 1 94 ? 44.899 49.802 34.217 1.00 13.73 94 GLU B O 1
ATOM 5351 N N . ASN B 1 95 ? 43.679 50.460 35.972 1.00 12.05 95 ASN B N 1
ATOM 5352 C CA . ASN B 1 95 ? 44.108 51.854 35.934 1.00 12.95 95 ASN B CA 1
ATOM 5353 C C . ASN B 1 95 ? 45.303 52.214 36.796 1.00 12.81 95 ASN B C 1
ATOM 5354 O O . ASN B 1 95 ? 45.783 53.347 36.721 1.00 13.11 95 ASN B O 1
ATOM 5359 N N . VAL B 1 96 ? 45.784 51.284 37.620 1.00 12.02 96 VAL B N 1
ATOM 5360 C CA . VAL B 1 96 ? 46.801 51.637 38.619 1.00 12.04 96 VAL B CA 1
ATOM 5361 C C . VAL B 1 96 ? 47.856 50.549 38.716 1.00 12.42 96 VAL B C 1
ATOM 5362 O O . VAL B 1 96 ? 48.319 50.190 39.788 1.00 12.78 96 VAL B O 1
ATOM 5366 N N . LYS B 1 97 ? 48.263 50.038 37.567 1.00 12.21 97 LYS B N 1
ATOM 5367 C CA . LYS B 1 97 ? 49.223 48.953 37.521 1.00 12.92 97 LYS B CA 1
ATOM 5368 C C . LYS B 1 97 ? 50.603 49.337 37.998 1.00 14.30 97 LYS B C 1
ATOM 5369 O O . LYS B 1 97 ? 51.300 48.510 38.570 1.00 14.72 97 LYS B O 1
ATOM 5375 N N . THR B 1 98 ? 51.041 50.548 37.693 1.00 13.50 98 THR B N 1
ATOM 5376 C CA . THR B 1 98 ? 52.361 50.989 38.155 1.00 14.12 98 THR B CA 1
ATOM 5377 C C . THR B 1 98 ? 52.252 52.321 38.869 1.00 13.23 98 THR B C 1
ATOM 5378 O O . THR B 1 98 ? 51.388 53.140 38.569 1.00 14.42 98 THR B O 1
ATOM 5382 N N . THR B 1 99 ? 53.147 52.532 39.823 1.00 14.96 99 THR B N 1
ATOM 5383 C CA . THR B 1 99 ? 53.173 53.761 40.598 1.00 15.08 99 THR B CA 1
ATOM 5384 C C . THR B 1 99 ? 53.389 54.979 39.711 1.00 15.26 99 THR B C 1
ATOM 5385 O O . THR B 1 99 ? 52.652 55.961 39.801 1.00 13.66 99 THR B O 1
ATOM 5389 N N . LYS B 1 100 ? 54.367 54.903 38.823 1.00 15.74 100 LYS B N 1
ATOM 5390 C CA . LYS B 1 100 ? 54.656 56.010 37.941 1.00 16.25 100 LYS B CA 1
ATOM 5391 C C . LYS B 1 100 ? 53.468 56.337 37.041 1.00 16.07 100 LYS B C 1
ATOM 5392 O O . LYS B 1 100 ? 53.070 57.490 36.927 1.00 14.85 100 LYS B O 1
ATOM 5398 N N . GLN B 1 101 ? 52.865 55.331 36.428 1.00 14.51 101 GLN B N 1
ATOM 5399 C CA . GLN B 1 101 ? 51.736 55.612 35.555 1.00 15.54 101 GLN B CA 1
ATOM 5400 C C . GLN B 1 101 ? 50.557 56.168 36.359 1.00 13.67 101 GLN B C 1
ATOM 5401 O O . GLN B 1 101 ? 49.828 57.043 35.888 1.00 13.70 101 GLN B O 1
ATOM 5407 N N . THR B 1 102 ? 50.371 55.664 37.575 1.00 12.38 102 THR B N 1
ATOM 5408 C CA . THR B 1 102 ? 49.242 56.080 38.408 1.00 12.00 102 THR B CA 1
ATOM 5409 C C . THR B 1 102 ? 49.342 57.551 38.767 1.00 12.51 102 THR B C 1
ATOM 5410 O O . THR B 1 102 ? 48.364 58.275 38.660 1.00 11.89 102 THR B O 1
ATOM 5414 N N . VAL B 1 103 ? 50.533 58.003 39.171 1.00 12.04 103 VAL B N 1
ATOM 5415 C CA . VAL B 1 103 ? 50.732 59.429 39.490 1.00 12.45 103 VAL B CA 1
ATOM 5416 C C . VAL B 1 103 ? 50.442 60.301 38.267 1.00 12.06 103 VAL B C 1
ATOM 5417 O O . VAL B 1 103 ? 49.795 61.344 38.377 1.00 13.33 103 VAL B O 1
ATOM 5421 N N . GLN B 1 104 ? 50.925 59.888 37.109 1.00 13.05 104 GLN B N 1
ATOM 5422 C CA . GLN B 1 104 ? 50.668 60.640 35.905 1.00 14.35 104 GLN B CA 1
ATOM 5423 C C . GLN B 1 104 ? 49.169 60.666 35.631 1.00 13.47 104 GLN B C 1
ATOM 5424 O O . GLN B 1 104 ? 48.628 61.700 35.238 1.00 13.43 104 GLN B O 1
ATOM 5430 N N . LEU B 1 105 ? 48.499 59.531 35.811 1.00 12.34 105 LEU B N 1
ATOM 5431 C CA . LEU B 1 105 ? 47.059 59.446 35.529 1.00 11.68 105 LEU B CA 1
ATOM 5432 C C . LEU B 1 105 ? 46.206 60.324 36.455 1.00 12.33 105 LEU B C 1
ATOM 5433 O O . LEU B 1 105 ? 45.267 60.984 36.003 1.00 12.31 105 LEU B O 1
ATOM 5438 N N . THR B 1 106 ? 46.503 60.320 37.750 1.00 11.61 106 THR B N 1
ATOM 5439 C CA . THR B 1 106 ? 45.737 61.144 38.675 1.00 12.45 106 THR B CA 1
ATOM 5440 C C . THR B 1 106 ? 46.028 62.634 38.426 1.00 13.36 106 THR B C 1
ATOM 5441 O O . THR B 1 106 ? 45.099 63.456 38.439 1.00 13.50 106 THR B O 1
ATOM 5445 N N . ASP B 1 107 ? 47.283 62.983 38.140 1.00 12.58 107 ASP B N 1
ATOM 5446 C CA . ASP B 1 107 ? 47.595 64.365 37.760 1.00 14.22 107 ASP B CA 1
ATOM 5447 C C . ASP B 1 107 ? 46.813 64.769 36.510 1.00 14.43 107 ASP B C 1
ATOM 5448 O O . ASP B 1 107 ? 46.220 65.859 36.457 1.00 15.00 107 ASP B O 1
ATOM 5453 N N . ASP B 1 108 ? 46.793 63.887 35.515 1.00 13.78 108 ASP B N 1
ATOM 5454 C CA . ASP B 1 108 ? 46.074 64.158 34.275 1.00 14.88 108 ASP B CA 1
ATOM 5455 C C . ASP B 1 108 ? 44.563 64.233 34.475 1.00 13.42 108 ASP B C 1
ATOM 5456 O O . ASP B 1 108 ? 43.908 65.075 33.873 1.00 14.77 108 ASP B O 1
ATOM 5461 N N . TYR B 1 109 ? 43.989 63.387 35.323 1.00 13.62 109 TYR B N 1
ATOM 5462 C CA . TYR B 1 109 ? 42.564 63.521 35.622 1.00 13.20 109 TYR B CA 1
ATOM 5463 C C . TYR B 1 109 ? 42.284 64.894 36.247 1.00 12.68 109 TYR B C 1
ATOM 5464 O O . TYR B 1 109 ? 41.307 65.560 35.895 1.00 13.63 109 TYR B O 1
ATOM 5473 N N . GLN B 1 110 ? 43.122 65.315 37.190 1.00 13.22 110 GLN B N 1
ATOM 5474 C CA . GLN B 1 110 ? 42.882 66.603 37.841 1.00 13.39 110 GLN B CA 1
ATOM 5475 C C . GLN B 1 110 ? 43.045 67.770 36.864 1.00 13.78 110 GLN B C 1
ATOM 5476 O O . GLN B 1 110 ? 42.353 68.768 36.961 1.00 14.82 110 GLN B O 1
ATOM 5482 N N . LYS B 1 111 ? 43.951 67.627 35.915 1.00 15.25 111 LYS B N 1
ATOM 5483 C CA . LYS B 1 111 ? 44.137 68.627 34.870 1.00 17.56 111 LYS B CA 1
ATOM 5484 C C . LYS B 1 111 ? 42.889 68.721 33.996 1.00 18.59 111 LYS B C 1
ATOM 5485 O O . LYS B 1 111 ? 42.495 69.812 33.582 1.00 21.30 111 LYS B O 1
ATOM 5491 N N . ALA B 1 112 ? 42.247 67.581 33.741 1.00 16.63 112 ALA B N 1
ATOM 5492 C CA . ALA B 1 112 ? 41.052 67.562 32.902 1.00 16.80 112 ALA B CA 1
ATOM 5493 C C . ALA B 1 112 ? 39.829 68.139 33.603 1.00 18.23 112 ALA B C 1
ATOM 5494 O O . ALA B 1 112 ? 38.943 68.699 32.961 1.00 20.69 112 ALA B O 1
ATOM 5496 N N . SER B 1 113 ? 39.776 68.014 34.922 1.00 17.49 113 SER B N 1
ATOM 5497 C CA . SER B 1 113 ? 38.611 68.461 35.650 1.00 16.08 113 SER B CA 1
ATOM 5498 C C . SER B 1 113 ? 38.533 69.975 35.606 1.00 17.98 113 SER B C 1
ATOM 5499 O O . SER B 1 113 ? 39.433 70.652 36.073 1.00 18.90 113 SER B O 1
ATOM 5502 N N . PRO B 1 114 ? 37.453 70.511 35.028 1.00 18.58 114 PRO B N 1
ATOM 5503 C CA . PRO B 1 114 ? 37.504 71.938 34.686 1.00 19.20 114 PRO B CA 1
ATOM 5504 C C . PRO B 1 114 ? 37.346 72.940 35.840 1.00 19.81 114 PRO B C 1
ATOM 5505 O O . PRO B 1 114 ? 37.933 74.027 35.743 1.00 21.74 114 PRO B O 1
ATOM 5509 N N . LYS B 1 115 ? 36.606 72.603 36.892 1.00 18.63 115 LYS B N 1
ATOM 5510 C CA . LYS B 1 115 ? 36.261 73.595 37.922 1.00 18.55 115 LYS B CA 1
ATOM 5511 C C . LYS B 1 115 ? 36.522 73.128 39.353 1.00 18.00 115 LYS B C 1
ATOM 5512 O O . LYS B 1 115 ? 36.964 73.914 40.185 1.00 18.92 115 LYS B O 1
ATOM 5518 N N . ILE B 1 116 ? 36.247 71.859 39.640 1.00 16.10 116 ILE B N 1
ATOM 5519 C CA . ILE B 1 116 ? 36.336 71.341 40.995 1.00 15.69 116 ILE B CA 1
ATOM 5520 C C . ILE B 1 116 ? 37.187 70.082 40.955 1.00 12.56 116 ILE B C 1
ATOM 5521 O O . ILE B 1 116 ? 36.939 69.200 40.136 1.00 13.92 116 ILE B O 1
ATOM 5526 N N . PRO B 1 117 ? 38.208 69.992 41.824 1.00 14.34 117 PRO B N 1
ATOM 5527 C CA . PRO B 1 117 ? 39.026 68.770 41.846 1.00 15.04 117 PRO B CA 1
ATOM 5528 C C . PRO B 1 117 ? 38.178 67.519 42.067 1.00 12.91 117 PRO B C 1
ATOM 5529 O O . PRO B 1 117 ? 37.196 67.546 42.809 1.00 12.34 117 PRO B O 1
ATOM 5533 N N . LEU B 1 118 ? 38.563 66.431 41.408 1.00 12.83 118 LEU B N 1
ATOM 5534 C CA . LEU B 1 118 ? 37.855 65.171 41.494 1.00 11.72 118 LEU B CA 1
ATOM 5535 C C . LEU B 1 118 ? 38.159 64.425 42.767 1.00 11.30 118 LEU B C 1
ATOM 5536 O O . LEU B 1 118 ? 39.286 64.429 43.234 1.00 12.82 118 LEU B O 1
ATOM 5541 N N . MET B 1 119 ? 37.157 63.743 43.297 1.00 11.59 119 MET B N 1
ATOM 5542 C CA . MET B 1 119 ? 37.413 62.594 44.159 1.00 12.34 119 MET B CA 1
ATOM 5543 C C . MET B 1 119 ? 37.910 61.486 43.242 1.00 11.84 119 MET B C 1
ATOM 5544 O O . MET B 1 119 ? 37.283 61.164 42.240 1.00 15.23 119 MET B O 1
ATOM 5549 N N . LEU B 1 120 ? 39.077 60.948 43.560 1.00 9.61 120 LEU B N 1
ATOM 5550 C CA . LEU B 1 120 ? 39.620 59.807 42.861 1.00 11.39 120 LEU B CA 1
ATOM 5551 C C . LEU B 1 120 ? 39.639 58.680 43.883 1.00 10.90 120 LEU B C 1
ATOM 5552 O O . LEU B 1 120 ? 40.388 58.733 44.876 1.00 11.24 120 LEU B O 1
ATOM 5557 N N . SER B 1 121 ? 38.759 57.708 43.660 1.00 10.13 121 SER B N 1
ATOM 5558 C CA . SER B 1 121 ? 38.442 56.687 44.640 1.00 10.40 121 SER B CA 1
ATOM 5559 C C . SER B 1 121 ? 38.925 55.336 44.152 1.00 8.15 121 SER B C 1
ATOM 5560 O O . SER B 1 121 ? 39.251 55.138 42.971 1.00 9.61 121 SER B O 1
ATOM 5563 N N . ILE B 1 122 ? 38.946 54.391 45.079 1.00 9.11 122 ILE B N 1
ATOM 5564 C CA . ILE B 1 122 ? 39.486 53.062 44.821 1.00 9.24 122 ILE B CA 1
ATOM 5565 C C . ILE B 1 122 ? 39.031 52.132 45.921 1.00 8.42 122 ILE B C 1
ATOM 5566 O O . ILE B 1 122 ? 38.733 52.584 47.018 1.00 10.22 122 ILE B O 1
ATOM 5571 N N . ASP B 1 123 ? 38.973 50.835 45.633 1.00 8.68 123 ASP B N 1
ATOM 5572 C CA . ASP B 1 123 ? 38.693 49.816 46.653 1.00 8.99 123 ASP B CA 1
ATOM 5573 C C . ASP B 1 123 ? 40.014 49.204 47.147 1.00 8.83 123 ASP B C 1
ATOM 5574 O O . ASP B 1 123 ? 40.364 48.055 46.836 1.00 10.95 123 ASP B O 1
ATOM 5579 N N . GLN B 1 124 ? 40.789 49.987 47.873 1.00 9.53 124 GLN B N 1
ATOM 5580 C CA . GLN B 1 124 ? 42.032 49.488 48.458 1.00 9.20 124 GLN B CA 1
ATOM 5581 C C . GLN B 1 124 ? 41.724 49.065 49.892 1.00 9.45 124 GLN B C 1
ATOM 5582 O O . GLN B 1 124 ? 42.024 49.765 50.862 1.00 10.46 124 GLN B O 1
ATOM 5588 N N . GLU B 1 125 ? 41.079 47.908 50.006 1.00 9.56 125 GLU B N 1
ATOM 5589 C CA . GLU B 1 125 ? 40.652 47.371 51.290 1.00 9.10 125 GLU B CA 1
ATOM 5590 C C . GLU B 1 125 ? 41.805 46.707 52.007 1.00 8.40 125 GLU B C 1
ATOM 5591 O O . GLU B 1 125 ? 41.886 46.770 53.232 1.00 11.86 125 GLU B O 1
ATOM 5597 N N . GLY B 1 126 ? 42.669 46.073 51.230 1.00 8.73 126 GLY B N 1
ATOM 5598 C CA . GLY B 1 126 ? 43.675 45.189 51.780 1.00 8.92 126 GLY B CA 1
ATOM 5599 C C . GLY B 1 126 ? 43.227 43.736 51.648 1.00 8.54 126 GLY B C 1
ATOM 5600 O O . GLY B 1 126 ? 42.042 43.440 51.483 1.00 9.98 126 GLY B O 1
ATOM 5601 N N . GLY B 1 127 ? 44.195 42.832 51.682 1.00 9.96 127 GLY B N 1
ATOM 5602 C CA . GLY B 1 127 ? 43.918 41.417 51.575 1.00 11.22 127 GLY B CA 1
ATOM 5603 C C . GLY B 1 127 ? 43.406 41.014 50.214 1.00 11.38 127 GLY B C 1
ATOM 5604 O O . GLY B 1 127 ? 44.077 41.212 49.207 1.00 12.22 127 GLY B O 1
ATOM 5605 N N . ILE B 1 128 ? 42.210 40.431 50.182 1.00 10.69 128 ILE B N 1
ATOM 5606 C CA . ILE B 1 128 ? 41.692 39.906 48.921 1.00 11.52 128 ILE B CA 1
ATOM 5607 C C . ILE B 1 128 ? 41.075 40.962 47.988 1.00 10.35 128 ILE B C 1
ATOM 5608 O O . ILE B 1 128 ? 40.780 40.639 46.846 1.00 13.64 128 ILE B O 1
ATOM 5613 N N . VAL B 1 129 ? 40.956 42.207 48.449 1.00 10.15 129 VAL B N 1
ATOM 5614 C CA . VAL B 1 129 ? 40.547 43.310 47.596 1.00 9.45 129 VAL B CA 1
ATOM 5615 C C . VAL B 1 129 ? 41.588 44.417 47.668 1.00 9.85 129 VAL B C 1
ATOM 5616 O O . VAL B 1 129 ? 41.615 45.221 48.592 1.00 10.82 129 VAL B O 1
ATOM 5620 N N . THR B 1 130 ? 42.464 44.415 46.678 1.00 10.95 130 THR B N 1
ATOM 5621 C CA . THR B 1 130 ? 43.419 45.500 46.477 1.00 11.94 130 THR B CA 1
ATOM 5622 C C . THR B 1 130 ? 43.474 45.783 44.985 1.00 12.40 130 THR B C 1
ATOM 5623 O O . THR B 1 130 ? 43.089 44.940 44.154 1.00 12.75 130 THR B O 1
ATOM 5627 N N . ARG B 1 131 ? 43.904 46.986 44.633 1.00 10.81 131 ARG B N 1
ATOM 5628 C CA . ARG B 1 131 ? 44.007 47.356 43.234 1.00 10.67 131 ARG B CA 1
ATOM 5629 C C . ARG B 1 131 ? 45.401 47.791 42.823 1.00 11.89 131 ARG B C 1
ATOM 5630 O O . ARG B 1 131 ? 45.773 47.609 41.678 1.00 12.71 131 ARG B O 1
ATOM 5638 N N . LEU B 1 132 ? 46.179 48.360 43.736 1.00 11.55 132 LEU B N 1
ATOM 5639 C CA . LEU B 1 132 ? 47.474 48.940 43.356 1.00 12.10 132 LEU B CA 1
ATOM 5640 C C . LEU B 1 132 ? 48.438 47.874 42.879 1.00 11.65 132 LEU B C 1
ATOM 5641 O O . LEU B 1 132 ? 48.731 46.929 43.594 1.00 13.80 132 LEU B O 1
ATOM 5646 N N . GLY B 1 133 ? 48.965 48.033 41.675 1.00 12.34 133 GLY B N 1
ATOM 5647 C CA . GLY B 1 133 ? 49.860 47.024 41.140 1.00 13.01 133 GLY B CA 1
ATOM 5648 C C . GLY B 1 133 ? 51.181 46.940 41.867 1.00 14.11 133 GLY B C 1
ATOM 5649 O O . GLY B 1 133 ? 51.833 45.914 41.809 1.00 15.13 133 GLY B O 1
ATOM 5650 N N . GLU B 1 134 ? 51.589 48.000 42.557 1.00 12.45 134 GLU B N 1
ATOM 5651 C CA . GLU B 1 134 ? 52.923 47.974 43.221 1.00 13.15 134 GLU B CA 1
ATOM 5652 C C . GLU B 1 134 ? 52.809 48.344 44.703 1.00 14.19 134 GLU B C 1
ATOM 5653 O O . GLU B 1 134 ? 53.805 48.604 45.365 1.00 17.20 134 GLU B O 1
ATOM 5659 N N . GLY B 1 135 ? 51.586 48.359 45.215 1.00 13.71 135 GLY B N 1
ATOM 5660 C CA . GLY B 1 135 ? 51.329 48.763 46.584 1.00 14.51 135 GLY B CA 1
ATOM 5661 C C . GLY B 1 135 ? 51.464 47.632 47.571 1.00 12.05 135 GLY B C 1
ATOM 5662 O O . GLY B 1 135 ? 51.702 46.493 47.204 1.00 13.60 135 GLY B O 1
ATOM 5663 N N . THR B 1 136 ? 51.324 47.962 48.845 1.00 11.19 136 THR B N 1
ATOM 5664 C CA . THR B 1 136 ? 51.361 46.966 49.904 1.00 11.63 136 THR B CA 1
ATOM 5665 C C . THR B 1 136 ? 49.967 46.334 50.033 1.00 11.93 136 THR B C 1
ATOM 5666 O O . THR B 1 136 ? 48.988 47.028 50.265 1.00 12.73 136 THR B O 1
ATOM 5670 N N . ASN B 1 137 ? 49.866 45.025 49.839 1.00 10.50 137 ASN B N 1
ATOM 5671 C CA . ASN B 1 137 ? 48.555 44.367 49.783 1.00 10.41 137 ASN B CA 1
ATOM 5672 C C . ASN B 1 137 ? 47.877 44.171 51.125 1.00 9.94 137 ASN B C 1
ATOM 5673 O O . ASN B 1 137 ? 46.656 44.354 51.222 1.00 11.34 137 ASN B O 1
ATOM 5678 N N . PHE B 1 138 ? 48.654 43.781 52.144 1.00 10.42 138 PHE B N 1
ATOM 5679 C CA . PHE B 1 138 ? 48.165 43.442 53.481 1.00 10.98 138 PHE B CA 1
ATOM 5680 C C . PHE B 1 138 ? 47.333 42.155 53.517 1.00 9.68 138 PHE B C 1
ATOM 5681 O O . PHE B 1 138 ? 46.887 41.666 52.488 1.00 10.11 138 PHE B O 1
ATOM 5689 N N . PRO B 1 139 ? 47.172 41.572 54.711 1.00 11.05 139 PRO B N 1
ATOM 5690 C CA . PRO B 1 139 ? 46.512 40.267 54.746 1.00 10.44 139 PRO B CA 1
ATOM 5691 C C . PRO B 1 139 ? 44.985 40.357 54.712 1.00 9.47 139 PRO B C 1
ATOM 5692 O O . PRO B 1 139 ? 44.349 39.357 54.411 1.00 10.55 139 PRO B O 1
ATOM 5696 N N . GLY B 1 140 ? 44.423 41.530 54.983 1.00 9.63 140 GLY B N 1
ATOM 5697 C CA . GLY B 1 140 ? 42.990 41.754 54.840 1.00 9.71 140 GLY B CA 1
ATOM 5698 C C . GLY B 1 140 ? 42.254 41.805 56.158 1.00 10.22 140 GLY B C 1
ATOM 5699 O O . GLY B 1 140 ? 42.816 41.564 57.221 1.00 8.92 140 GLY B O 1
ATOM 5700 N N . ASN B 1 141 ? 40.964 42.097 56.080 1.00 8.93 141 ASN B N 1
ATOM 5701 C CA . ASN B 1 141 ? 40.199 42.343 57.278 1.00 8.86 141 ASN B CA 1
ATOM 5702 C C . ASN B 1 141 ? 40.031 41.154 58.207 1.00 8.28 141 ASN B C 1
ATOM 5703 O O . ASN B 1 141 ? 40.153 41.308 59.419 1.00 9.86 141 ASN B O 1
ATOM 5708 N N . MET B 1 142 ? 39.745 39.967 57.689 1.00 9.25 142 MET B N 1
ATOM 5709 C CA . MET B 1 142 ? 39.539 38.871 58.629 1.00 9.45 142 MET B CA 1
ATOM 5710 C C . MET B 1 142 ? 40.866 38.498 59.297 1.00 8.83 142 MET B C 1
ATOM 5711 O O . MET B 1 142 ? 40.868 38.151 60.466 1.00 10.03 142 MET B O 1
ATOM 5716 N N . ALA B 1 143 ? 41.977 38.654 58.586 1.00 8.66 143 ALA B N 1
ATOM 5717 C CA . ALA B 1 143 ? 43.292 38.516 59.213 1.00 8.96 143 ALA B CA 1
ATOM 5718 C C . ALA B 1 143 ? 43.471 39.564 60.333 1.00 10.24 143 ALA B C 1
ATOM 5719 O O . ALA B 1 143 ? 43.919 39.222 61.431 1.00 10.92 143 ALA B O 1
ATOM 5721 N N . LEU B 1 144 ? 43.110 40.823 60.084 1.00 10.03 144 LEU B N 1
ATOM 5722 C CA . LEU B 1 144 ? 43.093 41.828 61.148 1.00 9.47 144 LEU B CA 1
ATOM 5723 C C . LEU B 1 144 ? 42.202 41.399 62.328 1.00 9.22 144 LEU B C 1
ATOM 5724 O O . LEU B 1 144 ? 42.565 41.543 63.495 1.00 10.86 144 LEU B O 1
ATOM 5729 N N . GLY B 1 145 ? 41.034 40.839 62.030 1.00 8.55 145 GLY B N 1
ATOM 5730 C CA . GLY B 1 145 ? 40.160 40.314 63.069 1.00 9.48 145 GLY B CA 1
ATOM 5731 C C . GLY B 1 145 ? 40.913 39.279 63.902 1.00 8.26 145 GLY B C 1
ATOM 5732 O O . GLY B 1 145 ? 40.869 39.309 65.123 1.00 10.26 145 GLY B O 1
ATOM 5733 N N . ALA B 1 146 ? 41.577 38.345 63.239 1.00 9.52 146 ALA B N 1
ATOM 5734 C CA . ALA B 1 146 ? 42.273 37.252 63.918 1.00 9.82 146 ALA B CA 1
ATOM 5735 C C . ALA B 1 146 ? 43.409 37.755 64.780 1.00 10.90 146 ALA B C 1
ATOM 5736 O O . ALA B 1 146 ? 43.644 37.207 65.850 1.00 12.71 146 ALA B O 1
ATOM 5738 N N . ALA B 1 147 ? 44.059 38.829 64.354 1.00 10.56 147 ALA B N 1
ATOM 5739 C CA . ALA B 1 147 ? 45.136 39.436 65.144 1.00 13.16 147 ALA B CA 1
ATOM 5740 C C . ALA B 1 147 ? 44.655 40.281 66.328 1.00 13.26 147 ALA B C 1
ATOM 5741 O O . ALA B 1 147 ? 45.429 40.556 67.252 1.00 15.34 147 ALA B O 1
ATOM 5743 N N . ARG B 1 148 ? 43.387 40.716 66.269 1.00 11.99 148 ARG B N 1
ATOM 5744 C CA . ARG B 1 148 ? 42.683 41.380 67.383 1.00 13.74 148 ARG B CA 1
ATOM 5745 C C . ARG B 1 148 ? 43.221 42.764 67.775 1.00 15.02 148 ARG B C 1
ATOM 5746 O O . ARG B 1 148 ? 42.883 43.297 68.830 1.00 21.66 148 ARG B O 1
ATOM 5754 N N . SER B 1 149 ? 44.102 43.319 66.978 1.00 14.94 149 SER B N 1
ATOM 5755 C CA . SER B 1 149 ? 44.789 44.560 67.341 1.00 13.17 149 SER B CA 1
ATOM 5756 C C . SER B 1 149 ? 44.194 45.818 66.707 1.00 12.14 149 SER B C 1
ATOM 5757 O O . SER B 1 149 ? 44.190 45.974 65.473 1.00 14.22 149 SER B O 1
ATOM 5760 N N . ARG B 1 150 ? 43.721 46.732 67.546 1.00 12.38 150 ARG B N 1
ATOM 5761 C CA . ARG B 1 150 ? 43.317 48.066 67.091 1.00 11.98 150 ARG B CA 1
ATOM 5762 C C . ARG B 1 150 ? 44.499 48.771 66.432 1.00 13.04 150 ARG B C 1
ATOM 5763 O O . ARG B 1 150 ? 44.356 49.433 65.413 1.00 12.51 150 ARG B O 1
ATOM 5771 N N . ILE B 1 151 ? 45.681 48.623 67.015 1.00 13.06 151 ILE B N 1
ATOM 5772 C CA . ILE B 1 151 ? 46.862 49.267 66.460 1.00 12.82 151 ILE B CA 1
ATOM 5773 C C . ILE B 1 151 ? 47.128 48.782 65.041 1.00 11.70 151 ILE B C 1
ATOM 5774 O O . ILE B 1 151 ? 47.437 49.587 64.166 1.00 12.68 151 ILE B O 1
ATOM 5779 N N . ASN B 1 152 ? 47.011 47.478 64.804 1.00 11.16 152 ASN B N 1
ATOM 5780 C CA . ASN B 1 152 ? 47.265 46.957 63.462 1.00 11.96 152 ASN B CA 1
ATOM 5781 C C . ASN B 1 152 ? 46.249 47.474 62.460 1.00 10.36 152 ASN B C 1
ATOM 5782 O O . ASN B 1 152 ? 46.588 47.718 61.308 1.00 11.80 152 ASN B O 1
ATOM 5787 N N . ALA B 1 153 ? 44.999 47.608 62.874 1.00 10.26 153 ALA B N 1
ATOM 5788 C CA . ALA B 1 153 ? 43.998 48.135 61.960 1.00 9.34 153 ALA B CA 1
ATOM 5789 C C . ALA B 1 153 ? 44.293 49.588 61.629 1.00 10.06 153 ALA B C 1
ATOM 5790 O O . ALA B 1 153 ? 44.207 49.993 60.476 1.00 9.77 153 ALA B O 1
ATOM 5792 N N . TYR B 1 154 ? 44.642 50.374 62.632 1.00 9.96 154 TYR B N 1
ATOM 5793 C CA . TYR B 1 154 ? 45.024 51.761 62.394 1.00 11.73 154 TYR B CA 1
ATOM 5794 C C . TYR B 1 154 ? 46.248 51.843 61.476 1.00 12.45 154 TYR B C 1
ATOM 5795 O O . TYR B 1 154 ? 46.288 52.646 60.545 1.00 11.25 154 TYR B O 1
ATOM 5804 N N . GLN B 1 155 ? 47.255 51.014 61.750 1.00 12.69 155 GLN B N 1
ATOM 5805 C CA . GLN B 1 155 ? 48.470 50.983 60.935 1.00 14.12 155 GLN B CA 1
ATOM 5806 C C . GLN B 1 155 ? 48.178 50.627 59.482 1.00 13.11 155 GLN B C 1
ATOM 5807 O O . GLN B 1 155 ? 48.758 51.194 58.565 1.00 12.71 155 GLN B O 1
ATOM 5813 N N . THR B 1 156 ? 47.293 49.666 59.270 1.00 12.25 156 THR B N 1
ATOM 5814 C CA . THR B 1 156 ? 46.922 49.278 57.927 1.00 12.77 156 THR B CA 1
ATOM 5815 C C . THR B 1 156 ? 46.254 50.452 57.219 1.00 10.34 156 THR B C 1
ATOM 5816 O O . THR B 1 156 ? 46.615 50.783 56.105 1.00 10.68 156 THR B O 1
ATOM 5820 N N . GLY B 1 157 ? 45.284 51.096 57.853 1.00 9.32 157 GLY B N 1
ATOM 5821 C CA . GLY B 1 157 ? 44.653 52.260 57.240 1.00 11.48 157 GLY B CA 1
ATOM 5822 C C . GLY B 1 157 ? 45.622 53.391 56.971 1.00 10.88 157 GLY B C 1
ATOM 5823 O O . GLY B 1 157 ? 45.573 54.045 55.940 1.00 10.54 157 GLY B O 1
ATOM 5824 N N . SER B 1 158 ? 46.558 53.591 57.889 1.00 9.68 158 SER B N 1
ATOM 5825 C CA A SER B 1 158 ? 47.553 54.650 57.776 0.50 10.42 158 SER B CA 1
ATOM 5826 C CA B SER B 1 158 ? 47.512 54.668 57.751 0.50 9.96 158 SER B CA 1
ATOM 5827 C C . SER B 1 158 ? 48.485 54.382 56.601 1.00 9.92 158 SER B C 1
ATOM 5828 O O . SER B 1 158 ? 48.773 55.272 55.820 1.00 10.62 158 SER B O 1
ATOM 5833 N N . ILE B 1 159 ? 48.988 53.149 56.506 1.00 9.65 159 ILE B N 1
ATOM 5834 C CA . ILE B 1 159 ? 49.923 52.816 55.430 1.00 10.91 159 ILE B CA 1
ATOM 5835 C C . ILE B 1 159 ? 49.217 52.867 54.065 1.00 10.85 159 ILE B C 1
ATOM 5836 O O . ILE B 1 159 ? 49.728 53.461 53.106 1.00 10.47 159 ILE B O 1
ATOM 5841 N N . ILE B 1 160 ? 48.032 52.266 53.982 1.00 9.70 160 ILE B N 1
ATOM 5842 C CA . ILE B 1 160 ? 47.251 52.338 52.760 1.00 10.15 160 ILE B CA 1
ATOM 5843 C C . ILE B 1 160 ? 47.014 53.806 52.417 1.00 9.48 160 ILE B C 1
ATOM 5844 O O . ILE B 1 160 ? 47.194 54.217 51.280 1.00 10.14 160 ILE B O 1
ATOM 5849 N N . GLY B 1 161 ? 46.645 54.602 53.415 1.00 9.56 161 GLY B N 1
ATOM 5850 C CA . GLY B 1 161 ? 46.387 56.014 53.200 1.00 11.56 161 GLY B CA 1
ATOM 5851 C C . GLY B 1 161 ? 47.586 56.770 52.685 1.00 11.53 161 GLY B C 1
ATOM 5852 O O . GLY B 1 161 ? 47.472 57.615 51.819 1.00 11.71 161 GLY B O 1
ATOM 5853 N N . LYS B 1 162 ? 48.749 56.464 53.232 1.00 11.82 162 LYS B N 1
ATOM 5854 C CA . LYS B 1 162 ? 49.978 57.106 52.790 1.00 11.69 162 LYS B CA 1
ATOM 5855 C C . LYS B 1 162 ? 50.296 56.741 51.335 1.00 10.06 162 LYS B C 1
ATOM 5856 O O . LYS B 1 162 ? 50.733 57.584 50.551 1.00 11.26 162 LYS B O 1
ATOM 5862 N N . GLU B 1 163 ? 50.052 55.485 50.968 1.00 10.38 163 GLU B N 1
ATOM 5863 C CA . GLU B 1 163 ? 50.306 55.058 49.606 1.00 10.37 163 GLU B CA 1
ATOM 5864 C C . GLU B 1 163 ? 49.347 55.751 48.662 1.00 10.43 163 GLU B C 1
ATOM 5865 O O . GLU B 1 163 ? 49.767 56.260 47.619 1.00 11.28 163 GLU B O 1
ATOM 5871 N N . LEU B 1 164 ? 48.072 55.798 49.031 1.00 10.61 164 LEU B N 1
ATOM 5872 C CA . LEU B 1 164 ? 47.070 56.419 48.181 1.00 10.40 164 LEU B CA 1
ATOM 5873 C C . LEU B 1 164 ? 47.380 57.897 48.031 1.00 10.90 164 LEU B C 1
ATOM 5874 O O . LEU B 1 164 ? 47.353 58.448 46.932 1.00 10.59 164 LEU B O 1
ATOM 5879 N N . SER B 1 165 ? 47.741 58.537 49.123 1.00 12.10 165 SER B N 1
ATOM 5880 C CA . SER B 1 165 ? 48.033 59.962 49.069 1.00 13.13 165 SER B CA 1
ATOM 5881 C C . SER B 1 165 ? 49.194 60.242 48.104 1.00 12.50 165 SER B C 1
ATOM 5882 O O . SER B 1 165 ? 49.149 61.167 47.306 1.00 13.78 165 SER B O 1
ATOM 5885 N N . ALA B 1 166 ? 50.247 59.445 48.188 1.00 11.79 166 ALA B N 1
ATOM 5886 C CA . ALA B 1 166 ? 51.387 59.635 47.311 1.00 11.97 166 ALA B CA 1
ATOM 5887 C C . ALA B 1 166 ? 50.996 59.497 45.839 1.00 12.19 166 ALA B C 1
ATOM 5888 O O . ALA B 1 166 ? 51.573 60.139 44.965 1.00 13.38 166 ALA B O 1
ATOM 5890 N N . LEU B 1 167 ? 50.007 58.647 45.578 1.00 11.52 167 LEU B N 1
ATOM 5891 C CA . LEU B 1 167 ? 49.583 58.348 44.222 1.00 11.18 167 LEU B CA 1
ATOM 5892 C C . LEU B 1 167 ? 48.572 59.346 43.687 1.00 12.13 167 LEU B C 1
ATOM 5893 O O . LEU B 1 167 ? 48.215 59.275 42.519 1.00 13.72 167 LEU B O 1
ATOM 5898 N N . GLY B 1 168 ? 48.123 60.279 44.519 1.00 11.91 168 GLY B N 1
ATOM 5899 C CA . GLY B 1 168 ? 47.099 61.230 44.103 1.00 11.32 168 GLY B CA 1
ATOM 5900 C C . GLY B 1 168 ? 45.674 60.700 44.173 1.00 12.17 168 GLY B C 1
ATOM 5901 O O . GLY B 1 168 ? 44.744 61.283 43.601 1.00 12.36 168 GLY B O 1
ATOM 5902 N N . ILE B 1 169 ? 45.508 59.569 44.842 1.00 11.83 169 ILE B N 1
ATOM 5903 C CA . ILE B 1 169 ? 44.207 58.985 45.076 1.00 10.46 169 ILE B CA 1
ATOM 5904 C C . ILE B 1 169 ? 43.735 59.517 46.425 1.00 12.59 169 ILE B C 1
ATOM 5905 O O . ILE B 1 169 ? 44.464 59.470 47.412 1.00 16.77 169 ILE B O 1
ATOM 5910 N N . ASN B 1 170 ? 42.537 60.082 46.477 1.00 10.82 170 ASN B N 1
ATOM 5911 C CA . ASN B 1 170 ? 42.133 60.808 47.688 1.00 10.44 170 ASN B CA 1
ATOM 5912 C C . ASN B 1 170 ? 40.955 60.213 48.449 1.00 9.83 170 ASN B C 1
ATOM 5913 O O . ASN B 1 170 ? 40.600 60.713 49.530 1.00 10.04 170 ASN B O 1
ATOM 5918 N N . THR B 1 171 ? 40.426 59.105 47.950 1.00 10.70 171 THR B N 1
ATOM 5919 C CA . THR B 1 171 ? 39.247 58.471 48.532 1.00 10.11 171 THR B CA 1
ATOM 5920 C C . THR B 1 171 ? 39.446 56.958 48.524 1.00 9.77 171 THR B C 1
ATOM 5921 O O . THR B 1 171 ? 39.734 56.388 47.495 1.00 10.41 171 THR B O 1
ATOM 5925 N N . ASP B 1 172 ? 39.244 56.307 49.661 1.00 9.77 172 ASP B N 1
ATOM 5926 C CA . ASP B 1 172 ? 39.289 54.856 49.720 1.00 9.73 172 ASP B CA 1
ATOM 5927 C C . ASP B 1 172 ? 37.923 54.350 50.142 1.00 8.64 172 ASP B C 1
ATOM 5928 O O . ASP B 1 172 ? 37.403 54.735 51.194 1.00 9.21 172 ASP B O 1
ATOM 5933 N N . PHE B 1 173 ? 37.402 53.412 49.373 1.00 9.71 173 PHE B N 1
ATOM 5934 C CA . PHE B 1 173 ? 36.169 52.729 49.726 1.00 10.32 173 PHE B CA 1
ATOM 5935 C C . PHE B 1 173 ? 36.491 51.570 50.679 1.00 10.08 173 PHE B C 1
ATOM 5936 O O . PHE B 1 173 ? 36.510 50.395 50.320 1.00 11.19 173 PHE B O 1
ATOM 5944 N N . SER B 1 174 ? 36.770 51.977 51.910 1.00 9.88 174 SER B N 1
ATOM 5945 C CA . SER B 1 174 ? 37.186 51.099 52.991 1.00 9.46 174 SER B CA 1
ATOM 5946 C C . SER B 1 174 ? 36.995 51.950 54.255 1.00 10.11 174 SER B C 1
ATOM 5947 O O . SER B 1 174 ? 37.221 53.150 54.196 1.00 9.84 174 SER B O 1
ATOM 5950 N N . PRO B 1 175 ? 36.641 51.337 55.397 1.00 9.15 175 PRO B N 1
ATOM 5951 C CA . PRO B 1 175 ? 36.523 49.885 55.639 1.00 8.67 175 PRO B CA 1
ATOM 5952 C C . PRO B 1 175 ? 35.160 49.270 55.379 1.00 8.09 175 PRO B C 1
ATOM 5953 O O . PRO B 1 175 ? 34.107 49.880 55.575 1.00 9.81 175 PRO B O 1
ATOM 5957 N N . VAL B 1 176 ? 35.223 48.016 54.964 1.00 8.32 176 VAL B N 1
ATOM 5958 C CA . VAL B 1 176 ? 34.095 47.108 55.065 1.00 8.19 176 VAL B CA 1
ATOM 5959 C C . VAL B 1 176 ? 33.810 46.899 56.554 1.00 8.25 176 VAL B C 1
ATOM 5960 O O . VAL B 1 176 ? 34.712 46.457 57.302 1.00 9.54 176 VAL B O 1
ATOM 5964 N N . VAL B 1 177 ? 32.584 47.218 56.978 1.00 7.47 177 VAL B N 1
ATOM 5965 C CA . VAL B 1 177 ? 32.132 46.967 58.336 1.00 6.89 177 VAL B CA 1
ATOM 5966 C C . VAL B 1 177 ? 30.894 46.057 58.338 1.00 7.35 177 VAL B C 1
ATOM 5967 O O . VAL B 1 177 ? 30.184 45.939 59.327 1.00 9.51 177 VAL B O 1
ATOM 5971 N N . ASP B 1 178 ? 30.742 45.317 57.240 1.00 8.49 178 ASP B N 1
ATOM 5972 C CA . ASP B 1 178 ? 29.850 44.175 57.204 1.00 9.76 178 ASP B CA 1
ATOM 5973 C C . ASP B 1 178 ? 30.358 43.157 58.211 1.00 10.31 178 ASP B C 1
ATOM 5974 O O . ASP B 1 178 ? 31.571 42.993 58.378 1.00 10.44 178 ASP B O 1
ATOM 5979 N N . ILE B 1 179 ? 29.426 42.459 58.842 1.00 9.90 179 ILE B N 1
ATOM 5980 C CA . ILE B 1 179 ? 29.723 41.465 59.873 1.00 8.96 179 ILE B CA 1
ATOM 5981 C C . ILE B 1 179 ? 29.402 40.125 59.236 1.00 9.74 179 ILE B C 1
ATOM 5982 O O . ILE B 1 179 ? 28.252 39.864 58.883 1.00 10.20 179 ILE B O 1
ATOM 5987 N N . ASN B 1 180 ? 30.421 39.310 59.010 1.00 8.64 180 ASN B N 1
ATOM 5988 C CA . ASN B 1 180 ? 30.243 38.086 58.240 1.00 9.67 180 ASN B CA 1
ATOM 5989 C C . ASN B 1 180 ? 29.683 36.997 59.119 1.00 11.87 180 ASN B C 1
ATOM 5990 O O . ASN B 1 180 ? 30.370 36.068 59.509 1.00 12.88 180 ASN B O 1
ATOM 5995 N N . ASN B 1 181 ? 28.412 37.137 59.452 1.00 12.77 181 ASN B N 1
ATOM 5996 C CA . ASN B 1 181 ? 27.779 36.164 60.320 1.00 12.81 181 ASN B CA 1
ATOM 5997 C C . ASN B 1 181 ? 27.017 35.082 59.579 1.00 14.60 181 ASN B C 1
ATOM 5998 O O . ASN B 1 181 ? 26.435 34.209 60.188 1.00 18.24 181 ASN B O 1
ATOM 6003 N N . ASN B 1 182 ? 27.077 35.121 58.257 1.00 12.45 182 ASN B N 1
ATOM 6004 C CA . ASN B 1 182 ? 26.644 33.996 57.452 1.00 12.43 182 ASN B CA 1
ATOM 6005 C C . ASN B 1 182 ? 27.878 33.368 56.800 1.00 12.38 182 ASN B C 1
ATOM 6006 O O . ASN B 1 182 ? 28.471 33.947 55.893 1.00 11.40 182 ASN B O 1
ATOM 6011 N N . PRO B 1 183 ? 28.282 32.178 57.271 1.00 11.73 183 PRO B N 1
ATOM 6012 C CA . PRO B 1 183 ? 29.508 31.587 56.712 1.00 12.74 183 PRO B CA 1
ATOM 6013 C C . PRO B 1 183 ? 29.401 31.325 55.210 1.00 13.05 183 PRO B C 1
ATOM 6014 O O . PRO B 1 183 ? 30.427 31.167 54.552 1.00 14.00 183 PRO B O 1
ATOM 6018 N N . ASP B 1 184 ? 28.183 31.265 54.672 1.00 13.35 184 ASP B N 1
ATOM 6019 C CA . ASP B 1 184 ? 27.991 31.008 53.244 1.00 14.21 184 ASP B CA 1
ATOM 6020 C C . ASP B 1 184 ? 28.075 32.271 52.389 1.00 11.88 184 ASP B C 1
ATOM 6021 O O . ASP B 1 184 ? 27.891 32.209 51.185 1.00 14.17 184 ASP B O 1
ATOM 6026 N N . ASN B 1 185 ? 28.354 33.414 52.997 1.00 9.38 185 ASN B N 1
ATOM 6027 C CA . ASN B 1 185 ? 28.419 34.686 52.273 1.00 10.23 185 ASN B CA 1
ATOM 6028 C C . ASN B 1 185 ? 29.477 34.647 51.165 1.00 10.69 185 ASN B C 1
ATOM 6029 O O . ASN B 1 185 ? 30.660 34.492 51.455 1.00 10.42 185 ASN B O 1
ATOM 6034 N N . PRO B 1 186 ? 29.067 34.811 49.902 1.00 10.49 186 PRO B N 1
ATOM 6035 C CA . PRO B 1 186 ? 30.023 34.632 48.804 1.00 10.92 186 PRO B CA 1
ATOM 6036 C C . PRO B 1 186 ? 30.743 35.900 48.383 1.00 11.00 186 PRO B C 1
ATOM 6037 O O . PRO B 1 186 ? 31.632 35.858 47.521 1.00 13.04 186 PRO B O 1
ATOM 6041 N N . VAL B 1 187 ? 30.338 37.027 48.951 1.00 10.34 187 VAL B N 1
ATOM 6042 C CA . VAL B 1 187 ? 30.894 38.312 48.529 1.00 10.33 187 VAL B CA 1
ATOM 6043 C C . VAL B 1 187 ? 31.654 39.073 49.636 1.00 10.95 187 VAL B C 1
ATOM 6044 O O . VAL B 1 187 ? 32.545 39.862 49.336 1.00 10.06 187 VAL B O 1
ATOM 6048 N N . ILE B 1 188 ? 31.345 38.790 50.894 1.00 9.30 188 ILE B N 1
ATOM 6049 C CA . ILE B 1 188 ? 32.026 39.433 51.998 1.00 9.15 188 ILE B CA 1
ATOM 6050 C C . ILE B 1 188 ? 33.145 38.485 52.499 1.00 8.66 188 ILE B C 1
ATOM 6051 O O . ILE B 1 188 ? 34.294 38.656 52.105 1.00 9.38 188 ILE B O 1
ATOM 6056 N N . GLY B 1 189 ? 32.834 37.492 53.336 1.00 7.87 189 GLY B N 1
ATOM 6057 C CA . GLY B 1 189 ? 33.818 36.509 53.787 1.00 8.09 189 GLY B CA 1
ATOM 6058 C C . GLY B 1 189 ? 34.982 37.205 54.456 1.00 9.39 189 GLY B C 1
ATOM 6059 O O . GLY B 1 189 ? 34.775 37.980 55.376 1.00 9.68 189 GLY B O 1
ATOM 6060 N N . VAL B 1 190 ? 36.189 36.962 53.958 1.00 8.35 190 VAL B N 1
ATOM 6061 C CA . VAL B 1 190 ? 37.395 37.487 54.600 1.00 10.15 190 VAL B CA 1
ATOM 6062 C C . VAL B 1 190 ? 37.571 38.994 54.424 1.00 8.90 190 VAL B C 1
ATOM 6063 O O . VAL B 1 190 ? 38.474 39.581 55.001 1.00 10.10 190 VAL B O 1
ATOM 6067 N N . ARG B 1 191 ? 36.695 39.631 53.647 1.00 9.34 191 ARG B N 1
ATOM 6068 C CA . ARG B 1 191 ? 36.626 41.101 53.615 1.00 9.84 191 ARG B CA 1
ATOM 6069 C C . ARG B 1 191 ? 36.048 41.680 54.898 1.00 8.53 191 ARG B C 1
ATOM 6070 O O . ARG B 1 191 ? 36.145 42.866 55.127 1.00 9.01 191 ARG B O 1
ATOM 6078 N N . SER B 1 192 ? 35.419 40.850 55.714 1.00 8.73 192 SER B N 1
ATOM 6079 C CA . SER B 1 192 ? 34.934 41.273 57.035 1.00 9.31 192 SER B CA 1
ATOM 6080 C C . SER B 1 192 ? 35.926 40.980 58.133 1.00 8.62 192 SER B C 1
ATOM 6081 O O . SER B 1 192 ? 36.603 39.972 58.102 1.00 9.55 192 SER B O 1
ATOM 6084 N N . PHE B 1 193 ? 35.960 41.833 59.149 1.00 8.47 193 PHE B N 1
ATOM 6085 C CA . PHE B 1 193 ? 36.830 41.574 60.290 1.00 9.60 193 PHE B CA 1
ATOM 6086 C C . PHE B 1 193 ? 36.404 40.356 61.096 1.00 9.49 193 PHE B C 1
ATOM 6087 O O . PHE B 1 193 ? 37.256 39.658 61.644 1.00 9.79 193 PHE B O 1
ATOM 6095 N N . SER B 1 194 ? 35.100 40.119 61.209 1.00 9.28 194 SER B N 1
ATOM 6096 C CA . SER B 1 194 ? 34.581 39.204 62.237 1.00 8.85 194 SER B CA 1
ATOM 6097 C C . SER B 1 194 ? 33.099 38.976 62.094 1.00 10.39 194 SER B C 1
ATOM 6098 O O . SER B 1 194 ? 32.396 39.770 61.456 1.00 11.39 194 SER B O 1
ATOM 6101 N N . SER B 1 195 ? 32.617 37.913 62.714 1.00 10.43 195 SER B N 1
ATOM 6102 C CA . SER B 1 195 ? 31.179 37.722 62.855 1.00 12.53 195 SER B CA 1
ATOM 6103 C C . SER B 1 195 ? 30.644 38.396 64.097 1.00 13.92 195 SER B C 1
ATOM 6104 O O . SER B 1 195 ? 29.445 38.342 64.353 1.00 15.08 195 SER B O 1
ATOM 6107 N N . ASN B 1 196 ? 31.521 39.023 64.870 1.00 13.69 196 ASN B N 1
ATOM 6108 C CA . ASN B 1 196 ? 31.139 39.712 66.106 1.00 13.52 196 ASN B CA 1
ATOM 6109 C C . ASN B 1 196 ? 31.078 41.226 65.895 1.00 13.37 196 ASN B C 1
ATOM 6110 O O . ASN B 1 196 ? 31.993 41.828 65.311 1.00 13.44 196 ASN B O 1
ATOM 6115 N N . ARG B 1 197 ? 29.985 41.837 66.339 1.00 13.58 197 ARG B N 1
ATOM 6116 C CA . ARG B 1 197 ? 29.732 43.243 66.056 1.00 13.24 197 ARG B CA 1
ATOM 6117 C C . ARG B 1 197 ? 30.732 44.174 66.726 1.00 11.70 197 ARG B C 1
ATOM 6118 O O . ARG B 1 197 ? 31.057 45.197 66.165 1.00 11.12 197 ARG B O 1
ATOM 6126 N N . GLU B 1 198 ? 31.234 43.813 67.906 1.00 13.46 198 GLU B N 1
ATOM 6127 C CA . GLU B 1 198 ? 32.142 44.694 68.630 1.00 14.33 198 GLU B CA 1
ATOM 6128 C C . GLU B 1 198 ? 33.533 44.681 68.007 1.00 12.17 198 GLU B C 1
ATOM 6129 O O . GLU B 1 198 ? 34.141 45.720 67.814 1.00 12.32 198 GLU B O 1
ATOM 6135 N N . LEU B 1 199 ? 34.015 43.504 67.637 1.00 11.76 199 LEU B N 1
ATOM 6136 C CA . LEU B 1 199 ? 35.312 43.408 66.983 1.00 12.19 199 LEU B CA 1
ATOM 6137 C C . LEU B 1 199 ? 35.282 44.099 65.619 1.00 11.37 199 LEU B C 1
ATOM 6138 O O . LEU B 1 199 ? 36.188 44.839 65.256 1.00 11.38 199 LEU B O 1
ATOM 6143 N N . THR B 1 200 ? 34.223 43.871 64.860 1.00 10.26 200 THR B N 1
ATOM 6144 C CA . THR B 1 200 ? 34.090 44.558 63.593 1.00 9.33 200 THR B CA 1
ATOM 6145 C C . THR B 1 200 ? 34.045 46.065 63.771 1.00 10.57 200 THR B C 1
ATOM 6146 O O . THR B 1 200 ? 34.731 46.816 63.069 1.00 9.62 200 THR B O 1
ATOM 6150 N N . SER B 1 201 ? 33.261 46.530 64.726 1.00 10.28 201 SER B N 1
ATOM 6151 C CA . SER B 1 201 ? 33.140 47.966 64.917 1.00 11.03 201 SER B CA 1
ATOM 6152 C C . SER B 1 201 ? 34.483 48.608 65.296 1.00 10.84 201 SER B C 1
ATOM 6153 O O . SER B 1 201 ? 34.851 49.649 64.771 1.00 11.29 201 SER B O 1
ATOM 6156 N N . ARG B 1 202 ? 35.209 47.968 66.211 1.00 11.14 202 ARG B N 1
ATOM 6157 C CA . ARG B 1 202 ? 36.446 48.503 66.731 1.00 13.83 202 ARG B CA 1
ATOM 6158 C C . ARG B 1 202 ? 37.471 48.600 65.602 1.00 11.91 202 ARG B C 1
ATOM 6159 O O . ARG B 1 202 ? 38.122 49.629 65.402 1.00 11.48 202 ARG B O 1
ATOM 6167 N N . LEU B 1 203 ? 37.651 47.503 64.886 1.00 10.30 203 LEU B N 1
ATOM 6168 C CA . LEU B 1 203 ? 38.664 47.506 63.852 1.00 10.97 203 LEU B CA 1
ATOM 6169 C C . LEU B 1 203 ? 38.280 48.415 62.680 1.00 10.60 203 LEU B C 1
ATOM 6170 O O . LEU B 1 203 ? 39.139 49.046 62.083 1.00 10.31 203 LEU B O 1
ATOM 6175 N N . GLY B 1 204 ? 36.994 48.500 62.364 1.00 9.85 204 GLY B N 1
ATOM 6176 C CA . GLY B 1 204 ? 36.520 49.447 61.362 1.00 9.37 204 GLY B CA 1
ATOM 6177 C C . GLY B 1 204 ? 36.865 50.872 61.750 1.00 9.37 204 GLY B C 1
ATOM 6178 O O . GLY B 1 204 ? 37.329 51.673 60.941 1.00 10.17 204 GLY B O 1
ATOM 6179 N N . LEU B 1 205 ? 36.605 51.206 62.998 1.00 8.94 205 LEU B N 1
ATOM 6180 C CA . LEU B 1 205 ? 36.872 52.555 63.469 1.00 10.48 205 LEU B CA 1
ATOM 6181 C C . LEU B 1 205 ? 38.345 52.910 63.352 1.00 9.96 205 LEU B C 1
ATOM 6182 O O . LEU B 1 205 ? 38.693 53.996 62.891 1.00 8.99 205 LEU B O 1
ATOM 6187 N N . TYR B 1 206 ? 39.210 52.001 63.785 1.00 9.56 206 TYR B N 1
ATOM 6188 C CA . TYR B 1 206 ? 40.627 52.286 63.756 1.00 9.34 206 TYR B CA 1
ATOM 6189 C C . TYR B 1 206 ? 41.153 52.326 62.315 1.00 9.53 206 TYR B C 1
ATOM 6190 O O . TYR B 1 206 ? 41.999 53.136 62.026 1.00 9.65 206 TYR B O 1
ATOM 6199 N N . THR B 1 207 ? 40.628 51.494 61.415 1.00 9.43 207 THR B N 1
ATOM 6200 C CA . THR B 1 207 ? 41.010 51.569 60.019 1.00 9.36 207 THR B CA 1
ATOM 6201 C C . THR B 1 207 ? 40.636 52.924 59.448 1.00 8.87 207 THR B C 1
ATOM 6202 O O . THR B 1 207 ? 41.438 53.577 58.803 1.00 9.75 207 THR B O 1
ATOM 6206 N N . MET B 1 208 ? 39.402 53.336 59.694 1.00 8.37 208 MET B N 1
ATOM 6207 C CA . MET B 1 208 ? 38.913 54.607 59.202 1.00 10.32 208 MET B CA 1
ATOM 6208 C C . MET B 1 208 ? 39.793 55.750 59.699 1.00 10.90 208 MET B C 1
ATOM 6209 O O . MET B 1 208 ? 40.148 56.645 58.931 1.00 10.59 208 MET B O 1
ATOM 6214 N N . LYS B 1 209 ? 40.140 55.729 60.982 1.00 10.11 209 LYS B N 1
ATOM 6215 C CA . LYS B 1 209 ? 40.945 56.806 61.545 1.00 10.74 209 LYS B CA 1
ATOM 6216 C C . LYS B 1 209 ? 42.327 56.826 60.924 1.00 11.00 209 LYS B C 1
ATOM 6217 O O . LYS B 1 209 ? 42.877 57.898 60.712 1.00 12.06 209 LYS B O 1
ATOM 6223 N N . GLY B 1 210 ? 42.875 55.652 60.611 1.00 10.28 210 GLY B N 1
ATOM 6224 C CA . GLY B 1 210 ? 44.170 55.605 59.968 1.00 10.17 210 GLY B CA 1
ATOM 6225 C C . GLY B 1 210 ? 44.125 56.223 58.575 1.00 9.16 210 GLY B C 1
ATOM 6226 O O . GLY B 1 210 ? 45.021 56.963 58.207 1.00 10.50 210 GLY B O 1
ATOM 6227 N N . LEU B 1 211 ? 43.078 55.921 57.804 1.00 9.94 211 LEU B N 1
ATOM 6228 C CA . LEU B 1 211 ? 42.922 56.512 56.483 1.00 9.17 211 LEU B CA 1
ATOM 6229 C C . LEU B 1 211 ? 42.761 58.027 56.586 1.00 10.08 211 LEU B C 1
ATOM 6230 O O . LEU B 1 211 ? 43.426 58.774 55.875 1.00 9.87 211 LEU B O 1
ATOM 6235 N N . GLN B 1 212 ? 41.922 58.474 57.511 1.00 10.46 212 GLN B N 1
ATOM 6236 C CA . GLN B 1 212 ? 41.615 59.886 57.631 1.00 13.31 212 GLN B CA 1
ATOM 6237 C C . GLN B 1 212 ? 42.813 60.695 58.103 1.00 13.56 212 GLN B C 1
ATOM 6238 O O . GLN B 1 212 ? 42.937 61.873 57.752 1.00 15.47 212 GLN B O 1
ATOM 6244 N N . ARG B 1 213 ? 43.683 60.071 58.902 1.00 14.37 213 ARG B N 1
ATOM 6245 C CA . ARG B 1 213 ? 44.909 60.727 59.343 1.00 16.51 213 ARG B CA 1
ATOM 6246 C C . ARG B 1 213 ? 45.787 61.121 58.145 1.00 14.93 213 ARG B C 1
ATOM 6247 O O . ARG B 1 213 ? 46.544 62.076 58.200 1.00 17.13 213 ARG B O 1
ATOM 6255 N N . GLN B 1 214 ? 45.666 60.392 57.049 1.00 13.09 214 GLN B N 1
ATOM 6256 C CA . GLN B 1 214 ? 46.436 60.684 55.852 1.00 12.67 214 GLN B CA 1
ATOM 6257 C C . GLN B 1 214 ? 45.646 61.511 54.854 1.00 12.18 214 GLN B C 1
ATOM 6258 O O . GLN B 1 214 ? 46.023 61.585 53.689 1.00 13.86 214 GLN B O 1
ATOM 6264 N N . ASP B 1 215 ? 44.564 62.129 55.334 1.00 13.14 215 ASP B N 1
ATOM 6265 C CA . ASP B 1 215 ? 43.673 62.969 54.518 1.00 15.77 215 ASP B CA 1
ATOM 6266 C C . ASP B 1 215 ? 42.999 62.197 53.370 1.00 14.41 215 ASP B C 1
ATOM 6267 O O . ASP B 1 215 ? 42.725 62.742 52.313 1.00 17.34 215 ASP B O 1
ATOM 6272 N N . ILE B 1 216 ? 42.729 60.922 53.588 1.00 10.79 216 ILE B N 1
ATOM 6273 C CA . ILE B 1 216 ? 42.004 60.101 52.631 1.00 11.08 216 ILE B CA 1
ATOM 6274 C C . ILE B 1 216 ? 40.570 60.017 53.122 1.00 10.92 216 ILE B C 1
ATOM 6275 O O . ILE B 1 216 ? 40.330 59.667 54.270 1.00 11.31 216 ILE B O 1
ATOM 6280 N N . ALA B 1 217 ? 39.623 60.380 52.260 1.00 8.76 217 ALA B N 1
ATOM 6281 C CA . ALA B 1 217 ? 38.219 60.188 52.549 1.00 10.34 217 ALA B CA 1
ATOM 6282 C C . ALA B 1 217 ? 37.904 58.696 52.658 1.00 11.00 217 ALA B C 1
ATOM 6283 O O . ALA B 1 217 ? 38.273 57.915 51.798 1.00 12.70 217 ALA B O 1
ATOM 6285 N N . SER B 1 218 ? 37.255 58.306 53.747 1.00 10.33 218 SER B N 1
ATOM 6286 C CA . SER B 1 218 ? 36.962 56.890 54.020 1.00 10.20 218 SER B CA 1
ATOM 6287 C C . SER B 1 218 ? 35.462 56.596 53.953 1.00 10.25 218 SER B C 1
ATOM 6288 O O . SER B 1 218 ? 34.646 57.349 54.504 1.00 12.10 218 SER B O 1
ATOM 6291 N N . ALA B 1 219 ? 35.112 55.500 53.290 1.00 11.10 219 ALA B N 1
ATOM 6292 C CA . ALA B 1 219 ? 33.722 55.075 53.161 1.00 10.12 219 ALA B CA 1
ATOM 6293 C C . ALA B 1 219 ? 33.473 53.767 53.869 1.00 9.24 219 ALA B C 1
ATOM 6294 O O . ALA B 1 219 ? 34.139 52.767 53.595 1.00 9.61 219 ALA B O 1
ATOM 6296 N N . LEU B 1 220 ? 32.495 53.769 54.766 1.00 9.86 220 LEU B N 1
ATOM 6297 C CA . LEU B 1 220 ? 32.002 52.545 55.388 1.00 8.95 220 LEU B CA 1
ATOM 6298 C C . LEU B 1 220 ? 31.158 51.766 54.398 1.00 9.10 220 LEU B C 1
ATOM 6299 O O . LEU B 1 220 ? 30.335 52.357 53.699 1.00 10.98 220 LEU B O 1
ATOM 6304 N N . LYS B 1 221 ? 31.328 50.455 54.330 1.00 8.84 221 LYS B N 1
ATOM 6305 C CA . LYS B 1 221 ? 30.563 49.638 53.376 1.00 10.11 221 LYS B CA 1
ATOM 6306 C C . LYS B 1 221 ? 30.080 48.354 54.049 1.00 7.77 221 LYS B C 1
ATOM 6307 O O . LYS B 1 221 ? 30.780 47.834 54.939 1.00 9.32 221 LYS B O 1
ATOM 6313 N N . HIS B 1 222 ? 28.949 47.774 53.661 1.00 8.56 222 HIS B N 1
ATOM 6314 C CA . HIS B 1 222 ? 27.972 48.264 52.669 1.00 8.25 222 HIS B CA 1
ATOM 6315 C C . HIS B 1 222 ? 26.640 48.369 53.403 1.00 8.81 222 HIS B C 1
ATOM 6316 O O . HIS B 1 222 ? 26.104 47.353 53.863 1.00 9.99 222 HIS B O 1
ATOM 6323 N N . PHE B 1 223 ? 26.156 49.585 53.568 1.00 8.98 223 PHE B N 1
ATOM 6324 C CA . PHE B 1 223 ? 25.045 49.884 54.468 1.00 9.45 223 PHE B CA 1
ATOM 6325 C C . PHE B 1 223 ? 23.703 49.440 53.883 1.00 8.73 223 PHE B C 1
ATOM 6326 O O . PHE B 1 223 ? 23.452 49.719 52.721 1.00 8.89 223 PHE B O 1
ATOM 6334 N N . PRO B 1 224 ? 22.837 48.825 54.698 1.00 9.16 224 PRO B N 1
ATOM 6335 C CA . PRO B 1 224 ? 22.886 48.658 56.156 1.00 9.65 224 PRO B CA 1
ATOM 6336 C C . PRO B 1 224 ? 23.440 47.327 56.642 1.00 11.61 224 PRO B C 1
ATOM 6337 O O . PRO B 1 224 ? 23.117 46.919 57.759 1.00 13.78 224 PRO B O 1
ATOM 6341 N N . GLY B 1 225 ? 24.273 46.689 55.829 1.00 10.39 225 GLY B N 1
ATOM 6342 C CA . GLY B 1 225 ? 25.027 45.534 56.264 1.00 9.61 225 GLY B CA 1
ATOM 6343 C C . GLY B 1 225 ? 24.849 44.333 55.355 1.00 9.65 225 GLY B C 1
ATOM 6344 O O . GLY B 1 225 ? 23.777 43.762 55.306 1.00 11.82 225 GLY B O 1
ATOM 6345 N N . HIS B 1 226 ? 25.906 43.952 54.651 1.00 11.01 226 HIS B N 1
ATOM 6346 C CA . HIS B 1 226 ? 25.855 42.904 53.637 1.00 10.66 226 HIS B CA 1
ATOM 6347 C C . HIS B 1 226 ? 26.356 41.576 54.193 1.00 9.28 226 HIS B C 1
ATOM 6348 O O . HIS B 1 226 ? 26.432 40.595 53.476 1.00 10.60 226 HIS B O 1
ATOM 6355 N N . GLY B 1 227 ? 26.655 41.529 55.482 1.00 9.75 227 GLY B N 1
ATOM 6356 C CA . GLY B 1 227 ? 27.319 40.361 56.032 1.00 10.66 227 GLY B CA 1
ATOM 6357 C C . GLY B 1 227 ? 26.503 39.086 56.173 1.00 9.34 227 GLY B C 1
ATOM 6358 O O . GLY B 1 227 ? 27.064 37.991 56.224 1.00 10.94 227 GLY B O 1
ATOM 6359 N N . ASP B 1 228 ? 25.181 39.205 56.209 1.00 11.88 228 ASP B N 1
ATOM 6360 C CA . ASP B 1 228 ? 24.337 38.032 56.396 1.00 13.74 228 ASP B CA 1
ATOM 6361 C C . ASP B 1 228 ? 23.820 37.394 55.094 1.00 14.38 228 ASP B C 1
ATOM 6362 O O . ASP B 1 228 ? 23.042 36.434 55.129 1.00 17.74 228 ASP B O 1
ATOM 6367 N N . THR B 1 229 ? 24.278 37.866 53.944 1.00 13.17 229 THR B N 1
ATOM 6368 C CA . THR B 1 229 ? 23.751 37.377 52.671 1.00 13.11 229 THR B CA 1
ATOM 6369 C C . THR B 1 229 ? 24.397 36.066 52.225 1.00 12.44 229 THR B C 1
ATOM 6370 O O . THR B 1 229 ? 25.575 35.808 52.505 1.00 15.83 229 THR B O 1
ATOM 6374 N N . ASP B 1 230 ? 23.636 35.231 51.536 1.00 13.20 230 ASP B N 1
ATOM 6375 C CA . ASP B 1 230 ? 24.224 34.085 50.864 1.00 12.42 230 ASP B CA 1
ATOM 6376 C C . ASP B 1 230 ? 24.290 34.265 49.351 1.00 12.58 230 ASP B C 1
ATOM 6377 O O . ASP B 1 230 ? 24.635 33.337 48.646 1.00 13.72 230 ASP B O 1
ATOM 6382 N N . VAL B 1 231 ? 23.965 35.466 48.872 1.00 12.78 231 VAL B N 1
ATOM 6383 C CA . VAL B 1 231 ? 24.017 35.803 47.452 1.00 11.43 231 VAL B CA 1
ATOM 6384 C C . VAL B 1 231 ? 24.941 36.990 47.260 1.00 11.26 231 VAL B C 1
ATOM 6385 O O . VAL B 1 231 ? 24.931 37.926 48.076 1.00 12.69 231 VAL B O 1
ATOM 6389 N N . ASP B 1 232 ? 25.661 36.973 46.151 1.00 10.95 232 ASP B N 1
ATOM 6390 C CA . ASP B 1 232 ? 26.591 38.024 45.779 1.00 11.16 232 ASP B CA 1
ATOM 6391 C C . ASP B 1 232 ? 25.837 39.062 44.937 1.00 10.17 232 ASP B C 1
ATOM 6392 O O . ASP B 1 232 ? 25.304 38.750 43.856 1.00 12.13 232 ASP B O 1
ATOM 6397 N N . SER B 1 233 ? 25.806 40.303 45.424 1.00 9.69 233 SER B N 1
ATOM 6398 C CA . SER B 1 233 ? 25.079 41.365 44.721 1.00 9.96 233 SER B CA 1
ATOM 6399 C C . SER B 1 233 ? 25.692 41.733 43.347 1.00 9.35 233 SER B C 1
ATOM 6400 O O . SER B 1 233 ? 25.088 42.463 42.573 1.00 11.37 233 SER B O 1
ATOM 6403 N N . HIS B 1 234 ? 26.884 41.239 43.039 1.00 11.10 234 HIS B N 1
ATOM 6404 C CA . HIS B 1 234 ? 27.400 41.373 41.672 1.00 11.80 234 HIS B CA 1
ATOM 6405 C C . HIS B 1 234 ? 26.617 40.518 40.683 1.00 14.06 234 HIS B C 1
ATOM 6406 O O . HIS B 1 234 ? 26.605 40.831 39.498 1.00 15.28 234 HIS B O 1
ATOM 6413 N N . TYR B 1 235 ? 26.000 39.437 41.165 1.00 12.90 235 TYR B N 1
ATOM 6414 C CA . TYR B 1 235 ? 25.333 38.452 40.298 1.00 13.79 235 TYR B CA 1
ATOM 6415 C C . TYR B 1 235 ? 23.828 38.305 40.467 1.00 14.06 235 TYR B C 1
ATOM 6416 O O . TYR B 1 235 ? 23.165 37.812 39.579 1.00 17.21 235 TYR B O 1
ATOM 6425 N N . GLY B 1 236 ? 23.289 38.752 41.589 1.00 13.59 236 GLY B N 1
ATOM 6426 C CA . GLY B 1 236 ? 21.868 38.694 41.837 1.00 14.91 236 GLY B CA 1
ATOM 6427 C C . GLY B 1 236 ? 21.498 39.577 43.006 1.00 14.24 236 GLY B C 1
ATOM 6428 O O . GLY B 1 236 ? 22.354 40.091 43.700 1.00 14.76 236 GLY B O 1
ATOM 6429 N N . LEU B 1 237 ? 20.213 39.755 43.227 1.00 14.08 237 LEU B N 1
ATOM 6430 C CA . LEU B 1 237 ? 19.729 40.592 44.306 1.00 12.56 237 LEU B CA 1
ATOM 6431 C C . LEU B 1 237 ? 19.574 39.771 45.591 1.00 13.14 237 LEU B C 1
ATOM 6432 O O . LEU B 1 237 ? 18.768 38.842 45.647 1.00 16.07 237 LEU B O 1
ATOM 6437 N N . PRO B 1 238 ? 20.374 40.080 46.627 1.00 11.80 238 PRO B N 1
ATOM 6438 C CA . PRO B 1 238 ? 20.266 39.323 47.873 1.00 12.24 238 PRO B CA 1
ATOM 6439 C C . PRO B 1 238 ? 19.141 39.829 48.759 1.00 12.34 238 PRO B C 1
ATOM 6440 O O . PRO B 1 238 ? 18.682 40.973 48.617 1.00 12.69 238 PRO B O 1
ATOM 6444 N N . LEU B 1 239 ? 18.751 38.962 49.689 1.00 13.72 239 LEU B N 1
ATOM 6445 C CA . LEU B 1 239 ? 17.721 39.232 50.663 1.00 14.98 239 LEU B CA 1
ATOM 6446 C C . LEU B 1 239 ? 18.241 38.959 52.067 1.00 14.69 239 LEU B C 1
ATOM 6447 O O . LEU B 1 239 ? 18.860 37.922 52.323 1.00 16.83 239 LEU B O 1
ATOM 6452 N N . VAL B 1 240 ? 18.000 39.906 52.965 1.00 12.42 240 VAL B N 1
ATOM 6453 C CA . VAL B 1 240 ? 18.212 39.717 54.393 1.00 13.03 240 VAL B CA 1
ATOM 6454 C C . VAL B 1 240 ? 16.852 39.917 55.046 1.00 14.60 240 VAL B C 1
ATOM 6455 O O . VAL B 1 240 ? 16.284 41.005 54.973 1.00 15.61 240 VAL B O 1
ATOM 6459 N N . SER B 1 241 ? 16.335 38.860 55.661 1.00 16.13 241 SER B N 1
ATOM 6460 C CA . SER B 1 241 ? 14.950 38.829 56.152 1.00 17.65 241 SER B CA 1
ATOM 6461 C C . SER B 1 241 ? 14.784 39.113 57.638 1.00 17.60 241 SER B C 1
ATOM 6462 O O . SER B 1 241 ? 13.655 39.094 58.156 1.00 19.57 241 SER B O 1
ATOM 6465 N N . HIS B 1 242 ? 15.892 39.358 58.340 1.00 15.58 242 HIS B N 1
ATOM 6466 C CA . HIS B 1 242 ? 15.827 39.574 59.786 1.00 16.66 242 HIS B CA 1
ATOM 6467 C C . HIS B 1 242 ? 14.990 40.778 60.131 1.00 15.62 242 HIS B C 1
ATOM 6468 O O . HIS B 1 242 ? 14.902 41.737 59.360 1.00 16.90 242 HIS B O 1
ATOM 6475 N N . GLY B 1 243 ? 14.407 40.736 61.319 1.00 15.43 243 GLY B N 1
ATOM 6476 C CA . GLY B 1 243 ? 13.623 41.844 61.819 1.00 14.97 243 GLY B CA 1
ATOM 6477 C C . GLY B 1 243 ? 14.481 42.996 62.281 1.00 15.07 243 GLY B C 1
ATOM 6478 O O . GLY B 1 243 ? 15.710 42.889 62.362 1.00 15.72 243 GLY B O 1
ATOM 6479 N N . GLN B 1 244 ? 13.828 44.110 62.562 1.00 16.44 244 GLN B N 1
ATOM 6480 C CA . GLN B 1 244 ? 14.524 45.331 62.904 1.00 15.92 244 GLN B CA 1
ATOM 6481 C C . GLN B 1 244 ? 15.314 45.235 64.206 1.00 15.70 244 GLN B C 1
ATOM 6482 O O . GLN B 1 244 ? 16.347 45.865 64.314 1.00 15.55 244 GLN B O 1
ATOM 6488 N N . GLU B 1 245 ? 14.843 44.498 65.207 1.00 16.42 245 GLU B N 1
ATOM 6489 C CA . GLU B 1 245 ? 15.604 44.402 66.451 1.00 18.07 245 GLU B CA 1
ATOM 6490 C C . GLU B 1 245 ? 17.012 43.860 66.161 1.00 15.86 245 GLU B C 1
ATOM 6491 O O . GLU B 1 245 ? 18.018 44.435 66.574 1.00 17.45 245 GLU B O 1
ATOM 6497 N N . ARG B 1 246 ? 17.085 42.754 65.434 1.00 14.95 246 ARG B N 1
ATOM 6498 C CA . ARG B 1 246 ? 18.362 42.188 65.041 1.00 14.53 246 ARG B CA 1
ATOM 6499 C C . ARG B 1 246 ? 19.181 43.145 64.183 1.00 12.36 246 ARG B C 1
ATOM 6500 O O . ARG B 1 246 ? 20.362 43.340 64.428 1.00 13.16 246 ARG B O 1
ATOM 6508 N N . LEU B 1 247 ? 18.550 43.765 63.201 1.00 11.54 247 LEU B N 1
ATOM 6509 C CA . LEU B 1 247 ? 19.285 44.588 62.258 1.00 11.38 247 LEU B CA 1
ATOM 6510 C C . LEU B 1 247 ? 19.836 45.828 62.955 1.00 10.48 247 LEU B C 1
ATOM 6511 O O . LEU B 1 247 ? 20.968 46.202 62.719 1.00 11.56 247 LEU B O 1
ATOM 6516 N N . ARG B 1 248 ? 19.061 46.434 63.856 1.00 11.63 248 ARG B N 1
ATOM 6517 C CA . ARG B 1 248 ? 19.513 47.628 64.554 1.00 14.04 248 ARG B CA 1
ATOM 6518 C C . ARG B 1 248 ? 20.559 47.313 65.603 1.00 14.04 248 ARG B C 1
ATOM 6519 O O . ARG B 1 248 ? 21.432 48.126 65.858 1.00 15.75 248 ARG B O 1
ATOM 6527 N N . GLU B 1 249 ? 20.503 46.116 66.177 1.00 14.82 249 GLU B N 1
ATOM 6528 C CA . GLU B 1 249 ? 21.449 45.745 67.207 1.00 14.61 249 GLU B CA 1
ATOM 6529 C C . GLU B 1 249 ? 22.745 45.152 66.695 1.00 16.56 249 GLU B C 1
ATOM 6530 O O . GLU B 1 249 ? 23.775 45.249 67.340 1.00 19.65 249 GLU B O 1
ATOM 6536 N N . VAL B 1 250 ? 22.700 44.542 65.524 1.00 14.55 250 VAL B N 1
ATOM 6537 C CA . VAL B 1 250 ? 23.868 43.866 64.984 1.00 14.12 250 VAL B CA 1
ATOM 6538 C C . VAL B 1 250 ? 24.383 44.596 63.742 1.00 11.92 250 VAL B C 1
ATOM 6539 O O . VAL B 1 250 ? 25.370 45.309 63.832 1.00 12.81 250 VAL B O 1
ATOM 6543 N N . GLU B 1 251 ? 23.725 44.433 62.599 1.00 11.80 251 GLU B N 1
ATOM 6544 C CA . GLU B 1 251 ? 24.195 45.000 61.351 1.00 11.97 251 GLU B CA 1
ATOM 6545 C C . GLU B 1 251 ? 24.539 46.493 61.441 1.00 11.05 251 GLU B C 1
ATOM 6546 O O . GLU B 1 251 ? 25.578 46.933 60.947 1.00 10.86 251 GLU B O 1
ATOM 6552 N N . LEU B 1 252 ? 23.680 47.283 62.073 1.00 9.82 252 LEU B N 1
ATOM 6553 C CA . LEU B 1 252 ? 23.880 48.724 62.116 1.00 10.14 252 LEU B CA 1
ATOM 6554 C C . LEU B 1 252 ? 24.966 49.168 63.082 1.00 10.21 252 LEU B C 1
ATOM 6555 O O . LEU B 1 252 ? 25.468 50.280 62.956 1.00 12.05 252 LEU B O 1
ATOM 6560 N N . TYR B 1 253 ? 25.326 48.320 64.042 1.00 10.36 253 TYR B N 1
ATOM 6561 C CA . TYR B 1 253 ? 26.209 48.757 65.128 1.00 11.47 253 TYR B CA 1
ATOM 6562 C C . TYR B 1 253 ? 27.562 49.336 64.673 1.00 10.65 253 TYR B C 1
ATOM 6563 O O . TYR B 1 253 ? 27.922 50.433 65.065 1.00 11.35 253 TYR B O 1
ATOM 6572 N N . PRO B 1 254 ? 28.314 48.610 63.835 1.00 9.84 254 PRO B N 1
ATOM 6573 C CA . PRO B 1 254 ? 29.604 49.186 63.425 1.00 10.22 254 PRO B CA 1
ATOM 6574 C C . PRO B 1 254 ? 29.440 50.446 62.577 1.00 9.88 254 PRO B C 1
ATOM 6575 O O . PRO B 1 254 ? 30.308 51.320 62.633 1.00 11.10 254 PRO B O 1
ATOM 6579 N N . PHE B 1 255 ? 28.351 50.556 61.815 1.00 9.72 255 PHE B N 1
ATOM 6580 C CA . PHE B 1 255 ? 28.120 51.788 61.070 1.00 9.65 255 PHE B CA 1
ATOM 6581 C C . PHE B 1 255 ? 27.879 52.939 62.012 1.00 10.51 255 PHE B C 1
ATOM 6582 O O . PHE B 1 255 ? 28.477 54.010 61.855 1.00 11.37 255 PHE B O 1
ATOM 6590 N N . GLN B 1 256 ? 27.026 52.722 63.014 1.00 10.19 256 GLN B N 1
ATOM 6591 C CA . GLN B 1 256 ? 26.693 53.801 63.920 1.00 12.27 256 GLN B CA 1
ATOM 6592 C C . GLN B 1 256 ? 27.928 54.294 64.657 1.00 11.31 256 GLN B C 1
ATOM 6593 O O . GLN B 1 256 ? 28.133 55.504 64.785 1.00 11.32 256 GLN B O 1
ATOM 6599 N N . LYS B 1 257 ? 28.758 53.367 65.141 1.00 11.10 257 LYS B N 1
ATOM 6600 C CA . LYS B 1 257 ? 29.922 53.775 65.892 1.00 11.93 257 LYS B CA 1
ATOM 6601 C C . LYS B 1 257 ? 30.873 54.610 65.018 1.00 10.87 257 LYS B C 1
ATOM 6602 O O . LYS B 1 257 ? 31.429 55.621 65.471 1.00 12.49 257 LYS B O 1
ATOM 6608 N N . ALA B 1 258 ? 31.080 54.196 63.776 1.00 11.44 258 ALA B N 1
ATOM 6609 C CA . ALA B 1 258 ? 32.015 54.921 62.921 1.00 11.49 258 ALA B CA 1
ATOM 6610 C C . ALA B 1 258 ? 31.420 56.242 62.413 1.00 12.01 258 ALA B C 1
ATOM 6611 O O . ALA B 1 258 ? 32.134 57.226 62.274 1.00 12.14 258 ALA B O 1
ATOM 6613 N N . ILE B 1 259 ? 30.112 56.269 62.185 1.00 12.43 259 ILE B N 1
ATOM 6614 C CA . ILE B 1 259 ? 29.429 57.498 61.821 1.00 12.46 259 ILE B CA 1
ATOM 6615 C C . ILE B 1 259 ? 29.601 58.514 62.941 1.00 12.95 259 ILE B C 1
ATOM 6616 O O . ILE B 1 259 ? 29.952 59.667 62.684 1.00 14.43 259 ILE B O 1
ATOM 6621 N N . ASP B 1 260 ? 29.393 58.081 64.187 1.00 12.00 260 ASP B N 1
ATOM 6622 C CA . ASP B 1 260 ? 29.502 58.979 65.327 1.00 14.54 260 ASP B CA 1
ATOM 6623 C C . ASP B 1 260 ? 30.925 59.505 65.460 1.00 14.47 260 ASP B C 1
ATOM 6624 O O . ASP B 1 260 ? 31.151 60.621 65.940 1.00 16.25 260 ASP B O 1
ATOM 6629 N N . ALA B 1 261 ? 31.878 58.690 65.040 1.00 13.29 261 ALA B N 1
ATOM 6630 C CA . ALA B 1 261 ? 33.302 59.040 65.142 1.00 13.31 261 ALA B CA 1
ATOM 6631 C C . ALA B 1 261 ? 33.855 59.738 63.898 1.00 13.96 261 ALA B C 1
ATOM 6632 O O . ALA B 1 261 ? 35.062 59.904 63.761 1.00 16.83 261 ALA B O 1
ATOM 6634 N N . GLY B 1 262 ? 32.969 60.162 63.009 1.00 13.84 262 GLY B N 1
ATOM 6635 C CA . GLY B 1 262 ? 33.379 60.976 61.889 1.00 14.38 262 GLY B CA 1
ATOM 6636 C C . GLY B 1 262 ? 33.595 60.328 60.543 1.00 11.80 262 GLY B C 1
ATOM 6637 O O . GLY B 1 262 ? 34.323 60.864 59.722 1.00 12.48 262 GLY B O 1
ATOM 6638 N N . ALA B 1 263 ? 32.924 59.224 60.255 1.00 14.23 263 ALA B N 1
ATOM 6639 C CA . ALA B 1 263 ? 33.002 58.657 58.915 1.00 13.20 263 ALA B CA 1
ATOM 6640 C C . ALA B 1 263 ? 32.654 59.709 57.851 1.00 13.70 263 ALA B C 1
ATOM 6641 O O . ALA B 1 263 ? 31.707 60.485 57.992 1.00 13.07 263 ALA B O 1
ATOM 6643 N N . ASP B 1 264 ? 33.401 59.690 56.758 1.00 11.84 264 ASP B N 1
ATOM 6644 C CA . ASP B 1 264 ? 33.226 60.647 55.676 1.00 10.38 264 ASP B CA 1
ATOM 6645 C C . ASP B 1 264 ? 32.101 60.276 54.738 1.00 10.43 264 ASP B C 1
ATOM 6646 O O . ASP B 1 264 ? 31.373 61.140 54.235 1.00 10.94 264 ASP B O 1
ATOM 6651 N N . MET B 1 265 ? 31.999 58.983 54.488 1.00 10.44 265 MET B N 1
ATOM 6652 C CA . MET B 1 265 ? 31.129 58.457 53.435 1.00 9.85 265 MET B CA 1
ATOM 6653 C C . MET B 1 265 ? 30.577 57.144 53.904 1.00 9.35 265 MET B C 1
ATOM 6654 O O . MET B 1 265 ? 31.215 56.443 54.705 1.00 9.29 265 MET B O 1
ATOM 6659 N N . VAL B 1 266 ? 29.413 56.790 53.367 1.00 8.94 266 VAL B N 1
ATOM 6660 C CA . VAL B 1 266 ? 28.837 55.480 53.573 1.00 9.05 266 VAL B CA 1
ATOM 6661 C C . VAL B 1 266 ? 28.362 54.974 52.216 1.00 8.53 266 VAL B C 1
ATOM 6662 O O . VAL B 1 266 ? 27.644 55.680 51.489 1.00 9.03 266 VAL B O 1
ATOM 6666 N N . MET B 1 267 ? 28.827 53.790 51.844 1.00 8.20 267 MET B N 1
ATOM 6667 C CA . MET B 1 267 ? 28.417 53.135 50.608 1.00 9.61 267 MET B CA 1
ATOM 6668 C C . MET B 1 267 ? 27.271 52.187 50.885 1.00 10.17 267 MET B C 1
ATOM 6669 O O . MET B 1 267 ? 27.268 51.496 51.899 1.00 10.47 267 MET B O 1
ATOM 6674 N N . THR B 1 268 ? 26.303 52.183 49.972 1.00 8.83 268 THR B N 1
ATOM 6675 C CA . THR B 1 268 ? 25.100 51.351 50.080 1.00 8.09 268 THR B CA 1
ATOM 6676 C C . THR B 1 268 ? 25.372 49.855 49.760 1.00 9.59 268 THR B C 1
ATOM 6677 O O . THR B 1 268 ? 26.401 49.477 49.150 1.00 10.71 268 THR B O 1
ATOM 6681 N N . ALA B 1 269 ? 24.419 49.027 50.188 1.00 10.25 269 ALA B N 1
ATOM 6682 C CA . ALA B 1 269 ? 24.304 47.621 49.782 1.00 9.56 269 ALA B CA 1
ATOM 6683 C C . ALA B 1 269 ? 23.093 47.440 48.864 1.00 9.86 269 ALA B C 1
ATOM 6684 O O . ALA B 1 269 ? 22.000 47.890 49.181 1.00 10.80 269 ALA B O 1
ATOM 6686 N N . HIS B 1 270 ? 23.282 46.785 47.735 1.00 9.47 270 HIS B N 1
ATOM 6687 C CA . HIS B 1 270 ? 22.201 46.448 46.842 1.00 9.15 270 HIS B CA 1
ATOM 6688 C C . HIS B 1 270 ? 21.528 45.177 47.346 1.00 10.41 270 HIS B C 1
ATOM 6689 O O . HIS B 1 270 ? 21.615 44.129 46.711 1.00 10.89 270 HIS B O 1
ATOM 6696 N N . VAL B 1 271 ? 20.840 45.289 48.475 1.00 10.72 271 VAL B N 1
ATOM 6697 C CA . VAL B 1 271 ? 20.338 44.130 49.204 1.00 11.64 271 VAL B CA 1
ATOM 6698 C C . VAL B 1 271 ? 18.972 44.495 49.750 1.00 10.52 271 VAL B C 1
ATOM 6699 O O . VAL B 1 271 ? 18.769 45.598 50.211 1.00 9.98 271 VAL B O 1
ATOM 6703 N N . GLN B 1 272 ? 18.046 43.556 49.684 1.00 11.63 272 GLN B N 1
ATOM 6704 C CA . GLN B 1 272 ? 16.694 43.751 50.205 1.00 11.12 272 GLN B CA 1
ATOM 6705 C C . GLN B 1 272 ? 16.642 43.549 51.726 1.00 12.41 272 GLN B C 1
ATOM 6706 O O . GLN B 1 272 ? 17.202 42.588 52.251 1.00 13.48 272 GLN B O 1
ATOM 6712 N N . PHE B 1 273 ? 15.962 44.464 52.414 1.00 12.13 273 PHE B N 1
ATOM 6713 C CA . PHE B 1 273 ? 15.745 44.386 53.852 1.00 12.54 273 PHE B CA 1
ATOM 6714 C C . PHE B 1 273 ? 14.269 44.680 54.104 1.00 13.24 273 PHE B C 1
ATOM 6715 O O . PHE B 1 273 ? 13.881 45.799 54.447 1.00 13.11 273 PHE B O 1
ATOM 6723 N N . PRO B 1 274 ? 13.425 43.674 53.921 1.00 13.53 274 PRO B N 1
ATOM 6724 C CA . PRO B 1 274 ? 11.995 43.979 54.032 1.00 15.43 274 PRO B CA 1
ATOM 6725 C C . PRO B 1 274 ? 11.573 44.558 55.390 1.00 15.52 274 PRO B C 1
ATOM 6726 O O . PRO B 1 274 ? 10.571 45.276 55.466 1.00 16.04 274 PRO B O 1
ATOM 6730 N N . ALA B 1 275 ? 12.320 44.253 56.445 1.00 14.79 275 ALA B N 1
ATOM 6731 C CA . ALA B 1 275 ? 12.005 44.805 57.750 1.00 15.00 275 ALA B CA 1
ATOM 6732 C C . ALA B 1 275 ? 12.139 46.324 57.777 1.00 14.70 275 ALA B C 1
ATOM 6733 O O . ALA B 1 275 ? 11.399 46.995 58.526 1.00 15.48 275 ALA B O 1
ATOM 6735 N N . PHE B 1 276 ? 13.072 46.867 56.985 1.00 14.06 276 PHE B N 1
ATOM 6736 C CA . PHE B 1 276 ? 13.220 48.319 56.866 1.00 13.45 276 PHE B CA 1
ATOM 6737 C C . PHE B 1 276 ? 12.359 48.944 55.770 1.00 14.70 276 PHE B C 1
ATOM 6738 O O . PHE B 1 276 ? 11.892 50.081 55.902 1.00 15.55 276 PHE B O 1
ATOM 6746 N N . ASP B 1 277 ? 12.206 48.240 54.660 1.00 14.04 277 ASP B N 1
ATOM 6747 C CA . ASP B 1 277 ? 11.429 48.765 53.545 1.00 13.88 277 ASP B CA 1
ATOM 6748 C C . ASP B 1 277 ? 10.825 47.617 52.766 1.00 14.97 277 ASP B C 1
ATOM 6749 O O . ASP B 1 277 ? 11.531 46.847 52.105 1.00 14.30 277 ASP B O 1
ATOM 6754 N N . ASP B 1 278 ? 9.501 47.508 52.846 1.00 15.90 278 ASP B N 1
ATOM 6755 C CA . ASP B 1 278 ? 8.789 46.436 52.163 1.00 16.55 278 ASP B CA 1
ATOM 6756 C C . ASP B 1 278 ? 8.219 46.871 50.809 1.00 15.88 278 ASP B C 1
ATOM 6757 O O . ASP B 1 278 ? 7.446 46.129 50.186 1.00 14.97 278 ASP B O 1
ATOM 6762 N N . THR B 1 279 ? 8.604 48.061 50.363 1.00 15.67 279 THR B N 1
ATOM 6763 C CA . THR B 1 279 ? 8.264 48.543 49.024 1.00 16.03 279 THR B CA 1
ATOM 6764 C C . THR B 1 279 ? 8.716 47.576 47.937 1.00 16.09 279 THR B C 1
ATOM 6765 O O . THR B 1 279 ? 9.835 47.076 47.960 1.00 16.49 279 THR B O 1
ATOM 6769 N N . THR B 1 280 ? 7.854 47.331 46.955 1.00 17.14 280 THR B N 1
ATOM 6770 C CA . THR B 1 280 ? 8.214 46.477 45.837 1.00 18.81 280 THR B CA 1
ATOM 6771 C C . THR B 1 280 ? 8.155 47.255 44.524 1.00 18.58 280 THR B C 1
ATOM 6772 O O . THR B 1 280 ? 7.440 48.268 44.415 1.00 20.40 280 THR B O 1
ATOM 6776 N N . TYR B 1 281 ? 8.904 46.766 43.543 1.00 17.26 281 TYR B N 1
ATOM 6777 C CA . TYR B 1 281 ? 8.888 47.280 42.178 1.00 17.84 281 TYR B CA 1
ATOM 6778 C C . TYR B 1 281 ? 8.742 46.101 41.223 1.00 20.58 281 TYR B C 1
ATOM 6779 O O . TYR B 1 281 ? 9.039 44.956 41.573 1.00 20.42 281 TYR B O 1
ATOM 6788 N N . LYS B 1 282 ? 8.285 46.384 40.004 1.00 22.72 282 LYS B N 1
ATOM 6789 C CA . LYS B 1 282 ? 8.235 45.384 38.954 1.00 25.08 282 LYS B CA 1
ATOM 6790 C C . LYS B 1 282 ? 9.612 45.235 38.328 1.00 23.27 282 LYS B C 1
ATOM 6791 O O . LYS B 1 282 ? 10.136 46.189 37.776 1.00 24.54 282 LYS B O 1
ATOM 6797 N N . SER B 1 283 ? 10.186 44.039 38.402 1.00 22.96 283 SER B N 1
ATOM 6798 C CA . SER B 1 283 ? 11.532 43.814 37.890 1.00 22.73 283 SER B CA 1
ATOM 6799 C C . SER B 1 283 ? 11.521 43.859 36.378 1.00 22.62 283 SER B C 1
ATOM 6800 O O . SER B 1 283 ? 10.632 43.296 35.743 1.00 23.32 283 SER B O 1
ATOM 6803 N N . LYS B 1 284 ? 12.504 44.513 35.780 1.00 22.77 284 LYS B N 1
ATOM 6804 C CA . LYS B 1 284 ? 12.565 44.541 34.326 1.00 26.58 284 LYS B CA 1
ATOM 6805 C C . LYS B 1 284 ? 13.044 43.193 33.768 1.00 28.47 284 LYS B C 1
ATOM 6806 O O . LYS B 1 284 ? 12.910 42.925 32.574 1.00 30.61 284 LYS B O 1
ATOM 6812 N N . LEU B 1 285 ? 13.584 42.340 34.634 1.00 27.81 285 LEU B N 1
ATOM 6813 C CA . LEU B 1 285 ? 14.057 41.018 34.215 1.00 28.47 285 LEU B CA 1
ATOM 6814 C C . LEU B 1 285 ? 12.898 40.078 33.887 1.00 29.91 285 LEU B C 1
ATOM 6815 O O . LEU B 1 285 ? 12.888 39.460 32.827 1.00 31.87 285 LEU B O 1
ATOM 6820 N N . ASP B 1 286 ? 11.927 39.956 34.790 1.00 30.21 286 ASP B N 1
ATOM 6821 C CA . ASP B 1 286 ? 10.837 38.985 34.595 1.00 31.79 286 ASP B CA 1
ATOM 6822 C C . ASP B 1 286 ? 9.448 39.518 34.945 1.00 31.73 286 ASP B C 1
ATOM 6823 O O . ASP B 1 286 ? 8.456 38.788 34.850 1.00 33.10 286 ASP B O 1
ATOM 6828 N N . GLY B 1 287 ? 9.390 40.785 35.337 1.00 30.63 287 GLY B N 1
ATOM 6829 C CA . GLY B 1 287 ? 8.143 41.465 35.633 1.00 30.80 287 GLY B CA 1
ATOM 6830 C C . GLY B 1 287 ? 7.576 41.124 36.993 1.00 31.94 287 GLY B C 1
ATOM 6831 O O . GLY B 1 287 ? 6.479 41.556 37.335 1.00 32.41 287 GLY B O 1
ATOM 6832 N N . SER B 1 288 ? 8.319 40.356 37.782 1.00 31.68 288 SER B N 1
ATOM 6833 C CA . SER B 1 288 ? 7.843 39.982 39.109 1.00 31.39 288 SER B CA 1
ATOM 6834 C C . SER B 1 288 ? 8.008 41.148 40.081 1.00 30.30 288 SER B C 1
ATOM 6835 O O . SER B 1 288 ? 8.776 42.067 39.843 1.00 30.29 288 SER B O 1
ATOM 6838 N N . ASP B 1 289 ? 7.245 41.125 41.159 1.00 29.36 289 ASP B N 1
ATOM 6839 C CA . ASP B 1 289 ? 7.414 42.098 42.224 1.00 29.48 289 ASP B CA 1
ATOM 6840 C C . ASP B 1 289 ? 8.668 41.747 43.013 1.00 25.24 289 ASP B C 1
ATOM 6841 O O . ASP B 1 289 ? 8.788 40.646 43.547 1.00 28.26 289 ASP B O 1
ATOM 6846 N N . ILE B 1 290 ? 9.620 42.666 43.064 1.00 20.12 290 ILE B N 1
ATOM 6847 C CA . ILE B 1 290 ? 10.802 42.463 43.899 1.00 18.62 290 ILE B CA 1
ATOM 6848 C C . ILE B 1 290 ? 10.883 43.512 44.974 1.00 17.76 290 ILE B C 1
ATOM 6849 O O . ILE B 1 290 ? 10.545 44.672 44.771 1.00 18.35 290 ILE B O 1
ATOM 6854 N N . LEU B 1 291 ? 11.290 43.085 46.147 1.00 16.62 291 LEU B N 1
ATOM 6855 C CA . LEU B 1 291 ? 11.571 44.046 47.197 1.00 14.64 291 LEU B CA 1
ATOM 6856 C C . LEU B 1 291 ? 12.685 44.996 46.759 1.00 14.01 291 LEU B C 1
ATOM 6857 O O . LEU B 1 291 ? 13.638 44.622 46.065 1.00 13.66 291 LEU B O 1
ATOM 6862 N N . VAL B 1 292 ? 12.569 46.234 47.197 1.00 13.29 292 VAL B N 1
ATOM 6863 C CA . VAL B 1 292 ? 13.520 47.265 46.825 1.00 12.78 292 VAL B CA 1
ATOM 6864 C C . VAL B 1 292 ? 14.919 46.980 47.395 1.00 12.60 292 VAL B C 1
ATOM 6865 O O . VAL B 1 292 ? 15.071 46.660 48.575 1.00 13.53 292 VAL B O 1
ATOM 6869 N N . PRO B 1 293 ? 15.966 47.101 46.557 1.00 11.65 293 PRO B N 1
ATOM 6870 C CA . PRO B 1 293 ? 17.317 47.083 47.134 1.00 12.20 293 PRO B CA 1
ATOM 6871 C C . PRO B 1 293 ? 17.555 48.301 48.027 1.00 11.48 293 PRO B C 1
ATOM 6872 O O . PRO B 1 293 ? 17.065 49.366 47.725 1.00 12.46 293 PRO B O 1
ATOM 6876 N N . ALA B 1 294 ? 18.382 48.169 49.064 1.00 10.60 294 ALA B N 1
ATOM 6877 C CA . ALA B 1 294 ? 18.550 49.269 50.013 1.00 11.45 294 ALA B CA 1
ATOM 6878 C C . ALA B 1 294 ? 19.058 50.527 49.312 1.00 11.27 294 ALA B C 1
ATOM 6879 O O . ALA B 1 294 ? 18.662 51.634 49.655 1.00 10.78 294 ALA B O 1
ATOM 6881 N N . THR B 1 295 ? 19.944 50.362 48.334 1.00 9.43 295 THR B N 1
ATOM 6882 C CA . THR B 1 295 ? 20.445 51.486 47.552 1.00 10.75 295 THR B CA 1
ATOM 6883 C C . THR B 1 295 ? 19.336 52.393 47.011 1.00 9.36 295 THR B C 1
ATOM 6884 O O . THR B 1 295 ? 19.528 53.595 46.892 1.00 11.18 295 THR B O 1
ATOM 6888 N N . LEU B 1 296 ? 18.177 51.824 46.711 1.00 10.51 296 LEU B N 1
ATOM 6889 C CA . LEU B 1 296 ? 17.064 52.581 46.117 1.00 11.30 296 LEU B CA 1
ATOM 6890 C C . LEU B 1 296 ? 15.935 52.856 47.106 1.00 11.31 296 LEU B C 1
ATOM 6891 O O . LEU B 1 296 ? 14.829 53.269 46.711 1.00 14.14 296 LEU B O 1
ATOM 6896 N N . SER B 1 297 ? 16.196 52.626 48.381 1.00 12.25 297 SER B N 1
ATOM 6897 C CA . SER B 1 297 ? 15.194 52.765 49.433 1.00 12.30 297 SER B CA 1
ATOM 6898 C C . SER B 1 297 ? 15.319 54.098 50.162 1.00 11.55 297 SER B C 1
ATOM 6899 O O . SER B 1 297 ? 16.324 54.356 50.821 1.00 11.68 297 SER B O 1
ATOM 6902 N N . LYS B 1 298 ? 14.311 54.953 50.028 1.00 12.92 298 LYS B N 1
ATOM 6903 C CA . LYS B 1 298 ? 14.253 56.192 50.786 1.00 11.96 298 LYS B CA 1
ATOM 6904 C C . LYS B 1 298 ? 14.161 55.926 52.280 1.00 11.15 298 LYS B C 1
ATOM 6905 O O . LYS B 1 298 ? 14.743 56.661 53.071 1.00 12.02 298 LYS B O 1
ATOM 6911 N N . LYS B 1 299 ? 13.432 54.888 52.683 1.00 11.67 299 LYS B N 1
ATOM 6912 C CA . LYS B 1 299 ? 13.312 54.572 54.095 1.00 12.72 299 LYS B CA 1
ATOM 6913 C C . LYS B 1 299 ? 14.682 54.242 54.682 1.00 12.53 299 LYS B C 1
ATOM 6914 O O . LYS B 1 299 ? 14.999 54.634 55.803 1.00 13.42 299 LYS B O 1
ATOM 6920 N N . VAL B 1 300 ? 15.491 53.492 53.948 1.00 10.98 300 VAL B N 1
ATOM 6921 C CA . VAL B 1 300 ? 16.794 53.121 54.480 1.00 10.62 300 VAL B CA 1
ATOM 6922 C C . VAL B 1 300 ? 17.801 54.273 54.405 1.00 12.19 300 VAL B C 1
ATOM 6923 O O . VAL B 1 300 ? 18.537 54.526 55.358 1.00 12.76 300 VAL B O 1
ATOM 6927 N N . MET B 1 301 ? 17.853 54.958 53.274 1.00 11.58 301 MET B N 1
ATOM 6928 C CA . MET B 1 301 ? 18.908 55.914 53.091 1.00 11.10 301 MET B CA 1
ATOM 6929 C C . MET B 1 301 ? 18.580 57.272 53.682 1.00 11.48 301 MET B C 1
ATOM 6930 O O . MET B 1 301 ? 19.477 57.942 54.202 1.00 13.99 301 MET B O 1
ATOM 6935 N N . THR B 1 302 ? 17.329 57.719 53.569 1.00 11.16 302 THR B N 1
ATOM 6936 C CA . THR B 1 302 ? 16.957 58.962 54.217 1.00 11.60 302 THR B CA 1
ATOM 6937 C C . THR B 1 302 ? 16.385 58.769 55.614 1.00 11.97 302 THR B C 1
ATOM 6938 O O . THR B 1 302 ? 16.881 59.371 56.564 1.00 13.10 302 THR B O 1
ATOM 6942 N N . GLY B 1 303 ? 15.375 57.919 55.763 1.00 11.53 303 GLY B N 1
ATOM 6943 C CA . GLY B 1 303 ? 14.770 57.721 57.067 1.00 12.40 303 GLY B CA 1
ATOM 6944 C C . GLY B 1 303 ? 15.753 57.213 58.103 1.00 12.96 303 GLY B C 1
ATOM 6945 O O . GLY B 1 303 ? 15.859 57.756 59.205 1.00 13.01 303 GLY B O 1
ATOM 6946 N N . LEU B 1 304 ? 16.447 56.147 57.757 1.00 11.45 304 LEU B N 1
ATOM 6947 C CA . LEU B 1 304 ? 17.361 55.490 58.678 1.00 11.20 304 LEU B CA 1
ATOM 6948 C C . LEU B 1 304 ? 18.753 56.149 58.730 1.00 11.25 304 LEU B C 1
ATOM 6949 O O . LEU B 1 304 ? 19.180 56.633 59.773 1.00 13.01 304 LEU B O 1
ATOM 6954 N N . LEU B 1 305 ? 19.465 56.151 57.614 1.00 10.00 305 LEU B N 1
ATOM 6955 C CA . LEU B 1 305 ? 20.877 56.569 57.625 1.00 10.56 305 LEU B CA 1
ATOM 6956 C C . LEU B 1 305 ? 21.019 58.072 57.855 1.00 10.53 305 LEU B C 1
ATOM 6957 O O . LEU B 1 305 ? 21.692 58.502 58.787 1.00 11.81 305 LEU B O 1
ATOM 6962 N N . ARG B 1 306 ? 20.386 58.876 56.997 1.00 10.47 306 ARG B N 1
ATOM 6963 C CA . ARG B 1 306 ? 20.491 60.321 57.093 1.00 11.44 306 ARG B CA 1
ATOM 6964 C C . ARG B 1 306 ? 19.882 60.848 58.392 1.00 12.68 306 ARG B C 1
ATOM 6965 O O . ARG B 1 306 ? 20.494 61.641 59.097 1.00 14.22 306 ARG B O 1
ATOM 6973 N N . GLN B 1 307 ? 18.652 60.422 58.674 1.00 12.09 307 GLN B N 1
ATOM 6974 C CA . GLN B 1 307 ? 17.882 61.020 59.748 1.00 13.28 307 GLN B CA 1
ATOM 6975 C C . GLN B 1 307 ? 18.088 60.324 61.084 1.00 13.91 307 GLN B C 1
ATOM 6976 O O . GLN B 1 307 ? 18.699 60.905 61.980 1.00 14.10 307 GLN B O 1
ATOM 6982 N N . GLU B 1 308 ? 17.614 59.089 61.242 1.00 12.44 308 GLU B N 1
ATOM 6983 C CA . GLU B 1 308 ? 17.651 58.481 62.560 1.00 12.01 308 GLU B CA 1
ATOM 6984 C C . GLU B 1 308 ? 19.079 58.272 63.055 1.00 10.79 308 GLU B C 1
ATOM 6985 O O . GLU B 1 308 ? 19.345 58.480 64.238 1.00 14.07 308 GLU B O 1
ATOM 6991 N N . MET B 1 309 ? 19.983 57.889 62.165 1.00 10.61 309 MET B N 1
ATOM 6992 C CA . MET B 1 309 ? 21.392 57.646 62.541 1.00 10.18 309 MET B CA 1
ATOM 6993 C C . MET B 1 309 ? 22.245 58.913 62.483 1.00 11.84 309 MET B C 1
ATOM 6994 O O . MET B 1 309 ? 23.397 58.905 62.926 1.00 14.57 309 MET B O 1
ATOM 6999 N N . GLY B 1 310 ? 21.712 59.983 61.907 1.00 11.45 310 GLY B N 1
ATOM 7000 C CA . GLY B 1 310 ? 22.384 61.272 61.916 1.00 13.78 310 GLY B CA 1
ATOM 7001 C C . GLY B 1 310 ? 23.632 61.348 61.057 1.00 13.11 310 GLY B C 1
ATOM 7002 O O . GLY B 1 310 ? 24.539 62.126 61.348 1.00 15.19 310 GLY B O 1
ATOM 7003 N N . PHE B 1 311 ? 23.710 60.534 60.016 1.00 10.94 311 PHE B N 1
ATOM 7004 C CA . PHE B 1 311 ? 24.840 60.612 59.108 1.00 11.31 311 PHE B CA 1
ATOM 7005 C C . PHE B 1 311 ? 24.677 61.772 58.154 1.00 11.16 311 PHE B C 1
ATOM 7006 O O . PHE B 1 311 ? 23.736 61.792 57.355 1.00 12.96 311 PHE B O 1
ATOM 7014 N N . ASN B 1 312 ? 25.581 62.735 58.241 1.00 12.14 312 ASN B N 1
ATOM 7015 C CA . ASN B 1 312 ? 25.535 63.914 57.384 1.00 13.43 312 ASN B CA 1
ATOM 7016 C C . ASN B 1 312 ? 26.619 63.961 56.329 1.00 12.72 312 ASN B C 1
ATOM 7017 O O . ASN B 1 312 ? 26.741 64.946 55.627 1.00 13.04 312 ASN B O 1
ATOM 7022 N N . GLY B 1 313 ? 27.372 62.876 56.211 1.00 11.51 313 GLY B N 1
ATOM 7023 C CA . GLY B 1 313 ? 28.377 62.766 55.177 1.00 11.68 313 GLY B CA 1
ATOM 7024 C C . GLY B 1 313 ? 27.815 62.299 53.850 1.00 9.70 313 GLY B C 1
ATOM 7025 O O . GLY B 1 313 ? 26.600 62.338 53.631 1.00 11.18 313 GLY B O 1
ATOM 7026 N N . VAL B 1 314 ? 28.698 61.879 52.960 1.00 10.66 314 VAL B N 1
ATOM 7027 C CA . VAL B 1 314 ? 28.333 61.545 51.604 1.00 10.55 314 VAL B CA 1
ATOM 7028 C C . VAL B 1 314 ? 27.870 60.097 51.513 1.00 9.34 314 VAL B C 1
ATOM 7029 O O . VAL B 1 314 ? 28.604 59.162 51.864 1.00 9.77 314 VAL B O 1
ATOM 7033 N N . ILE B 1 315 ? 26.658 59.905 51.018 1.00 9.86 315 ILE B N 1
ATOM 7034 C CA . ILE B 1 315 ? 26.152 58.571 50.773 1.00 9.67 315 ILE B CA 1
ATOM 7035 C C . ILE B 1 315 ? 26.421 58.262 49.307 1.00 9.80 315 ILE B C 1
ATOM 7036 O O . ILE B 1 315 ? 25.987 59.000 48.406 1.00 11.22 315 ILE B O 1
ATOM 7041 N N . VAL B 1 316 ? 27.102 57.149 49.062 1.00 9.03 316 VAL B N 1
ATOM 7042 C CA . VAL B 1 316 ? 27.443 56.743 47.714 1.00 8.90 316 VAL B CA 1
ATOM 7043 C C . VAL B 1 316 ? 26.844 55.372 47.445 1.00 9.67 316 VAL B C 1
ATOM 7044 O O . VAL B 1 316 ? 26.881 54.484 48.283 1.00 9.61 316 VAL B O 1
ATOM 7048 N N . THR B 1 317 ? 26.318 55.174 46.248 1.00 9.38 317 THR B N 1
ATOM 7049 C CA . THR B 1 317 ? 25.820 53.859 45.892 1.00 10.52 317 THR B CA 1
ATOM 7050 C C . THR B 1 317 ? 26.979 52.880 45.718 1.00 10.33 317 THR B C 1
ATOM 7051 O O . THR B 1 317 ? 28.120 53.263 45.374 1.00 10.53 317 THR B O 1
ATOM 7055 N N . ASP B 1 318 ? 26.709 51.610 45.987 1.00 9.42 318 ASP B N 1
ATOM 7056 C CA . ASP B 1 318 ? 27.555 50.580 45.425 1.00 10.63 318 ASP B CA 1
ATOM 7057 C C . ASP B 1 318 ? 27.439 50.677 43.898 1.00 10.06 318 ASP B C 1
ATOM 7058 O O . ASP B 1 318 ? 26.552 51.361 43.381 1.00 10.59 318 ASP B O 1
ATOM 7063 N N . ALA B 1 319 ? 28.347 50.028 43.180 1.00 10.56 319 ALA B N 1
ATOM 7064 C CA . ALA B 1 319 ? 28.435 50.180 41.723 1.00 10.29 319 ALA B CA 1
ATOM 7065 C C . ALA B 1 319 ? 27.111 49.810 41.058 1.00 10.30 319 ALA B C 1
ATOM 7066 O O . ALA B 1 319 ? 26.597 48.717 41.265 1.00 9.89 319 ALA B O 1
ATOM 7068 N N . LEU B 1 320 ? 26.592 50.718 40.240 1.00 10.72 320 LEU B N 1
ATOM 7069 C CA . LEU B 1 320 ? 25.227 50.581 39.712 1.00 10.65 320 LEU B CA 1
ATOM 7070 C C . LEU B 1 320 ? 25.138 49.583 38.545 1.00 13.35 320 LEU B C 1
ATOM 7071 O O . LEU B 1 320 ? 24.046 49.175 38.176 1.00 13.63 320 LEU B O 1
ATOM 7076 N N . ASN B 1 321 ? 26.281 49.124 38.043 1.00 13.65 321 ASN B N 1
ATOM 7077 C CA . ASN B 1 321 ? 26.283 48.076 37.010 1.00 14.03 321 ASN B CA 1
ATOM 7078 C C . ASN B 1 321 ? 26.143 46.678 37.577 1.00 13.78 321 ASN B C 1
ATOM 7079 O O . ASN B 1 321 ? 25.962 45.722 36.833 1.00 14.64 321 ASN B O 1
ATOM 7084 N N . MET B 1 322 ? 26.215 46.550 38.898 1.00 11.61 322 MET B N 1
ATOM 7085 C CA A MET B 1 322 ? 26.082 45.243 39.536 0.50 10.68 322 MET B CA 1
ATOM 7086 C CA B MET B 1 322 ? 26.072 45.234 39.518 0.50 10.63 322 MET B CA 1
ATOM 7087 C C . MET B 1 322 ? 24.691 44.684 39.232 1.00 10.11 322 MET B C 1
ATOM 7088 O O . MET B 1 322 ? 23.702 45.433 39.207 1.00 12.12 322 MET B O 1
ATOM 7097 N N . LYS B 1 323 ? 24.628 43.378 38.994 1.00 11.78 323 LYS B N 1
ATOM 7098 C CA . LYS B 1 323 ? 23.384 42.750 38.565 1.00 11.84 323 LYS B CA 1
ATOM 7099 C C . LYS B 1 323 ? 22.234 42.860 39.559 1.00 10.99 323 LYS B C 1
ATOM 7100 O O . LYS B 1 323 ? 21.063 42.903 39.138 1.00 13.19 323 LYS B O 1
ATOM 7106 N N . ALA B 1 324 ? 22.530 43.006 40.852 1.00 10.89 324 ALA B N 1
ATOM 7107 C CA . ALA B 1 324 ? 21.473 43.239 41.829 1.00 11.44 324 ALA B CA 1
ATOM 7108 C C . ALA B 1 324 ? 20.588 44.428 41.427 1.00 10.81 324 ALA B C 1
ATOM 7109 O O . ALA B 1 324 ? 19.381 44.427 41.700 1.00 12.77 324 ALA B O 1
ATOM 7111 N N . ILE B 1 325 ? 21.200 45.437 40.816 1.00 11.39 325 ILE B N 1
ATOM 7112 C CA . ILE B 1 325 ? 20.490 46.603 40.317 1.00 11.89 325 ILE B CA 1
ATOM 7113 C C . ILE B 1 325 ? 20.163 46.433 38.843 1.00 11.44 325 ILE B C 1
ATOM 7114 O O . ILE B 1 325 ? 18.992 46.531 38.453 1.00 13.12 325 ILE B O 1
ATOM 7119 N N . ALA B 1 326 ? 21.180 46.154 38.029 1.00 13.01 326 ALA B N 1
ATOM 7120 C CA . ALA B 1 326 ? 21.062 46.223 36.572 1.00 13.41 326 ALA B CA 1
ATOM 7121 C C . ALA B 1 326 ? 20.157 45.173 35.950 1.00 14.69 326 ALA B C 1
ATOM 7122 O O . ALA B 1 326 ? 19.636 45.399 34.856 1.00 17.32 326 ALA B O 1
ATOM 7124 N N . ASP B 1 327 ? 19.972 44.033 36.605 1.00 15.03 327 ASP B N 1
ATOM 7125 C CA . ASP B 1 327 ? 19.033 43.038 36.073 1.00 16.30 327 ASP B CA 1
ATOM 7126 C C . ASP B 1 327 ? 17.590 43.496 36.233 1.00 16.50 327 ASP B C 1
ATOM 7127 O O . ASP B 1 327 ? 16.711 43.028 35.519 1.00 19.70 327 ASP B O 1
ATOM 7132 N N . HIS B 1 328 ? 17.347 44.409 37.161 1.00 16.17 328 HIS B N 1
ATOM 7133 C CA . HIS B 1 328 ? 15.987 44.688 37.606 1.00 15.58 328 HIS B CA 1
ATOM 7134 C C . HIS B 1 328 ? 15.484 46.094 37.321 1.00 16.17 328 HIS B C 1
ATOM 7135 O O . HIS B 1 328 ? 14.276 46.320 37.309 1.00 18.23 328 HIS B O 1
ATOM 7142 N N . PHE B 1 329 ? 16.402 47.030 37.116 1.00 15.35 329 PHE B N 1
ATOM 7143 C CA . PHE B 1 329 ? 16.071 48.433 36.934 1.00 15.44 329 PHE B CA 1
ATOM 7144 C C . PHE B 1 329 ? 16.836 48.962 35.731 1.00 16.81 329 PHE B C 1
ATOM 7145 O O . PHE B 1 329 ? 17.953 48.529 35.466 1.00 17.33 329 PHE B O 1
ATOM 7153 N N . GLY B 1 330 ? 16.226 49.877 34.986 1.00 18.17 330 GLY B N 1
ATOM 7154 C CA . GLY B 1 330 ? 16.904 50.511 33.874 1.00 17.62 330 GLY B CA 1
ATOM 7155 C C . GLY B 1 330 ? 18.048 51.385 34.345 1.00 16.78 330 GLY B C 1
ATOM 7156 O O . GLY B 1 330 ? 18.110 51.763 35.505 1.00 17.84 330 GLY B O 1
ATOM 7157 N N . GLN B 1 331 ? 18.931 51.734 33.432 1.00 17.70 331 GLN B N 1
ATOM 7158 C CA . GLN B 1 331 ? 20.132 52.473 33.768 1.00 17.04 331 GLN B CA 1
ATOM 7159 C C . GLN B 1 331 ? 19.845 53.893 34.288 1.00 16.29 331 GLN B C 1
ATOM 7160 O O . GLN B 1 331 ? 20.323 54.283 35.353 1.00 16.47 331 GLN B O 1
ATOM 7166 N N . GLU B 1 332 ? 19.034 54.662 33.564 1.00 17.63 332 GLU B N 1
ATOM 7167 C CA . GLU B 1 332 ? 18.643 55.994 34.020 1.00 17.01 332 GLU B CA 1
ATOM 7168 C C . GLU B 1 332 ? 17.775 55.890 35.271 1.00 17.99 332 GLU B C 1
ATOM 7169 O O . GLU B 1 332 ? 17.942 56.634 36.245 1.00 16.33 332 GLU B O 1
ATOM 7175 N N . GLU B 1 333 ? 16.837 54.955 35.233 1.00 17.82 333 GLU B N 1
ATOM 7176 C CA . GLU B 1 333 ? 15.926 54.712 36.341 1.00 18.80 333 GLU B CA 1
ATOM 7177 C C . GLU B 1 333 ? 16.672 54.455 37.651 1.00 17.07 333 GLU B C 1
ATOM 7178 O O . GLU B 1 333 ? 16.271 54.938 38.701 1.00 16.79 333 GLU B O 1
ATOM 7184 N N . ALA B 1 334 ? 17.757 53.686 37.601 1.00 14.16 334 ALA B N 1
ATOM 7185 C CA . ALA B 1 334 ? 18.450 53.333 38.829 1.00 14.69 334 ALA B CA 1
ATOM 7186 C C . ALA B 1 334 ? 19.074 54.553 39.464 1.00 13.85 334 ALA B C 1
ATOM 7187 O O . ALA B 1 334 ? 19.059 54.695 40.681 1.00 14.06 334 ALA B O 1
ATOM 7189 N N . VAL B 1 335 ? 19.641 55.423 38.641 1.00 13.48 335 VAL B N 1
ATOM 7190 C CA . VAL B 1 335 ? 20.274 56.636 39.134 1.00 15.07 335 VAL B CA 1
ATOM 7191 C C . VAL B 1 335 ? 19.234 57.563 39.740 1.00 15.47 335 VAL B C 1
ATOM 7192 O O . VAL B 1 335 ? 19.420 58.070 40.844 1.00 13.79 335 VAL B O 1
ATOM 7196 N N . VAL B 1 336 ? 18.115 57.769 39.040 1.00 14.52 336 VAL B N 1
ATOM 7197 C CA . VAL B 1 336 ? 17.078 58.650 39.543 1.00 14.47 336 VAL B CA 1
ATOM 7198 C C . VAL B 1 336 ? 16.529 58.088 40.854 1.00 14.04 336 VAL B C 1
ATOM 7199 O O . VAL B 1 336 ? 16.321 58.816 41.821 1.00 14.23 336 VAL B O 1
ATOM 7203 N N . MET B 1 337 ? 16.283 56.787 40.882 1.00 14.08 337 MET B N 1
ATOM 7204 C CA . MET B 1 337 ? 15.766 56.146 42.085 1.00 13.93 337 MET B CA 1
ATOM 7205 C C . MET B 1 337 ? 16.739 56.289 43.239 1.00 13.02 337 MET B C 1
ATOM 7206 O O . MET B 1 337 ? 16.309 56.524 44.371 1.00 13.58 337 MET B O 1
ATOM 7211 N N . ALA B 1 338 ? 18.042 56.145 42.970 1.00 12.97 338 ALA B N 1
ATOM 7212 C CA . ALA B 1 338 ? 19.038 56.209 44.040 1.00 12.73 338 ALA B CA 1
ATOM 7213 C C . ALA B 1 338 ? 19.054 57.615 44.630 1.00 11.92 338 ALA B C 1
ATOM 7214 O O . ALA B 1 338 ? 19.023 57.792 45.850 1.00 12.62 338 ALA B O 1
ATOM 7216 N N . VAL B 1 339 ? 19.040 58.623 43.769 1.00 11.85 339 VAL B N 1
ATOM 7217 C CA . VAL B 1 339 ? 19.005 60.011 44.230 1.00 12.85 339 VAL B CA 1
ATOM 7218 C C . VAL B 1 339 ? 17.702 60.299 44.983 1.00 13.56 339 VAL B C 1
ATOM 7219 O O . VAL B 1 339 ? 17.717 60.887 46.060 1.00 14.79 339 VAL B O 1
ATOM 7223 N N . LYS B 1 340 ? 16.572 59.840 44.452 1.00 13.59 340 LYS B N 1
ATOM 7224 C CA . LYS B 1 340 ? 15.320 60.000 45.190 1.00 14.95 340 LYS B CA 1
ATOM 7225 C C . LYS B 1 340 ? 15.390 59.372 46.593 1.00 15.47 340 LYS B C 1
ATOM 7226 O O . LYS B 1 340 ? 14.805 59.911 47.536 1.00 17.16 340 LYS B O 1
ATOM 7232 N N . ALA B 1 341 ? 16.107 58.255 46.734 1.00 13.65 341 ALA B N 1
ATOM 7233 C CA . ALA B 1 341 ? 16.238 57.582 48.027 1.00 13.31 341 ALA B CA 1
ATOM 7234 C C . ALA B 1 341 ? 17.112 58.386 49.003 1.00 13.12 341 ALA B C 1
ATOM 7235 O O . ALA B 1 341 ? 17.068 58.160 50.219 1.00 13.18 341 ALA B O 1
ATOM 7237 N N . GLY B 1 342 ? 17.903 59.304 48.466 1.00 13.46 342 GLY B N 1
ATOM 7238 C CA . GLY B 1 342 ? 18.724 60.184 49.276 1.00 13.24 342 GLY B CA 1
ATOM 7239 C C . GLY B 1 342 ? 20.226 60.078 49.053 1.00 12.88 342 GLY B C 1
ATOM 7240 O O . GLY B 1 342 ? 20.997 60.719 49.773 1.00 14.81 342 GLY B O 1
ATOM 7241 N N . VAL B 1 343 ? 20.666 59.284 48.083 1.00 12.36 343 VAL B N 1
ATOM 7242 C CA . VAL B 1 343 ? 22.108 59.161 47.910 1.00 10.86 343 VAL B CA 1
ATOM 7243 C C . VAL B 1 343 ? 22.648 60.451 47.326 1.00 10.89 343 VAL B C 1
ATOM 7244 O O . VAL B 1 343 ? 21.945 61.183 46.624 1.00 13.55 343 VAL B O 1
ATOM 7248 N N . ASP B 1 344 ? 23.907 60.726 47.637 1.00 10.92 344 ASP B N 1
ATOM 7249 C CA . ASP B 1 344 ? 24.578 61.915 47.128 1.00 11.56 344 ASP B CA 1
ATOM 7250 C C . ASP B 1 344 ? 25.405 61.655 45.874 1.00 10.12 344 ASP B C 1
ATOM 7251 O O . ASP B 1 344 ? 25.579 62.544 45.077 1.00 12.57 344 ASP B O 1
ATOM 7256 N N . ILE B 1 345 ? 25.964 60.448 45.751 1.00 10.90 345 ILE B N 1
ATOM 7257 C CA . ILE B 1 345 ? 26.748 60.084 44.590 1.00 10.17 345 ILE B CA 1
ATOM 7258 C C . ILE B 1 345 ? 26.290 58.748 44.018 1.00 10.77 345 ILE B C 1
ATOM 7259 O O . ILE B 1 345 ? 26.165 57.754 44.733 1.00 11.11 345 ILE B O 1
ATOM 7264 N N . ALA B 1 346 ? 26.038 58.759 42.716 1.00 10.85 346 ALA B N 1
ATOM 7265 C CA . ALA B 1 346 ? 25.764 57.555 41.934 1.00 10.57 346 ALA B CA 1
ATOM 7266 C C . ALA B 1 346 ? 27.071 57.024 41.394 1.00 11.26 346 ALA B C 1
ATOM 7267 O O . ALA B 1 346 ? 27.686 57.650 40.532 1.00 11.39 346 ALA B O 1
ATOM 7269 N N . LEU B 1 347 ? 27.501 55.883 41.925 1.00 11.77 347 LEU B N 1
ATOM 7270 C CA . LEU B 1 347 ? 28.755 55.249 41.513 1.00 12.40 347 LEU B CA 1
ATOM 7271 C C . LEU B 1 347 ? 28.524 54.355 40.296 1.00 11.51 347 LEU B C 1
ATOM 7272 O O . LEU B 1 347 ? 27.606 53.518 40.293 1.00 11.42 347 LEU B O 1
ATOM 7277 N N . MET B 1 348 ? 29.332 54.576 39.261 1.00 10.44 348 MET B N 1
ATOM 7278 C CA . MET B 1 348 ? 29.309 53.813 38.014 1.00 11.27 348 MET B CA 1
ATOM 7279 C C . MET B 1 348 ? 27.901 53.770 37.447 1.00 11.71 348 MET B C 1
ATOM 7280 O O . MET B 1 348 ? 27.315 52.696 37.247 1.00 12.93 348 MET B O 1
ATOM 7285 N N . PRO B 1 349 ? 27.351 54.956 37.140 1.00 11.74 349 PRO B N 1
ATOM 7286 C CA . PRO B 1 349 ? 25.978 55.031 36.641 1.00 14.45 349 PRO B CA 1
ATOM 7287 C C . PRO B 1 349 ? 25.805 54.450 35.251 1.00 14.30 349 PRO B C 1
ATOM 7288 O O . PRO B 1 349 ? 24.698 54.035 34.909 1.00 14.98 349 PRO B O 1
ATOM 7292 N N . ALA B 1 350 ? 26.865 54.448 34.458 1.00 14.75 350 ALA B N 1
ATOM 7293 C CA . ALA B 1 350 ? 26.817 53.905 33.108 1.00 15.79 350 ALA B CA 1
ATOM 7294 C C . ALA B 1 350 ? 28.223 53.552 32.674 1.00 16.96 350 ALA B C 1
ATOM 7295 O O . ALA B 1 350 ? 29.167 54.208 33.074 1.00 17.67 350 ALA B O 1
ATOM 7297 N N . SER B 1 351 ? 28.363 52.518 31.860 1.00 17.51 351 SER B N 1
ATOM 7298 C CA . SER B 1 351 ? 29.676 52.125 31.369 1.00 18.29 351 SER B CA 1
ATOM 7299 C C . SER B 1 351 ? 29.858 52.662 29.965 1.00 18.13 351 SER B C 1
ATOM 7300 O O . SER B 1 351 ? 29.201 52.235 29.017 1.00 21.23 351 SER B O 1
ATOM 7303 N N . VAL B 1 352 ? 30.753 53.624 29.859 1.00 15.42 352 VAL B N 1
ATOM 7304 C CA . VAL B 1 352 ? 31.097 54.236 28.600 1.00 15.78 352 VAL B CA 1
ATOM 7305 C C . VAL B 1 352 ? 32.544 53.896 28.289 1.00 16.32 352 VAL B C 1
ATOM 7306 O O . VAL B 1 352 ? 33.451 54.330 28.986 1.00 16.90 352 VAL B O 1
ATOM 7310 N N . THR B 1 353 ? 32.749 53.114 27.230 1.00 17.22 353 THR B N 1
ATOM 7311 C CA . THR B 1 353 ? 34.070 52.595 26.902 1.00 17.71 353 THR B CA 1
ATOM 7312 C C . THR B 1 353 ? 34.614 53.173 25.591 1.00 18.06 353 THR B C 1
ATOM 7313 O O . THR B 1 353 ? 35.698 52.795 25.169 1.00 20.20 353 THR B O 1
ATOM 7317 N N . SER B 1 354 ? 33.860 54.070 24.960 1.00 18.78 354 SER B N 1
ATOM 7318 C CA . SER B 1 354 ? 34.330 54.782 23.777 1.00 20.02 354 SER B CA 1
ATOM 7319 C C . SER B 1 354 ? 33.501 56.023 23.606 1.00 19.86 354 SER B C 1
ATOM 7320 O O . SER B 1 354 ? 32.447 56.158 24.218 1.00 18.97 354 SER B O 1
ATOM 7323 N N . LEU B 1 355 ? 33.976 56.940 22.778 1.00 18.68 355 LEU B N 1
ATOM 7324 C CA . LEU B 1 355 ? 33.231 58.166 22.547 1.00 19.28 355 LEU B CA 1
ATOM 7325 C C . LEU B 1 355 ? 31.899 57.868 21.894 1.00 21.70 355 LEU B C 1
ATOM 7326 O O . LEU B 1 355 ? 30.959 58.652 22.000 1.00 22.88 355 LEU B O 1
ATOM 7331 N N . LYS B 1 356 ? 31.821 56.746 21.193 1.00 21.24 356 LYS B N 1
ATOM 7332 C CA . LYS B 1 356 ? 30.577 56.376 20.542 1.00 24.14 356 LYS B CA 1
ATOM 7333 C C . LYS B 1 356 ? 29.455 56.074 21.534 1.00 24.19 356 LYS B C 1
ATOM 7334 O O . LYS B 1 356 ? 28.293 56.002 21.148 1.00 27.79 356 LYS B O 1
ATOM 7340 N N . GLU B 1 357 ? 29.796 55.933 22.814 1.00 22.39 357 GLU B N 1
ATOM 7341 C CA . GLU B 1 357 ? 28.808 55.591 23.834 1.00 22.89 357 GLU B CA 1
ATOM 7342 C C . GLU B 1 357 ? 28.556 56.762 24.797 1.00 21.83 357 GLU B C 1
ATOM 7343 O O . GLU B 1 357 ? 27.855 56.606 25.797 1.00 21.03 357 GLU B O 1
ATOM 7349 N N . GLU B 1 358 ? 29.141 57.922 24.523 1.00 20.89 358 GLU B N 1
ATOM 7350 C CA . GLU B 1 358 ? 29.155 58.993 25.527 1.00 20.19 358 GLU B CA 1
ATOM 7351 C C . GLU B 1 358 ? 27.761 59.517 25.884 1.00 19.16 358 GLU B C 1
ATOM 7352 O O . GLU B 1 358 ? 27.555 60.055 26.982 1.00 18.60 358 GLU B O 1
ATOM 7358 N N . GLN B 1 359 ? 26.801 59.373 24.975 1.00 20.10 359 GLN B N 1
ATOM 7359 C CA . GLN B 1 359 ? 25.441 59.820 25.273 1.00 20.14 359 GLN B CA 1
ATOM 7360 C C . GLN B 1 359 ? 24.804 59.084 26.451 1.00 19.98 359 GLN B C 1
ATOM 7361 O O . GLN B 1 359 ? 23.805 59.544 26.982 1.00 20.16 359 GLN B O 1
ATOM 7367 N N . LYS B 1 360 ? 25.367 57.957 26.873 1.00 18.45 360 LYS B N 1
ATOM 7368 C CA . LYS B 1 360 ? 24.849 57.302 28.070 1.00 18.48 360 LYS B CA 1
ATOM 7369 C C . LYS B 1 360 ? 24.874 58.267 29.257 1.00 18.46 360 LYS B C 1
ATOM 7370 O O . LYS B 1 360 ? 23.958 58.286 30.069 1.00 18.07 360 LYS B O 1
ATOM 7376 N N . PHE B 1 361 ? 25.936 59.054 29.355 1.00 17.58 361 PHE B N 1
ATOM 7377 C CA . PHE B 1 361 ? 26.054 60.037 30.422 1.00 17.70 361 PHE B CA 1
ATOM 7378 C C . PHE B 1 361 ? 25.034 61.149 30.256 1.00 18.63 361 PHE B C 1
ATOM 7379 O O . PHE B 1 361 ? 24.388 61.565 31.223 1.00 18.12 361 PHE B O 1
ATOM 7387 N N . ALA B 1 362 ? 24.877 61.624 29.027 1.00 17.41 362 ALA B N 1
ATOM 7388 C CA . ALA B 1 362 ? 23.899 62.674 28.764 1.00 18.19 362 ALA B CA 1
ATOM 7389 C C . ALA B 1 362 ? 22.482 62.218 29.135 1.00 18.51 362 ALA B C 1
ATOM 7390 O O . ALA B 1 362 ? 21.703 62.998 29.691 1.00 19.48 362 ALA B O 1
ATOM 7392 N N . ARG B 1 363 ? 22.160 60.954 28.859 1.00 17.44 363 ARG B N 1
ATOM 7393 C CA . ARG B 1 363 ? 20.842 60.420 29.187 1.00 19.12 363 ARG B CA 1
ATOM 7394 C C . ARG B 1 363 ? 20.615 60.298 30.692 1.00 18.38 363 ARG B C 1
ATOM 7395 O O . ARG B 1 363 ? 19.516 60.519 31.180 1.00 19.04 363 ARG B O 1
ATOM 7403 N N . VAL B 1 364 ? 21.651 59.957 31.442 1.00 17.20 364 VAL B N 1
ATOM 7404 C CA . VAL B 1 364 ? 21.503 59.910 32.893 1.00 16.77 364 VAL B CA 1
ATOM 7405 C C . VAL B 1 364 ? 21.256 61.322 33.407 1.00 17.47 364 VAL B C 1
ATOM 7406 O O . VAL B 1 364 ? 20.390 61.540 34.267 1.00 16.72 364 VAL B O 1
ATOM 7410 N N . ILE B 1 365 ? 22.011 62.285 32.894 1.00 18.99 365 ILE B N 1
ATOM 7411 C CA . ILE B 1 365 ? 21.899 63.663 33.377 1.00 19.75 365 ILE B CA 1
ATOM 7412 C C . ILE B 1 365 ? 20.497 64.193 33.043 1.00 18.98 365 ILE B C 1
ATOM 7413 O O . ILE B 1 365 ? 19.869 64.838 33.862 1.00 18.00 365 ILE B O 1
ATOM 7418 N N . GLN B 1 366 ? 20.010 63.904 31.834 1.00 18.99 366 GLN B N 1
ATOM 7419 C CA . GLN B 1 366 ? 18.704 64.372 31.403 1.00 21.41 366 GLN B CA 1
ATOM 7420 C C . GLN B 1 366 ? 17.612 63.758 32.269 1.00 19.35 366 GLN B C 1
ATOM 7421 O O . GLN B 1 366 ? 16.664 64.440 32.630 1.00 20.70 366 GLN B O 1
ATOM 7427 N N . ALA B 1 367 ? 17.733 62.478 32.611 1.00 17.86 367 ALA B N 1
ATOM 7428 C CA . ALA B 1 367 ? 16.728 61.818 33.443 1.00 19.32 367 ALA B CA 1
ATOM 7429 C C . ALA B 1 367 ? 16.653 62.477 34.819 1.00 18.93 367 ALA B C 1
ATOM 7430 O O . ALA B 1 367 ? 15.569 62.666 35.361 1.00 19.74 367 ALA B O 1
ATOM 7432 N N . LEU B 1 368 ? 17.804 62.817 35.390 1.00 17.66 368 LEU B N 1
ATOM 7433 C CA . LEU B 1 368 ? 17.832 63.566 36.649 1.00 17.96 368 LEU B CA 1
ATOM 7434 C C . LEU B 1 368 ? 17.204 64.947 36.481 1.00 19.12 368 LEU B C 1
ATOM 7435 O O . LEU B 1 368 ? 16.430 65.399 37.325 1.00 20.08 368 LEU B O 1
ATOM 7440 N N . LYS B 1 369 ? 17.526 65.613 35.381 1.00 20.04 369 LYS B N 1
ATOM 7441 C CA . LYS B 1 369 ? 17.025 66.956 35.146 1.00 23.47 369 LYS B CA 1
ATOM 7442 C C . LYS B 1 369 ? 15.516 66.937 35.075 1.00 24.42 369 LYS B C 1
ATOM 7443 O O . LYS B 1 369 ? 14.842 67.846 35.560 1.00 25.38 369 LYS B O 1
ATOM 7449 N N . GLU B 1 370 ? 14.979 65.897 34.454 1.00 25.68 370 GLU B N 1
ATOM 7450 C CA . GLU B 1 370 ? 13.540 65.782 34.286 1.00 27.05 370 GLU B CA 1
ATOM 7451 C C . GLU B 1 370 ? 12.893 65.592 35.636 1.00 26.08 370 GLU B C 1
ATOM 7452 O O . GLU B 1 370 ? 11.808 66.101 35.891 1.00 28.77 370 GLU B O 1
ATOM 7458 N N . ALA B 1 371 ? 13.567 64.842 36.503 1.00 25.38 371 ALA B N 1
ATOM 7459 C CA . ALA B 1 371 ? 13.079 64.606 37.859 1.00 24.56 371 ALA B CA 1
ATOM 7460 C C . ALA B 1 371 ? 13.112 65.883 38.691 1.00 24.35 371 ALA B C 1
ATOM 7461 O O . ALA B 1 371 ? 12.257 66.093 39.550 1.00 25.27 371 ALA B O 1
ATOM 7463 N N . VAL B 1 372 ? 14.099 66.738 38.443 1.00 25.48 372 VAL B N 1
ATOM 7464 C CA . VAL B 1 372 ? 14.154 68.041 39.110 1.00 25.77 372 VAL B CA 1
ATOM 7465 C C . VAL B 1 372 ? 13.101 69.005 38.577 1.00 29.50 372 VAL B C 1
ATOM 7466 O O . VAL B 1 372 ? 12.381 69.624 39.349 1.00 30.51 372 VAL B O 1
ATOM 7470 N N . LYS B 1 373 ? 13.019 69.109 37.255 1.00 31.82 373 LYS B N 1
ATOM 7471 C CA . LYS B 1 373 ? 12.111 70.039 36.573 1.00 35.47 373 LYS B CA 1
ATOM 7472 C C . LYS B 1 373 ? 10.672 69.797 36.985 1.00 36.61 373 LYS B C 1
ATOM 7473 O O . LYS B 1 373 ? 9.873 70.730 37.107 1.00 38.55 373 LYS B O 1
ATOM 7479 N N . ASN B 1 374 ? 10.334 68.531 37.181 1.00 37.87 374 ASN B N 1
ATOM 7480 C CA . ASN B 1 374 ? 8.972 68.145 37.520 1.00 40.93 374 ASN B CA 1
ATOM 7481 C C . ASN B 1 374 ? 8.763 68.025 39.042 1.00 40.29 374 ASN B C 1
ATOM 7482 O O . ASN B 1 374 ? 7.646 67.842 39.524 1.00 40.52 374 ASN B O 1
ATOM 7487 N N . GLY B 1 375 ? 9.842 68.185 39.802 1.00 38.40 375 GLY B N 1
ATOM 7488 C CA . GLY B 1 375 ? 9.736 68.306 41.247 1.00 37.01 375 GLY B CA 1
ATOM 7489 C C . GLY B 1 375 ? 9.916 67.010 42.015 1.00 35.80 375 GLY B C 1
ATOM 7490 O O . GLY B 1 375 ? 9.909 67.014 43.249 1.00 36.05 375 GLY B O 1
ATOM 7491 N N . ASP B 1 376 ? 10.075 65.903 41.299 1.00 34.70 376 ASP B N 1
ATOM 7492 C CA . ASP B 1 376 ? 10.219 64.595 41.937 1.00 34.08 376 ASP B CA 1
ATOM 7493 C C . ASP B 1 376 ? 11.488 64.552 42.786 1.00 30.65 376 ASP B C 1
ATOM 7494 O O . ASP B 1 376 ? 11.550 63.873 43.814 1.00 30.77 376 ASP B O 1
ATOM 7499 N N . ILE B 1 377 ? 12.498 65.287 42.345 1.00 27.45 377 ILE B N 1
ATOM 7500 C CA . ILE B 1 377 ? 13.673 65.542 43.161 1.00 25.77 377 ILE B CA 1
ATOM 7501 C C . ILE B 1 377 ? 13.796 67.054 43.303 1.00 25.07 377 ILE B C 1
ATOM 7502 O O . ILE B 1 377 ? 14.207 67.737 42.375 1.00 26.53 377 ILE B O 1
ATOM 7507 N N . PRO B 1 378 ? 13.423 67.591 44.468 1.00 25.03 378 PRO B N 1
ATOM 7508 C CA . PRO B 1 378 ? 13.507 69.045 44.663 1.00 24.50 378 PRO B CA 1
ATOM 7509 C C . PRO B 1 378 ? 14.932 69.547 44.424 1.00 22.17 378 PRO B C 1
ATOM 7510 O O . PRO B 1 378 ? 15.875 68.867 44.834 1.00 22.27 378 PRO B O 1
ATOM 7514 N N . GLU B 1 379 ? 15.111 70.706 43.790 1.00 23.50 379 GLU B N 1
ATOM 7515 C CA . GLU B 1 379 ? 16.468 71.161 43.500 1.00 24.87 379 GLU B CA 1
ATOM 7516 C C . GLU B 1 379 ? 17.232 71.364 44.807 1.00 20.92 379 GLU B C 1
ATOM 7517 O O . GLU B 1 379 ? 18.434 71.130 44.859 1.00 18.87 379 GLU B O 1
ATOM 7523 N N . GLN B 1 380 ? 16.542 71.733 45.885 1.00 21.91 380 GLN B N 1
ATOM 7524 C CA . GLN B 1 380 ? 17.219 71.889 47.178 1.00 20.76 380 GLN B CA 1
ATOM 7525 C C . GLN B 1 380 ? 17.881 70.597 47.641 1.00 19.37 380 GLN B C 1
ATOM 7526 O O . GLN B 1 380 ? 18.915 70.634 48.303 1.00 18.27 380 GLN B O 1
ATOM 7532 N N . GLN B 1 381 ? 17.290 69.454 47.305 1.00 16.80 381 GLN B N 1
ATOM 7533 C CA . GLN B 1 381 ? 17.903 68.167 47.635 1.00 16.97 381 GLN B CA 1
ATOM 7534 C C . GLN B 1 381 ? 19.227 67.991 46.897 1.00 15.97 381 GLN B C 1
ATOM 7535 O O . GLN B 1 381 ? 20.241 67.537 47.476 1.00 14.94 381 GLN B O 1
ATOM 7541 N N . ILE B 1 382 ? 19.215 68.325 45.613 1.00 16.03 382 ILE B N 1
ATOM 7542 C CA . ILE B 1 382 ? 20.433 68.348 44.817 1.00 15.65 382 ILE B CA 1
ATOM 7543 C C . ILE B 1 382 ? 21.456 69.269 45.481 1.00 14.45 382 ILE B C 1
ATOM 7544 O O . ILE B 1 382 ? 22.591 68.875 45.708 1.00 14.44 382 ILE B O 1
ATOM 7549 N N . ASN B 1 383 ? 21.056 70.485 45.833 1.00 15.94 383 ASN B N 1
ATOM 7550 C CA . ASN B 1 383 ? 21.983 71.428 46.444 1.00 15.16 383 ASN B CA 1
ATOM 7551 C C . ASN B 1 383 ? 22.589 70.868 47.712 1.00 15.14 383 ASN B C 1
ATOM 7552 O O . ASN B 1 383 ? 23.796 70.974 47.917 1.00 13.75 383 ASN B O 1
ATOM 7557 N N . ASN B 1 384 ? 21.758 70.304 48.579 1.00 14.83 384 ASN B N 1
ATOM 7558 C CA . ASN B 1 384 ? 22.280 69.722 49.814 1.00 14.73 384 ASN B CA 1
ATOM 7559 C C . ASN B 1 384 ? 23.263 68.590 49.556 1.00 12.58 384 ASN B C 1
ATOM 7560 O O . ASN B 1 384 ? 24.309 68.498 50.190 1.00 12.45 384 ASN B O 1
ATOM 7565 N N . SER B 1 385 ? 22.954 67.728 48.606 1.00 13.00 385 SER B N 1
ATOM 7566 C CA . SER B 1 385 ? 23.881 66.664 48.247 1.00 12.30 385 SER B CA 1
ATOM 7567 C C . SER B 1 385 ? 25.235 67.178 47.719 1.00 11.13 385 SER B C 1
ATOM 7568 O O . SER B 1 385 ? 26.299 66.710 48.143 1.00 11.36 385 SER B O 1
ATOM 7571 N N . VAL B 1 386 ? 25.214 68.154 46.820 1.00 12.48 386 VAL B N 1
ATOM 7572 C CA . VAL B 1 386 ? 26.446 68.695 46.279 1.00 13.37 386 VAL B CA 1
ATOM 7573 C C . VAL B 1 386 ? 27.218 69.413 47.372 1.00 12.20 386 VAL B C 1
ATOM 7574 O O . VAL B 1 386 ? 28.449 69.347 47.415 1.00 11.92 386 VAL B O 1
ATOM 7578 N N . GLU B 1 387 ? 26.505 70.042 48.304 1.00 13.44 387 GLU B N 1
ATOM 7579 C CA . GLU B 1 387 ? 27.185 70.667 49.430 1.00 12.88 387 GLU B CA 1
ATOM 7580 C C . GLU B 1 387 ? 27.912 69.630 50.280 1.00 9.90 387 GLU B C 1
ATOM 7581 O O . GLU B 1 387 ? 29.013 69.901 50.771 1.00 11.64 387 GLU B O 1
ATOM 7587 N N . ARG B 1 388 ? 27.351 68.433 50.443 1.00 11.21 388 ARG B N 1
ATOM 7588 C CA . ARG B 1 388 ? 28.053 67.400 51.218 1.00 12.04 388 ARG B CA 1
ATOM 7589 C C . ARG B 1 388 ? 29.312 66.963 50.470 1.00 9.64 388 ARG B C 1
ATOM 7590 O O . ARG B 1 388 ? 30.367 66.739 51.062 1.00 10.77 388 ARG B O 1
ATOM 7598 N N . ILE B 1 389 ? 29.224 66.867 49.149 1.00 10.38 389 ILE B N 1
ATOM 7599 C CA . ILE B 1 389 ? 30.369 66.451 48.355 1.00 10.90 389 ILE B CA 1
ATOM 7600 C C . ILE B 1 389 ? 31.486 67.503 48.419 1.00 10.25 389 ILE B C 1
ATOM 7601 O O . ILE B 1 389 ? 32.652 67.194 48.701 1.00 10.84 389 ILE B O 1
ATOM 7606 N N . ILE B 1 390 ? 31.118 68.762 48.198 1.00 10.75 390 ILE B N 1
ATOM 7607 C CA . ILE B 1 390 ? 32.099 69.848 48.237 1.00 11.54 390 ILE B CA 1
ATOM 7608 C C . ILE B 1 390 ? 32.695 69.975 49.642 1.00 11.53 390 ILE B C 1
ATOM 7609 O O . ILE B 1 390 ? 33.890 70.174 49.807 1.00 11.91 390 ILE B O 1
ATOM 7614 N N . SER B 1 391 ? 31.868 69.861 50.669 1.00 11.21 391 SER B N 1
ATOM 7615 C CA . SER B 1 391 ? 32.341 69.916 52.043 1.00 11.39 391 SER B CA 1
ATOM 7616 C C . SER B 1 391 ? 33.394 68.853 52.317 1.00 11.34 391 SER B C 1
ATOM 7617 O O . SER B 1 391 ? 34.402 69.108 52.972 1.00 11.81 391 SER B O 1
ATOM 7620 N N . LEU B 1 392 ? 33.158 67.642 51.826 1.00 9.99 392 LEU B N 1
ATOM 7621 C CA . LEU B 1 392 ? 34.112 66.559 52.019 1.00 11.28 392 LEU B CA 1
ATOM 7622 C C . LEU B 1 392 ? 35.420 66.858 51.274 1.00 10.85 392 LEU B C 1
ATOM 7623 O O . LEU B 1 392 ? 36.518 66.631 51.796 1.00 10.27 392 LEU B O 1
ATOM 7628 N N . LYS B 1 393 ? 35.318 67.365 50.048 1.00 11.92 393 LYS B N 1
ATOM 7629 C CA . LYS B 1 393 ? 36.503 67.759 49.290 1.00 11.48 393 LYS B CA 1
ATOM 7630 C C . LYS B 1 393 ? 37.306 68.821 50.023 1.00 11.16 393 LYS B C 1
ATOM 7631 O O . LYS B 1 393 ? 38.517 68.768 50.045 1.00 11.95 393 LYS B O 1
ATOM 7637 N N . ILE B 1 394 ? 36.629 69.757 50.671 1.00 12.00 394 ILE B N 1
ATOM 7638 C CA . ILE B 1 394 ? 37.311 70.767 51.469 1.00 13.37 394 ILE B CA 1
ATOM 7639 C C . ILE B 1 394 ? 37.943 70.143 52.710 1.00 11.85 394 ILE B C 1
ATOM 7640 O O . ILE B 1 394 ? 39.139 70.328 52.980 1.00 13.03 394 ILE B O 1
ATOM 7645 N N . LYS B 1 395 ? 37.166 69.328 53.417 1.00 11.85 395 LYS B N 1
ATOM 7646 C CA . LYS B 1 395 ? 37.589 68.750 54.684 1.00 12.15 395 LYS B CA 1
ATOM 7647 C C . LYS B 1 395 ? 38.868 67.936 54.508 1.00 12.28 395 LYS B C 1
ATOM 7648 O O . LYS B 1 395 ? 39.801 67.997 55.332 1.00 14.93 395 LYS B O 1
ATOM 7654 N N . ARG B 1 396 ? 38.928 67.161 53.439 1.00 12.76 396 ARG B N 1
ATOM 7655 C CA . ARG B 1 396 ? 40.058 66.265 53.241 1.00 13.28 396 ARG B CA 1
ATOM 7656 C C . ARG B 1 396 ? 41.173 66.874 52.394 1.00 13.41 396 ARG B C 1
ATOM 7657 O O . ARG B 1 396 ? 42.077 66.185 51.976 1.00 15.37 396 ARG B O 1
ATOM 7665 N N . GLY B 1 397 ? 41.103 68.172 52.133 1.00 14.04 397 GLY B N 1
ATOM 7666 C CA . GLY B 1 397 ? 42.200 68.831 51.467 1.00 14.30 397 GLY B CA 1
ATOM 7667 C C . GLY B 1 397 ? 42.324 68.537 49.985 1.00 15.07 397 GLY B C 1
ATOM 7668 O O . GLY B 1 397 ? 43.405 68.644 49.411 1.00 17.09 397 GLY B O 1
ATOM 7669 N N . MET B 1 398 ? 41.209 68.196 49.350 1.00 14.09 398 MET B N 1
ATOM 7670 C CA . MET B 1 398 ? 41.177 67.987 47.912 1.00 14.52 398 MET B CA 1
ATOM 7671 C C . MET B 1 398 ? 40.953 69.314 47.187 1.00 15.59 398 MET B C 1
ATOM 7672 O O . MET B 1 398 ? 41.309 69.457 46.023 1.00 16.42 398 MET B O 1
ATOM 7677 N N . TYR B 1 399 ? 40.327 70.263 47.879 1.00 15.85 399 TYR B N 1
ATOM 7678 C CA . TYR B 1 399 ? 39.824 71.496 47.253 1.00 16.05 399 TYR B CA 1
ATOM 7679 C C . TYR B 1 399 ? 39.919 72.619 48.263 1.00 16.43 399 TYR B C 1
ATOM 7680 O O . TYR B 1 399 ? 39.256 72.563 49.297 1.00 17.94 399 TYR B O 1
ATOM 7689 N N . PRO B 1 400 ? 40.763 73.630 47.994 1.00 19.24 400 PRO B N 1
ATOM 7690 C CA . PRO B 1 400 ? 41.665 73.794 46.851 1.00 21.91 400 PRO B CA 1
ATOM 7691 C C . PRO B 1 400 ? 42.745 72.724 46.801 1.00 21.34 400 PRO B C 1
ATOM 7692 O O . PRO B 1 400 ? 43.081 72.125 47.828 1.00 21.23 400 PRO B O 1
ATOM 7696 N N . ALA B 1 401 ? 43.292 72.480 45.623 1.00 22.15 401 ALA B N 1
ATOM 7697 C CA . ALA B 1 401 ? 44.399 71.546 45.520 1.00 24.85 401 ALA B CA 1
ATOM 7698 C C . ALA B 1 401 ? 45.591 72.082 46.309 1.00 26.90 401 ALA B C 1
ATOM 7699 O O . ALA B 1 401 ? 45.831 73.291 46.335 1.00 27.03 401 ALA B O 1
ATOM 7701 N N . ARG B 1 402 ? 46.335 71.182 46.948 1.00 28.69 402 ARG B N 1
ATOM 7702 C CA . ARG B 1 402 ? 47.388 71.572 47.883 1.00 31.78 402 ARG B CA 1
ATOM 7703 C C . ARG B 1 402 ? 48.794 71.262 47.371 1.00 32.19 402 ARG B C 1
ATOM 7704 O O . ARG B 1 402 ? 49.778 71.843 47.833 1.00 33.76 402 ARG B O 1
ATOM 7712 N N . ASN B 1 403 ? 48.900 70.329 46.440 1.00 32.32 403 ASN B N 1
ATOM 7713 C CA . ASN B 1 403 ? 50.215 69.855 46.026 1.00 33.81 403 ASN B CA 1
ATOM 7714 C C . ASN B 1 403 ? 50.749 70.619 44.826 1.00 33.76 403 ASN B C 1
ATOM 7715 O O . ASN B 1 403 ? 50.189 70.535 43.737 1.00 34.61 403 ASN B O 1
ATOM 7720 N N . SER B 1 404 ? 51.837 71.360 45.026 1.00 34.54 404 SER B N 1
ATOM 7721 C CA . SER B 1 404 ? 52.422 72.165 43.954 1.00 33.58 404 SER B CA 1
ATOM 7722 C C . SER B 1 404 ? 53.641 71.501 43.299 1.00 32.04 404 SER B C 1
ATOM 7723 O O . SER B 1 404 ? 54.277 72.091 42.423 1.00 33.32 404 SER B O 1
ATOM 7726 N N . ASP B 1 405 ? 53.974 70.284 43.720 1.00 29.72 405 ASP B N 1
ATOM 7727 C CA . ASP B 1 405 ? 55.064 69.548 43.085 1.00 29.77 405 ASP B CA 1
ATOM 7728 C C . ASP B 1 405 ? 54.737 69.270 41.619 1.00 27.76 405 ASP B C 1
ATOM 7729 O O . ASP B 1 405 ? 53.573 69.073 41.258 1.00 26.93 405 ASP B O 1
ATOM 7734 N N . SER B 1 406 ? 55.766 69.234 40.780 1.00 25.36 406 SER B N 1
ATOM 7735 C CA . SER B 1 406 ? 55.599 68.779 39.406 1.00 24.71 406 SER B CA 1
ATOM 7736 C C . SER B 1 406 ? 55.243 67.299 39.423 1.00 22.33 406 SER B C 1
ATOM 7737 O O . SER B 1 406 ? 55.478 66.605 40.411 1.00 21.04 406 SER B O 1
ATOM 7740 N N . THR B 1 407 ? 54.690 66.818 38.317 1.00 21.03 407 THR B N 1
ATOM 7741 C CA . THR B 1 407 ? 54.373 65.405 38.196 1.00 20.63 407 THR B CA 1
ATOM 7742 C C . THR B 1 407 ? 55.626 64.572 38.421 1.00 20.62 407 THR B C 1
ATOM 7743 O O . THR B 1 407 ? 55.587 63.565 39.097 1.00 18.78 407 THR B O 1
ATOM 7747 N N A LYS B 1 408 ? 56.750 65.012 37.872 0.50 21.43 408 LYS B N 1
ATOM 7748 N N B LYS B 1 408 ? 56.744 65.005 37.848 0.50 21.34 408 LYS B N 1
ATOM 7749 C CA A LYS B 1 408 ? 57.983 64.246 38.002 0.50 23.16 408 LYS B CA 1
ATOM 7750 C CA B LYS B 1 408 ? 57.995 64.271 37.999 0.50 22.95 408 LYS B CA 1
ATOM 7751 C C A LYS B 1 408 ? 58.456 64.192 39.456 0.50 22.77 408 LYS B C 1
ATOM 7752 C C B LYS B 1 408 ? 58.360 64.159 39.478 0.50 22.33 408 LYS B C 1
ATOM 7753 O O A LYS B 1 408 ? 59.019 63.186 39.884 0.50 23.48 408 LYS B O 1
ATOM 7754 O O B LYS B 1 408 ? 58.745 63.089 39.945 0.50 21.72 408 LYS B O 1
ATOM 7765 N N . GLU B 1 409 ? 58.199 65.252 40.217 1.00 22.41 409 GLU B N 1
ATOM 7766 C CA . GLU B 1 409 ? 58.503 65.263 41.646 1.00 23.61 409 GLU B CA 1
ATOM 7767 C C . GLU B 1 409 ? 57.585 64.327 42.437 1.00 21.61 409 GLU B C 1
ATOM 7768 O O . GLU B 1 409 ? 58.020 63.621 43.344 1.00 21.26 409 GLU B O 1
ATOM 7774 N N . LYS B 1 410 ? 56.308 64.329 42.089 1.00 19.00 410 LYS B N 1
ATOM 7775 C CA . LYS B 1 410 ? 55.343 63.436 42.706 1.00 17.97 410 LYS B CA 1
ATOM 7776 C C . LYS B 1 410 ? 55.689 61.969 42.439 1.00 17.54 410 LYS B C 1
ATOM 7777 O O . LYS B 1 410 ? 55.578 61.118 43.324 1.00 19.00 410 LYS B O 1
ATOM 7783 N N . ILE B 1 411 ? 56.137 61.675 41.229 1.00 16.27 411 ILE B N 1
ATOM 7784 C CA . ILE B 1 411 ? 56.488 60.317 40.875 1.00 17.58 411 ILE B CA 1
ATOM 7785 C C . ILE B 1 411 ? 57.663 59.841 41.698 1.00 18.18 411 ILE B C 1
ATOM 7786 O O . ILE B 1 411 ? 57.643 58.741 42.230 1.00 18.19 411 ILE B O 1
ATOM 7791 N N . ALA B 1 412 ? 58.698 60.664 41.799 1.00 19.08 412 ALA B N 1
ATOM 7792 C CA . ALA B 1 412 ? 59.882 60.242 42.529 1.00 20.74 412 ALA B CA 1
ATOM 7793 C C . ALA B 1 412 ? 59.552 59.984 43.980 1.00 20.45 412 ALA B C 1
ATOM 7794 O O . ALA B 1 412 ? 60.035 59.016 44.570 1.00 22.89 412 ALA B O 1
ATOM 7796 N N . LYS B 1 413 ? 58.705 60.831 44.551 1.00 19.68 413 LYS B N 1
ATOM 7797 C CA . LYS B 1 413 ? 58.294 60.657 45.940 1.00 19.74 413 LYS B CA 1
ATOM 7798 C C . LYS B 1 413 ? 57.456 59.396 46.125 1.00 19.03 413 LYS B C 1
ATOM 7799 O O . LYS B 1 413 ? 57.654 58.644 47.071 1.00 20.71 413 LYS B O 1
ATOM 7805 N N . ALA B 1 414 ? 56.508 59.162 45.227 1.00 17.32 414 ALA B N 1
ATOM 7806 C CA . ALA B 1 414 ? 55.654 57.988 45.345 1.00 15.08 414 ALA B CA 1
ATOM 7807 C C . ALA B 1 414 ? 56.443 56.698 45.208 1.00 15.89 414 ALA B C 1
ATOM 7808 O O . ALA B 1 414 ? 56.121 55.716 45.845 1.00 16.25 414 ALA B O 1
ATOM 7810 N N . LYS B 1 415 ? 57.478 56.682 44.379 1.00 17.60 415 LYS B N 1
ATOM 7811 C CA . LYS B 1 415 ? 58.237 55.458 44.201 1.00 20.11 415 LYS B CA 1
ATOM 7812 C C . LYS B 1 415 ? 59.011 55.061 45.469 1.00 20.42 415 LYS B C 1
ATOM 7813 O O . LYS B 1 415 ? 59.393 53.911 45.616 1.00 21.59 415 LYS B O 1
ATOM 7819 N N . LYS B 1 416 ? 59.241 56.006 46.375 1.00 19.62 416 LYS B N 1
ATOM 7820 C CA . LYS B 1 416 ? 59.854 55.684 47.667 1.00 22.91 416 LYS B CA 1
ATOM 7821 C C . LYS B 1 416 ? 58.847 55.312 48.761 1.00 21.14 416 LYS B C 1
ATOM 7822 O O . LYS B 1 416 ? 59.207 54.786 49.820 1.00 22.41 416 LYS B O 1
ATOM 7828 N N . ILE B 1 417 ? 57.572 55.573 48.508 1.00 17.71 417 ILE B N 1
ATOM 7829 C CA . ILE B 1 417 ? 56.526 55.324 49.500 1.00 16.94 417 ILE B CA 1
ATOM 7830 C C . ILE B 1 417 ? 55.700 54.070 49.182 1.00 15.78 417 ILE B C 1
ATOM 7831 O O . ILE B 1 417 ? 55.486 53.213 50.034 1.00 16.69 417 ILE B O 1
ATOM 7836 N N . VAL B 1 418 ? 55.246 53.958 47.943 1.00 15.30 418 VAL B N 1
ATOM 7837 C CA . VAL B 1 418 ? 54.307 52.907 47.566 1.00 13.66 418 VAL B CA 1
ATOM 7838 C C . VAL B 1 418 ? 55.041 51.563 47.446 1.00 13.67 418 VAL B C 1
ATOM 7839 O O . VAL B 1 418 ? 55.959 51.430 46.644 1.00 15.51 418 VAL B O 1
ATOM 7843 N N . GLY B 1 419 ? 54.639 50.578 48.250 1.00 12.82 419 GLY B N 1
ATOM 7844 C CA . GLY B 1 419 ? 55.298 49.277 48.318 1.00 12.41 419 GLY B CA 1
ATOM 7845 C C . GLY B 1 419 ? 56.720 49.353 48.884 1.00 13.60 419 GLY B C 1
ATOM 7846 O O . GLY B 1 419 ? 57.574 48.512 48.575 1.00 16.10 419 GLY B O 1
ATOM 7847 N N . SER B 1 420 ? 56.985 50.359 49.717 1.00 12.49 420 SER B N 1
ATOM 7848 C CA . SER B 1 420 ? 58.327 50.496 50.308 1.00 13.64 420 SER B CA 1
ATOM 7849 C C . SER B 1 420 ? 58.693 49.291 51.157 1.00 13.53 420 SER B C 1
ATOM 7850 O O . SER B 1 420 ? 57.833 48.567 51.652 1.00 13.06 420 SER B O 1
ATOM 7853 N N . LYS B 1 421 ? 59.993 49.086 51.363 1.00 13.96 421 LYS B N 1
ATOM 7854 C CA . LYS B 1 421 ? 60.404 47.942 52.138 1.00 14.46 421 LYS B CA 1
ATOM 7855 C C . LYS B 1 421 ? 59.910 48.032 53.584 1.00 14.43 421 LYS B C 1
ATOM 7856 O O . LYS B 1 421 ? 59.574 47.014 54.196 1.00 16.18 421 LYS B O 1
ATOM 7862 N N . GLN B 1 422 ? 59.822 49.241 54.120 1.00 14.62 422 GLN B N 1
ATOM 7863 C CA . GLN B 1 422 ? 59.294 49.419 55.462 1.00 16.09 422 GLN B CA 1
ATOM 7864 C C . GLN B 1 422 ? 57.813 49.001 55.520 1.00 14.26 422 GLN B C 1
ATOM 7865 O O . GLN B 1 422 ? 57.366 48.341 56.464 1.00 15.94 422 GLN B O 1
ATOM 7871 N N . HIS B 1 423 ? 57.053 49.373 54.500 1.00 12.14 423 HIS B N 1
ATOM 7872 C CA . HIS B 1 423 ? 55.651 48.960 54.445 1.00 11.53 423 HIS B CA 1
ATOM 7873 C C . HIS B 1 423 ? 55.545 47.440 54.339 1.00 11.86 423 HIS B C 1
ATOM 7874 O O . HIS B 1 423 ? 54.669 46.820 54.979 1.00 11.74 423 HIS B O 1
ATOM 7881 N N . LEU B 1 424 ? 56.450 46.834 53.564 1.00 12.11 424 LEU B N 1
ATOM 7882 C CA . LEU B 1 424 ? 56.454 45.386 53.393 1.00 13.24 424 LEU B CA 1
ATOM 7883 C C . LEU B 1 424 ? 56.761 44.685 54.719 1.00 12.52 424 LEU B C 1
ATOM 7884 O O . LEU B 1 424 ? 56.194 43.642 55.019 1.00 12.64 424 LEU B O 1
ATOM 7889 N N . LYS B 1 425 ? 57.667 45.248 55.514 1.00 14.92 425 LYS B N 1
ATOM 7890 C CA . LYS B 1 425 ? 57.973 44.675 56.809 1.00 16.71 425 LYS B CA 1
ATOM 7891 C C . LYS B 1 425 ? 56.749 44.729 57.707 1.00 15.10 425 LYS B C 1
ATOM 7892 O O . LYS B 1 425 ? 56.479 43.792 58.425 1.00 15.27 425 LYS B O 1
ATOM 7898 N N . ALA B 1 426 ? 55.982 45.811 57.637 1.00 15.54 426 ALA B N 1
ATOM 7899 C CA . ALA B 1 426 ? 54.784 45.918 58.460 1.00 14.76 426 ALA B CA 1
ATOM 7900 C C . ALA B 1 426 ? 53.762 44.877 58.036 1.00 14.44 426 ALA B C 1
ATOM 7901 O O . ALA B 1 426 ? 53.131 44.236 58.858 1.00 14.57 426 ALA B O 1
ATOM 7903 N N . GLU B 1 427 ? 53.614 44.733 56.729 1.00 12.53 427 GLU B N 1
ATOM 7904 C CA . GLU B 1 427 ? 52.709 43.766 56.152 1.00 12.15 427 GLU B CA 1
ATOM 7905 C C . GLU B 1 427 ? 53.040 42.353 56.618 1.00 12.58 427 GLU B C 1
ATOM 7906 O O . GLU B 1 427 ? 52.159 41.591 56.974 1.00 13.66 427 GLU B O 1
ATOM 7912 N N . LYS B 1 428 ? 54.326 42.014 56.602 1.00 13.31 428 LYS B N 1
ATOM 7913 C CA . LYS B 1 428 ? 54.791 40.679 56.949 1.00 13.21 428 LYS B CA 1
ATOM 7914 C C . LYS B 1 428 ? 54.490 40.384 58.408 1.00 12.51 428 LYS B C 1
ATOM 7915 O O . LYS B 1 428 ? 53.970 39.325 58.757 1.00 13.17 428 LYS B O 1
ATOM 7921 N N . LYS B 1 429 ? 54.777 41.352 59.263 1.00 14.22 429 LYS B N 1
ATOM 7922 C CA . LYS B 1 429 ? 54.525 41.203 60.678 1.00 15.47 429 LYS B CA 1
ATOM 7923 C C . LYS B 1 429 ? 53.045 40.983 60.948 1.00 13.83 429 LYS B C 1
ATOM 7924 O O . LYS B 1 429 ? 52.661 40.124 61.748 1.00 14.18 429 LYS B O 1
ATOM 7930 N N . LEU B 1 430 ? 52.197 41.749 60.273 1.00 13.52 430 LEU B N 1
ATOM 7931 C CA . LEU B 1 430 ? 50.766 41.597 60.505 1.00 13.41 430 LEU B CA 1
ATOM 7932 C C . LEU B 1 430 ? 50.251 40.255 59.960 1.00 13.73 430 LEU B C 1
ATOM 7933 O O . LEU B 1 430 ? 49.497 39.548 60.634 1.00 13.11 430 LEU B O 1
ATOM 7938 N N . ALA B 1 431 ? 50.683 39.882 58.765 1.00 12.54 431 ALA B N 1
ATOM 7939 C CA . ALA B 1 431 ? 50.231 38.614 58.203 1.00 10.62 431 ALA B CA 1
ATOM 7940 C C . ALA B 1 431 ? 50.640 37.435 59.076 1.00 11.16 431 ALA B C 1
ATOM 7941 O O . ALA B 1 431 ? 49.867 36.499 59.282 1.00 11.83 431 ALA B O 1
ATOM 7943 N N . GLU B 1 432 ? 51.863 37.485 59.582 1.00 11.95 432 GLU B N 1
ATOM 7944 C CA . GLU B 1 432 ? 52.359 36.416 60.438 1.00 12.70 432 GLU B CA 1
ATOM 7945 C C . GLU B 1 432 ? 51.614 36.344 61.768 1.00 12.46 432 GLU B C 1
ATOM 7946 O O . GLU B 1 432 ? 51.270 35.266 62.229 1.00 14.98 432 GLU B O 1
ATOM 7952 N N . LYS B 1 433 ? 51.329 37.493 62.366 1.00 12.94 433 LYS B N 1
ATOM 7953 C CA . LYS B 1 433 ? 50.546 37.538 63.588 1.00 13.84 433 LYS B CA 1
ATOM 7954 C C . LYS B 1 433 ? 49.141 36.929 63.433 1.00 12.86 433 LYS B C 1
ATOM 7955 O O . LYS B 1 433 ? 48.642 36.241 64.313 1.00 13.35 433 LYS B O 1
ATOM 7961 N N . ALA B 1 434 ? 48.502 37.204 62.299 1.00 11.80 434 ALA B N 1
ATOM 7962 C CA . ALA B 1 434 ? 47.130 36.785 62.055 1.00 11.29 434 ALA B CA 1
ATOM 7963 C C . ALA B 1 434 ? 46.971 35.281 61.831 1.00 11.55 434 ALA B C 1
ATOM 7964 O O . ALA B 1 434 ? 45.899 34.749 62.020 1.00 12.39 434 ALA B O 1
ATOM 7966 N N . VAL B 1 435 ? 48.023 34.598 61.407 1.00 11.44 435 VAL B N 1
ATOM 7967 C CA . VAL B 1 435 ? 47.930 33.167 61.179 1.00 11.44 435 VAL B CA 1
ATOM 7968 C C . VAL B 1 435 ? 47.343 32.522 62.427 1.00 11.61 435 VAL B C 1
ATOM 7969 O O . VAL B 1 435 ? 47.763 32.796 63.554 1.00 12.52 435 VAL B O 1
ATOM 7973 N N . THR B 1 436 ? 46.361 31.658 62.221 1.00 11.06 436 THR B N 1
ATOM 7974 C CA . THR B 1 436 ? 45.630 31.050 63.320 1.00 11.99 436 THR B CA 1
ATOM 7975 C C . THR B 1 436 ? 45.838 29.540 63.294 1.00 11.80 436 THR B C 1
ATOM 7976 O O . THR B 1 436 ? 45.491 28.861 62.331 1.00 12.89 436 THR B O 1
ATOM 7980 N N . VAL B 1 437 ? 46.416 29.013 64.368 1.00 12.40 437 VAL B N 1
ATOM 7981 C CA . VAL B 1 437 ? 46.634 27.591 64.481 1.00 14.07 437 VAL B CA 1
ATOM 7982 C C . VAL B 1 437 ? 45.442 26.952 65.154 1.00 14.36 437 VAL B C 1
ATOM 7983 O O . VAL B 1 437 ? 45.113 27.281 66.299 1.00 14.16 437 VAL B O 1
ATOM 7987 N N . LEU B 1 438 ? 44.817 26.008 64.463 1.00 14.41 438 LEU B N 1
ATOM 7988 C CA . LEU B 1 438 ? 43.614 25.361 64.972 1.00 14.40 438 LEU B CA 1
ATOM 7989 C C . LEU B 1 438 ? 43.899 23.982 65.514 1.00 16.18 438 LEU B C 1
ATOM 7990 O O . LEU B 1 438 ? 43.189 23.514 66.374 1.00 17.17 438 LEU B O 1
ATOM 7995 N N A LYS B 1 439 ? 44.913 23.324 64.952 0.50 16.44 439 LYS B N 1
ATOM 7996 N N B LYS B 1 439 ? 44.960 23.353 65.033 0.50 16.36 439 LYS B N 1
ATOM 7997 C CA A LYS B 1 439 ? 45.379 22.025 65.430 0.50 16.66 439 LYS B CA 1
ATOM 7998 C CA B LYS B 1 439 ? 45.358 22.062 65.561 0.50 16.43 439 LYS B CA 1
ATOM 7999 C C A LYS B 1 439 ? 46.885 21.939 65.284 0.50 15.72 439 LYS B C 1
ATOM 8000 C C B LYS B 1 439 ? 46.821 21.815 65.256 0.50 14.88 439 LYS B C 1
ATOM 8001 O O A LYS B 1 439 ? 47.448 22.408 64.293 0.50 15.88 439 LYS B O 1
ATOM 8002 O O B LYS B 1 439 ? 47.292 22.084 64.150 0.50 13.45 439 LYS B O 1
ATOM 8013 N N . ASN B 1 440 ? 47.532 21.305 66.252 1.00 16.26 440 ASN B N 1
ATOM 8014 C CA . ASN B 1 440 ? 48.919 20.925 66.103 1.00 17.62 440 ASN B CA 1
ATOM 8015 C C . ASN B 1 440 ? 49.229 19.819 67.098 1.00 19.37 440 ASN B C 1
ATOM 8016 O O . ASN B 1 440 ? 49.783 20.049 68.172 1.00 22.54 440 ASN B O 1
ATOM 8021 N N . GLU B 1 441 ? 48.871 18.608 66.704 1.00 19.52 441 GLU B N 1
ATOM 8022 C CA . GLU B 1 441 ? 49.000 17.446 67.557 1.00 21.62 441 GLU B CA 1
ATOM 8023 C C . GLU B 1 441 ? 50.398 16.872 67.409 1.00 22.31 441 GLU B C 1
ATOM 8024 O O . GLU B 1 441 ? 50.969 16.862 66.324 1.00 22.11 441 GLU B O 1
ATOM 8030 N N . GLN B 1 442 ? 50.960 16.435 68.521 1.00 24.47 442 GLN B N 1
ATOM 8031 C CA . GLN B 1 442 ? 52.256 15.740 68.535 1.00 27.65 442 GLN B CA 1
ATOM 8032 C C . GLN B 1 442 ? 53.344 16.541 67.841 1.00 26.30 442 GLN B C 1
ATOM 8033 O O . GLN B 1 442 ? 54.195 15.978 67.152 1.00 25.87 442 GLN B O 1
ATOM 8039 N N . HIS B 1 443 ? 53.308 17.858 68.006 1.00 25.23 443 HIS B N 1
ATOM 8040 C CA . HIS B 1 443 ? 54.344 18.716 67.453 1.00 25.22 443 HIS B CA 1
ATOM 8041 C C . HIS B 1 443 ? 54.595 18.421 65.978 1.00 22.11 443 HIS B C 1
ATOM 8042 O O . HIS B 1 443 ? 55.728 18.402 65.501 1.00 21.75 443 HIS B O 1
ATOM 8049 N N . THR B 1 444 ? 53.506 18.224 65.251 1.00 20.90 444 THR B N 1
ATOM 8050 C CA . THR B 1 444 ? 53.583 18.079 63.812 1.00 19.41 444 THR B CA 1
ATOM 8051 C C . THR B 1 444 ? 54.233 19.329 63.234 1.00 18.70 444 THR B C 1
ATOM 8052 O O . THR B 1 444 ? 55.088 19.233 62.357 1.00 20.37 444 THR B O 1
ATOM 8056 N N . LEU B 1 445 ? 53.827 20.495 63.735 1.00 17.53 445 LEU B N 1
ATOM 8057 C CA . LEU B 1 445 ? 54.485 21.760 63.407 1.00 19.03 445 LEU B CA 1
ATOM 8058 C C . LEU B 1 445 ? 55.363 22.193 64.574 1.00 19.90 445 LEU B C 1
ATOM 8059 O O . LEU B 1 445 ? 55.003 21.980 65.733 1.00 19.90 445 LEU B O 1
ATOM 8064 N N . PRO B 1 446 ? 56.505 22.826 64.274 1.00 18.85 446 PRO B N 1
ATOM 8065 C CA . PRO B 1 446 ? 56.969 23.113 62.914 1.00 19.58 446 PRO B CA 1
ATOM 8066 C C . PRO B 1 446 ? 57.588 21.914 62.219 1.00 18.89 446 PRO B C 1
ATOM 8067 O O . PRO B 1 446 ? 58.149 21.023 62.858 1.00 20.59 446 PRO B O 1
ATOM 8071 N N . PHE B 1 447 ? 57.501 21.903 60.898 1.00 18.98 447 PHE B N 1
ATOM 8072 C CA . PHE B 1 447 ? 58.274 20.961 60.107 1.00 19.67 447 PHE B CA 1
ATOM 8073 C C . PHE B 1 447 ? 59.746 21.312 60.267 1.00 21.56 447 PHE B C 1
ATOM 8074 O O . PHE B 1 447 ? 60.110 22.473 60.138 1.00 22.57 447 PHE B O 1
ATOM 8082 N N . LYS B 1 448 ? 60.588 20.313 60.536 1.00 21.34 448 LYS B N 1
ATOM 8083 C CA . LYS B 1 448 ? 62.029 20.510 60.632 1.00 24.58 448 LYS B CA 1
ATOM 8084 C C . LYS B 1 448 ? 62.717 19.487 59.734 1.00 22.83 448 LYS B C 1
ATOM 8085 O O . LYS B 1 448 ? 63.288 18.490 60.216 1.00 24.19 448 LYS B O 1
ATOM 8091 N N . PRO B 1 449 ? 62.668 19.724 58.417 1.00 23.03 449 PRO B N 1
ATOM 8092 C CA . PRO B 1 449 ? 63.112 18.706 57.453 1.00 23.13 449 PRO B CA 1
ATOM 8093 C C . PRO B 1 449 ? 64.621 18.455 57.455 1.00 25.42 449 PRO B C 1
ATOM 8094 O O . PRO B 1 449 ? 65.418 19.386 57.506 1.00 24.98 449 PRO B O 1
ATOM 8098 N N . LYS B 1 450 ? 65.013 17.193 57.383 1.00 26.86 450 LYS B N 1
ATOM 8099 C CA . LYS B 1 450 ? 66.422 16.872 57.233 1.00 28.71 450 LYS B CA 1
ATOM 8100 C C . LYS B 1 450 ? 66.826 17.166 55.793 1.00 27.68 450 LYS B C 1
ATOM 8101 O O . LYS B 1 450 ? 65.983 17.227 54.899 1.00 27.71 450 LYS B O 1
ATOM 8107 N N . LYS B 1 451 ? 68.112 17.367 55.553 1.00 27.48 451 LYS B N 1
ATOM 8108 C CA . LYS B 1 451 ? 68.566 17.682 54.218 1.00 28.69 451 LYS B CA 1
ATOM 8109 C C . LYS B 1 451 ? 68.135 16.592 53.248 1.00 28.64 451 LYS B C 1
ATOM 8110 O O . LYS B 1 451 ? 68.248 15.396 53.545 1.00 29.02 451 LYS B O 1
ATOM 8116 N N . GLY B 1 452 ? 67.651 17.011 52.083 1.00 27.60 452 GLY B N 1
ATOM 8117 C CA . GLY B 1 452 ? 67.239 16.088 51.047 1.00 27.37 452 GLY B CA 1
ATOM 8118 C C . GLY B 1 452 ? 65.802 15.618 51.186 1.00 27.39 452 GLY B C 1
ATOM 8119 O O . GLY B 1 452 ? 65.333 14.803 50.394 1.00 28.73 452 GLY B O 1
ATOM 8120 N N . SER B 1 453 ? 65.105 16.110 52.200 1.00 26.00 453 SER B N 1
ATOM 8121 C CA . SER B 1 453 ? 63.678 15.806 52.341 1.00 25.27 453 SER B CA 1
ATOM 8122 C C . SER B 1 453 ? 62.937 16.240 51.088 1.00 24.64 453 SER B C 1
ATOM 8123 O O . SER B 1 453 ? 63.333 17.192 50.428 1.00 25.15 453 SER B O 1
ATOM 8126 N N . ARG B 1 454 ? 61.848 15.541 50.786 1.00 22.08 454 ARG B N 1
ATOM 8127 C CA . ARG B 1 454 ? 60.976 15.890 49.671 1.00 23.26 454 ARG B CA 1
ATOM 8128 C C . ARG B 1 454 ? 59.724 16.522 50.258 1.00 20.97 454 ARG B C 1
ATOM 8129 O O . ARG B 1 454 ? 59.036 15.907 51.087 1.00 22.07 454 ARG B O 1
ATOM 8137 N N . ILE B 1 455 ? 59.435 17.753 49.849 1.00 18.20 455 ILE B N 1
ATOM 8138 C CA . ILE B 1 455 ? 58.239 18.446 50.290 1.00 18.07 455 ILE B CA 1
ATOM 8139 C C . ILE B 1 455 ? 57.262 18.551 49.127 1.00 17.33 455 ILE B C 1
ATOM 8140 O O . ILE B 1 455 ? 57.591 19.071 48.066 1.00 18.89 455 ILE B O 1
ATOM 8145 N N . LEU B 1 456 ? 56.076 17.991 49.325 1.00 15.70 456 LEU B N 1
ATOM 8146 C CA . LEU B 1 456 ? 55.002 18.062 48.345 1.00 17.18 456 LEU B CA 1
ATOM 8147 C C . LEU B 1 456 ? 54.085 19.234 48.687 1.00 16.35 456 LEU B C 1
ATOM 8148 O O . LEU B 1 456 ? 53.555 19.311 49.790 1.00 17.07 456 LEU B O 1
ATOM 8153 N N . ILE B 1 457 ? 53.931 20.142 47.732 1.00 14.75 457 ILE B N 1
ATOM 8154 C CA . ILE B 1 457 ? 53.146 21.363 47.886 1.00 14.14 457 ILE B CA 1
ATOM 8155 C C . ILE B 1 457 ? 51.870 21.195 47.074 1.00 14.14 457 ILE B C 1
ATOM 8156 O O . ILE B 1 457 ? 51.939 21.069 45.851 1.00 15.36 457 ILE B O 1
ATOM 8161 N N . VAL B 1 458 ? 50.721 21.193 47.751 1.00 12.99 458 VAL B N 1
ATOM 8162 C CA . VAL B 1 458 ? 49.433 20.878 47.137 1.00 13.80 458 VAL B CA 1
ATOM 8163 C C . VAL B 1 458 ? 48.496 22.071 47.339 1.00 12.03 458 VAL B C 1
ATOM 8164 O O . VAL B 1 458 ? 48.282 22.512 48.461 1.00 13.54 458 VAL B O 1
ATOM 8168 N N . ALA B 1 459 ? 47.951 22.617 46.261 1.00 12.54 459 ALA B N 1
ATOM 8169 C CA . ALA B 1 459 ? 46.993 23.706 46.376 1.00 11.21 459 ALA B CA 1
ATOM 8170 C C . ALA B 1 459 ? 46.141 23.773 45.127 1.00 10.94 459 ALA B C 1
ATOM 8171 O O . ALA B 1 459 ? 46.474 23.166 44.119 1.00 12.30 459 ALA B O 1
ATOM 8173 N N . PRO B 1 460 ? 45.025 24.501 45.195 1.00 11.55 460 PRO B N 1
ATOM 8174 C CA . PRO B 1 460 ? 44.131 24.504 44.036 1.00 12.73 460 PRO B CA 1
ATOM 8175 C C . PRO B 1 460 ? 44.769 25.054 42.774 1.00 12.11 460 PRO B C 1
ATOM 8176 O O . PRO B 1 460 ? 44.609 24.455 41.714 1.00 13.64 460 PRO B O 1
ATOM 8180 N N . TYR B 1 461 ? 45.480 26.167 42.896 1.00 11.36 461 TYR B N 1
ATOM 8181 C CA . TYR B 1 461 ? 45.925 26.935 41.742 1.00 13.06 461 TYR B CA 1
ATOM 8182 C C . TYR B 1 461 ? 47.442 27.117 41.681 1.00 14.07 461 TYR B C 1
ATOM 8183 O O . TYR B 1 461 ? 48.120 27.175 42.705 1.00 13.56 461 TYR B O 1
ATOM 8192 N N . GLU B 1 462 ? 47.957 27.205 40.461 1.00 14.27 462 GLU B N 1
ATOM 8193 C CA . GLU B 1 462 ? 49.387 27.362 40.223 1.00 15.76 462 GLU B CA 1
ATOM 8194 C C . GLU B 1 462 ? 50.011 28.529 40.992 1.00 15.73 462 GLU B C 1
ATOM 8195 O O . GLU B 1 462 ? 51.124 28.412 41.513 1.00 14.90 462 GLU B O 1
ATOM 8201 N N . GLU B 1 463 ? 49.319 29.655 41.067 1.00 14.88 463 GLU B N 1
ATOM 8202 C CA . GLU B 1 463 ? 49.887 30.803 41.761 1.00 14.34 463 GLU B CA 1
ATOM 8203 C C . GLU B 1 463 ? 50.062 30.491 43.259 1.00 13.81 463 GLU B C 1
ATOM 8204 O O . GLU B 1 463 ? 50.967 31.023 43.896 1.00 12.59 463 GLU B O 1
ATOM 8210 N N . GLN B 1 464 ? 49.198 29.646 43.821 1.00 12.97 464 GLN B N 1
ATOM 8211 C CA . GLN B 1 464 ? 49.281 29.292 45.240 1.00 12.50 464 GLN B CA 1
ATOM 8212 C C . GLN B 1 464 ? 50.424 28.329 45.523 1.00 13.54 464 GLN B C 1
ATOM 8213 O O . GLN B 1 464 ? 51.184 28.536 46.464 1.00 13.74 464 GLN B O 1
ATOM 8219 N N . THR B 1 465 ? 50.558 27.278 44.724 1.00 12.93 465 THR B N 1
ATOM 8220 C CA . THR B 1 465 ? 51.728 26.426 44.876 1.00 13.17 465 THR B CA 1
ATOM 8221 C C . THR B 1 465 ? 53.006 27.219 44.617 1.00 14.27 465 THR B C 1
ATOM 8222 O O . THR B 1 465 ? 54.015 26.963 45.258 1.00 13.91 465 THR B O 1
ATOM 8226 N N . ALA B 1 466 ? 52.973 28.188 43.709 1.00 14.88 466 ALA B N 1
ATOM 8227 C CA . ALA B 1 466 ? 54.168 28.993 43.446 1.00 14.06 466 ALA B CA 1
ATOM 8228 C C . ALA B 1 466 ? 54.559 29.834 44.643 1.00 13.90 466 ALA B C 1
ATOM 8229 O O . ALA B 1 466 ? 55.735 30.020 44.909 1.00 13.94 466 ALA B O 1
ATOM 8231 N N . SER B 1 467 ? 53.580 30.389 45.328 1.00 13.28 467 SER B N 1
ATOM 8232 C CA . SER B 1 467 ? 53.856 31.215 46.482 1.00 13.83 467 SER B CA 1
ATOM 8233 C C . SER B 1 467 ? 54.481 30.399 47.609 1.00 13.06 467 SER B C 1
ATOM 8234 O O . SER B 1 467 ? 55.446 30.811 48.236 1.00 13.72 467 SER B O 1
ATOM 8237 N N . ILE B 1 468 ? 53.952 29.215 47.838 1.00 12.52 468 ILE B N 1
ATOM 8238 C CA . ILE B 1 468 ? 54.525 28.324 48.829 1.00 14.26 468 ILE B CA 1
ATOM 8239 C C . ILE B 1 468 ? 55.950 27.935 48.433 1.00 14.34 468 ILE B C 1
ATOM 8240 O O . ILE B 1 468 ? 56.854 27.984 49.260 1.00 14.42 468 ILE B O 1
ATOM 8245 N N . GLU B 1 469 ? 56.147 27.551 47.172 1.00 13.66 469 GLU B N 1
ATOM 8246 C CA . GLU B 1 469 ? 57.458 27.137 46.667 1.00 16.54 469 GLU B CA 1
ATOM 8247 C C . GLU B 1 469 ? 58.480 28.256 46.823 1.00 16.08 469 GLU B C 1
ATOM 8248 O O . GLU B 1 469 ? 59.593 28.026 47.292 1.00 16.16 469 GLU B O 1
ATOM 8254 N N . GLN B 1 470 ? 58.100 29.464 46.429 1.00 15.47 470 GLN B N 1
ATOM 8255 C CA . GLN B 1 470 ? 59.007 30.602 46.477 1.00 17.28 470 GLN B CA 1
ATOM 8256 C C . GLN B 1 470 ? 59.400 30.903 47.915 1.00 15.46 470 GLN B C 1
ATOM 8257 O O . GLN B 1 470 ? 60.543 31.219 48.190 1.00 18.20 470 GLN B O 1
ATOM 8263 N N . THR B 1 471 ? 58.452 30.802 48.835 1.00 15.30 471 THR B N 1
ATOM 8264 C CA . THR B 1 471 ? 58.746 31.047 50.242 1.00 15.69 471 THR B CA 1
ATOM 8265 C C . THR B 1 471 ? 59.757 30.027 50.769 1.00 14.89 471 THR B C 1
ATOM 8266 O O . THR B 1 471 ? 60.742 30.375 51.433 1.00 15.66 471 THR B O 1
ATOM 8270 N N . ILE B 1 472 ? 59.542 28.763 50.434 1.00 15.11 472 ILE B N 1
ATOM 8271 C CA . ILE B 1 472 ? 60.451 27.717 50.886 1.00 16.83 472 ILE B CA 1
ATOM 8272 C C . ILE B 1 472 ? 61.827 27.895 50.237 1.00 17.20 472 ILE B C 1
ATOM 8273 O O . ILE B 1 472 ? 62.871 27.779 50.894 1.00 18.01 472 ILE B O 1
ATOM 8278 N N . HIS B 1 473 ? 61.847 28.187 48.942 1.00 16.99 473 HIS B N 1
ATOM 8279 C CA . HIS B 1 473 ? 63.109 28.455 48.267 1.00 19.38 473 HIS B CA 1
ATOM 8280 C C . HIS B 1 473 ? 63.890 29.543 48.998 1.00 20.17 473 HIS B C 1
ATOM 8281 O O . HIS B 1 473 ? 65.113 29.435 49.170 1.00 21.48 473 HIS B O 1
ATOM 8288 N N . ASP B 1 474 ? 63.208 30.595 49.432 1.00 20.26 474 ASP B N 1
ATOM 8289 C CA . ASP B 1 474 ? 63.901 31.689 50.107 1.00 22.09 474 ASP B CA 1
ATOM 8290 C C . ASP B 1 474 ? 64.450 31.260 51.465 1.00 21.51 474 ASP B C 1
ATOM 8291 O O . ASP B 1 474 ? 65.554 31.670 51.847 1.00 21.55 474 ASP B O 1
ATOM 8296 N N . LEU B 1 475 ? 63.696 30.441 52.191 1.00 20.20 475 LEU B N 1
ATOM 8297 C CA . LEU B 1 475 ? 64.162 29.908 53.466 1.00 19.86 475 LEU B CA 1
ATOM 8298 C C . LEU B 1 475 ? 65.424 29.061 53.270 1.00 20.54 475 LEU B C 1
ATOM 8299 O O . LEU B 1 475 ? 66.344 29.116 54.090 1.00 20.66 475 LEU B O 1
ATOM 8304 N N . ILE B 1 476 ? 65.480 28.295 52.186 1.00 20.16 476 ILE B N 1
ATOM 8305 C CA . ILE B 1 476 ? 66.668 27.493 51.885 1.00 21.52 476 ILE B CA 1
ATOM 8306 C C . ILE B 1 476 ? 67.838 28.411 51.584 1.00 21.64 476 ILE B C 1
ATOM 8307 O O . ILE B 1 476 ? 68.947 28.227 52.097 1.00 23.18 476 ILE B O 1
ATOM 8312 N N . LYS B 1 477 ? 67.597 29.394 50.727 1.00 22.73 477 LYS B N 1
ATOM 8313 C CA . LYS B 1 477 ? 68.640 30.312 50.296 1.00 24.43 477 LYS B CA 1
ATOM 8314 C C . LYS B 1 477 ? 69.229 31.076 51.473 1.00 23.05 477 LYS B C 1
ATOM 8315 O O . LYS B 1 477 ? 70.453 31.297 51.517 1.00 23.85 477 LYS B O 1
ATOM 8321 N N . ARG B 1 478 ? 68.384 31.444 52.432 1.00 24.83 478 ARG B N 1
ATOM 8322 C CA . ARG B 1 478 ? 68.821 32.184 53.621 1.00 27.01 478 ARG B CA 1
ATOM 8323 C C . ARG B 1 478 ? 69.300 31.259 54.737 1.00 25.90 478 ARG B C 1
ATOM 8324 O O . ARG B 1 478 ? 69.573 31.717 55.843 1.00 26.76 478 ARG B O 1
ATOM 8332 N N . LYS B 1 479 ? 69.387 29.965 54.447 1.00 24.23 479 LYS B N 1
ATOM 8333 C CA . LYS B 1 479 ? 69.938 28.977 55.386 1.00 26.17 479 LYS B CA 1
ATOM 8334 C C . LYS B 1 479 ? 69.104 28.840 56.658 1.00 25.88 479 LYS B C 1
ATOM 8335 O O . LYS B 1 479 ? 69.615 28.549 57.728 1.00 27.37 479 LYS B O 1
ATOM 8341 N N . LYS B 1 480 ? 67.795 29.026 56.528 1.00 25.28 480 LYS B N 1
ATOM 8342 C CA . LYS B 1 480 ? 66.889 28.924 57.650 1.00 25.11 480 LYS B CA 1
ATOM 8343 C C . LYS B 1 480 ? 66.360 27.499 57.777 1.00 25.37 480 LYS B C 1
ATOM 8344 O O . LYS B 1 480 ? 65.952 27.066 58.859 1.00 27.78 480 LYS B O 1
ATOM 8350 N N . ILE B 1 481 ? 66.350 26.777 56.663 1.00 24.13 481 ILE B N 1
ATOM 8351 C CA . ILE B 1 481 ? 66.050 25.352 56.684 1.00 24.56 481 ILE B CA 1
ATOM 8352 C C . ILE B 1 481 ? 67.068 24.632 55.805 1.00 24.03 481 ILE B C 1
ATOM 8353 O O . ILE B 1 481 ? 67.786 25.269 55.046 1.00 23.80 481 ILE B O 1
ATOM 8358 N N . LYS B 1 482 ? 67.146 23.310 55.933 1.00 24.65 482 LYS B N 1
ATOM 8359 C CA . LYS B 1 482 ? 68.069 22.522 55.137 1.00 27.51 482 LYS B CA 1
ATOM 8360 C C . LYS B 1 482 ? 67.575 22.472 53.710 1.00 26.55 482 LYS B C 1
ATOM 8361 O O . LYS B 1 482 ? 66.380 22.665 53.456 1.00 25.25 482 LYS B O 1
ATOM 8367 N N . PRO B 1 483 ? 68.483 22.212 52.769 1.00 27.42 483 PRO B N 1
ATOM 8368 C CA . PRO B 1 483 ? 68.058 22.075 51.380 1.00 28.46 483 PRO B CA 1
ATOM 8369 C C . PRO B 1 483 ? 67.093 20.911 51.260 1.00 27.57 483 PRO B C 1
ATOM 8370 O O . PRO B 1 483 ? 67.323 19.847 51.837 1.00 26.05 483 PRO B O 1
ATOM 8374 N N . VAL B 1 484 ? 65.997 21.140 50.551 1.00 27.79 484 VAL B N 1
ATOM 8375 C CA . VAL B 1 484 ? 64.987 20.129 50.340 1.00 25.71 484 VAL B CA 1
ATOM 8376 C C . VAL B 1 484 ? 64.555 20.241 48.887 1.00 26.36 484 VAL B C 1
ATOM 8377 O O . VAL B 1 484 ? 64.743 21.283 48.258 1.00 26.54 484 VAL B O 1
ATOM 8381 N N . SER B 1 485 ? 63.998 19.165 48.345 1.00 26.46 485 SER B N 1
ATOM 8382 C CA . SER B 1 485 ? 63.432 19.199 47.013 1.00 25.62 485 SER B CA 1
ATOM 8383 C C . SER B 1 485 ? 61.939 19.482 47.115 1.00 23.77 485 SER B C 1
ATOM 8384 O O . SER B 1 485 ? 61.276 19.094 48.071 1.00 25.27 485 SER B O 1
ATOM 8387 N N . LEU B 1 486 ? 61.427 20.179 46.115 1.00 21.68 486 LEU B N 1
ATOM 8388 C CA . LEU B 1 486 ? 60.055 20.603 46.114 1.00 21.99 486 LEU B CA 1
ATOM 8389 C C . LEU B 1 486 ? 59.337 20.074 44.877 1.00 22.30 486 LEU B C 1
ATOM 8390 O O . LEU B 1 486 ? 59.894 20.055 43.775 1.00 23.37 486 LEU B O 1
ATOM 8395 N N . SER B 1 487 ? 58.099 19.624 45.063 1.00 21.77 487 SER B N 1
ATOM 8396 C CA . SER B 1 487 ? 57.239 19.332 43.922 1.00 22.79 487 SER B CA 1
ATOM 8397 C C . SER B 1 487 ? 55.859 19.898 44.188 1.00 19.48 487 SER B C 1
ATOM 8398 O O . SER B 1 487 ? 55.463 20.070 45.342 1.00 18.02 487 SER B O 1
ATOM 8401 N N . LYS B 1 488 ? 55.135 20.197 43.116 1.00 21.21 488 LYS B N 1
ATOM 8402 C CA . LYS B 1 488 ? 53.853 20.877 43.203 1.00 19.83 488 LYS B CA 1
ATOM 8403 C C . LYS B 1 488 ? 52.729 20.042 42.604 1.00 19.64 488 LYS B C 1
ATOM 8404 O O . LYS B 1 488 ? 52.907 19.319 41.622 1.00 23.22 488 LYS B O 1
ATOM 8410 N N . MET B 1 489 ? 51.567 20.164 43.217 1.00 15.86 489 MET B N 1
ATOM 8411 C CA . MET B 1 489 ? 50.363 19.502 42.775 1.00 16.55 489 MET B CA 1
ATOM 8412 C C . MET B 1 489 ? 49.253 20.537 42.806 1.00 15.49 489 MET B C 1
ATOM 8413 O O . MET B 1 489 ? 48.842 20.986 43.878 1.00 16.08 489 MET B O 1
ATOM 8418 N N . ASN B 1 490 ? 48.782 20.925 41.627 1.00 15.53 490 ASN B N 1
ATOM 8419 C CA . ASN B 1 490 ? 47.672 21.865 41.493 1.00 16.27 490 ASN B CA 1
ATOM 8420 C C . ASN B 1 490 ? 46.383 21.109 41.231 1.00 16.95 490 ASN B C 1
ATOM 8421 O O . ASN B 1 490 ? 46.266 20.422 40.202 1.00 19.91 490 ASN B O 1
ATOM 8426 N N . PHE B 1 491 ? 45.413 21.237 42.139 1.00 15.13 491 PHE B N 1
ATOM 8427 C CA . PHE B 1 491 ? 44.280 20.312 42.112 1.00 13.50 491 PHE B CA 1
ATOM 8428 C C . PHE B 1 491 ? 42.907 20.838 41.705 1.00 14.64 491 PHE B C 1
ATOM 8429 O O . PHE B 1 491 ? 41.952 20.051 41.632 1.00 15.83 491 PHE B O 1
ATOM 8437 N N . ALA B 1 492 ? 42.790 22.122 41.408 1.00 14.65 492 ALA B N 1
ATOM 8438 C CA . ALA B 1 492 ? 41.494 22.629 40.967 1.00 16.68 492 ALA B CA 1
ATOM 8439 C C . ALA B 1 492 ? 40.994 21.831 39.769 1.00 17.06 492 ALA B C 1
ATOM 8440 O O . ALA B 1 492 ? 41.736 21.571 38.831 1.00 16.83 492 ALA B O 1
ATOM 8442 N N . SER B 1 493 ? 39.720 21.455 39.824 1.00 17.85 493 SER B N 1
ATOM 8443 C CA . SER B 1 493 ? 39.040 20.713 38.755 1.00 20.29 493 SER B CA 1
ATOM 8444 C C . SER B 1 493 ? 39.618 19.324 38.501 1.00 19.91 493 SER B C 1
ATOM 8445 O O . SER B 1 493 ? 39.326 18.711 37.466 1.00 21.32 493 SER B O 1
ATOM 8448 N N . GLN B 1 494 ? 40.410 18.813 39.442 1.00 19.11 494 GLN B N 1
ATOM 8449 C CA . GLN B 1 494 ? 41.043 17.510 39.256 1.00 19.50 494 GLN B CA 1
ATOM 8450 C C . GLN B 1 494 ? 40.391 16.426 40.087 1.00 21.23 494 GLN B C 1
ATOM 8451 O O . GLN B 1 494 ? 39.772 16.692 41.117 1.00 19.22 494 GLN B O 1
ATOM 8457 N N . VAL B 1 495 ? 40.544 15.191 39.630 1.00 24.04 495 VAL B N 1
ATOM 8458 C CA . VAL B 1 495 ? 40.159 14.048 40.441 1.00 26.87 495 VAL B CA 1
ATOM 8459 C C . VAL B 1 495 ? 41.433 13.405 40.980 1.00 24.81 495 VAL B C 1
ATOM 8460 O O . VAL B 1 495 ? 42.468 13.404 40.317 1.00 25.50 495 VAL B O 1
ATOM 8464 N N . PHE B 1 496 ? 41.366 12.932 42.215 1.00 23.85 496 PHE B N 1
ATOM 8465 C CA . PHE B 1 496 ? 42.520 12.350 42.888 1.00 24.29 496 PHE B CA 1
ATOM 8466 C C . PHE B 1 496 ? 42.764 10.980 42.266 1.00 25.18 496 PHE B C 1
ATOM 8467 O O . PHE B 1 496 ? 41.883 10.131 42.279 1.00 27.50 496 PHE B O 1
ATOM 8475 N N . LYS B 1 497 ? 43.956 10.784 41.720 1.00 26.48 497 LYS B N 1
ATOM 8476 C CA . LYS B 1 497 ? 44.282 9.590 40.950 1.00 28.05 497 LYS B CA 1
ATOM 8477 C C . LYS B 1 497 ? 45.453 8.853 41.566 1.00 27.09 497 LYS B C 1
ATOM 8478 O O . LYS B 1 497 ? 46.091 9.332 42.491 1.00 25.42 497 LYS B O 1
ATOM 8484 N N . THR B 1 498 ? 45.764 7.694 41.005 1.00 28.56 498 THR B N 1
ATOM 8485 C CA . THR B 1 498 ? 46.895 6.912 41.466 1.00 30.83 498 THR B CA 1
ATOM 8486 C C . THR B 1 498 ? 48.173 7.740 41.398 1.00 30.28 498 THR B C 1
ATOM 8487 O O . THR B 1 498 ? 49.007 7.648 42.293 1.00 30.10 498 THR B O 1
ATOM 8491 N N . GLU B 1 499 ? 48.311 8.556 40.353 1.00 30.51 499 GLU B N 1
ATOM 8492 C CA . GLU B 1 499 ? 49.472 9.439 40.205 1.00 33.09 499 GLU B CA 1
ATOM 8493 C C . GLU B 1 499 ? 49.668 10.270 41.463 1.00 29.47 499 GLU B C 1
ATOM 8494 O O . GLU B 1 499 ? 50.791 10.472 41.937 1.00 28.48 499 GLU B O 1
ATOM 8500 N N . HIS B 1 500 ? 48.566 10.795 41.979 1.00 26.11 500 HIS B N 1
ATOM 8501 C CA . HIS B 1 500 ? 48.639 11.699 43.108 1.00 23.71 500 HIS B CA 1
ATOM 8502 C C . HIS B 1 500 ? 48.971 10.941 44.375 1.00 22.74 500 HIS B C 1
ATOM 8503 O O . HIS B 1 500 ? 49.721 11.428 45.212 1.00 22.64 500 HIS B O 1
ATOM 8510 N N . GLU B 1 501 ? 48.400 9.752 44.529 1.00 23.45 501 GLU B N 1
ATOM 8511 C CA . GLU B 1 501 ? 48.684 8.937 45.695 1.00 26.27 501 GLU B CA 1
ATOM 8512 C C . GLU B 1 501 ? 50.165 8.609 45.728 1.00 25.68 501 GLU B C 1
ATOM 8513 O O . GLU B 1 501 ? 50.773 8.598 46.793 1.00 25.37 501 GLU B O 1
ATOM 8519 N N . LYS B 1 502 ? 50.743 8.375 44.551 1.00 25.65 502 LYS B N 1
ATOM 8520 C CA . LYS B 1 502 ? 52.152 8.034 44.441 1.00 28.69 502 LYS B CA 1
ATOM 8521 C C . LYS B 1 502 ? 53.019 9.190 44.937 1.00 26.91 502 LYS B C 1
ATOM 8522 O O . LYS B 1 502 ? 53.999 8.981 45.648 1.00 25.31 502 LYS B O 1
ATOM 8528 N N . GLN B 1 503 ? 52.648 10.411 44.562 1.00 25.75 503 GLN B N 1
ATOM 8529 C CA . GLN B 1 503 ? 53.397 11.591 44.978 1.00 24.49 503 GLN B CA 1
ATOM 8530 C C . GLN B 1 503 ? 53.340 11.742 46.486 1.00 22.75 503 GLN B C 1
ATOM 8531 O O . GLN B 1 503 ? 54.325 12.112 47.108 1.00 23.10 503 GLN B O 1
ATOM 8537 N N . VAL B 1 504 ? 52.182 11.457 47.067 1.00 21.32 504 VAL B N 1
ATOM 8538 C CA . VAL B 1 504 ? 52.030 11.533 48.510 1.00 21.60 504 VAL B CA 1
ATOM 8539 C C . VAL B 1 504 ? 52.934 10.498 49.193 1.00 23.43 504 VAL B C 1
ATOM 8540 O O . VAL B 1 504 ? 53.630 10.815 50.151 1.00 23.04 504 VAL B O 1
ATOM 8544 N N . LYS B 1 505 ? 52.938 9.272 48.676 1.00 26.40 505 LYS B N 1
ATOM 8545 C CA . LYS B 1 505 ? 53.750 8.201 49.239 1.00 29.24 505 LYS B CA 1
ATOM 8546 C C . LYS B 1 505 ? 55.229 8.521 49.174 1.00 29.28 505 LYS B C 1
ATOM 8547 O O . LYS B 1 505 ? 55.996 8.110 50.042 1.00 28.94 505 LYS B O 1
ATOM 8553 N N . GLU B 1 506 ? 55.629 9.239 48.131 1.00 28.78 506 GLU B N 1
ATOM 8554 C CA . GLU B 1 506 ? 57.033 9.541 47.903 1.00 30.58 506 GLU B CA 1
ATOM 8555 C C . GLU B 1 506 ? 57.511 10.724 48.735 1.00 28.03 506 GLU B C 1
ATOM 8556 O O . GLU B 1 506 ? 58.722 10.915 48.907 1.00 28.97 506 GLU B O 1
ATOM 8562 N N . ALA B 1 507 ? 56.574 11.529 49.237 1.00 23.67 507 ALA B N 1
ATOM 8563 C CA . ALA B 1 507 ? 56.944 12.746 49.957 1.00 22.52 507 ALA B CA 1
ATOM 8564 C C . ALA B 1 507 ? 57.353 12.468 51.396 1.00 22.68 507 ALA B C 1
ATOM 85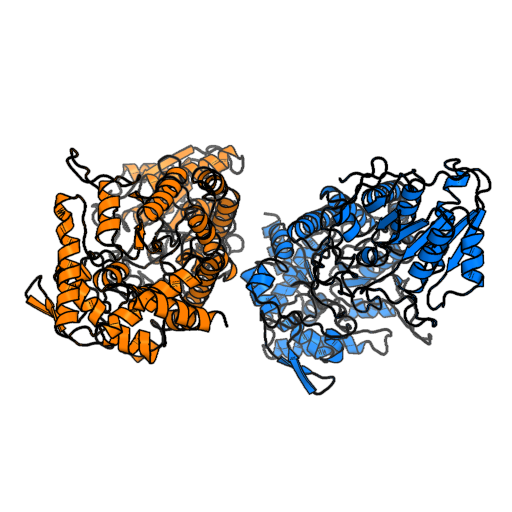65 O O . ALA B 1 507 ? 56.939 11.475 52.000 1.00 24.35 507 ALA B O 1
ATOM 8567 N N . ASP B 1 508 ? 58.184 13.356 51.931 1.00 20.50 508 ASP B N 1
ATOM 8568 C CA . ASP B 1 508 ? 58.514 13.357 53.345 1.00 20.94 508 ASP B CA 1
ATOM 8569 C C . ASP B 1 508 ? 57.677 14.344 54.163 1.00 21.07 508 ASP B C 1
ATOM 8570 O O . ASP B 1 508 ? 57.460 14.127 55.350 1.00 22.26 508 ASP B O 1
ATOM 8575 N N . TYR B 1 509 ? 57.203 15.411 53.522 1.00 18.92 509 TYR B N 1
ATOM 8576 C CA . TYR B 1 509 ? 56.357 16.420 54.167 1.00 17.63 509 TYR B CA 1
ATOM 8577 C C . TYR B 1 509 ? 55.341 16.868 53.148 1.00 17.35 509 TYR B C 1
ATOM 8578 O O . TYR B 1 509 ? 55.675 17.002 51.979 1.00 16.57 509 TYR B O 1
ATOM 8587 N N . ILE B 1 510 ? 54.115 17.125 53.587 1.00 17.07 510 ILE B N 1
ATOM 8588 C CA . ILE B 1 510 ? 53.062 17.583 52.690 1.00 16.84 510 ILE B CA 1
ATOM 8589 C C . ILE B 1 510 ? 52.385 18.826 53.260 1.00 14.59 510 ILE B C 1
ATOM 8590 O O . ILE B 1 510 ? 51.947 18.836 54.427 1.00 15.62 510 ILE B O 1
ATOM 8595 N N . ILE B 1 511 ? 52.336 19.875 52.443 1.00 13.39 511 ILE B N 1
ATOM 8596 C CA . ILE B 1 511 ? 51.617 21.102 52.754 1.00 13.06 511 ILE B CA 1
ATOM 8597 C C . ILE B 1 511 ? 50.471 21.171 51.756 1.00 11.73 511 ILE B C 1
ATOM 8598 O O . ILE B 1 511 ? 50.711 21.193 50.550 1.00 13.48 511 ILE B O 1
ATOM 8603 N N . THR B 1 512 ? 49.236 21.183 52.247 1.00 11.70 512 THR B N 1
ATOM 8604 C CA . THR B 1 512 ? 48.062 21.282 51.384 1.00 13.18 512 THR B CA 1
ATOM 8605 C C . THR B 1 512 ? 47.266 22.524 51.737 1.00 12.40 512 THR B C 1
ATOM 8606 O O . THR B 1 512 ? 46.911 22.744 52.896 1.00 12.78 512 THR B O 1
ATOM 8610 N N . GLY B 1 513 ? 46.957 23.322 50.732 1.00 12.18 513 GLY B N 1
ATOM 8611 C CA . GLY B 1 513 ? 46.061 24.453 50.877 1.00 13.03 513 GLY B CA 1
ATOM 8612 C C . GLY B 1 513 ? 44.665 24.059 50.430 1.00 13.02 513 GLY B C 1
ATOM 8613 O O . GLY B 1 513 ? 44.492 23.373 49.421 1.00 13.12 513 GLY B O 1
ATOM 8614 N N . SER B 1 514 ? 43.682 24.492 51.208 1.00 11.82 514 SER B N 1
ATOM 8615 C CA . SER B 1 514 ? 42.270 24.331 50.906 1.00 10.82 514 SER B CA 1
ATOM 8616 C C . SER B 1 514 ? 41.670 25.698 50.636 1.00 10.46 514 SER B C 1
ATOM 8617 O O . SER B 1 514 ? 41.967 26.679 51.335 1.00 11.27 514 SER B O 1
ATOM 8620 N N . TYR B 1 515 ? 40.780 25.733 49.664 1.00 10.88 515 TYR B N 1
ATOM 8621 C CA . TYR B 1 515 ? 40.140 26.969 49.209 1.00 9.31 515 TYR B CA 1
ATOM 8622 C C . TYR B 1 515 ? 38.641 26.792 49.105 1.00 10.71 515 TYR B C 1
ATOM 8623 O O . TYR B 1 515 ? 38.173 25.995 48.315 1.00 11.64 515 TYR B O 1
ATOM 8632 N N . VAL B 1 516 ? 37.911 27.526 49.937 1.00 11.37 516 VAL B N 1
ATOM 8633 C CA . VAL B 1 516 ? 36.453 27.585 49.841 1.00 10.38 516 VAL B CA 1
ATOM 8634 C C . VAL B 1 516 ? 35.943 28.999 50.038 1.00 11.09 516 VAL B C 1
ATOM 8635 O O . VAL B 1 516 ? 36.535 29.822 50.756 1.00 11.25 516 VAL B O 1
ATOM 8639 N N . VAL B 1 517 ? 34.831 29.256 49.374 1.00 12.63 517 VAL B N 1
ATOM 8640 C CA . VAL B 1 517 ? 33.989 30.404 49.635 1.00 12.49 517 VAL B CA 1
ATOM 8641 C C . VAL B 1 517 ? 32.860 29.887 50.506 1.00 13.93 517 VAL B C 1
ATOM 8642 O O . VAL B 1 517 ? 32.977 29.920 51.716 1.00 14.43 517 VAL B O 1
ATOM 8646 N N . LYS B 1 518 ? 31.797 29.355 49.910 1.00 14.26 518 LYS B N 1
ATOM 8647 C CA . LYS B 1 518 ? 30.803 28.626 50.669 1.00 14.27 518 LYS B CA 1
ATOM 8648 C C . LYS B 1 518 ? 31.333 27.218 50.866 1.00 14.76 518 LYS B C 1
ATOM 8649 O O . LYS B 1 518 ? 31.707 26.548 49.906 1.00 16.79 518 LYS B O 1
ATOM 8655 N N . ASN B 1 519 ? 31.374 26.764 52.109 1.00 14.17 519 ASN B N 1
ATOM 8656 C CA . ASN B 1 519 ? 31.848 25.421 52.391 1.00 17.19 519 ASN B CA 1
ATOM 8657 C C . ASN B 1 519 ? 30.682 24.472 52.313 1.00 22.04 519 ASN B C 1
ATOM 8658 O O . ASN B 1 519 ? 29.799 24.497 53.177 1.00 22.94 519 ASN B O 1
ATOM 8663 N N . ASP B 1 520 ? 30.719 23.599 51.317 1.00 27.86 520 ASP B N 1
ATOM 8664 C CA . ASP B 1 520 ? 29.582 22.760 50.986 1.00 30.56 520 ASP B CA 1
ATOM 8665 C C . ASP B 1 520 ? 29.972 21.305 50.746 1.00 29.48 520 ASP B C 1
ATOM 8666 O O . ASP B 1 520 ? 29.569 20.717 49.746 1.00 33.03 520 ASP B O 1
ATOM 8671 N N . PRO B 1 521 ? 30.749 20.713 51.656 1.00 24.02 521 PRO B N 1
ATOM 8672 C CA . PRO B 1 521 ? 31.057 19.298 51.419 1.00 22.93 521 PRO B CA 1
ATOM 8673 C C . PRO B 1 521 ? 29.796 18.450 51.430 1.00 26.16 521 PRO B C 1
ATOM 8674 O O . PRO B 1 521 ? 28.792 18.817 52.025 1.00 26.73 521 PRO B O 1
ATOM 8678 N N . VAL B 1 522 ? 29.860 17.302 50.777 1.00 26.43 522 VAL B N 1
ATOM 8679 C CA . VAL B 1 522 ? 28.766 16.356 50.818 1.00 28.10 522 VAL B CA 1
ATOM 8680 C C . VAL B 1 522 ? 28.904 15.548 52.099 1.00 23.74 522 VAL B C 1
ATOM 8681 O O . VAL B 1 522 ? 29.952 14.968 52.374 1.00 21.12 522 VAL B O 1
ATOM 8685 N N . VAL B 1 523 ? 27.852 15.537 52.902 1.00 23.23 523 VAL B N 1
ATOM 8686 C CA . VAL B 1 523 ? 27.893 14.873 54.196 1.00 22.99 523 VAL B CA 1
ATOM 8687 C C . VAL B 1 523 ? 26.589 14.129 54.426 1.00 23.05 523 VAL B C 1
ATOM 8688 O O . VAL B 1 523 ? 25.498 14.628 54.132 1.00 24.83 523 VAL B O 1
ATOM 8692 N N . ASN B 1 524 ? 26.710 12.906 54.918 1.00 22.61 524 ASN B N 1
ATOM 8693 C CA . ASN B 1 524 ? 25.549 12.092 55.209 1.00 24.40 524 ASN B CA 1
ATOM 8694 C C . ASN B 1 524 ? 25.723 11.493 56.591 1.00 24.47 524 ASN B C 1
ATOM 8695 O O . ASN B 1 524 ? 26.703 10.801 56.855 1.00 23.31 524 ASN B O 1
ATOM 8700 N N . ASP B 1 525 ? 24.778 11.775 57.478 1.00 26.64 525 ASP B N 1
ATOM 8701 C CA . ASP B 1 525 ? 24.837 11.295 58.855 1.00 28.36 525 ASP B CA 1
ATOM 8702 C C . ASP B 1 525 ? 26.206 11.503 59.500 1.00 29.41 525 ASP B C 1
ATOM 8703 O O . ASP B 1 525 ? 26.757 10.599 60.141 1.00 30.07 525 ASP B O 1
ATOM 8708 N N . GLY B 1 526 ? 26.751 12.704 59.327 1.00 29.37 526 GLY B N 1
ATOM 8709 C CA . GLY B 1 526 ? 28.012 13.071 59.946 1.00 28.67 526 GLY B CA 1
ATOM 8710 C C . GLY B 1 526 ? 29.267 12.571 59.244 1.00 25.41 526 GLY B C 1
ATOM 8711 O O . GLY B 1 526 ? 30.380 12.838 59.688 1.00 28.11 526 GLY B O 1
ATOM 8712 N N . VAL B 1 527 ? 29.096 11.838 58.151 1.00 21.03 527 VAL B N 1
ATOM 8713 C CA . VAL B 1 527 ? 30.217 11.307 57.401 1.00 18.49 527 VAL B CA 1
ATOM 8714 C C . VAL B 1 527 ? 30.403 12.074 56.104 1.00 16.92 527 VAL B C 1
ATOM 8715 O O . VAL B 1 527 ? 29.513 12.099 55.264 1.00 17.21 527 VAL B O 1
ATOM 8719 N N . ILE B 1 528 ? 31.546 12.738 55.963 1.00 14.89 528 ILE B N 1
ATOM 8720 C CA . ILE B 1 528 ? 31.860 13.419 54.729 1.00 14.94 528 ILE B CA 1
ATOM 8721 C C . ILE B 1 528 ? 32.080 12.362 53.665 1.00 14.56 528 ILE B C 1
ATOM 8722 O O . ILE B 1 528 ? 32.754 11.360 53.904 1.00 15.82 528 ILE B O 1
ATOM 8727 N N . ASP B 1 529 ? 31.474 12.559 52.502 1.00 18.18 529 ASP B N 1
ATOM 8728 C CA . ASP B 1 529 ? 31.499 11.560 51.450 1.00 19.00 529 ASP B CA 1
ATOM 8729 C C . ASP B 1 529 ? 32.797 11.630 50.667 1.00 20.60 529 ASP B C 1
ATOM 8730 O O . ASP B 1 529 ? 33.012 12.552 49.901 1.00 24.30 529 ASP B O 1
ATOM 8735 N N . ASP B 1 530 ? 33.657 10.646 50.880 1.00 19.72 530 ASP B N 1
ATOM 8736 C CA . ASP B 1 530 ? 34.915 10.553 50.169 1.00 21.64 530 ASP B CA 1
ATOM 8737 C C . ASP B 1 530 ? 34.832 9.564 49.006 1.00 23.09 530 ASP B C 1
ATOM 8738 O O . ASP B 1 530 ? 35.848 9.264 48.379 1.00 23.94 530 ASP B O 1
ATOM 8743 N N . THR B 1 531 ? 33.634 9.066 48.702 1.00 21.68 531 THR B N 1
ATOM 8744 C CA . THR B 1 531 ? 33.489 8.059 47.644 1.00 22.33 531 THR B CA 1
ATOM 8745 C C . THR B 1 531 ? 33.286 8.692 46.282 1.00 25.13 531 THR B C 1
ATOM 8746 O O . THR B 1 531 ? 33.266 7.995 45.278 1.00 25.88 531 THR B O 1
ATOM 8750 N N . ILE B 1 532 ? 33.128 10.009 46.254 1.00 27.38 532 ILE B N 1
ATOM 8751 C CA . ILE B 1 532 ? 33.047 10.756 45.008 1.00 30.66 532 ILE B CA 1
ATOM 8752 C C . ILE B 1 532 ? 34.345 10.566 44.213 1.00 32.47 532 ILE B C 1
ATOM 8753 O O . ILE B 1 532 ? 35.440 10.796 44.724 1.00 32.57 532 ILE B O 1
ATOM 8758 N N . SER B 1 533 ? 34.224 10.117 42.970 1.00 34.06 533 SER B N 1
ATOM 8759 C CA . SER B 1 533 ? 35.404 9.724 42.193 1.00 35.94 533 SER B CA 1
ATOM 8760 C C . SER B 1 533 ? 35.515 10.490 40.879 1.00 35.69 533 SER B C 1
ATOM 8761 O O . SER B 1 533 ? 36.269 10.093 39.984 1.00 34.74 533 SER B O 1
ATOM 8764 N N . ASP B 1 534 ? 34.752 11.575 40.767 1.00 34.45 534 ASP B N 1
ATOM 8765 C CA . ASP B 1 534 ? 34.943 12.520 39.682 1.00 33.65 534 ASP B CA 1
ATOM 8766 C C . ASP B 1 534 ? 35.458 13.827 40.289 1.00 33.51 534 ASP B C 1
ATOM 8767 O O . ASP B 1 534 ? 35.924 13.831 41.440 1.00 33.68 534 ASP B O 1
ATOM 8772 N N . SER B 1 535 ? 35.370 14.920 39.533 1.00 31.82 535 SER B N 1
ATOM 8773 C CA . SER B 1 535 ? 35.995 16.189 39.908 1.00 30.08 535 SER B CA 1
ATOM 8774 C C . SER B 1 535 ? 34.988 17.239 40.344 1.00 30.82 535 SER B C 1
ATOM 8775 O O . SER B 1 535 ? 35.355 18.409 40.556 1.00 28.24 535 SER B O 1
ATOM 8778 N N . SER B 1 536 ? 33.732 16.823 40.495 1.00 33.44 536 SER B N 1
ATOM 8779 C CA . SER B 1 536 ? 32.631 17.765 40.689 1.00 34.35 536 SER B CA 1
ATOM 8780 C C . SER B 1 536 ? 32.684 18.473 42.047 1.00 32.58 536 SER B C 1
ATOM 8781 O O . SER B 1 536 ? 32.055 19.508 42.243 1.00 33.38 536 SER B O 1
ATOM 8784 N N . LYS B 1 537 ? 33.435 17.919 42.984 1.00 28.86 537 LYS B N 1
ATOM 8785 C CA . LYS B 1 537 ? 33.474 18.482 44.320 1.00 24.85 537 LYS B CA 1
ATOM 8786 C C . LYS B 1 537 ? 34.920 18.660 44.748 1.00 20.54 537 LYS B C 1
ATOM 8787 O O . LYS B 1 537 ? 35.252 18.462 45.915 1.00 21.46 537 LYS B O 1
ATOM 8793 N N . TRP B 1 538 ? 35.778 19.005 43.792 1.00 17.88 538 TRP B N 1
ATOM 8794 C CA . TRP B 1 538 ? 37.225 18.991 44.018 1.00 16.34 538 TRP B CA 1
ATOM 8795 C C . TRP B 1 538 ? 37.670 19.832 45.218 1.00 16.65 538 TRP B C 1
ATOM 8796 O O . TRP B 1 538 ? 38.648 19.489 45.867 1.00 15.32 538 TRP B O 1
ATOM 8807 N N . ALA B 1 539 ? 36.964 20.911 45.537 1.00 16.29 539 ALA B N 1
ATOM 8808 C CA . ALA B 1 539 ? 37.432 21.814 46.590 1.00 16.62 539 ALA B CA 1
ATOM 8809 C C . ALA B 1 539 ? 37.453 21.154 47.962 1.00 15.03 539 ALA B C 1
ATOM 8810 O O . ALA B 1 539 ? 38.180 21.591 48.843 1.00 14.61 539 ALA B O 1
ATOM 8812 N N . THR B 1 540 ? 36.663 20.104 48.151 1.00 17.12 540 THR B N 1
ATOM 8813 C CA . THR B 1 540 ? 36.673 19.362 49.405 1.00 17.47 540 THR B CA 1
ATOM 8814 C C . THR B 1 540 ? 37.214 17.934 49.229 1.00 17.09 540 THR B C 1
ATOM 8815 O O . THR B 1 540 ? 38.007 17.461 50.046 1.00 18.73 540 THR B O 1
ATOM 8819 N N . VAL B 1 541 ? 36.795 17.257 48.163 1.00 17.34 541 VAL B N 1
ATOM 8820 C CA . VAL B 1 541 ? 37.146 15.860 47.967 1.00 18.26 541 VAL B CA 1
ATOM 8821 C C . VAL B 1 541 ? 38.648 15.713 47.784 1.00 17.08 541 VAL B C 1
ATOM 8822 O O . VAL B 1 541 ? 39.273 14.853 48.394 1.00 18.42 541 VAL B O 1
ATOM 8826 N N . PHE B 1 542 ? 39.242 16.544 46.941 1.00 15.47 542 PHE B N 1
ATOM 8827 C CA . PHE B 1 542 ? 40.658 16.379 46.639 1.00 15.73 542 PHE B CA 1
ATOM 8828 C C . PHE B 1 542 ? 41.569 16.597 47.862 1.00 15.26 542 PHE B C 1
ATOM 8829 O O . PHE B 1 542 ? 42.375 15.739 48.192 1.00 15.91 542 PHE B O 1
ATOM 8837 N N . PRO B 1 543 ? 41.465 17.747 48.541 1.00 14.06 543 PRO B N 1
ATOM 8838 C CA . PRO B 1 543 ? 42.392 17.859 49.678 1.00 15.00 543 PRO B CA 1
ATOM 8839 C C . PRO B 1 543 ? 42.120 16.820 50.783 1.00 14.89 543 PRO B C 1
ATOM 8840 O O . PRO B 1 543 ? 43.063 16.398 51.438 1.00 14.11 543 PRO B O 1
ATOM 8844 N N . ARG B 1 544 ? 40.876 16.387 50.973 1.00 15.97 544 ARG B N 1
ATOM 8845 C CA . ARG B 1 544 ? 40.620 15.302 51.922 1.00 15.79 544 ARG B CA 1
ATOM 8846 C C . ARG B 1 544 ? 41.281 14.005 51.478 1.00 16.37 544 ARG B C 1
ATOM 8847 O O . ARG B 1 544 ? 41.770 13.254 52.309 1.00 17.55 544 ARG B O 1
ATOM 8855 N N . ALA B 1 545 ? 41.307 13.744 50.175 1.00 15.13 545 ALA B N 1
ATOM 8856 C CA . ALA B 1 545 ? 41.958 12.539 49.654 1.00 16.08 545 ALA B CA 1
ATOM 8857 C C . ALA B 1 545 ? 43.470 12.592 49.875 1.00 16.59 545 ALA B C 1
ATOM 8858 O O . ALA B 1 545 ? 44.099 11.582 50.209 1.00 17.24 545 ALA B O 1
ATOM 8860 N N . VAL B 1 546 ? 44.047 13.772 49.692 1.00 16.87 546 VAL B N 1
ATOM 8861 C CA . VAL B 1 546 ? 45.465 13.954 49.967 1.00 16.67 546 VAL B CA 1
ATOM 8862 C C . VAL B 1 546 ? 45.728 13.684 51.446 1.00 14.86 546 VAL B C 1
ATOM 8863 O O . VAL B 1 546 ? 46.652 12.935 51.791 1.00 16.00 546 VAL B O 1
ATOM 8867 N N . MET B 1 547 ? 44.897 14.250 52.322 1.00 14.58 547 MET B N 1
ATOM 8868 C CA . MET B 1 547 ? 45.049 14.064 53.762 1.00 15.96 547 MET B CA 1
ATOM 8869 C C . MET B 1 547 ? 44.975 12.595 54.120 1.00 16.64 547 MET B C 1
ATOM 8870 O O . MET B 1 547 ? 45.792 12.093 54.888 1.00 17.66 547 MET B O 1
ATOM 8875 N N . LYS B 1 548 ? 43.984 11.913 53.567 1.00 17.93 548 LYS B N 1
ATOM 8876 C CA . LYS B 1 548 ? 43.789 10.511 53.891 1.00 19.74 548 LYS B CA 1
ATOM 8877 C C . LYS B 1 548 ? 45.023 9.716 53.495 1.00 19.57 548 LYS B C 1
ATOM 8878 O O . LYS B 1 548 ? 45.497 8.878 54.256 1.00 19.47 548 LYS B O 1
ATOM 8884 N N . ALA B 1 549 ? 45.545 9.974 52.301 1.00 19.54 549 ALA B N 1
ATOM 8885 C CA . ALA B 1 549 ? 46.709 9.238 51.830 1.00 20.31 549 ALA B CA 1
ATOM 8886 C C . ALA B 1 549 ? 47.917 9.555 52.700 1.00 20.77 549 ALA B C 1
ATOM 8887 O O . ALA B 1 549 ? 48.687 8.669 53.076 1.00 21.32 549 ALA B O 1
ATOM 8889 N N . ALA B 1 550 ? 48.056 10.817 53.071 1.00 18.69 550 ALA B N 1
ATOM 8890 C CA . ALA B 1 550 ? 49.183 11.219 53.886 1.00 17.85 550 ALA B CA 1
ATOM 8891 C C . ALA B 1 550 ? 49.121 10.521 55.238 1.00 18.37 550 ALA B C 1
ATOM 8892 O O . ALA B 1 550 ? 50.120 10.002 55.725 1.00 20.11 550 ALA B O 1
ATOM 8894 N N . LEU B 1 551 ? 47.941 10.487 55.845 1.00 20.21 551 LEU B N 1
ATOM 8895 C CA . LEU B 1 551 ? 47.800 9.855 57.149 1.00 22.27 551 LEU B CA 1
ATOM 8896 C C . LEU B 1 551 ? 48.030 8.343 57.077 1.00 23.81 551 LEU B C 1
ATOM 8897 O O . LEU B 1 551 ? 48.663 7.775 57.961 1.00 24.11 551 LEU B O 1
ATOM 8902 N N . GLN B 1 552 ? 47.530 7.702 56.026 1.00 25.07 552 GLN B N 1
ATOM 8903 C CA . GLN B 1 552 ? 47.700 6.252 55.864 1.00 26.30 552 GLN B CA 1
ATOM 8904 C C . GLN B 1 552 ? 49.173 5.896 55.779 1.00 26.07 552 GLN B C 1
ATOM 8905 O O . GLN B 1 552 ? 49.591 4.829 56.229 1.00 26.03 552 GLN B O 1
ATOM 8911 N N . HIS B 1 553 ? 49.960 6.784 55.181 1.00 25.20 553 HIS B N 1
ATOM 8912 C CA . HIS B 1 553 ? 51.377 6.524 54.969 1.00 26.76 553 HIS B CA 1
ATOM 8913 C C . HIS B 1 553 ? 52.245 7.253 55.979 1.00 27.10 553 HIS B C 1
ATOM 8914 O O . HIS B 1 553 ? 53.452 7.377 55.798 1.00 27.46 553 HIS B O 1
ATOM 8921 N N . ASN B 1 554 ? 51.615 7.711 57.054 1.00 25.92 554 ASN B N 1
ATOM 8922 C CA . ASN B 1 554 ? 52.318 8.320 58.169 1.00 27.33 554 ASN B CA 1
ATOM 8923 C C . ASN B 1 554 ? 53.213 9.477 57.749 1.00 26.63 554 ASN B C 1
ATOM 8924 O O . ASN B 1 554 ? 54.337 9.599 58.214 1.00 27.55 554 ASN B O 1
ATOM 8929 N N . LYS B 1 555 ? 52.702 10.337 56.881 1.00 24.36 555 LYS B N 1
ATOM 8930 C CA . LYS B 1 555 ? 53.437 11.509 56.457 1.00 22.65 555 LYS B CA 1
ATOM 8931 C C . LYS B 1 555 ? 53.016 12.701 57.288 1.00 21.98 555 LYS B C 1
ATOM 8932 O O . LYS B 1 555 ? 51.828 12.902 57.521 1.00 24.71 555 LYS B O 1
ATOM 8938 N N . PRO B 1 556 ? 53.985 13.518 57.717 1.00 19.34 556 PRO B N 1
ATOM 8939 C CA . PRO B 1 556 ? 53.657 14.836 58.261 1.00 18.68 556 PRO B CA 1
ATOM 8940 C C . PRO B 1 556 ? 52.871 15.626 57.237 1.00 16.90 556 PRO B C 1
ATOM 8941 O O . PRO B 1 556 ? 53.272 15.770 56.082 1.00 17.74 556 PRO B O 1
ATOM 8945 N N . PHE B 1 557 ? 51.728 16.104 57.685 1.00 15.45 557 PHE B N 1
ATOM 8946 C CA . PHE B 1 557 ? 50.747 16.753 56.826 1.00 14.29 557 PHE B CA 1
ATOM 8947 C C . PHE B 1 557 ? 50.161 17.967 57.541 1.00 15.32 557 PHE B C 1
ATOM 8948 O O . PHE B 1 557 ? 49.745 17.877 58.698 1.00 16.33 557 PHE B O 1
ATOM 8956 N N . VAL B 1 558 ? 50.140 19.103 56.858 1.00 14.70 558 VAL B N 1
ATOM 8957 C CA . VAL B 1 558 ? 49.485 20.281 57.402 1.00 13.14 558 VAL B CA 1
ATOM 8958 C C . VAL B 1 558 ? 48.513 20.835 56.360 1.00 11.61 558 VAL B C 1
ATOM 8959 O O . VAL B 1 558 ? 48.830 20.890 55.165 1.00 13.61 558 VAL B O 1
ATOM 8963 N N . LEU B 1 559 ? 47.315 21.186 56.812 1.00 11.89 559 LEU B N 1
ATOM 8964 C CA . LEU B 1 559 ? 46.298 21.811 55.982 1.00 11.65 559 LEU B CA 1
ATOM 8965 C C . LEU B 1 559 ? 46.276 23.292 56.300 1.00 12.19 559 LEU B C 1
ATOM 8966 O O . LEU B 1 559 ? 46.179 23.683 57.463 1.00 13.76 559 LEU B O 1
ATOM 8971 N N . MET B 1 560 ? 46.425 24.103 55.265 1.00 11.59 560 MET B N 1
ATOM 8972 C CA . MET B 1 560 ? 46.337 25.545 55.357 1.00 13.04 560 MET B CA 1
ATOM 8973 C C . MET B 1 560 ? 45.064 26.018 54.663 1.00 11.46 560 MET B C 1
ATOM 8974 O O . MET B 1 560 ? 44.926 25.903 53.435 1.00 11.11 560 MET B O 1
ATOM 8979 N N . SER B 1 561 ? 44.150 26.567 55.453 1.00 10.91 561 SER B N 1
ATOM 8980 C CA . SER B 1 561 ? 42.935 27.180 54.944 1.00 11.35 561 SER B CA 1
ATOM 8981 C C . SER B 1 561 ? 43.280 28.528 54.314 1.00 12.00 561 SER B C 1
ATOM 8982 O O . SER B 1 561 ? 43.871 29.395 54.972 1.00 12.10 561 SER B O 1
ATOM 8985 N N . LEU B 1 562 ? 42.938 28.681 53.038 1.00 9.82 562 LEU B N 1
ATOM 8986 C CA . LEU B 1 562 ? 43.402 29.819 52.235 1.00 11.04 562 LEU B CA 1
ATOM 8987 C C . LEU B 1 562 ? 42.444 30.980 52.075 1.00 11.28 562 LEU B C 1
ATOM 8988 O O . LEU B 1 562 ? 42.877 32.106 51.947 1.00 12.20 562 LEU B O 1
ATOM 8993 N N . ARG B 1 563 ? 41.151 30.703 52.011 1.00 10.40 563 ARG B N 1
ATOM 8994 C CA . ARG B 1 563 ? 40.187 31.781 51.887 1.00 11.55 563 ARG B CA 1
ATOM 8995 C C . ARG B 1 563 ? 39.309 31.778 53.132 1.00 11.52 563 ARG B C 1
ATOM 8996 O O . ARG B 1 563 ? 39.773 32.160 54.193 1.00 12.61 563 ARG B O 1
ATOM 9004 N N . ASN B 1 564 ? 38.046 31.387 53.022 1.00 10.71 564 ASN B N 1
ATOM 9005 C CA . ASN B 1 564 ? 37.189 31.386 54.196 1.00 10.91 564 ASN B CA 1
ATOM 9006 C C . ASN B 1 564 ? 37.612 30.247 55.104 1.00 11.65 564 ASN B C 1
ATOM 9007 O O . ASN B 1 564 ? 37.913 29.167 54.626 1.00 14.02 564 ASN B O 1
ATOM 9012 N N . PRO B 1 565 ? 37.665 30.495 56.421 1.00 10.36 565 PRO B N 1
ATOM 9013 C CA . PRO B 1 565 ? 38.228 29.484 57.339 1.00 10.69 565 PRO B CA 1
ATOM 9014 C C . PRO B 1 565 ? 37.306 28.308 57.675 1.00 11.15 565 PRO B C 1
ATOM 9015 O O . PRO B 1 565 ? 37.726 27.383 58.353 1.00 13.25 565 PRO B O 1
ATOM 9019 N N . TYR B 1 566 ? 36.078 28.341 57.166 1.00 10.92 566 TYR B N 1
ATOM 9020 C CA . TYR B 1 566 ? 35.070 27.330 57.490 1.00 10.75 566 TYR B CA 1
ATOM 9021 C C . TYR B 1 566 ? 35.465 25.952 57.010 1.00 12.05 566 TYR B C 1
ATOM 9022 O O . TYR B 1 566 ? 35.008 24.963 57.556 1.00 13.50 566 TYR B O 1
ATOM 9031 N N . ASP B 1 567 ? 36.325 25.892 56.002 1.00 12.12 567 ASP B N 1
ATOM 9032 C CA . ASP B 1 567 ? 36.849 24.607 55.541 1.00 12.87 567 ASP B CA 1
ATOM 9033 C C . ASP B 1 567 ? 37.726 23.862 56.565 1.00 13.56 567 ASP B C 1
ATOM 9034 O O . ASP B 1 567 ? 38.032 22.690 56.373 1.00 13.59 567 ASP B O 1
ATOM 9039 N N . ALA B 1 568 ? 38.105 24.512 57.665 1.00 13.10 568 ALA B N 1
ATOM 9040 C CA . ALA B 1 568 ? 38.834 23.822 58.732 1.00 13.70 568 ALA B CA 1
ATOM 9041 C C . ALA B 1 568 ? 38.007 22.628 59.205 1.00 15.62 568 ALA B C 1
ATOM 9042 O O . ALA B 1 568 ? 38.557 21.620 59.590 1.00 16.97 568 ALA B O 1
ATOM 9044 N N . ALA B 1 569 ? 36.683 22.735 59.133 1.00 14.81 569 ALA B N 1
ATOM 9045 C CA . ALA B 1 569 ? 35.785 21.655 59.545 1.00 14.74 569 ALA B CA 1
ATOM 9046 C C . ALA B 1 569 ? 35.808 20.435 58.629 1.00 13.80 569 ALA B C 1
ATOM 9047 O O . ALA B 1 569 ? 35.235 19.399 58.967 1.00 15.98 569 ALA B O 1
ATOM 9049 N N . ASN B 1 570 ? 36.483 20.538 57.488 1.00 13.63 570 ASN B N 1
ATOM 9050 C CA . ASN B 1 570 ? 36.559 19.422 56.562 1.00 14.03 570 ASN B CA 1
ATOM 9051 C C . ASN B 1 570 ? 37.745 18.522 56.843 1.00 14.57 570 ASN B C 1
ATOM 9052 O O . ASN B 1 570 ? 37.969 17.557 56.104 1.00 14.85 570 ASN B O 1
ATOM 9057 N N . PHE B 1 571 ? 38.511 18.838 57.881 1.00 15.60 571 PHE B N 1
ATOM 9058 C CA . PHE B 1 571 ? 39.768 18.127 58.128 1.00 15.41 571 PHE B CA 1
ATOM 9059 C C . PHE B 1 571 ? 40.010 17.760 59.585 1.00 16.85 571 PHE B C 1
ATOM 9060 O O . PHE B 1 571 ? 41.104 17.943 60.092 1.00 17.59 571 PHE B O 1
ATOM 9068 N N . GLU B 1 572 ? 38.995 17.231 60.242 1.00 17.50 572 GLU B N 1
ATOM 9069 C CA . GLU B 1 572 ? 39.113 16.829 61.635 1.00 19.76 572 GLU B CA 1
ATOM 9070 C C . GLU B 1 572 ? 40.164 15.748 61.841 1.00 18.95 572 GLU B C 1
ATOM 9071 O O . GLU B 1 572 ? 40.708 15.613 62.932 1.00 20.92 572 GLU B O 1
ATOM 9077 N N . GLU B 1 573 ? 40.469 14.994 60.791 1.00 19.33 573 GLU B N 1
ATOM 9078 C CA . GLU B 1 573 ? 41.425 13.900 60.889 1.00 20.03 573 GLU B CA 1
ATOM 9079 C C . GLU B 1 573 ? 42.866 14.431 60.906 1.00 19.24 573 GLU B C 1
ATOM 9080 O O . GLU B 1 573 ? 43.791 13.748 61.339 1.00 21.14 573 GLU B O 1
ATOM 9086 N N . ALA B 1 574 ? 43.059 15.657 60.437 1.00 18.29 574 ALA B N 1
ATOM 9087 C CA . ALA B 1 574 ? 44.400 16.209 60.283 1.00 18.98 574 ALA B CA 1
ATOM 9088 C C . ALA B 1 574 ? 45.035 16.441 61.635 1.00 18.74 574 ALA B C 1
ATOM 9089 O O . ALA B 1 574 ? 44.356 16.785 62.590 1.00 20.18 574 ALA B O 1
ATOM 9091 N N . LYS B 1 575 ? 46.347 16.276 61.720 1.00 18.24 575 LYS B N 1
ATOM 9092 C CA . LYS B 1 575 ? 47.040 16.594 62.955 1.00 19.48 575 LYS B CA 1
ATOM 9093 C C . LYS B 1 575 ? 47.502 18.045 63.024 1.00 18.95 575 LYS B C 1
ATOM 9094 O O . LYS B 1 575 ? 47.828 18.519 64.103 1.00 20.05 575 LYS B O 1
ATOM 9100 N N . ALA B 1 576 ? 47.546 18.739 61.889 1.00 15.95 576 ALA B N 1
ATOM 9101 C CA . ALA B 1 576 ? 48.020 20.121 61.853 1.00 14.33 576 ALA B CA 1
ATOM 9102 C C . ALA B 1 576 ? 47.151 20.899 60.888 1.00 14.49 576 ALA B C 1
ATOM 9103 O O . ALA B 1 576 ? 46.948 20.482 59.745 1.00 13.66 576 ALA B O 1
ATOM 9105 N N A LEU B 1 577 ? 46.686 22.057 61.340 0.50 13.20 577 LEU B N 1
ATOM 9106 N N B LEU B 1 577 ? 46.600 22.009 61.370 0.50 13.58 577 LEU B N 1
ATOM 9107 C CA A LEU B 1 577 ? 45.655 22.798 60.630 0.50 14.03 577 LEU B CA 1
ATOM 9108 C CA B LEU B 1 577 ? 45.655 22.819 60.601 0.50 13.79 577 LEU B CA 1
ATOM 9109 C C A LEU B 1 577 ? 45.798 24.271 60.990 0.50 13.69 577 LEU B C 1
ATOM 9110 C C B LEU B 1 577 ? 45.894 24.261 60.995 0.50 12.94 577 LEU B C 1
ATOM 9111 O O A LEU B 1 577 ? 45.690 24.625 62.164 0.50 13.69 577 LEU B O 1
ATOM 9112 O O B LEU B 1 577 ? 45.958 24.580 62.187 0.50 12.53 577 LEU B O 1
ATOM 9121 N N . ILE B 1 578 ? 46.038 25.123 59.994 1.00 12.43 578 ILE B N 1
ATOM 9122 C CA . ILE B 1 578 ? 46.135 26.561 60.222 1.00 12.71 578 ILE B CA 1
ATOM 9123 C C . ILE B 1 578 ? 45.206 27.291 59.238 1.00 11.94 578 ILE B C 1
ATOM 9124 O O . ILE B 1 578 ? 44.828 26.739 58.199 1.00 12.34 578 ILE B O 1
ATOM 9129 N N . ALA B 1 579 ? 44.826 28.519 59.585 1.00 11.22 579 ALA B N 1
ATOM 9130 C CA . ALA B 1 579 ? 44.063 29.381 58.698 1.00 11.87 579 ALA B CA 1
ATOM 9131 C C . ALA B 1 579 ? 44.839 30.647 58.486 1.00 10.51 579 ALA B C 1
ATOM 9132 O O . ALA B 1 579 ? 45.379 31.209 59.452 1.00 11.88 579 ALA B O 1
ATOM 9134 N N . VAL B 1 580 ? 44.886 31.120 57.243 1.00 9.97 580 VAL B N 1
ATOM 9135 C CA . VAL B 1 580 ? 45.601 32.355 56.949 1.00 10.11 580 VAL B CA 1
ATOM 9136 C C . VAL B 1 580 ? 44.741 33.493 56.377 1.00 9.76 580 VAL B C 1
ATOM 9137 O O . VAL B 1 580 ? 45.217 34.606 56.269 1.00 10.44 580 VAL B O 1
ATOM 9141 N N . TYR B 1 581 ? 43.499 33.193 56.002 1.00 9.84 581 TYR B N 1
ATOM 9142 C CA . TYR B 1 581 ? 42.497 34.201 55.611 1.00 9.39 581 TYR B CA 1
ATOM 9143 C C . TYR B 1 581 ? 42.858 35.001 54.352 1.00 10.23 581 TYR B C 1
ATOM 9144 O O . TYR B 1 581 ? 42.453 36.164 54.190 1.00 10.89 581 TYR B O 1
ATOM 9153 N N . GLY B 1 582 ? 43.580 34.384 53.434 1.00 10.85 582 GLY B N 1
ATOM 9154 C CA . GLY B 1 582 ? 43.899 35.054 52.188 1.00 10.01 582 GLY B CA 1
ATOM 9155 C C . GLY B 1 582 ? 44.600 34.127 51.216 1.00 9.49 582 GLY B C 1
ATOM 9156 O O . GLY B 1 582 ? 45.606 33.480 51.532 1.00 12.06 582 GLY B O 1
ATOM 9157 N N . PHE B 1 583 ? 44.091 34.110 49.987 1.00 10.33 583 PHE B N 1
ATOM 9158 C CA . PHE B 1 583 ? 44.364 33.023 49.058 1.00 10.20 583 PHE B CA 1
ATOM 9159 C C . PHE B 1 583 ? 45.240 33.390 47.875 1.00 9.35 583 PHE B C 1
ATOM 9160 O O . PHE B 1 583 ? 45.629 32.503 47.096 1.00 12.48 583 PHE B O 1
ATOM 9168 N N . LYS B 1 584 ? 45.519 34.674 47.673 1.00 9.67 584 LYS B N 1
ATOM 9169 C CA . LYS B 1 584 ? 46.218 35.055 46.453 1.00 11.89 584 LYS B CA 1
ATOM 9170 C C . LYS B 1 584 ? 47.680 34.641 46.502 1.00 12.93 584 LYS B C 1
ATOM 9171 O O . LYS B 1 584 ? 48.322 34.631 47.551 1.00 12.32 584 LYS B O 1
ATOM 9177 N N . GLY B 1 585 ? 48.199 34.252 45.351 1.00 12.42 585 GLY B N 1
ATOM 9178 C CA . GLY B 1 585 ? 49.494 33.609 45.302 1.00 11.52 585 GLY B CA 1
ATOM 9179 C C . GLY B 1 585 ? 50.574 34.487 44.737 1.00 12.19 585 GLY B C 1
ATOM 9180 O O . GLY B 1 585 ? 50.562 35.692 44.942 1.00 14.43 585 GLY B O 1
ATOM 9181 N N . TYR B 1 586 ? 51.489 33.866 44.001 1.00 12.15 586 TYR B N 1
ATOM 9182 C CA . TYR B 1 586 ? 52.660 34.533 43.488 1.00 13.54 586 TYR B CA 1
ATOM 9183 C C . TYR B 1 586 ? 52.622 34.429 41.970 1.00 14.82 586 TYR B C 1
ATOM 9184 O O . TYR B 1 586 ? 52.420 33.342 41.418 1.00 14.74 586 TYR B O 1
ATOM 9193 N N . ALA B 1 587 ? 52.742 35.569 41.299 1.00 16.44 587 ALA B N 1
ATOM 9194 C CA . ALA B 1 587 ? 52.672 35.614 39.843 1.00 20.05 587 ALA B CA 1
ATOM 9195 C C . ALA B 1 587 ? 53.509 36.752 39.318 1.00 20.89 587 ALA B C 1
ATOM 9196 O O . ALA B 1 587 ? 53.528 37.839 39.902 1.00 20.19 587 ALA B O 1
ATOM 9198 N N . ASN B 1 588 ? 54.169 36.509 38.188 1.00 23.99 588 ASN B N 1
ATOM 9199 C CA . ASN B 1 588 ? 54.991 37.526 37.535 1.00 27.02 588 ASN B CA 1
ATOM 9200 C C . ASN B 1 588 ? 55.934 38.207 38.531 1.00 26.43 588 ASN B C 1
ATOM 9201 O O . ASN B 1 588 ? 56.112 39.429 38.512 1.00 27.16 588 ASN B O 1
ATOM 9206 N N . GLY B 1 589 ? 56.530 37.394 39.401 1.00 25.29 589 GLY B N 1
ATOM 9207 C CA . GLY B 1 589 ? 57.511 37.857 40.367 1.00 23.92 589 GLY B CA 1
ATOM 9208 C C . GLY B 1 589 ? 56.983 38.617 41.572 1.00 23.38 589 GLY B C 1
ATOM 9209 O O . GLY B 1 589 ? 57.766 39.179 42.326 1.00 25.18 589 GLY B O 1
ATOM 9210 N N . ARG B 1 590 ? 55.669 38.627 41.772 1.00 19.74 590 ARG B N 1
ATOM 9211 C CA . ARG B 1 590 ? 55.060 39.435 42.823 1.00 17.83 590 ARG B CA 1
ATOM 9212 C C . ARG B 1 590 ? 54.159 38.570 43.697 1.00 15.92 590 ARG B C 1
ATOM 9213 O O . ARG B 1 590 ? 53.353 37.786 43.203 1.00 16.58 590 ARG B O 1
ATOM 9221 N N . TYR B 1 591 ? 54.304 38.710 45.004 1.00 15.62 591 TYR B N 1
ATOM 9222 C CA . TYR B 1 591 ? 53.342 38.148 45.926 1.00 15.83 591 TYR B CA 1
ATOM 9223 C C . TYR B 1 591 ? 52.096 39.014 45.922 1.00 14.24 591 TYR B C 1
ATOM 9224 O O . TYR B 1 591 ? 52.147 40.217 46.212 1.00 15.84 591 TYR B O 1
ATOM 9233 N N . LEU B 1 592 ? 50.969 38.399 45.606 1.00 13.50 592 LEU B N 1
ATOM 9234 C CA . LEU B 1 592 ? 49.704 39.127 45.501 1.00 13.81 592 LEU B CA 1
ATOM 9235 C C . LEU B 1 592 ? 49.000 39.246 46.854 1.00 12.43 592 LEU B C 1
ATOM 9236 O O . LEU B 1 592 ? 48.070 40.018 47.005 1.00 14.89 592 LEU B O 1
ATOM 9241 N N . GLN B 1 593 ? 49.434 38.446 47.824 1.00 11.50 593 GLN B N 1
ATOM 9242 C CA . GLN B 1 593 ? 49.025 38.583 49.211 1.00 12.19 593 GLN B CA 1
ATOM 9243 C C . GLN B 1 593 ? 50.107 38.012 50.072 1.00 10.15 593 GLN B C 1
ATOM 9244 O O . GLN B 1 593 ? 50.894 37.196 49.597 1.00 12.16 593 GLN B O 1
ATOM 9250 N N . PRO B 1 594 ? 50.166 38.444 51.347 1.00 9.81 594 PRO B N 1
ATOM 9251 C CA . PRO B 1 594 ? 51.219 37.990 52.274 1.00 11.19 594 PRO B CA 1
ATOM 9252 C C . PRO B 1 594 ? 50.795 36.779 53.116 1.00 11.34 594 PRO B C 1
ATOM 9253 O O . PRO B 1 594 ? 51.603 36.235 53.875 1.00 11.05 594 PRO B O 1
ATOM 9257 N N . ASN B 1 595 ? 49.540 36.354 52.975 1.00 10.52 595 ASN B N 1
ATOM 9258 C CA . ASN B 1 595 ? 48.960 35.371 53.878 1.00 10.71 595 ASN B CA 1
ATOM 9259 C C . ASN B 1 595 ? 49.558 33.981 53.719 1.00 11.45 595 ASN B C 1
ATOM 9260 O O . ASN B 1 595 ? 49.922 33.346 54.721 1.00 11.38 595 ASN B O 1
ATOM 9265 N N . ILE B 1 596 ? 49.677 33.508 52.484 1.00 10.47 596 ILE B N 1
ATOM 9266 C CA . ILE B 1 596 ? 50.271 32.188 52.239 1.00 10.71 596 ILE B CA 1
ATOM 9267 C C . ILE B 1 596 ? 51.732 32.157 52.715 1.00 10.98 596 ILE B C 1
ATOM 9268 O O . ILE B 1 596 ? 52.109 31.246 53.458 1.00 11.58 596 ILE B O 1
ATOM 9273 N N . PRO B 1 597 ? 52.546 33.168 52.339 1.00 11.37 597 PRO B N 1
ATOM 9274 C CA . PRO B 1 597 ? 53.916 33.126 52.897 1.00 12.42 597 PRO B CA 1
ATOM 9275 C C . PRO B 1 597 ? 53.932 33.132 54.413 1.00 12.82 597 PRO B C 1
ATOM 9276 O O . PRO B 1 597 ? 54.746 32.424 54.997 1.00 12.73 597 PRO B O 1
ATOM 9280 N N . ALA B 1 598 ? 53.061 33.905 55.054 1.00 12.43 598 ALA B N 1
ATOM 9281 C CA . ALA B 1 598 ? 52.992 33.909 56.508 1.00 12.22 598 ALA B CA 1
ATOM 9282 C C . ALA B 1 598 ? 52.701 32.534 57.083 1.00 13.16 598 ALA B C 1
ATOM 9283 O O . ALA B 1 598 ? 53.295 32.135 58.097 1.00 13.63 598 ALA B O 1
ATOM 9285 N N . GLY B 1 599 ? 51.783 31.811 56.453 1.00 12.26 599 GLY B N 1
ATOM 9286 C CA . GLY B 1 599 ? 51.460 30.451 56.857 1.00 11.80 599 GLY B CA 1
ATOM 9287 C C . GLY B 1 599 ? 52.633 29.509 56.707 1.00 11.96 599 GLY B C 1
ATOM 9288 O O . GLY B 1 599 ? 52.924 28.709 57.603 1.00 13.93 599 GLY B O 1
ATOM 9289 N N . VAL B 1 600 ? 53.330 29.616 55.585 1.00 11.36 600 VAL B N 1
ATOM 9290 C CA . VAL B 1 600 ? 54.504 28.786 55.347 1.00 12.18 600 VAL B CA 1
ATOM 9291 C C . VAL B 1 600 ? 55.615 29.095 56.348 1.00 14.06 600 VAL B C 1
ATOM 9292 O O . VAL B 1 600 ? 56.273 28.192 56.840 1.00 14.74 600 VAL B O 1
ATOM 9296 N N . MET B 1 601 ? 55.813 30.364 56.667 1.00 13.19 601 MET B N 1
ATOM 9297 C CA . MET B 1 601 ? 56.809 30.728 57.674 1.00 14.99 601 MET B CA 1
ATOM 9298 C C . MET B 1 601 ? 56.451 30.087 59.007 1.00 14.78 601 MET B C 1
ATOM 9299 O O . MET B 1 601 ? 57.310 29.525 59.694 1.00 16.71 601 MET B O 1
ATOM 9304 N N . ALA B 1 602 ? 55.174 30.092 59.355 1.00 14.03 602 ALA B N 1
ATOM 9305 C CA . ALA B 1 602 ? 54.746 29.446 60.596 1.00 14.53 602 ALA B CA 1
ATOM 9306 C C . ALA B 1 602 ? 55.008 27.940 60.555 1.00 14.38 602 ALA B C 1
ATOM 9307 O O . ALA B 1 602 ? 55.525 27.358 61.514 1.00 15.56 602 ALA B O 1
ATOM 9309 N N . ILE B 1 603 ? 54.674 27.313 59.428 1.00 14.28 603 ILE B N 1
ATOM 9310 C CA . ILE B 1 603 ? 54.865 25.876 59.251 1.00 14.64 603 ILE B CA 1
ATOM 9311 C C . ILE B 1 603 ? 56.323 25.469 59.479 1.00 16.24 603 ILE B C 1
ATOM 9312 O O . ILE B 1 603 ? 56.588 24.424 60.082 1.00 16.90 603 ILE B O 1
ATOM 9317 N N . PHE B 1 604 ? 57.267 26.285 59.008 1.00 15.76 604 PHE B N 1
ATOM 9318 C CA . PHE B 1 604 ? 58.691 25.971 59.161 1.00 17.52 604 PHE B CA 1
ATOM 9319 C C . PHE B 1 604 ? 59.367 26.634 60.364 1.00 18.02 604 PHE B C 1
ATOM 9320 O O . PHE B 1 604 ? 60.601 26.614 60.484 1.00 18.22 604 PHE B O 1
ATOM 9328 N N . GLY B 1 605 ? 58.574 27.172 61.282 1.00 19.38 605 GLY B N 1
ATOM 9329 C CA . GLY B 1 605 ? 59.105 27.671 62.543 1.00 19.67 605 GLY B CA 1
ATOM 9330 C C . GLY B 1 605 ? 59.802 29.017 62.474 1.00 19.13 605 GLY B C 1
ATOM 9331 O O . GLY B 1 605 ? 60.582 29.353 63.371 1.00 22.46 605 GLY B O 1
ATOM 9332 N N . GLN B 1 606 ? 59.509 29.795 61.434 1.00 18.73 606 GLN B N 1
ATOM 9333 C CA . GLN B 1 606 ? 60.174 31.075 61.195 1.00 18.79 606 GLN B CA 1
ATOM 9334 C C . GLN B 1 606 ? 59.298 32.276 61.497 1.00 20.69 606 GLN B C 1
ATOM 9335 O O . GLN B 1 606 ? 59.675 33.403 61.199 1.00 21.53 606 GLN B O 1
ATOM 9341 N N . ALA B 1 607 ? 58.120 32.025 62.054 1.00 19.41 607 ALA B N 1
ATOM 9342 C CA . ALA B 1 607 ? 57.187 33.074 62.413 1.00 19.78 607 ALA B CA 1
ATOM 9343 C C . ALA B 1 607 ? 56.341 32.537 63.534 1.00 19.13 607 ALA B C 1
ATOM 9344 O O . ALA B 1 607 ? 56.178 31.319 63.651 1.00 21.04 607 ALA B O 1
ATOM 9346 N N . LYS B 1 608 ? 55.781 33.443 64.331 1.00 19.75 608 LYS B N 1
ATOM 9347 C CA . LYS B 1 608 ? 55.028 33.087 65.522 1.00 20.28 608 LYS B CA 1
ATOM 9348 C C . LYS B 1 608 ? 53.565 33.493 65.335 1.00 18.23 608 LYS B C 1
ATOM 9349 O O . LYS B 1 608 ? 53.196 34.655 65.523 1.00 19.04 608 LYS B O 1
ATOM 9355 N N . PRO B 1 609 ? 52.714 32.535 64.962 1.00 17.39 609 PRO B N 1
ATOM 9356 C CA . PRO B 1 609 ? 51.302 32.904 64.840 1.00 15.71 609 PRO B CA 1
ATOM 9357 C C . PRO B 1 609 ? 50.709 33.310 66.169 1.00 14.88 609 PRO B C 1
ATOM 9358 O O . PRO B 1 609 ? 51.027 32.723 67.194 1.00 16.70 609 PRO B O 1
ATOM 9362 N N . LYS B 1 610 ? 49.845 34.313 66.137 1.00 14.98 610 LYS B N 1
ATOM 9363 C CA . LYS B 1 610 ? 49.170 34.787 67.333 1.00 15.58 610 LYS B CA 1
ATOM 9364 C C . LYS B 1 610 ? 47.661 34.928 67.127 1.00 14.50 610 LYS B C 1
ATOM 9365 O O . LYS B 1 610 ? 46.954 35.522 67.945 1.00 15.59 610 LYS B O 1
ATOM 9371 N N . GLY B 1 611 ? 47.152 34.349 66.050 1.00 12.46 611 GLY B N 1
ATOM 9372 C CA . GLY B 1 611 ? 45.766 34.587 65.688 1.00 11.56 611 GLY B CA 1
ATOM 9373 C C . GLY B 1 611 ? 44.799 33.737 66.487 1.00 12.07 611 GLY B C 1
ATOM 9374 O O . GLY B 1 611 ? 45.094 32.615 66.875 1.00 12.44 611 GLY B O 1
ATOM 9375 N N . THR B 1 612 ? 43.608 34.278 66.662 1.00 12.22 612 THR B N 1
ATOM 9376 C CA . THR B 1 612 ? 42.502 33.559 67.242 1.00 12.52 612 THR B CA 1
ATOM 9377 C C . THR B 1 612 ? 41.307 33.791 66.331 1.00 11.32 612 THR B C 1
ATOM 9378 O O . THR B 1 612 ? 41.181 34.847 65.707 1.00 12.00 612 THR B O 1
ATOM 9382 N N . LEU B 1 613 ? 40.443 32.793 66.213 1.00 12.58 613 LEU B N 1
ATOM 9383 C CA . LEU B 1 613 ? 39.365 32.896 65.241 1.00 12.34 613 LEU B CA 1
ATOM 9384 C C . LEU B 1 613 ? 38.503 34.105 65.471 1.00 11.20 613 LEU B C 1
ATOM 9385 O O . LEU B 1 613 ? 38.038 34.344 66.578 1.00 12.83 613 LEU B O 1
ATOM 9390 N N . PRO B 1 614 ? 38.244 34.871 64.415 1.00 10.85 614 PRO B N 1
ATOM 9391 C CA . PRO B 1 614 ? 37.297 35.984 64.555 1.00 10.81 614 PRO B CA 1
ATOM 9392 C C . PRO B 1 614 ? 35.886 35.624 64.096 1.00 10.42 614 PRO B C 1
ATOM 9393 O O . PRO B 1 614 ? 35.008 36.494 63.991 1.00 11.09 614 PRO B O 1
ATOM 9397 N N . VAL B 1 615 ? 35.687 34.353 63.774 1.00 11.36 615 VAL B N 1
ATOM 9398 C CA . VAL B 1 615 ? 34.380 33.809 63.444 1.00 11.20 615 VAL B CA 1
ATOM 9399 C C . VAL B 1 615 ? 34.269 32.448 64.130 1.00 11.61 615 VAL B C 1
ATOM 9400 O O . VAL B 1 615 ? 35.287 31.857 64.484 1.00 12.98 615 VAL B O 1
ATOM 9404 N N . ASP B 1 616 ? 33.054 31.955 64.336 1.00 12.67 616 ASP B N 1
ATOM 9405 C CA . ASP B 1 616 ? 32.847 30.547 64.699 1.00 14.38 616 ASP B CA 1
ATOM 9406 C C . ASP B 1 616 ? 32.991 29.663 63.460 1.00 13.25 616 ASP B C 1
ATOM 9407 O O . ASP B 1 616 ? 32.596 30.041 62.361 1.00 13.51 616 ASP B O 1
ATOM 9412 N N . ILE B 1 617 ? 33.573 28.483 63.639 1.00 13.14 617 ILE B N 1
ATOM 9413 C CA . ILE B 1 617 ? 33.642 27.499 62.575 1.00 13.84 617 ILE B CA 1
ATOM 9414 C C . ILE B 1 617 ? 32.620 26.407 62.865 1.00 13.12 617 ILE B C 1
ATOM 9415 O O . ILE B 1 617 ? 32.797 25.629 63.799 1.00 13.99 617 ILE B O 1
ATOM 9420 N N . PRO B 1 618 ? 31.533 26.365 62.091 1.00 14.44 618 PRO B N 1
ATOM 9421 C CA . PRO B 1 618 ? 30.547 25.305 62.308 1.00 16.61 618 PRO B CA 1
ATOM 9422 C C . PRO B 1 618 ? 31.115 23.915 62.053 1.00 14.65 618 PRO B C 1
ATOM 9423 O O . PRO B 1 618 ? 31.957 23.714 61.197 1.00 15.29 618 PRO B O 1
ATOM 9427 N N . SER B 1 619 ? 30.634 22.949 62.811 1.00 15.54 619 SER B N 1
ATOM 9428 C CA . SER B 1 619 ? 30.959 21.564 62.548 1.00 16.30 619 SER B CA 1
ATOM 9429 C C . SER B 1 619 ? 30.256 21.098 61.291 1.00 17.75 619 SER B C 1
ATOM 9430 O O . SER B 1 619 ? 29.115 21.456 61.044 1.00 19.30 619 SER B O 1
ATOM 9433 N N . VAL B 1 620 ? 30.966 20.315 60.490 1.00 18.79 620 VAL B N 1
ATOM 9434 C CA . VAL B 1 620 ? 30.391 19.634 59.350 1.00 21.79 620 VAL B CA 1
ATOM 9435 C C . VAL B 1 620 ? 29.909 18.227 59.734 1.00 22.33 620 VAL B C 1
ATOM 9436 O O . VAL B 1 620 ? 28.859 17.791 59.289 1.00 23.86 620 VAL B O 1
ATOM 9440 N N . THR B 1 621 ? 30.665 17.537 60.580 1.00 22.12 621 THR B N 1
ATOM 9441 C CA . THR B 1 621 ? 30.335 16.157 60.954 1.00 23.34 621 THR B CA 1
ATOM 9442 C C . THR B 1 621 ? 29.268 16.070 62.047 1.00 25.16 621 THR B C 1
ATOM 9443 O O . THR B 1 621 ? 28.647 15.021 62.228 1.00 25.09 621 THR B O 1
ATOM 9447 N N . LYS B 1 622 ? 29.064 17.168 62.775 1.00 26.21 622 LYS B N 1
ATOM 9448 C CA . LYS B 1 622 ? 28.050 17.244 63.823 1.00 28.70 622 LYS B CA 1
ATOM 9449 C C . LYS B 1 622 ? 27.231 18.513 63.610 1.00 28.13 622 LYS B C 1
ATOM 9450 O O . LYS B 1 622 ? 27.428 19.522 64.293 1.00 26.74 622 LYS B O 1
ATOM 9456 N N . PRO B 1 623 ? 26.327 18.480 62.627 1.00 28.40 623 PRO B N 1
ATOM 9457 C CA . PRO B 1 623 ? 25.617 19.695 62.223 1.00 30.75 623 PRO B CA 1
ATOM 9458 C C . PRO B 1 623 ? 24.884 20.348 63.389 1.00 31.15 623 PRO B C 1
ATOM 9459 O O . PRO B 1 623 ? 24.272 19.665 64.212 1.00 31.57 623 PRO B O 1
ATOM 9463 N N . GLY B 1 624 ? 24.947 21.670 63.454 1.00 31.05 624 GLY B N 1
ATOM 9464 C CA . GLY B 1 624 ? 24.297 22.415 64.517 1.00 31.39 624 GLY B CA 1
ATOM 9465 C C . GLY B 1 624 ? 25.230 22.717 65.671 1.00 30.91 624 GLY B C 1
ATOM 9466 O O . GLY B 1 624 ? 24.890 23.463 66.582 1.00 33.08 624 GLY B O 1
ATOM 9467 N N . ASN B 1 625 ? 26.415 22.122 65.640 1.00 27.51 625 ASN B N 1
ATOM 9468 C CA . ASN B 1 625 ? 27.395 22.344 66.682 1.00 26.59 625 ASN B CA 1
ATOM 9469 C C . ASN B 1 625 ? 28.528 23.195 66.141 1.00 22.97 625 ASN B C 1
ATOM 9470 O O . ASN B 1 625 ? 28.757 23.235 64.937 1.00 21.83 625 ASN B O 1
ATOM 9475 N N . THR B 1 626 ? 29.210 23.901 67.031 1.00 21.42 626 THR B N 1
ATOM 9476 C CA . THR B 1 626 ? 30.380 24.687 66.674 1.00 20.31 626 THR B CA 1
ATOM 9477 C C . THR B 1 626 ? 31.609 23.820 66.895 1.00 19.59 626 THR B C 1
ATOM 9478 O O . THR B 1 626 ? 31.791 23.274 67.978 1.00 23.46 626 THR B O 1
ATOM 9482 N N . LEU B 1 627 ? 32.437 23.670 65.863 1.00 18.06 627 LEU B N 1
ATOM 9483 C CA . LEU B 1 627 ? 33.682 22.916 65.974 1.00 16.74 627 LEU B CA 1
ATOM 9484 C C . LEU B 1 627 ? 34.774 23.744 66.655 1.00 16.57 627 LEU B C 1
ATOM 9485 O O . LEU B 1 627 ? 35.406 23.282 67.608 1.00 17.79 627 LEU B O 1
ATOM 9490 N N . TYR B 1 628 ? 34.998 24.961 66.167 1.00 16.07 628 TYR B N 1
ATOM 9491 C CA . TYR B 1 628 ? 35.977 25.856 66.779 1.00 15.01 628 TYR B CA 1
ATOM 9492 C C . TYR B 1 628 ? 35.290 27.172 67.018 1.00 14.92 628 TYR B C 1
ATOM 9493 O O . TYR B 1 628 ? 34.804 27.765 66.074 1.00 16.02 628 TYR B O 1
ATOM 9502 N N . PRO B 1 629 ? 35.267 27.647 68.271 1.00 14.40 629 PRO B N 1
ATOM 9503 C CA . PRO B 1 629 ? 34.556 28.894 68.555 1.00 14.99 629 PRO B CA 1
ATOM 9504 C C . PRO B 1 629 ? 35.360 30.138 68.286 1.00 15.40 629 PRO B C 1
ATOM 9505 O O . PRO B 1 629 ? 36.588 30.128 68.317 1.00 14.88 629 PRO B O 1
ATOM 9509 N N . LEU B 1 630 ? 34.642 31.230 68.053 1.00 14.53 630 LEU B N 1
ATOM 9510 C CA . LEU B 1 630 ? 35.252 32.540 68.033 1.00 15.02 630 LEU B CA 1
ATOM 9511 C C . LEU B 1 630 ? 36.152 32.699 69.258 1.00 14.52 630 LEU B C 1
ATOM 9512 O O . LEU B 1 630 ? 35.740 32.415 70.387 1.00 14.87 630 LEU B O 1
ATOM 9517 N N . GLY B 1 631 ? 37.394 33.096 69.015 1.00 14.00 631 GLY B N 1
ATOM 9518 C CA . GLY B 1 631 ? 38.365 33.303 70.079 1.00 14.74 631 GLY B CA 1
ATOM 9519 C C . GLY B 1 631 ? 39.368 32.183 70.269 1.00 15.06 631 GLY B C 1
ATOM 9520 O O . GLY B 1 631 ? 40.312 32.330 71.041 1.00 15.45 631 GLY B O 1
ATOM 9521 N N . TYR B 1 632 ? 39.157 31.074 69.577 1.00 14.65 632 TYR B N 1
ATOM 9522 C CA . TYR B 1 632 ? 40.047 29.926 69.656 1.00 15.36 632 TYR B CA 1
ATOM 9523 C C . TYR B 1 632 ? 41.257 30.054 68.745 1.00 13.45 632 TYR B C 1
ATOM 9524 O O . TYR B 1 632 ? 41.125 30.362 67.575 1.00 14.31 632 TYR B O 1
ATOM 9533 N N . GLY B 1 633 ? 42.435 29.752 69.276 1.00 14.28 633 GLY B N 1
ATOM 9534 C CA . GLY B 1 633 ? 43.658 29.721 68.495 1.00 14.50 633 GLY B CA 1
ATOM 9535 C C . GLY B 1 633 ? 44.729 29.149 69.381 1.00 16.18 633 GLY B C 1
ATOM 9536 O O . GLY B 1 633 ? 44.670 29.356 70.580 1.00 18.08 633 GLY B O 1
ATOM 9537 N N . LEU B 1 634 ? 45.679 28.422 68.809 1.00 15.46 634 LEU B N 1
ATOM 9538 C CA . LEU B 1 634 ? 46.690 27.747 69.605 1.00 15.71 634 LEU B CA 1
ATOM 9539 C C . LEU B 1 634 ? 48.036 28.418 69.490 1.00 16.07 634 LEU B C 1
ATOM 9540 O O . LEU B 1 634 ? 48.391 29.021 68.471 1.00 17.31 634 LEU B O 1
ATOM 9545 N N . ASN B 1 635 ? 48.800 28.279 70.553 1.00 18.22 635 ASN B N 1
ATOM 9546 C CA . ASN B 1 635 ? 50.214 28.555 70.525 1.00 20.69 635 ASN B CA 1
ATOM 9547 C C . ASN B 1 635 ? 50.897 27.371 69.844 1.00 20.21 635 ASN B C 1
ATOM 9548 O O . ASN B 1 635 ? 50.777 26.219 70.282 1.00 20.96 635 ASN B O 1
ATOM 9553 N N . ILE B 1 636 ? 51.608 27.653 68.762 1.00 21.56 636 ILE B N 1
ATOM 9554 C CA . ILE B 1 636 ? 52.137 26.598 67.899 1.00 22.57 636 ILE B CA 1
ATOM 9555 C C . ILE B 1 636 ? 53.237 25.798 68.580 1.00 25.46 636 ILE B C 1
ATOM 9556 O O . ILE B 1 636 ? 53.511 24.673 68.192 1.00 26.11 636 ILE B O 1
ATOM 9561 N N . LYS B 1 637 ? 53.838 26.385 69.610 1.00 26.23 637 LYS B N 1
ATOM 9562 C CA . LYS B 1 637 ? 54.924 25.758 70.347 1.00 30.01 637 LYS B CA 1
ATOM 9563 C C . LYS B 1 637 ? 54.452 25.039 71.592 1.00 33.36 637 LYS B C 1
ATOM 9564 O O . LYS B 1 637 ? 54.937 23.951 71.882 1.00 33.57 637 LYS B O 1
ATOM 9570 N N . THR B 1 638 ? 53.535 25.651 72.342 1.00 34.03 638 THR B N 1
ATOM 9571 C CA . THR B 1 638 ? 53.197 25.144 73.678 1.00 35.19 638 THR B CA 1
ATOM 9572 C C . THR B 1 638 ? 51.907 24.349 73.654 1.00 35.00 638 THR B C 1
ATOM 9573 O O . THR B 1 638 ? 51.604 23.616 74.596 1.00 35.02 638 THR B O 1
ATOM 9577 N N . GLY B 1 639 ? 51.150 24.515 72.572 1.00 35.93 639 GLY B N 1
ATOM 9578 C CA . GLY B 1 639 ? 49.898 23.813 72.377 1.00 36.49 639 GLY B CA 1
ATOM 9579 C C . GLY B 1 639 ? 48.761 24.381 73.207 1.00 36.61 639 GLY B C 1
ATOM 9580 O O . GLY B 1 639 ? 47.635 23.900 73.132 1.00 37.16 639 GLY B O 1
ATOM 9581 N N . ARG B 1 640 ? 49.042 25.403 74.009 1.00 36.83 640 ARG B N 1
ATOM 9582 C CA . ARG B 1 640 ? 48.003 25.986 74.843 1.00 36.04 640 ARG B CA 1
ATOM 9583 C C . ARG B 1 640 ? 47.197 26.938 73.988 1.00 32.50 640 ARG B C 1
ATOM 9584 O O . ARG B 1 640 ? 47.720 27.494 73.035 1.00 31.36 640 ARG B O 1
ATOM 9592 N N . PRO B 1 641 ? 45.906 27.089 74.291 1.00 30.64 641 PRO B N 1
ATOM 9593 C CA . PRO B 1 641 ? 45.157 28.149 73.617 1.00 28.99 641 PRO B CA 1
ATOM 9594 C C . PRO B 1 641 ? 45.720 29.533 73.961 1.00 29.94 641 PRO B C 1
ATOM 9595 O O . PRO B 1 641 ? 46.248 29.766 75.055 1.00 32.25 641 PRO B O 1
ATOM 9599 N N . LEU B 1 642 ? 45.617 30.448 73.014 1.00 28.82 642 LEU B N 1
ATOM 9600 C CA . LEU B 1 642 ? 46.110 31.807 73.190 1.00 29.32 642 LEU B CA 1
ATOM 9601 C C . LEU B 1 642 ? 45.116 32.649 73.997 1.00 32.93 642 LEU B C 1
ATOM 9602 O O . LEU B 1 642 ? 43.902 32.576 73.791 1.00 33.31 642 LEU B O 1
#

Solvent-accessible surface area: 46886 Å² total; per-residue (Å²): 116,84,42,28,129,54,36,107,43,1,50,82,33,1,94,182,24,56,43,70,21,14,0,0,5,0,1,0,0,16,3,72,47,4,42,86,136,79,68,111,48,56,92,42,8,33,148,26,23,124,30,0,9,48,4,0,100,109,17,39,1,2,0,0,3,2,14,44,50,2,2,94,46,6,105,77,1,2,58,1,3,30,31,2,58,174,3,16,66,137,13,25,0,0,0,0,0,14,1,8,6,0,18,20,20,60,7,24,74,3,1,9,0,2,5,9,1,0,5,0,0,16,70,52,105,102,11,0,59,72,4,0,12,11,4,0,83,2,0,58,22,2,34,1,19,0,0,0,2,0,0,1,0,5,1,46,30,39,47,1,40,15,1,4,4,29,0,0,0,29,51,68,46,13,0,7,108,0,0,34,60,6,0,76,0,1,18,159,39,62,2,0,0,0,0,3,9,0,0,2,2,1,29,0,95,57,24,1,84,152,16,29,1,89,1,77,58,41,69,46,64,0,63,52,34,6,5,47,1,0,46,97,1,16,78,42,37,8,1,0,0,4,0,0,0,0,16,3,37,34,29,8,96,49,62,80,148,4,119,114,100,44,51,89,22,40,2,0,2,0,7,2,129,115,2,0,28,20,16,0,30,122,15,8,22,4,83,17,1,0,0,0,16,11,9,82,12,84,0,1,37,35,19,4,21,81,70,84,3,0,15,23,0,1,75,2,11,0,0,2,0,3,10,5,4,50,3,31,15,69,176,60,28,83,57,0,25,119,0,14,84,18,0,56,76,7,17,169,104,44,85,0,68,73,103,48,0,23,58,2,0,21,54,0,0,28,4,0,42,73,32,20,13,42,105,83,163,88,116,41,59,34,124,92,37,10,47,114,0,117,155,62,11,19,24,163,134,7,78,116,8,17,102,112,5,3,21,82,2,1,0,0,1,36,12,78,176,122,27,0,33,3,164,7,151,142,36,2,108,1,2,0,0,0,2,96,126,73,4,0,18,0,0,44,65,8,0,87,66,6,35,127,154,178,105,19,119,69,17,62,47,54,89,8,66,0,20,73,70,45,46,84,119,106,17,58,125,58,0,103,90,4,38,35,0,0,0,0,0,34,6,36,110,25,74,18,39,57,91,153,15,104,13,30,59,117,38,98,81,40,76,86,47,23,3,16,1,0,16,21,0,3,121,4,0,48,122,64,135,41,49,4,0,0,0,0,0,39,1,0,8,0,1,0,0,1,59,85,1,97,0,0,0,0,3,1,0,35,57,2,44,17,160,59,71,79,53,1,14,2,0,21,3,0,0,33,0,0,6,42,60,17,118,4,99,0,16,0,0,2,65,0,53,11,20,41,135,102,88,79,74,48,21,66,62,32,63,0,11,42,10,139,66,32,164,84,95,125,84,64,68,131,52,59,103,42,1,48,81,34,1,91,184,23,55,42,66,24,14,0,0,5,0,1,1,0,16,2,74,46,5,40,85,138,78,68,109,52,57,94,40,9,31,142,27,23,127,29,0,12,49,4,0,105,111,17,38,2,2,0,0,2,1,13,45,51,3,3,92,47,6,106,78,1,2,58,1,2,27,30,1,58,170,4,15,60,133,12,25,0,0,0,0,0,15,1,9,5,0,16,20,19,60,7,25,73,2,0,10,0,1,5,9,0,0,4,0,1,13,65,4,81,30,12,0,11,35,4,0,7,8,4,0,78,1,0,57,22,3,34,2,20,0,0,0,3,0,0,0,0,5,1,45,31,41,47,0,38,12,2,3,4,28,0,0,0,28,53,65,64,7,0,8,76,0,0,41,47,7,0,65,0,1,18,124,43,54,2,0,0,0,0,3,9,0,0,1,2,1,26,0,91,55,25,1,83,157,19,29,1,87,1,80,61,41,70,149,69,0,92,98,37,5,8,45,0,0,50,92,0,16,104,30,36,8,1,0,0,3,0,0,0,0,17,4,37,35,17,9,99,47,68,82,145,4,120,113,100,45,52,88,20,41,3,0,1,0,7,1,131,112,1,0,26,30,7,0,29,120,118,13,42,4,107,18,0,0,0,0,15,11,9,84,12,88,0,1,37,28,20,4,21,82,66,85,3,0,17,23,0,0,79,2,11,0,0,2,0,3,10,4,4,51,2,30,9,72,172,58,29,84,59,0,26,120,0,13,82,20,0,56,82,6,16,174,100,43,72,0,69,72,101,48,0,23,60,2,0,31,55,0,0,27,5,0,41,75,34,17,13,42,109,80,155,91,115,39,58,33,123,93,38,10,47,118,0,121,158,61,12,17,23,156,136,7,65,144,12,18,99,112,2,3,20,48,1,2,0,1,2,32,22,75,144,135,22,0,33,3,160,8,162,150,48,3,138,1,2,0,0,0,2,96,129,81,4,1,19,0,0,46,64,9,0,85,59,0,37,138,119,179,99,20,123,65,18,57,48,55,88,8,60,0,19,73,67,47,51,74,113,109,19,57,116,53,0,100,90,3,52,36,0,0,0,0,0,35,6,38,106,25,73,16,46,55,93,155,21,101,14,34,58,116,38,100,82,38,80,80,50,27,5,18,1,0,15,23,0,3,108,4,0,50,115,69,136,42,51,4,0,0,0,0,0,37,1,0,7,0,0,0,0,0,64,88,0,80,0,0,0,0,4,1,0,34,56,2,45,18,160,58,69,80,53,1,14,2,0,23,3,0,0,21,0,0,6,44,60,18,125,3,70,0,16,0,0,1,64,0,54,12,20,39,141,101,88,86,77,46,20,67,62,32,59,0,17,29,12,82,59,41,140,89,89

CATH classification: 3.20.20.300 (+1 more: 3.40.50.1700)

Radius of gyration: 35.22 Å; Cα contacts (8 Å, |Δi|>4): 3028; chains: 2; bounding box: 94×89×104 Å

Secondary structure (DSSP, 8-state):
-HHHHHHHHHHHHHHTS-HHHHHHHTEE-B-SEE--TT-SS-EE--S--HHHHHHHHHH--SEEE--GGG-SSHHHHHHHHHHHHHH-SSSPPEEEE---BTTB---SSS-----HHHHHHH--HHHHHHHHHHHHHHHHHHT--EE---B------TT-SSSGGGSS-SSHHHHHHHHHHHHHHHHHTT-EEEEEEET--TT-SS-TTTS--B----HHHHHHTTHHHHHHHHHTT--EEEE---B-TTT---EEE-TTTS-EEEPBGGG-HIIIIIIIIIIS---SEEEPSPTTSHHHHTTS-HHHHHHHHHHHT-SBEES-S---SGGGTHHHHHHHHHHHHHHHHTSS-HHHHHHHHHHHHHHHHHTT-SS------HHHHHHHHHHHTT-HHHHHHHHHHHHHH-EEEEEGGG-PSP-PPTT-EEEEEESSHHHHHHHHHHHHHHHHTTSS---EEEEEE-TT----HHHHHHHHH-SEEEEEE--SS----EETTEE-----SSTTHHHHHHHHHHHHHHHTT--EEEEE-S-GGGGGG-TT-SEEEE-S----EETTEES-SHHHHHHHHHTTSS------SS-EE-SSSTTSEEE-TT--B-TTT-SB-/-HHHHHHHHHHHHHHH--HHHHHHHTEE-B-SEE--TT-SS-EE--S--HHHHHHHHHH--SEEEE-GGG-SSHHHHHHHHHHHHHH-SSSPPEEEE---BTTB---TTS-----HHHHHHHT-HHHHHHHHHHHHHHHHHHT--EE---B------TT-SSSGGGSS-SSHHHHHHHHHHHHHHHHHTT-EEEEEEET--TT-SS-TTTS--B----HHHIIIIIHHHHHHHHHTT--EEEE---B-TTT---EEE-TTT--EEEPBGGG-HIIIIIIIIIIT---SEEEPSPTTSHHHHTTS-HHHHHHHHHHHT-SBEES-S---SGGGTHHHHHHHHHHHHHHHTTSS-HHHHHHHHHHHHHHHHHTT-SS----S-HHHHHHHHHHHTT-HHHHHHHHHHHHHH-EEEEEGGG-PSP-PPTT-EEEEEESSHHHHHHHHHHHHHHHHTTSS---EEEEEE-TT----HHHHHHHHH-SEEEEEE--SS----EETTEE-----SSTTHHHHHHHHHHHHHHHTT--EEEEE-S-GGGGGG-TT-SEEEE-S----EETTEES-SHHHHHHHHHTTSS------SS-EE-SSSTTSEEE-TT--B-TTT--B-